Protein 1XWH (pdb70)

Foldseek 3Di:
DPAPVDADQAAPQPRDHDDWDAANVHSHIHAQVSAVVHHPDHDPDHHHHPVRVVVDDDDDDDDDDD

Secondary structure (DSSP, 8-state):
-----S---SBSSSS--SS-EE-SS---EE-TTTSSSPPSS--SS----HHHHHTPPP--------

Structure (mmCIF, N/CA/C/O backbone):
data_1XWH
#
_entry.id   1XWH
#
loop_
_entity.id
_entity.type
_entity.pdbx_description
1 polymer 'Autoimmune regulator'
2 non-polymer 'ZINC ION'
#
loop_
_atom_site.group_PDB
_atom_site.id
_atom_site.type_symbol
_atom_site.label_atom_id
_atom_site.label_alt_id
_atom_site.label_comp_id
_atom_site.label_asym_id
_atom_site.label_entity_id
_atom_site.label_seq_id
_atom_site.pdbx_PDB_ins_code
_atom_site.Cartn_x
_atom_site.Cartn_y
_atom_site.Cartn_z
_atom_site.occupancy
_atom_site.B_iso_or_equiv
_atom_site.auth_seq_id
_atom_site.auth_comp_id
_atom_site.auth_asym_id
_atom_site.auth_atom_id
_atom_site.pdbx_PDB_model_num
ATOM 1 N N . GLY A 1 1 ? -4.908 -18.031 5.140 1.00 0.00 289 GLY A N 1
ATOM 2 C CA . GLY A 1 1 ? -5.657 -17.543 3.948 1.00 0.00 289 GLY A CA 1
ATOM 3 C C . GLY A 1 1 ? -5.715 -16.031 3.886 1.00 0.00 289 GLY A C 1
ATOM 4 O O . GLY A 1 1 ? -5.068 -15.417 3.034 1.00 0.00 289 GLY A O 1
ATOM 9 N N . ALA A 1 2 ? -6.498 -15.432 4.778 1.00 0.00 290 ALA A N 1
ATOM 10 C CA . ALA A 1 2 ? -6.649 -13.978 4.820 1.00 0.00 290 ALA A CA 1
ATOM 11 C C . ALA A 1 2 ? -7.203 -13.436 3.508 1.00 0.00 290 ALA A C 1
ATOM 12 O O . ALA A 1 2 ? -7.481 -14.194 2.579 1.00 0.00 290 ALA A O 1
ATOM 19 N N . MET A 1 3 ? -7.364 -12.120 3.446 1.00 0.00 291 MET A N 1
ATOM 20 C CA . MET A 1 3 ? -7.886 -11.467 2.246 1.00 0.00 291 MET A CA 1
ATOM 21 C C . MET A 1 3 ? -7.276 -10.080 2.080 1.00 0.00 291 MET A C 1
ATOM 22 O O . MET A 1 3 ? -6.993 -9.396 3.065 1.00 0.00 291 MET A O 1
ATOM 36 N N . ALA A 1 4 ? -7.075 -9.672 0.833 1.00 0.00 292 ALA A N 1
ATOM 37 C CA . ALA A 1 4 ? -6.499 -8.365 0.540 1.00 0.00 292 ALA A CA 1
ATOM 38 C C . ALA A 1 4 ? -6.995 -7.830 -0.801 1.00 0.00 292 ALA A C 1
ATOM 39 O O . ALA A 1 4 ? -6.214 -7.642 -1.735 1.00 0.00 292 ALA A O 1
ATOM 46 N N . GLN A 1 5 ? -8.299 -7.589 -0.884 1.00 0.00 293 GLN A N 1
ATOM 47 C CA . GLN A 1 5 ? -8.901 -7.070 -2.111 1.00 0.00 293 GLN A CA 1
ATOM 48 C C . GLN A 1 5 ? -8.741 -5.558 -2.185 1.00 0.00 293 GLN A C 1
ATOM 49 O O . GLN A 1 5 ? -8.086 -5.038 -3.094 1.00 0.00 293 GLN A O 1
ATOM 63 N N . LYS A 1 6 ? -9.344 -4.850 -1.239 1.00 0.00 294 LYS A N 1
ATOM 64 C CA . LYS A 1 6 ? -9.263 -3.394 -1.201 1.00 0.00 294 LYS A CA 1
ATOM 65 C C . LYS A 1 6 ? -7.930 -2.945 -0.609 1.00 0.00 294 LYS A C 1
ATOM 66 O O . LYS A 1 6 ? -7.646 -3.178 0.568 1.00 0.00 294 LYS A O 1
ATOM 85 N N . ASN A 1 7 ? -7.116 -2.298 -1.435 1.00 0.00 295 ASN A N 1
ATOM 86 C CA . ASN A 1 7 ? -5.810 -1.814 -1.010 1.00 0.00 295 ASN A CA 1
ATOM 87 C C . ASN A 1 7 ? -5.944 -0.540 -0.183 1.00 0.00 295 ASN A C 1
ATOM 88 O O . ASN A 1 7 ? -7.000 0.096 -0.175 1.00 0.00 295 ASN A O 1
ATOM 99 N N . GLU A 1 8 ? -4.869 -0.172 0.501 1.00 0.00 296 GLU A N 1
ATOM 100 C CA . GLU A 1 8 ? -4.864 1.027 1.332 1.00 0.00 296 GLU A CA 1
ATOM 101 C C . GLU A 1 8 ? -4.651 2.271 0.475 1.00 0.00 296 GLU A C 1
ATOM 102 O O . GLU A 1 8 ? -3.741 2.318 -0.353 1.00 0.00 296 GLU A O 1
ATOM 114 N N . ASP A 1 9 ? -5.497 3.274 0.683 1.00 0.00 297 ASP A N 1
ATOM 115 C CA . ASP A 1 9 ? -5.409 4.524 -0.068 1.00 0.00 297 ASP A CA 1
ATOM 116 C C . ASP A 1 9 ? -4.728 5.604 0.762 1.00 0.00 297 ASP A C 1
ATOM 117 O O . ASP A 1 9 ? -5.035 6.790 0.633 1.00 0.00 297 ASP A O 1
ATOM 126 N N . GLU A 1 10 ? -3.799 5.188 1.613 1.00 0.00 298 GLU A N 1
ATOM 127 C CA . GLU A 1 10 ? -3.078 6.112 2.471 1.00 0.00 298 GLU A CA 1
ATOM 128 C C . GLU A 1 10 ? -1.581 5.805 2.454 1.00 0.00 298 GLU A C 1
ATOM 129 O O . GLU A 1 10 ? -1.172 4.649 2.568 1.00 0.00 298 GLU A O 1
ATOM 141 N N . CYS A 1 11 ? -0.772 6.852 2.317 1.00 0.00 299 CYS A N 1
ATOM 142 C CA . CYS A 1 11 ? 0.679 6.705 2.284 1.00 0.00 299 CYS A CA 1
ATOM 143 C C . CYS A 1 11 ? 1.201 6.226 3.636 1.00 0.00 299 CYS A C 1
ATOM 144 O O . CYS A 1 11 ? 0.525 6.359 4.655 1.00 0.00 299 CYS A O 1
ATOM 151 N N . ALA A 1 12 ? 2.410 5.673 3.637 1.00 0.00 300 ALA A N 1
ATOM 152 C CA . ALA A 1 12 ? 3.020 5.170 4.857 1.00 0.00 300 ALA A CA 1
ATOM 153 C C . ALA A 1 12 ? 4.358 5.859 5.101 1.00 0.00 300 ALA A C 1
ATOM 154 O O . ALA A 1 12 ? 5.124 5.466 5.979 1.00 0.00 300 ALA A O 1
ATOM 161 N N . VAL A 1 13 ? 4.626 6.892 4.312 1.00 0.00 301 VAL A N 1
ATOM 162 C CA . VAL A 1 13 ? 5.868 7.648 4.419 1.00 0.00 301 VAL A CA 1
ATOM 163 C C . VAL A 1 13 ? 5.631 9.038 5.002 1.00 0.00 301 VAL A C 1
ATOM 164 O O . VAL A 1 13 ? 6.208 9.391 6.034 1.00 0.00 301 VAL A O 1
ATOM 177 N N . CYS A 1 14 ? 4.782 9.821 4.348 1.00 0.00 302 CYS A N 1
ATOM 178 C CA . CYS A 1 14 ? 4.483 11.177 4.801 1.00 0.00 302 CYS A CA 1
ATOM 179 C C . CYS A 1 14 ? 3.019 11.317 5.214 1.00 0.00 302 CYS A C 1
ATOM 180 O O . CYS A 1 14 ? 2.543 12.421 5.478 1.00 0.00 302 CYS A O 1
ATOM 187 N N . ARG A 1 15 ? 2.313 10.189 5.275 1.00 0.00 303 ARG A N 1
ATOM 188 C CA . ARG A 1 15 ? 0.903 10.177 5.663 1.00 0.00 303 ARG A CA 1
ATOM 189 C C . ARG A 1 15 ? 0.061 11.108 4.787 1.00 0.00 303 ARG A C 1
ATOM 190 O O . ARG A 1 15 ? -0.993 11.583 5.209 1.00 0.00 303 ARG A O 1
ATOM 211 N N . ASP A 1 16 ? 0.529 11.364 3.567 1.00 0.00 304 ASP A N 1
ATOM 212 C CA . ASP A 1 16 ? -0.194 12.230 2.643 1.00 0.00 304 ASP A CA 1
ATOM 213 C C . ASP A 1 16 ? -0.884 11.403 1.564 1.00 0.00 304 ASP A C 1
ATOM 214 O O . ASP A 1 16 ? -0.481 10.274 1.287 1.00 0.00 304 ASP A O 1
ATOM 223 N N . GLY A 1 17 ? -1.930 11.963 0.952 1.00 0.00 305 GLY A N 1
ATOM 224 C CA . GLY A 1 17 ? -2.654 11.247 -0.083 1.00 0.00 305 GLY A CA 1
ATOM 225 C C . GLY A 1 17 ? -2.554 11.916 -1.433 1.00 0.00 305 GLY A C 1
ATOM 226 O O . GLY A 1 17 ? -1.565 12.584 -1.734 1.00 0.00 305 GLY A O 1
ATOM 230 N N . GLY A 1 18 ? -3.587 11.739 -2.250 1.00 0.00 306 GLY A N 1
ATOM 231 C CA . GLY A 1 18 ? -3.594 12.330 -3.580 1.00 0.00 306 GLY A CA 1
ATOM 232 C C . GLY A 1 18 ? -3.113 11.358 -4.636 1.00 0.00 306 GLY A C 1
ATOM 233 O O . GLY A 1 18 ? -3.809 10.397 -4.968 1.00 0.00 306 GLY A O 1
ATOM 237 N N . GLU A 1 19 ? -1.923 11.607 -5.176 1.00 0.00 307 GLU A N 1
ATOM 238 C CA . GLU A 1 19 ? -1.351 10.737 -6.198 1.00 0.00 307 GLU A CA 1
ATOM 239 C C . GLU A 1 19 ? -0.611 9.577 -5.543 1.00 0.00 307 GLU A C 1
ATOM 240 O O . GLU A 1 19 ? 0.621 9.549 -5.502 1.00 0.00 307 GLU A O 1
ATOM 252 N N . LEU A 1 20 ? -1.373 8.618 -5.025 1.00 0.00 308 LEU A N 1
ATOM 253 C CA . LEU A 1 20 ? -0.796 7.461 -4.352 1.00 0.00 308 LEU A CA 1
ATOM 254 C C . LEU A 1 20 ? -0.759 6.238 -5.260 1.00 0.00 308 LEU A C 1
ATOM 255 O O . LEU A 1 20 ? -1.609 6.070 -6.141 1.00 0.00 308 LEU A O 1
ATOM 271 N N . ILE A 1 21 ? 0.237 5.391 -5.036 1.00 0.00 309 ILE A N 1
ATOM 272 C CA . ILE A 1 21 ? 0.403 4.166 -5.804 1.00 0.00 309 ILE A CA 1
ATOM 273 C C . ILE A 1 21 ? 0.621 2.987 -4.859 1.00 0.00 309 ILE A C 1
ATOM 274 O O . ILE A 1 21 ? 1.640 2.909 -4.171 1.00 0.00 309 ILE A O 1
ATOM 290 N N . CYS A 1 22 ? -0.350 2.082 -4.813 1.00 0.00 310 CYS A N 1
ATOM 291 C CA . CYS A 1 22 ? -0.271 0.914 -3.946 1.00 0.00 310 CYS A CA 1
ATOM 292 C C . CYS A 1 22 ? 0.360 -0.268 -4.672 1.00 0.00 310 CYS A C 1
ATOM 293 O O . CYS A 1 22 ? 0.030 -0.546 -5.830 1.00 0.00 310 CYS A O 1
ATOM 301 N N . CYS A 1 23 ? 1.267 -0.959 -3.989 1.00 0.00 311 CYS A N 1
ATOM 302 C CA . CYS A 1 23 ? 1.941 -2.114 -4.574 1.00 0.00 311 CYS A CA 1
ATOM 303 C C . CYS A 1 23 ? 0.949 -3.227 -4.900 1.00 0.00 311 CYS A C 1
ATOM 304 O O . CYS A 1 23 ? -0.102 -3.344 -4.269 1.00 0.00 311 CYS A O 1
ATOM 311 N N . ASP A 1 24 ? 1.297 -4.036 -5.899 1.00 0.00 312 ASP A N 1
ATOM 312 C CA . ASP A 1 24 ? 0.441 -5.135 -6.335 1.00 0.00 312 ASP A CA 1
ATOM 313 C C . ASP A 1 24 ? 0.040 -6.036 -5.163 1.00 0.00 312 ASP A C 1
ATOM 314 O O . ASP A 1 24 ? -1.096 -5.982 -4.686 1.00 0.00 312 ASP A O 1
ATOM 323 N N . GLY A 1 25 ? 0.976 -6.859 -4.705 1.00 0.00 313 GLY A N 1
ATOM 324 C CA . GLY A 1 25 ? 0.692 -7.767 -3.600 1.00 0.00 313 GLY A CA 1
ATOM 325 C C . GLY A 1 25 ? 0.710 -7.098 -2.237 1.00 0.00 313 GLY A C 1
ATOM 326 O O . GLY A 1 25 ? 0.346 -7.717 -1.238 1.00 0.00 313 GLY A O 1
ATOM 330 N N . CYS A 1 26 ? 1.130 -5.838 -2.190 1.00 0.00 314 CYS A N 1
ATOM 331 C CA . CYS A 1 26 ? 1.192 -5.105 -0.928 1.00 0.00 314 CYS A CA 1
ATOM 332 C C . CYS A 1 26 ? 0.207 -3.935 -0.921 1.00 0.00 314 CYS A C 1
ATOM 333 O O . CYS A 1 26 ? 0.402 -2.953 -1.642 1.00 0.00 314 CYS A O 1
ATOM 340 N N . PRO A 1 27 ? -0.867 -4.014 -0.109 1.00 0.00 315 PRO A N 1
ATOM 341 C CA . PRO A 1 27 ? -1.879 -2.950 -0.024 1.00 0.00 315 PRO A CA 1
ATOM 342 C C . PRO A 1 27 ? -1.279 -1.604 0.374 1.00 0.00 315 PRO A C 1
ATOM 343 O O . PRO A 1 27 ? -1.905 -0.558 0.183 1.00 0.00 315 PRO A O 1
ATOM 354 N N . ARG A 1 28 ? -0.066 -1.636 0.919 1.00 0.00 316 ARG A N 1
ATOM 355 C CA . ARG A 1 28 ? 0.614 -0.415 1.337 1.00 0.00 316 ARG A CA 1
ATOM 356 C C . ARG A 1 28 ? 0.751 0.568 0.181 1.00 0.00 316 ARG A C 1
ATOM 357 O O . ARG A 1 28 ? 0.975 0.169 -0.961 1.00 0.00 316 ARG A O 1
ATOM 378 N N . ALA A 1 29 ? 0.616 1.856 0.490 1.00 0.00 317 ALA A N 1
ATOM 379 C CA . ALA A 1 29 ? 0.714 2.903 -0.519 1.00 0.00 317 ALA A CA 1
ATOM 380 C C . ALA A 1 29 ? 1.943 3.774 -0.291 1.00 0.00 317 ALA A C 1
ATOM 381 O O . ALA A 1 29 ? 2.403 3.939 0.840 1.00 0.00 317 ALA A O 1
ATOM 388 N N . PHE A 1 30 ? 2.465 4.331 -1.382 1.00 0.00 318 PHE A N 1
ATOM 389 C CA . PHE A 1 30 ? 3.648 5.185 -1.306 1.00 0.00 318 PHE A CA 1
ATOM 390 C C . PHE A 1 30 ? 3.615 6.265 -2.386 1.00 0.00 318 PHE A C 1
ATOM 391 O O . PHE A 1 30 ? 2.851 6.177 -3.341 1.00 0.00 318 PHE A O 1
ATOM 408 N N . HIS A 1 31 ? 4.451 7.286 -2.215 1.00 0.00 319 HIS A N 1
ATOM 409 C CA . HIS A 1 31 ? 4.542 8.370 -3.170 1.00 0.00 319 HIS A CA 1
ATOM 410 C C . HIS A 1 31 ? 5.722 8.141 -4.109 1.00 0.00 319 HIS A C 1
ATOM 411 O O . HIS A 1 31 ? 6.656 7.418 -3.768 1.00 0.00 319 HIS A O 1
ATOM 425 N N . LEU A 1 32 ? 5.680 8.753 -5.283 1.00 0.00 320 LEU A N 1
ATOM 426 C CA . LEU A 1 32 ? 6.751 8.588 -6.257 1.00 0.00 320 LEU A CA 1
ATOM 427 C C . LEU A 1 32 ? 8.105 8.994 -5.674 1.00 0.00 320 LEU A C 1
ATOM 428 O O . LEU A 1 32 ? 9.038 8.192 -5.649 1.00 0.00 320 LEU A O 1
ATOM 444 N N . ALA A 1 33 ? 8.212 10.238 -5.208 1.00 0.00 321 ALA A N 1
ATOM 445 C CA . ALA A 1 33 ? 9.464 10.735 -4.637 1.00 0.00 321 ALA A CA 1
ATOM 446 C C . ALA A 1 33 ? 9.808 10.054 -3.317 1.00 0.00 321 ALA A C 1
ATOM 447 O O . ALA A 1 33 ? 10.975 10.008 -2.932 1.00 0.00 321 ALA A O 1
ATOM 454 N N . CYS A 1 34 ? 8.800 9.528 -2.633 1.00 0.00 322 CYS A N 1
ATOM 455 C CA . CYS A 1 34 ? 9.021 8.863 -1.358 1.00 0.00 322 CYS A CA 1
ATOM 456 C C . CYS A 1 34 ? 9.685 7.506 -1.555 1.00 0.00 322 CYS A C 1
ATOM 457 O O . CYS A 1 34 ? 10.511 7.085 -0.746 1.00 0.00 322 CYS A O 1
ATOM 464 N N . LEU A 1 35 ? 9.320 6.824 -2.631 1.00 0.00 323 LEU A N 1
ATOM 465 C CA . LEU A 1 35 ? 9.881 5.515 -2.940 1.00 0.00 323 LEU A CA 1
ATOM 466 C C . LEU A 1 35 ? 11.386 5.617 -3.181 1.00 0.00 323 LEU A C 1
ATOM 467 O O . LEU A 1 35 ? 11.877 6.623 -3.688 1.00 0.00 323 LEU A O 1
ATOM 483 N N . SER A 1 36 ? 12.111 4.571 -2.807 1.00 0.00 324 SER A N 1
ATOM 484 C CA . SER A 1 36 ? 13.560 4.537 -2.976 1.00 0.00 324 SER A CA 1
ATOM 485 C C . SER A 1 36 ? 13.987 3.269 -3.721 1.00 0.00 324 SER A C 1
ATOM 486 O O . SER A 1 36 ? 13.915 2.173 -3.172 1.00 0.00 324 SER A O 1
ATOM 494 N N . PRO A 1 37 ? 14.442 3.393 -4.992 1.00 0.00 325 PRO A N 1
ATOM 495 C CA . PRO A 1 37 ? 14.553 4.675 -5.695 1.00 0.00 325 PRO A CA 1
ATOM 496 C C . PRO A 1 37 ? 13.194 5.206 -6.156 1.00 0.00 325 PRO A C 1
ATOM 497 O O . PRO A 1 37 ? 12.278 4.428 -6.424 1.00 0.00 325 PRO A O 1
ATOM 508 N N . PRO A 1 38 ? 13.047 6.542 -6.248 1.00 0.00 326 PRO A N 1
ATOM 509 C CA . PRO A 1 38 ? 11.793 7.172 -6.671 1.00 0.00 326 PRO A CA 1
ATOM 510 C C . PRO A 1 38 ? 11.485 6.928 -8.146 1.00 0.00 326 PRO A C 1
ATOM 511 O O . PRO A 1 38 ? 12.391 6.860 -8.978 1.00 0.00 326 PRO A O 1
ATOM 522 N N . LEU A 1 39 ? 10.200 6.798 -8.460 1.00 0.00 327 LEU A N 1
ATOM 523 C CA . LEU A 1 39 ? 9.768 6.565 -9.836 1.00 0.00 327 LEU A CA 1
ATOM 524 C C . LEU A 1 39 ? 9.550 7.886 -10.567 1.00 0.00 327 LEU A C 1
ATOM 525 O O . LEU A 1 39 ? 8.981 8.827 -10.011 1.00 0.00 327 LEU A O 1
ATOM 541 N N . ARG A 1 40 ? 10.011 7.943 -11.811 1.00 0.00 328 ARG A N 1
ATOM 542 C CA . ARG A 1 40 ? 9.870 9.144 -12.629 1.00 0.00 328 ARG A CA 1
ATOM 543 C C . ARG A 1 40 ? 8.463 9.253 -13.202 1.00 0.00 328 ARG A C 1
ATOM 544 O O . ARG A 1 40 ? 7.894 10.340 -13.270 1.00 0.00 328 ARG A O 1
ATOM 565 N N . GLU A 1 41 ? 7.908 8.117 -13.618 1.00 0.00 329 GLU A N 1
ATOM 566 C CA . GLU A 1 41 ? 6.567 8.083 -14.188 1.00 0.00 329 GLU A CA 1
ATOM 567 C C . GLU A 1 41 ? 5.803 6.859 -13.680 1.00 0.00 329 GLU A C 1
ATOM 568 O O . GLU A 1 41 ? 6.402 5.895 -13.210 1.00 0.00 329 GLU A O 1
ATOM 580 N N . ILE A 1 42 ? 4.478 6.907 -13.789 1.00 0.00 330 ILE A N 1
ATOM 581 C CA . ILE A 1 42 ? 3.634 5.801 -13.345 1.00 0.00 330 ILE A CA 1
ATOM 582 C C . ILE A 1 42 ? 3.722 4.623 -14.321 1.00 0.00 330 ILE A C 1
ATOM 583 O O . ILE A 1 42 ? 3.398 4.762 -15.502 1.00 0.00 330 ILE A O 1
ATOM 599 N N . PRO A 1 43 ? 4.163 3.440 -13.838 1.00 0.00 331 PRO A N 1
ATOM 600 C CA . PRO A 1 43 ? 4.288 2.249 -14.681 1.00 0.00 331 PRO A CA 1
ATOM 601 C C . PRO A 1 43 ? 2.944 1.584 -14.957 1.00 0.00 331 PRO A C 1
ATOM 602 O O . PRO A 1 43 ? 2.083 1.512 -14.078 1.00 0.00 331 PRO A O 1
ATOM 613 N N . SER A 1 44 ? 2.773 1.102 -16.179 1.00 0.00 332 SER A N 1
ATOM 614 C CA . SER A 1 44 ? 1.537 0.439 -16.581 1.00 0.00 332 SER A CA 1
ATOM 615 C C . SER A 1 44 ? 1.702 -1.079 -16.538 1.00 0.00 332 SER A C 1
ATOM 616 O O . SER A 1 44 ? 1.873 -1.720 -17.581 1.00 0.00 332 SER A O 1
ATOM 624 N N . GLY A 1 45 ? 1.651 -1.644 -15.335 1.00 0.00 333 GLY A N 1
ATOM 625 C CA . GLY A 1 45 ? 1.795 -3.079 -15.188 1.00 0.00 333 GLY A CA 1
ATOM 626 C C . GLY A 1 45 ? 1.843 -3.506 -13.727 1.00 0.00 333 GLY A C 1
ATOM 627 O O . GLY A 1 45 ? 1.142 -2.943 -12.888 1.00 0.00 333 GLY A O 1
ATOM 631 N N . THR A 1 46 ? 2.671 -4.504 -13.432 1.00 0.00 334 THR A N 1
ATOM 632 C CA . THR A 1 46 ? 2.808 -5.005 -12.075 1.00 0.00 334 THR A CA 1
ATOM 633 C C . THR A 1 46 ? 4.026 -4.406 -11.386 1.00 0.00 334 THR A C 1
ATOM 634 O O . THR A 1 46 ? 5.164 -4.789 -11.666 1.00 0.00 334 THR A O 1
ATOM 645 N N . TRP A 1 47 ? 3.783 -3.468 -10.475 1.00 0.00 335 TRP A N 1
ATOM 646 C CA . TRP A 1 47 ? 4.858 -2.818 -9.739 1.00 0.00 335 TRP A CA 1
ATOM 647 C C . TRP A 1 47 ? 5.061 -3.499 -8.387 1.00 0.00 335 TRP A C 1
ATOM 648 O O . TRP A 1 47 ? 4.093 -3.861 -7.714 1.00 0.00 335 TRP A O 1
ATOM 669 N N . ARG A 1 48 ? 6.319 -3.672 -7.993 1.00 0.00 336 ARG A N 1
ATOM 670 C CA . ARG A 1 48 ? 6.641 -4.316 -6.727 1.00 0.00 336 ARG A CA 1
ATOM 671 C C . ARG A 1 48 ? 7.531 -3.418 -5.880 1.00 0.00 336 ARG A C 1
ATOM 672 O O . ARG A 1 48 ? 8.536 -2.892 -6.357 1.00 0.00 336 ARG A O 1
ATOM 693 N N . CYS A 1 49 ? 7.161 -3.246 -4.622 1.00 0.00 337 CYS A N 1
ATOM 694 C CA . CYS A 1 49 ? 7.937 -2.413 -3.704 1.00 0.00 337 CYS A CA 1
ATOM 695 C C . CYS A 1 49 ? 9.166 -3.160 -3.194 1.00 0.00 337 CYS A C 1
ATOM 696 O O . CYS A 1 49 ? 9.444 -4.280 -3.620 1.00 0.00 337 CYS A O 1
ATOM 703 N N . SER A 1 50 ? 9.895 -2.530 -2.280 1.00 0.00 338 SER A N 1
ATOM 704 C CA . SER A 1 50 ? 11.096 -3.138 -1.712 1.00 0.00 338 SER A CA 1
ATOM 705 C C . SER A 1 50 ? 10.750 -4.430 -0.984 1.00 0.00 338 SER A C 1
ATOM 706 O O . SER A 1 50 ? 11.472 -5.422 -1.080 1.00 0.00 338 SER A O 1
ATOM 714 N N . SER A 1 51 ? 9.641 -4.405 -0.249 1.00 0.00 339 SER A N 1
ATOM 715 C CA . SER A 1 51 ? 9.184 -5.572 0.498 1.00 0.00 339 SER A CA 1
ATOM 716 C C . SER A 1 51 ? 9.041 -6.788 -0.416 1.00 0.00 339 SER A C 1
ATOM 717 O O . SER A 1 51 ? 9.522 -7.876 -0.094 1.00 0.00 339 SER A O 1
ATOM 725 N N . CYS A 1 52 ? 8.374 -6.599 -1.545 1.00 0.00 340 CYS A N 1
ATOM 726 C CA . CYS A 1 52 ? 8.167 -7.683 -2.506 1.00 0.00 340 CYS A CA 1
ATOM 727 C C . CYS A 1 52 ? 9.496 -8.235 -3.013 1.00 0.00 340 CYS A C 1
ATOM 728 O O . CYS A 1 52 ? 9.705 -9.448 -3.031 1.00 0.00 340 CYS A O 1
ATOM 735 N N . LEU A 1 53 ? 10.389 -7.343 -3.432 1.00 0.00 341 LEU A N 1
ATOM 736 C CA . LEU A 1 53 ? 11.693 -7.753 -3.942 1.00 0.00 341 LEU A CA 1
ATOM 737 C C . LEU A 1 53 ? 12.500 -8.470 -2.861 1.00 0.00 341 LEU A C 1
ATOM 738 O O . LEU A 1 53 ? 13.302 -9.354 -3.159 1.00 0.00 341 LEU A O 1
ATOM 754 N N . GLN A 1 54 ? 12.282 -8.077 -1.614 1.00 0.00 342 GLN A N 1
ATOM 755 C CA . GLN A 1 54 ? 12.988 -8.679 -0.487 1.00 0.00 342 GLN A CA 1
ATOM 756 C C . GLN A 1 54 ? 12.278 -9.945 -0.018 1.00 0.00 342 GLN A C 1
ATOM 757 O O . GLN A 1 54 ? 12.778 -10.671 0.842 1.00 0.00 342 GLN A O 1
ATOM 771 N N . ALA A 1 55 ? 11.110 -10.208 -0.596 1.00 0.00 343 ALA A N 1
ATOM 772 C CA . ALA A 1 55 ? 10.327 -11.386 -0.237 1.00 0.00 343 ALA A CA 1
ATOM 773 C C . ALA A 1 55 ? 10.609 -12.542 -1.189 1.00 0.00 343 ALA A C 1
ATOM 774 O O . ALA A 1 55 ? 9.763 -13.413 -1.392 1.00 0.00 343 ALA A O 1
ATOM 781 N N . THR A 1 56 ? 11.804 -12.542 -1.775 1.00 0.00 344 THR A N 1
ATOM 782 C CA . THR A 1 56 ? 12.198 -13.591 -2.705 1.00 0.00 344 THR A CA 1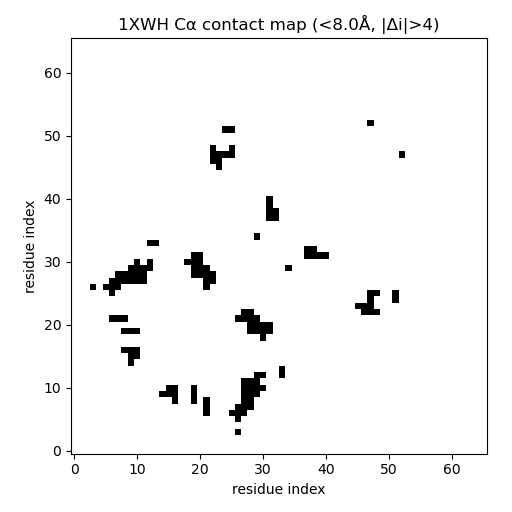
ATOM 783 C C . THR A 1 56 ? 12.917 -14.726 -1.989 1.00 0.00 344 THR A C 1
ATOM 784 O O . THR A 1 56 ? 13.903 -14.503 -1.285 1.00 0.00 344 THR A O 1
ATOM 795 N N . VAL A 1 57 ? 12.415 -15.943 -2.175 1.00 0.00 345 VAL A N 1
ATOM 796 C CA . VAL A 1 57 ? 13.007 -17.117 -1.540 1.00 0.00 345 VAL A CA 1
ATOM 797 C C . VAL A 1 57 ? 13.868 -17.896 -2.530 1.00 0.00 345 VAL A C 1
ATOM 798 O O . VAL A 1 57 ? 13.558 -17.960 -3.721 1.00 0.00 345 VAL A O 1
ATOM 811 N N . GLN A 1 58 ? 14.953 -18.483 -2.026 1.00 0.00 346 GLN A N 1
ATOM 812 C CA . GLN A 1 58 ? 15.864 -19.260 -2.857 1.00 0.00 346 GLN A CA 1
ATOM 813 C C . GLN A 1 58 ? 15.112 -20.343 -3.627 1.00 0.00 346 GLN A C 1
ATOM 814 O O . GLN A 1 58 ? 14.529 -21.248 -3.038 1.00 0.00 346 GLN A O 1
ATOM 828 N N . GLU A 1 59 ? 15.131 -20.238 -4.955 1.00 0.00 347 GLU A N 1
ATOM 829 C CA . GLU A 1 59 ? 14.449 -21.203 -5.811 1.00 0.00 347 GLU A CA 1
ATOM 830 C C . GLU A 1 59 ? 15.218 -22.520 -5.867 1.00 0.00 347 GLU A C 1
ATOM 831 O O . GLU A 1 59 ? 16.240 -22.626 -6.546 1.00 0.00 347 GLU A O 1
ATOM 843 N N . VAL A 1 60 ? 14.716 -23.522 -5.149 1.00 0.00 348 VAL A N 1
ATOM 844 C CA . VAL A 1 60 ? 15.350 -24.833 -5.121 1.00 0.00 348 VAL A CA 1
ATOM 845 C C . VAL A 1 60 ? 14.738 -25.761 -6.165 1.00 0.00 348 VAL A C 1
ATOM 846 O O . VAL A 1 60 ? 13.568 -25.623 -6.516 1.00 0.00 348 VAL A O 1
ATOM 859 N N . GLN A 1 61 ? 15.538 -26.703 -6.658 1.00 0.00 349 GLN A N 1
ATOM 860 C CA . GLN A 1 61 ? 15.072 -27.653 -7.658 1.00 0.00 349 GLN A CA 1
ATOM 861 C C . GLN A 1 61 ? 14.846 -29.035 -7.042 1.00 0.00 349 GLN A C 1
ATOM 862 O O . GLN A 1 61 ? 15.800 -29.782 -6.830 1.00 0.00 349 GLN A O 1
ATOM 876 N N . PRO A 1 62 ? 13.581 -29.396 -6.745 1.00 0.00 350 PRO A N 1
ATOM 877 C CA . PRO A 1 62 ? 13.251 -30.696 -6.150 1.00 0.00 350 PRO A CA 1
ATOM 878 C C . PRO A 1 62 ? 13.559 -31.852 -7.095 1.00 0.00 350 PRO A C 1
ATOM 879 O O . PRO A 1 62 ? 13.969 -31.640 -8.236 1.00 0.00 350 PRO A O 1
ATOM 890 N N . ARG A 1 63 ? 13.361 -33.074 -6.608 1.00 0.00 351 ARG A N 1
ATOM 891 C CA . ARG A 1 63 ? 13.616 -34.270 -7.404 1.00 0.00 351 ARG A CA 1
ATOM 892 C C . ARG A 1 63 ? 15.058 -34.294 -7.902 1.00 0.00 351 ARG A C 1
ATOM 893 O O . ARG A 1 63 ? 15.313 -34.201 -9.108 1.00 0.00 351 ARG A O 1
ATOM 914 N N . ALA A 1 64 ? 15.996 -34.418 -6.967 1.00 0.00 352 ALA A N 1
ATOM 915 C CA . ALA A 1 64 ? 17.415 -34.453 -7.303 1.00 0.00 352 ALA A CA 1
ATOM 916 C C . ALA A 1 64 ? 17.980 -35.861 -7.160 1.00 0.00 352 ALA A C 1
ATOM 917 O O . ALA A 1 64 ? 19.120 -36.043 -6.733 1.00 0.00 352 ALA A O 1
ATOM 924 N N . GLU A 1 65 ? 17.176 -36.858 -7.518 1.00 0.00 353 GLU A N 1
ATOM 925 C CA . GLU A 1 65 ? 17.598 -38.253 -7.422 1.00 0.00 353 GLU A CA 1
ATOM 926 C C . GLU A 1 65 ? 18.338 -38.684 -8.683 1.00 0.00 353 GLU A C 1
ATOM 927 O O . GLU A 1 65 ? 18.113 -38.138 -9.758 1.00 0.00 353 GLU A O 1
ATOM 939 N N . GLU A 1 66 ? 19.225 -39.668 -8.533 1.00 0.00 354 GLU A N 1
ATOM 940 C CA . GLU A 1 66 ? 19.999 -40.181 -9.659 1.00 0.00 354 GLU A CA 1
ATOM 941 C C . GLU A 1 66 ? 20.793 -39.064 -10.332 1.00 0.00 354 GLU A C 1
ATOM 942 O O . GLU A 1 66 ? 20.357 -38.495 -11.338 1.00 0.00 354 GLU A O 1
ATOM 956 N N . GLY A 1 1 ? -7.536 1.631 -5.181 1.00 0.00 289 GLY A N 2
ATOM 957 C CA . GLY A 1 1 ? -8.388 0.452 -5.470 1.00 0.00 289 GLY A CA 2
ATOM 958 C C . GLY A 1 1 ? -9.295 0.681 -6.664 1.00 0.00 289 GLY A C 2
ATOM 959 O O . GLY A 1 1 ? -9.521 1.823 -7.064 1.00 0.00 289 GLY A O 2
ATOM 964 N N . ALA A 1 2 ? -9.816 -0.407 -7.217 1.00 0.00 290 ALA A N 2
ATOM 965 C CA . ALA A 1 2 ? -10.696 -0.333 -8.381 1.00 0.00 290 ALA A CA 2
ATOM 966 C C . ALA A 1 2 ? -11.404 -1.664 -8.607 1.00 0.00 290 ALA A C 2
ATOM 967 O O . ALA A 1 2 ? -12.617 -1.774 -8.437 1.00 0.00 290 ALA A O 2
ATOM 974 N N . MET A 1 3 ? -10.629 -2.685 -8.946 1.00 0.00 291 MET A N 2
ATOM 975 C CA . MET A 1 3 ? -11.191 -3.985 -9.296 1.00 0.00 291 MET A CA 2
ATOM 976 C C . MET A 1 3 ? -11.355 -4.874 -8.057 1.00 0.00 291 MET A C 2
ATOM 977 O O . MET A 1 3 ? -10.668 -5.885 -7.920 1.00 0.00 291 MET A O 2
ATOM 991 N N . ALA A 1 4 ? -12.268 -4.467 -7.171 1.00 0.00 292 ALA A N 2
ATOM 992 C CA . ALA A 1 4 ? -12.619 -5.237 -5.976 1.00 0.00 292 ALA A CA 2
ATOM 993 C C . ALA A 1 4 ? -11.385 -5.700 -5.211 1.00 0.00 292 ALA A C 2
ATOM 994 O O . ALA A 1 4 ? -11.324 -6.834 -4.730 1.00 0.00 292 ALA A O 2
ATOM 1001 N N . GLN A 1 5 ? -10.406 -4.819 -5.093 1.00 0.00 293 GLN A N 2
ATOM 1002 C CA . GLN A 1 5 ? -9.153 -5.145 -4.429 1.00 0.00 293 GLN A CA 2
ATOM 1003 C C . GLN A 1 5 ? -9.095 -4.478 -3.064 1.00 0.00 293 GLN A C 2
ATOM 1004 O O . GLN A 1 5 ? -9.957 -3.659 -2.733 1.00 0.00 293 GLN A O 2
ATOM 1018 N N . LYS A 1 6 ? -8.083 -4.816 -2.299 1.00 0.00 294 LYS A N 2
ATOM 1019 C CA . LYS A 1 6 ? -7.938 -4.275 -0.956 1.00 0.00 294 LYS A CA 2
ATOM 1020 C C . LYS A 1 6 ? -6.576 -3.610 -0.799 1.00 0.00 294 LYS A C 2
ATOM 1021 O O . LYS A 1 6 ? -5.541 -4.275 -0.740 1.00 0.00 294 LYS A O 2
ATOM 1040 N N . ASN A 1 7 ? -6.584 -2.288 -0.769 1.00 0.00 295 ASN A N 2
ATOM 1041 C CA . ASN A 1 7 ? -5.362 -1.524 -0.586 1.00 0.00 295 ASN A CA 2
ATOM 1042 C C . ASN A 1 7 ? -5.657 -0.253 0.191 1.00 0.00 295 ASN A C 2
ATOM 1043 O O . ASN A 1 7 ? -6.768 0.279 0.137 1.00 0.00 295 ASN A O 2
ATOM 1054 N N . GLU A 1 8 ? -4.667 0.210 0.921 1.00 0.00 296 GLU A N 2
ATOM 1055 C CA . GLU A 1 8 ? -4.789 1.433 1.682 1.00 0.00 296 GLU A CA 2
ATOM 1056 C C . GLU A 1 8 ? -4.533 2.639 0.790 1.00 0.00 296 GLU A C 2
ATOM 1057 O O . GLU A 1 8 ? -3.576 2.654 0.014 1.00 0.00 296 GLU A O 2
ATOM 1069 N N . ASP A 1 9 ? -5.387 3.643 0.905 1.00 0.00 297 ASP A N 2
ATOM 1070 C CA . ASP A 1 9 ? -5.262 4.859 0.106 1.00 0.00 297 ASP A CA 2
ATOM 1071 C C . ASP A 1 9 ? -4.333 5.862 0.777 1.00 0.00 297 ASP A C 2
ATOM 1072 O O . ASP A 1 9 ? -4.528 7.076 0.656 1.00 0.00 297 ASP A O 2
ATOM 1081 N N . GLU A 1 10 ? -3.320 5.363 1.473 1.00 0.00 298 GLU A N 2
ATOM 1082 C CA . GLU A 1 10 ? -2.392 6.217 2.197 1.00 0.00 298 GLU A CA 2
ATOM 1083 C C . GLU A 1 10 ? -0.959 5.855 1.833 1.00 0.00 298 GLU A C 2
ATOM 1084 O O . GLU A 1 10 ? -0.615 4.675 1.736 1.00 0.00 298 GLU A O 2
ATOM 1096 N N . CYS A 1 11 ? -0.131 6.866 1.617 1.00 0.00 299 CYS A N 2
ATOM 1097 C CA . CYS A 1 11 ? 1.289 6.643 1.398 1.00 0.00 299 CYS A CA 2
ATOM 1098 C C . CYS A 1 11 ? 1.976 6.340 2.723 1.00 0.00 299 CYS A C 2
ATOM 1099 O O . CYS A 1 11 ? 2.218 7.243 3.529 1.00 0.00 299 CYS A O 2
ATOM 1106 N N . ALA A 1 12 ? 2.275 5.063 2.944 1.00 0.00 300 ALA A N 2
ATOM 1107 C CA . ALA A 1 12 ? 2.925 4.591 4.170 1.00 0.00 300 ALA A CA 2
ATOM 1108 C C . ALA A 1 12 ? 4.208 5.361 4.502 1.00 0.00 300 ALA A C 2
ATOM 1109 O O . ALA A 1 12 ? 4.699 5.297 5.628 1.00 0.00 300 ALA A O 2
ATOM 1116 N N . VAL A 1 13 ? 4.755 6.082 3.535 1.00 0.00 301 VAL A N 2
ATOM 1117 C CA . VAL A 1 13 ? 5.967 6.858 3.760 1.00 0.00 301 VAL A CA 2
ATOM 1118 C C . VAL A 1 13 ? 5.669 8.150 4.527 1.00 0.00 301 VAL A C 2
ATOM 1119 O O . VAL A 1 13 ? 6.164 8.353 5.630 1.00 0.00 301 VAL A O 2
ATOM 1132 N N . CYS A 1 14 ? 4.845 9.014 3.938 1.00 0.00 302 CYS A N 2
ATOM 1133 C CA . CYS A 1 14 ? 4.633 10.355 4.482 1.00 0.00 302 CYS A CA 2
ATOM 1134 C C . CYS A 1 14 ? 3.227 10.541 5.057 1.00 0.00 302 CYS A C 2
ATOM 1135 O O . CYS A 1 14 ? 2.888 11.626 5.537 1.00 0.00 302 CYS A O 2
ATOM 1142 N N . ARG A 1 15 ? 2.427 9.474 5.041 1.00 0.00 303 ARG A N 2
ATOM 1143 C CA . ARG A 1 15 ? 1.045 9.505 5.535 1.00 0.00 303 ARG A CA 2
ATOM 1144 C C . ARG A 1 15 ? 0.159 10.447 4.715 1.00 0.00 303 ARG A C 2
ATOM 1145 O O . ARG A 1 15 ? -0.854 10.947 5.212 1.00 0.00 303 ARG A O 2
ATOM 1166 N N . ASP A 1 16 ? 0.540 10.684 3.466 1.00 0.00 304 ASP A N 2
ATOM 1167 C CA . ASP A 1 16 ? -0.229 11.563 2.579 1.00 0.00 304 ASP A CA 2
ATOM 1168 C C . ASP A 1 16 ? -0.933 10.747 1.503 1.00 0.00 304 ASP A C 2
ATOM 1169 O O . ASP A 1 16 ? -0.633 9.566 1.317 1.00 0.00 304 ASP A O 2
ATOM 1178 N N . GLY A 1 17 ? -1.865 11.379 0.804 1.00 0.00 305 GLY A N 2
ATOM 1179 C CA . GLY A 1 17 ? -2.527 10.736 -0.314 1.00 0.00 305 GLY A CA 2
ATOM 1180 C C . GLY A 1 17 ? -2.378 11.543 -1.574 1.00 0.00 305 GLY A C 2
ATOM 1181 O O . GLY A 1 17 ? -1.521 12.427 -1.656 1.00 0.00 305 GLY A O 2
ATOM 1185 N N . GLY A 1 18 ? -3.214 11.271 -2.570 1.00 0.00 306 GLY A N 2
ATOM 1186 C CA . GLY A 1 18 ? -3.125 11.990 -3.822 1.00 0.00 306 GLY A CA 2
ATOM 1187 C C . GLY A 1 18 ? -2.598 11.132 -4.955 1.00 0.00 306 GLY A C 2
ATOM 1188 O O . GLY A 1 18 ? -3.234 10.150 -5.348 1.00 0.00 306 GLY A O 2
ATOM 1192 N N . GLU A 1 19 ? -1.430 11.493 -5.479 1.00 0.00 307 GLU A N 2
ATOM 1193 C CA . GLU A 1 19 ? -0.823 10.771 -6.593 1.00 0.00 307 GLU A CA 2
ATOM 1194 C C . GLU A 1 19 ? -0.133 9.511 -6.080 1.00 0.00 307 GLU A C 2
ATOM 1195 O O . GLU A 1 19 ? 1.093 9.446 -6.012 1.00 0.00 307 GLU A O 2
ATOM 1207 N N . LEU A 1 20 ? -0.929 8.517 -5.734 1.00 0.00 308 LEU A N 2
ATOM 1208 C CA . LEU A 1 20 ? -0.409 7.317 -5.111 1.00 0.00 308 LEU A CA 2
ATOM 1209 C C . LEU A 1 20 ? -0.220 6.198 -6.115 1.00 0.00 308 LEU A C 2
ATOM 1210 O O . LEU A 1 20 ? -0.970 6.082 -7.093 1.00 0.00 308 LEU A O 2
ATOM 1226 N N . ILE A 1 21 ? 0.790 5.393 -5.874 1.00 0.00 309 ILE A N 2
ATOM 1227 C CA . ILE A 1 21 ? 1.005 4.166 -6.608 1.00 0.00 309 ILE A CA 2
ATOM 1228 C C . ILE A 1 21 ? 0.886 2.995 -5.636 1.00 0.00 309 ILE A C 2
ATOM 1229 O O . ILE A 1 21 ? 1.638 2.903 -4.661 1.00 0.00 309 ILE A O 2
ATOM 1245 N N . CYS A 1 22 ? -0.090 2.132 -5.862 1.00 0.00 310 CYS A N 2
ATOM 1246 C CA . CYS A 1 22 ? -0.349 1.029 -4.953 1.00 0.00 310 CYS A CA 2
ATOM 1247 C C . CYS A 1 22 ? 0.469 -0.185 -5.359 1.00 0.00 310 CYS A C 2
ATOM 1248 O O . CYS A 1 22 ? 0.860 -0.317 -6.523 1.00 0.00 310 CYS A O 2
ATOM 1256 N N . CYS A 1 23 ? 0.736 -1.062 -4.419 1.00 0.00 311 CYS A N 2
ATOM 1257 C CA . CYS A 1 23 ? 1.552 -2.227 -4.688 1.00 0.00 311 CYS A CA 2
ATOM 1258 C C . CYS A 1 23 ? 0.665 -3.452 -4.911 1.00 0.00 311 CYS A C 2
ATOM 1259 O O . CYS A 1 23 ? -0.390 -3.590 -4.287 1.00 0.00 311 CYS A O 2
ATOM 1266 N N . ASP A 1 24 ? 1.102 -4.333 -5.796 1.00 0.00 312 ASP A N 2
ATOM 1267 C CA . ASP A 1 24 ? 0.345 -5.541 -6.124 1.00 0.00 312 ASP A CA 2
ATOM 1268 C C . ASP A 1 24 ? 0.653 -6.662 -5.146 1.00 0.00 312 ASP A C 2
ATOM 1269 O O . ASP A 1 24 ? -0.082 -7.642 -5.053 1.00 0.00 312 ASP A O 2
ATOM 1278 N N . GLY A 1 25 ? 1.745 -6.514 -4.414 1.00 0.00 313 GLY A N 2
ATOM 1279 C CA . GLY A 1 25 ? 2.102 -7.499 -3.418 1.00 0.00 313 GLY A CA 2
ATOM 1280 C C . GLY A 1 25 ? 1.633 -7.092 -2.032 1.00 0.00 313 GLY A C 2
ATOM 1281 O O . GLY A 1 25 ? 1.125 -7.916 -1.273 1.00 0.00 313 GLY A O 2
ATOM 1285 N N . CYS A 1 26 ? 1.784 -5.812 -1.731 1.00 0.00 314 CYS A N 2
ATOM 1286 C CA . CYS A 1 26 ? 1.398 -5.271 -0.428 1.00 0.00 314 CYS A CA 2
ATOM 1287 C C . CYS A 1 26 ? 0.289 -4.238 -0.623 1.00 0.00 314 CYS A C 2
ATOM 1288 O O . CYS A 1 26 ? 0.347 -3.440 -1.551 1.00 0.00 314 CYS A O 2
ATOM 1295 N N . PRO A 1 27 ? -0.725 -4.227 0.257 1.00 0.00 315 PRO A N 2
ATOM 1296 C CA . PRO A 1 27 ? -1.855 -3.287 0.169 1.00 0.00 315 PRO A CA 2
ATOM 1297 C C . PRO A 1 27 ? -1.446 -1.840 0.472 1.00 0.00 315 PRO A C 2
ATOM 1298 O O . PRO A 1 27 ? -2.281 -0.941 0.513 1.00 0.00 315 PRO A O 2
ATOM 1309 N N . ARG A 1 28 ? -0.162 -1.640 0.707 1.00 0.00 316 ARG A N 2
ATOM 1310 C CA . ARG A 1 28 ? 0.378 -0.314 0.977 1.00 0.00 316 ARG A CA 2
ATOM 1311 C C . ARG A 1 28 ? 0.479 0.517 -0.304 1.00 0.00 316 ARG A C 2
ATOM 1312 O O . ARG A 1 28 ? 0.647 -0.022 -1.398 1.00 0.00 316 ARG A O 2
ATOM 1333 N N . ALA A 1 29 ? 0.372 1.829 -0.135 1.00 0.00 317 ALA A N 2
ATOM 1334 C CA . ALA A 1 29 ? 0.511 2.764 -1.237 1.00 0.00 317 ALA A CA 2
ATOM 1335 C C . ALA A 1 29 ? 1.686 3.700 -0.990 1.00 0.00 317 ALA A C 2
ATOM 1336 O O . ALA A 1 29 ? 2.096 3.902 0.162 1.00 0.00 317 ALA A O 2
ATOM 1343 N N . PHE A 1 30 ? 2.224 4.264 -2.055 1.00 0.00 318 PHE A N 2
ATOM 1344 C CA . PHE A 1 30 ? 3.408 5.110 -1.964 1.00 0.00 318 PHE A CA 2
ATOM 1345 C C . PHE A 1 30 ? 3.312 6.300 -2.911 1.00 0.00 318 PHE A C 2
ATOM 1346 O O . PHE A 1 30 ? 2.529 6.286 -3.859 1.00 0.00 318 PHE A O 2
ATOM 1363 N N . HIS A 1 31 ? 4.101 7.337 -2.640 1.00 0.00 319 HIS A N 2
ATOM 1364 C CA . HIS A 1 31 ? 4.256 8.459 -3.548 1.00 0.00 319 HIS A CA 2
ATOM 1365 C C . HIS A 1 31 ? 5.525 8.278 -4.357 1.00 0.00 319 HIS A C 2
ATOM 1366 O O . HIS A 1 31 ? 6.483 7.669 -3.883 1.00 0.00 319 HIS A O 2
ATOM 1380 N N . LEU A 1 32 ? 5.537 8.801 -5.570 1.00 0.00 320 LEU A N 2
ATOM 1381 C CA . LEU A 1 32 ? 6.641 8.565 -6.495 1.00 0.00 320 LEU A CA 2
ATOM 1382 C C . LEU A 1 32 ? 7.991 8.997 -5.923 1.00 0.00 320 LEU A C 2
ATOM 1383 O O . LEU A 1 32 ? 8.903 8.176 -5.792 1.00 0.00 320 LEU A O 2
ATOM 1399 N N . ALA A 1 33 ? 8.113 10.268 -5.552 1.00 0.00 321 ALA A N 2
ATOM 1400 C CA . ALA A 1 33 ? 9.378 10.799 -5.048 1.00 0.00 321 ALA A CA 2
ATOM 1401 C C . ALA A 1 33 ? 9.668 10.344 -3.627 1.00 0.00 321 ALA A C 2
ATOM 1402 O O . ALA A 1 33 ? 10.794 10.465 -3.143 1.00 0.00 321 ALA A O 2
ATOM 1409 N N . CYS A 1 34 ? 8.652 9.833 -2.948 1.00 0.00 322 CYS A N 2
ATOM 1410 C CA . CYS A 1 34 ? 8.820 9.334 -1.596 1.00 0.00 322 CYS A CA 2
ATOM 1411 C C . CYS A 1 34 ? 9.426 7.935 -1.608 1.00 0.00 322 CYS A C 2
ATOM 1412 O O . CYS A 1 34 ? 9.976 7.475 -0.609 1.00 0.00 322 CYS A O 2
ATOM 1419 N N . LEU A 1 35 ? 9.307 7.254 -2.740 1.00 0.00 323 LEU A N 2
ATOM 1420 C CA . LEU A 1 35 ? 9.935 5.955 -2.927 1.00 0.00 323 LEU A CA 2
ATOM 1421 C C . LEU A 1 35 ? 11.457 6.113 -2.934 1.00 0.00 323 LEU A C 2
ATOM 1422 O O . LEU A 1 35 ? 11.974 7.185 -3.244 1.00 0.00 323 LEU A O 2
ATOM 1438 N N . SER A 1 36 ? 12.165 5.066 -2.558 1.00 0.00 324 SER A N 2
ATOM 1439 C CA . SER A 1 36 ? 13.613 5.051 -2.641 1.00 0.00 324 SER A CA 2
ATOM 1440 C C . SER A 1 36 ? 14.073 3.734 -3.268 1.00 0.00 324 SER A C 2
ATOM 1441 O O . SER A 1 36 ? 13.925 2.671 -2.656 1.00 0.00 324 SER A O 2
ATOM 1449 N N . PRO A 1 37 ? 14.626 3.765 -4.492 1.00 0.00 325 PRO A N 2
ATOM 1450 C CA . PRO A 1 37 ? 14.864 5.001 -5.261 1.00 0.00 325 PRO A CA 2
ATOM 1451 C C . PRO A 1 37 ? 13.568 5.688 -5.701 1.00 0.00 325 PRO A C 2
ATOM 1452 O O . PRO A 1 37 ? 12.555 5.026 -5.937 1.00 0.00 325 PRO A O 2
ATOM 1463 N N . PRO A 1 38 ? 13.596 7.026 -5.801 1.00 0.00 326 PRO A N 2
ATOM 1464 C CA . PRO A 1 38 ? 12.420 7.825 -6.148 1.00 0.00 326 PRO A CA 2
ATOM 1465 C C . PRO A 1 38 ? 11.988 7.631 -7.594 1.00 0.00 326 PRO A C 2
ATOM 1466 O O . PRO A 1 38 ? 12.791 7.772 -8.525 1.00 0.00 326 PRO A O 2
ATOM 1477 N N . LEU A 1 39 ? 10.716 7.310 -7.774 1.00 0.00 327 LEU A N 2
ATOM 1478 C CA . LEU A 1 39 ? 10.144 7.133 -9.096 1.00 0.00 327 LEU A CA 2
ATOM 1479 C C . LEU A 1 39 ? 9.691 8.480 -9.646 1.00 0.00 327 LEU A C 2
ATOM 1480 O O . LEU A 1 39 ? 9.340 9.383 -8.883 1.00 0.00 327 LEU A O 2
ATOM 1496 N N . ARG A 1 40 ? 9.709 8.610 -10.962 1.00 0.00 328 ARG A N 2
ATOM 1497 C CA . ARG A 1 40 ? 9.288 9.845 -11.610 1.00 0.00 328 ARG A CA 2
ATOM 1498 C C . ARG A 1 40 ? 7.863 9.706 -12.131 1.00 0.00 328 ARG A C 2
ATOM 1499 O O . ARG A 1 40 ? 7.126 10.687 -12.217 1.00 0.00 328 ARG A O 2
ATOM 1520 N N . GLU A 1 41 ? 7.480 8.485 -12.491 1.00 0.00 329 GLU A N 2
ATOM 1521 C CA . GLU A 1 41 ? 6.182 8.230 -13.091 1.00 0.00 329 GLU A CA 2
ATOM 1522 C C . GLU A 1 41 ? 5.608 6.924 -12.558 1.00 0.00 329 GLU A C 2
ATOM 1523 O O . GLU A 1 41 ? 6.355 6.057 -12.098 1.00 0.00 329 GLU A O 2
ATOM 1535 N N . ILE A 1 42 ? 4.295 6.797 -12.600 1.00 0.00 330 ILE A N 2
ATOM 1536 C CA . ILE A 1 42 ? 3.636 5.551 -12.245 1.00 0.00 330 ILE A CA 2
ATOM 1537 C C . ILE A 1 42 ? 3.644 4.610 -13.442 1.00 0.00 330 ILE A C 2
ATOM 1538 O O . ILE A 1 42 ? 3.132 4.957 -14.515 1.00 0.00 330 ILE A O 2
ATOM 1554 N N . PRO A 1 43 ? 4.253 3.425 -13.294 1.00 0.00 331 PRO A N 2
ATOM 1555 C CA . PRO A 1 43 ? 4.336 2.433 -14.366 1.00 0.00 331 PRO A CA 2
ATOM 1556 C C . PRO A 1 43 ? 3.003 1.736 -14.627 1.00 0.00 331 PRO A C 2
ATOM 1557 O O . PRO A 1 43 ? 2.120 1.699 -13.764 1.00 0.00 331 PRO A O 2
ATOM 1568 N N . SER A 1 44 ? 2.865 1.194 -15.825 1.00 0.00 332 SER A N 2
ATOM 1569 C CA . SER A 1 44 ? 1.660 0.486 -16.216 1.00 0.00 332 SER A CA 2
ATOM 1570 C C . SER A 1 44 ? 1.836 -1.016 -15.987 1.00 0.00 332 SER A C 2
ATOM 1571 O O . SER A 1 44 ? 2.675 -1.652 -16.634 1.00 0.00 332 SER A O 2
ATOM 1579 N N . GLY A 1 45 ? 1.065 -1.573 -15.059 1.00 0.00 333 GLY A N 2
ATOM 1580 C CA . GLY A 1 45 ? 1.115 -2.999 -14.818 1.00 0.00 333 GLY A CA 2
ATOM 1581 C C . GLY A 1 45 ? 1.245 -3.322 -13.343 1.00 0.00 333 GLY A C 2
ATOM 1582 O O . GLY A 1 45 ? 1.051 -2.452 -12.491 1.00 0.00 333 GLY A O 2
ATOM 1586 N N . THR A 1 46 ? 1.567 -4.574 -13.042 1.00 0.00 334 THR A N 2
ATOM 1587 C CA . THR A 1 46 ? 1.755 -5.007 -11.670 1.00 0.00 334 THR A CA 2
ATOM 1588 C C . THR A 1 46 ? 3.085 -4.513 -11.109 1.00 0.00 334 THR A C 2
ATOM 1589 O O . THR A 1 46 ? 4.152 -4.836 -11.634 1.00 0.00 334 THR A O 2
ATOM 1600 N N . TRP A 1 47 ? 3.008 -3.730 -10.049 1.00 0.00 335 TRP A N 2
ATOM 1601 C CA . TRP A 1 47 ? 4.192 -3.159 -9.425 1.00 0.00 335 TRP A CA 2
ATOM 1602 C C . TRP A 1 47 ? 4.437 -3.809 -8.070 1.00 0.00 335 TRP A C 2
ATOM 1603 O O . TRP A 1 47 ? 3.495 -4.084 -7.327 1.00 0.00 335 TRP A O 2
ATOM 1624 N N . ARG A 1 48 ? 5.699 -4.056 -7.753 1.00 0.00 336 ARG A N 2
ATOM 1625 C CA . ARG A 1 48 ? 6.058 -4.713 -6.512 1.00 0.00 336 ARG A CA 2
ATOM 1626 C C . ARG A 1 48 ? 7.053 -3.847 -5.754 1.00 0.00 336 ARG A C 2
ATOM 1627 O O . ARG A 1 48 ? 8.121 -3.525 -6.269 1.00 0.00 336 ARG A O 2
ATOM 1648 N N . CYS A 1 49 ? 6.683 -3.455 -4.552 1.00 0.00 337 CYS A N 2
ATOM 1649 C CA . CYS A 1 49 ? 7.497 -2.542 -3.761 1.00 0.00 337 CYS A CA 2
ATOM 1650 C C . CYS A 1 49 ? 8.762 -3.217 -3.237 1.00 0.00 337 CYS A C 2
ATOM 1651 O O . CYS A 1 49 ? 8.966 -4.417 -3.450 1.00 0.00 337 CYS A O 2
ATOM 1658 N N . SER A 1 50 ? 9.588 -2.461 -2.523 1.00 0.00 338 SER A N 2
ATOM 1659 C CA . SER A 1 50 ? 10.860 -2.967 -2.029 1.00 0.00 338 SER A CA 2
ATOM 1660 C C . SER A 1 50 ? 10.643 -4.160 -1.095 1.00 0.00 338 SER A C 2
ATOM 1661 O O . SER A 1 50 ? 11.379 -5.148 -1.150 1.00 0.00 338 SER A O 2
ATOM 1669 N N . SER A 1 51 ? 9.612 -4.063 -0.264 1.00 0.00 339 SER A N 2
ATOM 1670 C CA . SER A 1 51 ? 9.223 -5.150 0.630 1.00 0.00 339 SER A CA 2
ATOM 1671 C C . SER A 1 51 ? 8.951 -6.437 -0.161 1.00 0.00 339 SER A C 2
ATOM 1672 O O . SER A 1 51 ? 9.470 -7.500 0.175 1.00 0.00 339 SER A O 2
ATOM 1680 N N . CYS A 1 52 ? 8.158 -6.325 -1.217 1.00 0.00 340 CYS A N 2
ATOM 1681 C CA . CYS A 1 52 ? 7.838 -7.471 -2.072 1.00 0.00 340 CYS A CA 2
ATOM 1682 C C . CYS A 1 52 ? 9.087 -8.030 -2.746 1.00 0.00 340 CYS A C 2
ATOM 1683 O O . CYS A 1 52 ? 9.243 -9.245 -2.879 1.00 0.00 340 CYS A O 2
ATOM 1690 N N . LEU A 1 53 ? 9.977 -7.138 -3.164 1.00 0.00 341 LEU A N 2
ATOM 1691 C CA . LEU A 1 53 ? 11.220 -7.537 -3.815 1.00 0.00 341 LEU A CA 2
ATOM 1692 C C . LEU A 1 53 ? 12.125 -8.282 -2.844 1.00 0.00 341 LEU A C 2
ATOM 1693 O O . LEU A 1 53 ? 12.971 -9.078 -3.245 1.00 0.00 341 LEU A O 2
ATOM 1709 N N . GLN A 1 54 ? 11.947 -8.013 -1.555 1.00 0.00 342 GLN A N 2
ATOM 1710 C CA . GLN A 1 54 ? 12.730 -8.674 -0.518 1.00 0.00 342 GLN A CA 2
ATOM 1711 C C . GLN A 1 54 ? 12.012 -9.929 -0.014 1.00 0.00 342 GLN A C 2
ATOM 1712 O O . GLN A 1 54 ? 12.581 -10.731 0.732 1.00 0.00 342 GLN A O 2
ATOM 1726 N N . ALA A 1 55 ? 10.765 -10.108 -0.432 1.00 0.00 343 ALA A N 2
ATOM 1727 C CA . ALA A 1 55 ? 9.952 -11.225 0.042 1.00 0.00 343 ALA A CA 2
ATOM 1728 C C . ALA A 1 55 ? 10.157 -12.456 -0.836 1.00 0.00 343 ALA A C 2
ATOM 1729 O O . ALA A 1 55 ? 9.372 -13.409 -0.786 1.00 0.00 343 ALA A O 2
ATOM 1736 N N . THR A 1 56 ? 11.219 -12.427 -1.621 1.00 0.00 344 THR A N 2
ATOM 1737 C CA . THR A 1 56 ? 11.556 -13.534 -2.496 1.00 0.00 344 THR A CA 2
ATOM 1738 C C . THR A 1 56 ? 12.292 -14.627 -1.724 1.00 0.00 344 THR A C 2
ATOM 1739 O O . THR A 1 56 ? 13.398 -14.406 -1.218 1.00 0.00 344 THR A O 2
ATOM 1750 N N . VAL A 1 57 ? 11.669 -15.792 -1.626 1.00 0.00 345 VAL A N 2
ATOM 1751 C CA . VAL A 1 57 ? 12.258 -16.919 -0.917 1.00 0.00 345 VAL A CA 2
ATOM 1752 C C . VAL A 1 57 ? 12.936 -17.873 -1.882 1.00 0.00 345 VAL A C 2
ATOM 1753 O O . VAL A 1 57 ? 12.812 -17.727 -3.106 1.00 0.00 345 VAL A O 2
ATOM 1766 N N . GLN A 1 58 ? 13.659 -18.838 -1.345 1.00 0.00 346 GLN A N 2
ATOM 1767 C CA . GLN A 1 58 ? 14.400 -19.786 -2.154 1.00 0.00 346 GLN A CA 2
ATOM 1768 C C . GLN A 1 58 ? 13.816 -21.182 -1.986 1.00 0.00 346 GLN A C 2
ATOM 1769 O O . GLN A 1 58 ? 13.792 -21.726 -0.886 1.00 0.00 346 GLN A O 2
ATOM 1783 N N . GLU A 1 59 ? 13.339 -21.750 -3.081 1.00 0.00 347 GLU A N 2
ATOM 1784 C CA . GLU A 1 59 ? 12.714 -23.062 -3.049 1.00 0.00 347 GLU A CA 2
ATOM 1785 C C . GLU A 1 59 ? 13.767 -24.162 -3.002 1.00 0.00 347 GLU A C 2
ATOM 1786 O O . GLU A 1 59 ? 14.622 -24.262 -3.877 1.00 0.00 347 GLU A O 2
ATOM 1798 N N . VAL A 1 60 ? 13.708 -24.977 -1.959 1.00 0.00 348 VAL A N 2
ATOM 1799 C CA . VAL A 1 60 ? 14.627 -26.093 -1.807 1.00 0.00 348 VAL A CA 2
ATOM 1800 C C . VAL A 1 60 ? 14.175 -27.249 -2.703 1.00 0.00 348 VAL A C 2
ATOM 1801 O O . VAL A 1 60 ? 12.977 -27.506 -2.844 1.00 0.00 348 VAL A O 2
ATOM 1814 N N . GLN A 1 61 ? 15.131 -27.931 -3.314 1.00 0.00 349 GLN A N 2
ATOM 1815 C CA . GLN A 1 61 ? 14.816 -29.027 -4.212 1.00 0.00 349 GLN A CA 2
ATOM 1816 C C . GLN A 1 61 ? 14.455 -30.278 -3.421 1.00 0.00 349 GLN A C 2
ATOM 1817 O O . GLN A 1 61 ? 15.194 -30.690 -2.525 1.00 0.00 349 GLN A O 2
ATOM 1831 N N . PRO A 1 62 ? 13.292 -30.877 -3.712 1.00 0.00 350 PRO A N 2
ATOM 1832 C CA . PRO A 1 62 ? 12.861 -32.120 -3.076 1.00 0.00 350 PRO A CA 2
ATOM 1833 C C . PRO A 1 62 ? 13.747 -33.282 -3.500 1.00 0.00 350 PRO A C 2
ATOM 1834 O O . PRO A 1 62 ? 13.480 -33.946 -4.505 1.00 0.00 350 PRO A O 2
ATOM 1845 N N . ARG A 1 63 ? 14.813 -33.505 -2.753 1.00 0.00 351 ARG A N 2
ATOM 1846 C CA . ARG A 1 63 ? 15.811 -34.484 -3.132 1.00 0.00 351 ARG A CA 2
ATOM 1847 C C . ARG A 1 63 ? 15.474 -35.863 -2.569 1.00 0.00 351 ARG A C 2
ATOM 1848 O O . ARG A 1 63 ? 16.024 -36.284 -1.553 1.00 0.00 351 ARG A O 2
ATOM 1869 N N . ALA A 1 64 ? 14.545 -36.544 -3.222 1.00 0.00 352 ALA A N 2
ATOM 1870 C CA . ALA A 1 64 ? 14.274 -37.939 -2.915 1.00 0.00 352 ALA A CA 2
ATOM 1871 C C . ALA A 1 64 ? 15.153 -38.797 -3.810 1.00 0.00 352 ALA A C 2
ATOM 1872 O O . ALA A 1 64 ? 14.856 -38.998 -4.988 1.00 0.00 352 ALA A O 2
ATOM 1879 N N . GLU A 1 65 ? 16.238 -39.293 -3.243 1.00 0.00 353 GLU A N 2
ATOM 1880 C CA . GLU A 1 65 ? 17.313 -39.892 -4.020 1.00 0.00 353 GLU A CA 2
ATOM 1881 C C . GLU A 1 65 ? 17.047 -41.359 -4.355 1.00 0.00 353 GLU A C 2
ATOM 1882 O O . GLU A 1 65 ? 17.872 -42.237 -4.091 1.00 0.00 353 GLU A O 2
ATOM 1894 N N . GLU A 1 66 ? 15.893 -41.606 -4.961 1.00 0.00 354 GLU A N 2
ATOM 1895 C CA . GLU A 1 66 ? 15.540 -42.923 -5.476 1.00 0.00 354 GLU A CA 2
ATOM 1896 C C . GLU A 1 66 ? 14.290 -42.821 -6.333 1.00 0.00 354 GLU A C 2
ATOM 1897 O O . GLU A 1 66 ? 13.597 -41.797 -6.313 1.00 0.00 354 GLU A O 2
ATOM 1911 N N . GLY A 1 1 ? 0.002 -16.947 -2.950 1.00 0.00 289 GLY A N 3
ATOM 1912 C CA . GLY A 1 1 ? -0.522 -15.784 -2.200 1.00 0.00 289 GLY A CA 3
ATOM 1913 C C . GLY A 1 1 ? 0.121 -14.489 -2.642 1.00 0.00 289 GLY A C 3
ATOM 1914 O O . GLY A 1 1 ? 0.267 -14.255 -3.840 1.00 0.00 289 GLY A O 3
ATOM 1919 N N . ALA A 1 2 ? 0.519 -13.666 -1.671 1.00 0.00 290 ALA A N 3
ATOM 1920 C CA . ALA A 1 2 ? 1.112 -12.354 -1.939 1.00 0.00 290 ALA A CA 3
ATOM 1921 C C . ALA A 1 2 ? 0.173 -11.484 -2.771 1.00 0.00 290 ALA A C 3
ATOM 1922 O O . ALA A 1 2 ? 0.595 -10.813 -3.712 1.00 0.00 290 ALA A O 3
ATOM 1929 N N . MET A 1 3 ? -1.105 -11.518 -2.420 1.00 0.00 291 MET A N 3
ATOM 1930 C CA . MET A 1 3 ? -2.111 -10.722 -3.110 1.00 0.00 291 MET A CA 3
ATOM 1931 C C . MET A 1 3 ? -2.861 -9.858 -2.107 1.00 0.00 291 MET A C 3
ATOM 1932 O O . MET A 1 3 ? -3.457 -10.368 -1.153 1.00 0.00 291 MET A O 3
ATOM 1946 N N . ALA A 1 4 ? -2.829 -8.553 -2.317 1.00 0.00 292 ALA A N 3
ATOM 1947 C CA . ALA A 1 4 ? -3.443 -7.622 -1.389 1.00 0.00 292 ALA A CA 3
ATOM 1948 C C . ALA A 1 4 ? -4.913 -7.405 -1.709 1.00 0.00 292 ALA A C 3
ATOM 1949 O O . ALA A 1 4 ? -5.739 -7.293 -0.806 1.00 0.00 292 ALA A O 3
ATOM 1956 N N . GLN A 1 5 ? -5.219 -7.352 -3.011 1.00 0.00 293 GLN A N 3
ATOM 1957 C CA . GLN A 1 5 ? -6.575 -7.079 -3.503 1.00 0.00 293 GLN A CA 3
ATOM 1958 C C . GLN A 1 5 ? -6.972 -5.638 -3.171 1.00 0.00 293 GLN A C 3
ATOM 1959 O O . GLN A 1 5 ? -7.001 -4.778 -4.048 1.00 0.00 293 GLN A O 3
ATOM 1973 N N . LYS A 1 6 ? -7.261 -5.380 -1.903 1.00 0.00 294 LYS A N 3
ATOM 1974 C CA . LYS A 1 6 ? -7.551 -4.034 -1.427 1.00 0.00 294 LYS A CA 3
ATOM 1975 C C . LYS A 1 6 ? -6.267 -3.363 -0.966 1.00 0.00 294 LYS A C 3
ATOM 1976 O O . LYS A 1 6 ? -5.523 -3.920 -0.160 1.00 0.00 294 LYS A O 3
ATOM 1995 N N . ASN A 1 7 ? -5.998 -2.179 -1.482 1.00 0.00 295 ASN A N 3
ATOM 1996 C CA . ASN A 1 7 ? -4.800 -1.446 -1.116 1.00 0.00 295 ASN A CA 3
ATOM 1997 C C . ASN A 1 7 ? -5.173 -0.284 -0.200 1.00 0.00 295 ASN A C 3
ATOM 1998 O O . ASN A 1 7 ? -6.194 0.372 -0.412 1.00 0.00 295 ASN A O 3
ATOM 2009 N N . GLU A 1 8 ? -4.370 -0.058 0.829 1.00 0.00 296 GLU A N 3
ATOM 2010 C CA . GLU A 1 8 ? -4.629 1.012 1.784 1.00 0.00 296 GLU A CA 3
ATOM 2011 C C . GLU A 1 8 ? -4.388 2.372 1.143 1.00 0.00 296 GLU A C 3
ATOM 2012 O O . GLU A 1 8 ? -3.402 2.573 0.445 1.00 0.00 296 GLU A O 3
ATOM 2024 N N . ASP A 1 9 ? -5.274 3.309 1.433 1.00 0.00 297 ASP A N 3
ATOM 2025 C CA . ASP A 1 9 ? -5.251 4.627 0.798 1.00 0.00 297 ASP A CA 3
ATOM 2026 C C . ASP A 1 9 ? -4.332 5.592 1.539 1.00 0.00 297 ASP A C 3
ATOM 2027 O O . ASP A 1 9 ? -4.597 6.796 1.605 1.00 0.00 297 ASP A O 3
ATOM 2036 N N . GLU A 1 10 ? -3.257 5.063 2.110 1.00 0.00 298 GLU A N 3
ATOM 2037 C CA . GLU A 1 10 ? -2.323 5.865 2.894 1.00 0.00 298 GLU A CA 3
ATOM 2038 C C . GLU A 1 10 ? -0.896 5.605 2.423 1.00 0.00 298 GLU A C 3
ATOM 2039 O O . GLU A 1 10 ? -0.496 4.453 2.272 1.00 0.00 298 GLU A O 3
ATOM 2051 N N . CYS A 1 11 ? -0.131 6.664 2.192 1.00 0.00 299 CYS A N 3
ATOM 2052 C CA . CYS A 1 11 ? 1.270 6.513 1.812 1.00 0.00 299 CYS A CA 3
ATOM 2053 C C . CYS A 1 11 ? 2.132 6.241 3.032 1.00 0.00 299 CYS A C 3
ATOM 2054 O O . CYS A 1 11 ? 2.345 7.130 3.869 1.00 0.00 299 CYS A O 3
ATOM 2061 N N . ALA A 1 12 ? 2.609 5.004 3.143 1.00 0.00 300 ALA A N 3
ATOM 2062 C CA . ALA A 1 12 ? 3.499 4.590 4.235 1.00 0.00 300 ALA A CA 3
ATOM 2063 C C . ALA A 1 12 ? 4.891 5.230 4.139 1.00 0.00 300 ALA A C 3
ATOM 2064 O O . ALA A 1 12 ? 5.910 4.565 4.325 1.00 0.00 300 ALA A O 3
ATOM 2071 N N . VAL A 1 13 ? 4.921 6.521 3.845 1.00 0.00 301 VAL A N 3
ATOM 2072 C CA . VAL A 1 13 ? 6.158 7.289 3.830 1.00 0.00 301 VAL A CA 3
ATOM 2073 C C . VAL A 1 13 ? 5.963 8.597 4.580 1.00 0.00 301 VAL A C 3
ATOM 2074 O O . VAL A 1 13 ? 6.517 8.793 5.659 1.00 0.00 301 VAL A O 3
ATOM 2087 N N . CYS A 1 14 ? 5.144 9.476 4.026 1.00 0.00 302 CYS A N 3
ATOM 2088 C CA . CYS A 1 14 ? 4.930 10.789 4.615 1.00 0.00 302 CYS A CA 3
ATOM 2089 C C . CYS A 1 14 ? 3.542 10.907 5.233 1.00 0.00 302 CYS A C 3
ATOM 2090 O O . CYS A 1 14 ? 3.106 11.999 5.599 1.00 0.00 302 CYS A O 3
ATOM 2097 N N . ARG A 1 15 ? 2.851 9.771 5.342 1.00 0.00 303 ARG A N 3
ATOM 2098 C CA . ARG A 1 15 ? 1.508 9.721 5.925 1.00 0.00 303 ARG A CA 3
ATOM 2099 C C . ARG A 1 15 ? 0.544 10.666 5.216 1.00 0.00 303 ARG A C 3
ATOM 2100 O O . ARG A 1 15 ? -0.320 11.272 5.840 1.00 0.00 303 ARG A O 3
ATOM 2121 N N . ASP A 1 16 ? 0.686 10.766 3.908 1.00 0.00 304 ASP A N 3
ATOM 2122 C CA . ASP A 1 16 ? -0.148 11.658 3.114 1.00 0.00 304 ASP A CA 3
ATOM 2123 C C . ASP A 1 16 ? -0.812 10.875 1.989 1.00 0.00 304 ASP A C 3
ATOM 2124 O O . ASP A 1 16 ? -0.412 9.746 1.699 1.00 0.00 304 ASP A O 3
ATOM 2133 N N . GLY A 1 17 ? -1.833 11.456 1.381 1.00 0.00 305 GLY A N 3
ATOM 2134 C CA . GLY A 1 17 ? -2.505 10.814 0.267 1.00 0.00 305 GLY A CA 3
ATOM 2135 C C . GLY A 1 17 ? -2.371 11.630 -0.994 1.00 0.00 305 GLY A C 3
ATOM 2136 O O . GLY A 1 17 ? -1.423 12.399 -1.131 1.00 0.00 305 GLY A O 3
ATOM 2140 N N . GLY A 1 18 ? -3.313 11.484 -1.909 1.00 0.00 306 GLY A N 3
ATOM 2141 C CA . GLY A 1 18 ? -3.251 12.230 -3.145 1.00 0.00 306 GLY A CA 3
ATOM 2142 C C . GLY A 1 18 ? -2.919 11.351 -4.325 1.00 0.00 306 GLY A C 3
ATOM 2143 O O . GLY A 1 18 ? -3.631 10.387 -4.612 1.00 0.00 306 GLY A O 3
ATOM 2147 N N . GLU A 1 19 ? -1.832 11.672 -5.022 1.00 0.00 307 GLU A N 3
ATOM 2148 C CA . GLU A 1 19 ? -1.411 10.893 -6.182 1.00 0.00 307 GLU A CA 3
ATOM 2149 C C . GLU A 1 19 ? -0.647 9.656 -5.736 1.00 0.00 307 GLU A C 3
ATOM 2150 O O . GLU A 1 19 ? 0.583 9.602 -5.803 1.00 0.00 307 GLU A O 3
ATOM 2162 N N . LEU A 1 20 ? -1.385 8.671 -5.260 1.00 0.00 308 LEU A N 3
ATOM 2163 C CA . LEU A 1 20 ? -0.793 7.452 -4.754 1.00 0.00 308 LEU A CA 3
ATOM 2164 C C . LEU A 1 20 ? -0.667 6.401 -5.842 1.00 0.00 308 LEU A C 3
ATOM 2165 O O . LEU A 1 20 ? -1.494 6.322 -6.755 1.00 0.00 308 LEU A O 3
ATOM 2181 N N . ILE A 1 21 ? 0.377 5.601 -5.742 1.00 0.00 309 ILE A N 3
ATOM 2182 C CA . ILE A 1 21 ? 0.524 4.435 -6.581 1.00 0.00 309 ILE A CA 3
ATOM 2183 C C . ILE A 1 21 ? 0.463 3.211 -5.688 1.00 0.00 309 ILE A C 3
ATOM 2184 O O . ILE A 1 21 ? 1.215 3.102 -4.712 1.00 0.00 309 ILE A O 3
ATOM 2200 N N . CYS A 1 22 ? -0.470 2.322 -5.975 1.00 0.00 310 CYS A N 3
ATOM 2201 C CA . CYS A 1 22 ? -0.715 1.177 -5.124 1.00 0.00 310 CYS A CA 3
ATOM 2202 C C . CYS A 1 22 ? 0.176 0.007 -5.508 1.00 0.00 310 CYS A C 3
ATOM 2203 O O . CYS A 1 22 ? 0.611 -0.113 -6.651 1.00 0.00 310 CYS A O 3
ATOM 2211 N N . CYS A 1 23 ? 0.444 -0.855 -4.540 1.00 0.00 311 CYS A N 3
ATOM 2212 C CA . CYS A 1 23 ? 1.328 -1.981 -4.757 1.00 0.00 311 CYS A CA 3
ATOM 2213 C C . CYS A 1 23 ? 0.521 -3.225 -5.122 1.00 0.00 311 CYS A C 3
ATOM 2214 O O . CYS A 1 23 ? -0.536 -3.487 -4.545 1.00 0.00 311 CYS A O 3
ATOM 2221 N N . ASP A 1 24 ? 1.036 -3.978 -6.085 1.00 0.00 312 ASP A N 3
ATOM 2222 C CA . ASP A 1 24 ? 0.372 -5.176 -6.599 1.00 0.00 312 ASP A CA 3
ATOM 2223 C C . ASP A 1 24 ? 0.447 -6.334 -5.598 1.00 0.00 312 ASP A C 3
ATOM 2224 O O . ASP A 1 24 ? -0.424 -7.205 -5.576 1.00 0.00 312 ASP A O 3
ATOM 2233 N N . GLY A 1 25 ? 1.475 -6.332 -4.769 1.00 0.00 313 GLY A N 3
ATOM 2234 C CA . GLY A 1 25 ? 1.677 -7.440 -3.862 1.00 0.00 313 GLY A CA 3
ATOM 2235 C C . GLY A 1 25 ? 1.273 -7.121 -2.432 1.00 0.00 313 GLY A C 3
ATOM 2236 O O . GLY A 1 25 ? 0.713 -7.964 -1.736 1.00 0.00 313 GLY A O 3
ATOM 2240 N N . CYS A 1 26 ? 1.545 -5.899 -2.001 1.00 0.00 314 CYS A N 3
ATOM 2241 C CA . CYS A 1 26 ? 1.278 -5.494 -0.634 1.00 0.00 314 CYS A CA 3
ATOM 2242 C C . CYS A 1 26 ? 0.223 -4.396 -0.603 1.00 0.00 314 CYS A C 3
ATOM 2243 O O . CYS A 1 26 ? 0.068 -3.653 -1.567 1.00 0.00 314 CYS A O 3
ATOM 2250 N N . PRO A 1 27 ? -0.515 -4.272 0.519 1.00 0.00 315 PRO A N 3
ATOM 2251 C CA . PRO A 1 27 ? -1.525 -3.219 0.704 1.00 0.00 315 PRO A CA 3
ATOM 2252 C C . PRO A 1 27 ? -0.888 -1.847 0.904 1.00 0.00 315 PRO A C 3
ATOM 2253 O O . PRO A 1 27 ? -1.559 -0.883 1.268 1.00 0.00 315 PRO A O 3
ATOM 2264 N N . ARG A 1 28 ? 0.416 -1.793 0.686 1.00 0.00 316 ARG A N 3
ATOM 2265 C CA . ARG A 1 28 ? 1.184 -0.561 0.784 1.00 0.00 316 ARG A CA 3
ATOM 2266 C C . ARG A 1 28 ? 0.916 0.368 -0.390 1.00 0.00 316 ARG A C 3
ATOM 2267 O O . ARG A 1 28 ? 0.821 -0.072 -1.544 1.00 0.00 316 ARG A O 3
ATOM 2288 N N . ALA A 1 29 ? 0.779 1.651 -0.082 1.00 0.00 317 ALA A N 3
ATOM 2289 C CA . ALA A 1 29 ? 0.652 2.691 -1.087 1.00 0.00 317 ALA A CA 3
ATOM 2290 C C . ALA A 1 29 ? 1.741 3.734 -0.879 1.00 0.00 317 ALA A C 3
ATOM 2291 O O . ALA A 1 29 ? 2.152 3.997 0.252 1.00 0.00 317 ALA A O 3
ATOM 2298 N N . PHE A 1 30 ? 2.207 4.323 -1.970 1.00 0.00 318 PHE A N 3
ATOM 2299 C CA . PHE A 1 30 ? 3.319 5.260 -1.911 1.00 0.00 318 PHE A CA 3
ATOM 2300 C C . PHE A 1 30 ? 3.135 6.377 -2.921 1.00 0.00 318 PHE A C 3
ATOM 2301 O O . PHE A 1 30 ? 2.354 6.252 -3.859 1.00 0.00 318 PHE A O 3
ATOM 2318 N N . HIS A 1 31 ? 3.844 7.477 -2.707 1.00 0.00 319 HIS A N 3
ATOM 2319 C CA . HIS A 1 31 ? 3.925 8.531 -3.702 1.00 0.00 319 HIS A CA 3
ATOM 2320 C C . HIS A 1 31 ? 5.123 8.279 -4.605 1.00 0.00 319 HIS A C 3
ATOM 2321 O O . HIS A 1 31 ? 6.097 7.656 -4.175 1.00 0.00 319 HIS A O 3
ATOM 2335 N N . LEU A 1 32 ? 5.061 8.779 -5.833 1.00 0.00 320 LEU A N 3
ATOM 2336 C CA . LEU A 1 32 ? 6.068 8.485 -6.844 1.00 0.00 320 LEU A CA 3
ATOM 2337 C C . LEU A 1 32 ? 7.475 8.833 -6.355 1.00 0.00 320 LEU A C 3
ATOM 2338 O O . LEU A 1 32 ? 8.347 7.965 -6.287 1.00 0.00 320 LEU A O 3
ATOM 2354 N N . ALA A 1 33 ? 7.683 10.091 -5.974 1.00 0.00 321 ALA A N 3
ATOM 2355 C CA . ALA A 1 33 ? 8.998 10.544 -5.531 1.00 0.00 321 ALA A CA 3
ATOM 2356 C C . ALA A 1 33 ? 9.271 10.181 -4.072 1.00 0.00 321 ALA A C 3
ATOM 2357 O O . ALA A 1 33 ? 10.423 10.152 -3.640 1.00 0.00 321 ALA A O 3
ATOM 2364 N N . CYS A 1 34 ? 8.215 9.911 -3.319 1.00 0.00 322 CYS A N 3
ATOM 2365 C CA . CYS A 1 34 ? 8.366 9.530 -1.918 1.00 0.00 322 CYS A CA 3
ATOM 2366 C C . CYS A 1 34 ? 8.924 8.117 -1.799 1.00 0.00 322 CYS A C 3
ATOM 2367 O O . CYS A 1 34 ? 9.368 7.701 -0.729 1.00 0.00 322 CYS A O 3
ATOM 2374 N N . LEU A 1 35 ? 8.880 7.379 -2.900 1.00 0.00 323 LEU A N 3
ATOM 2375 C CA . LEU A 1 35 ? 9.500 6.063 -2.967 1.00 0.00 323 LEU A CA 3
ATOM 2376 C C . LEU A 1 35 ? 11.006 6.183 -2.745 1.00 0.00 323 LEU A C 3
ATOM 2377 O O . LEU A 1 35 ? 11.590 7.244 -2.971 1.00 0.00 323 LEU A O 3
ATOM 2393 N N . SER A 1 36 ? 11.632 5.111 -2.280 1.00 0.00 324 SER A N 3
ATOM 2394 C CA . SER A 1 36 ? 13.071 5.101 -2.072 1.00 0.00 324 SER A CA 3
ATOM 2395 C C . SER A 1 36 ? 13.664 3.806 -2.631 1.00 0.00 324 SER A C 3
ATOM 2396 O O . SER A 1 36 ? 13.480 2.735 -2.043 1.00 0.00 324 SER A O 3
ATOM 2404 N N . PRO A 1 37 ? 14.370 3.864 -3.783 1.00 0.00 325 PRO A N 3
ATOM 2405 C CA . PRO A 1 37 ? 14.624 5.107 -4.525 1.00 0.00 325 PRO A CA 3
ATOM 2406 C C . PRO A 1 37 ? 13.369 5.651 -5.213 1.00 0.00 325 PRO A C 3
ATOM 2407 O O . PRO A 1 37 ? 12.452 4.896 -5.534 1.00 0.00 325 PRO A O 3
ATOM 2418 N N . PRO A 1 38 ? 13.327 6.976 -5.435 1.00 0.00 326 PRO A N 3
ATOM 2419 C CA . PRO A 1 38 ? 12.153 7.653 -6.003 1.00 0.00 326 PRO A CA 3
ATOM 2420 C C . PRO A 1 38 ? 11.843 7.215 -7.436 1.00 0.00 326 PRO A C 3
ATOM 2421 O O . PRO A 1 38 ? 12.721 7.192 -8.298 1.00 0.00 326 PRO A O 3
ATOM 2432 N N . LEU A 1 39 ? 10.586 6.879 -7.665 1.00 0.00 327 LEU A N 3
ATOM 2433 C CA . LEU A 1 39 ? 10.114 6.451 -8.969 1.00 0.00 327 LEU A CA 3
ATOM 2434 C C . LEU A 1 39 ? 9.800 7.671 -9.832 1.00 0.00 327 LEU A C 3
ATOM 2435 O O . LEU A 1 39 ? 9.145 8.612 -9.383 1.00 0.00 327 LEU A O 3
ATOM 2451 N N . ARG A 1 40 ? 10.291 7.655 -11.073 1.00 0.00 328 ARG A N 3
ATOM 2452 C CA . AR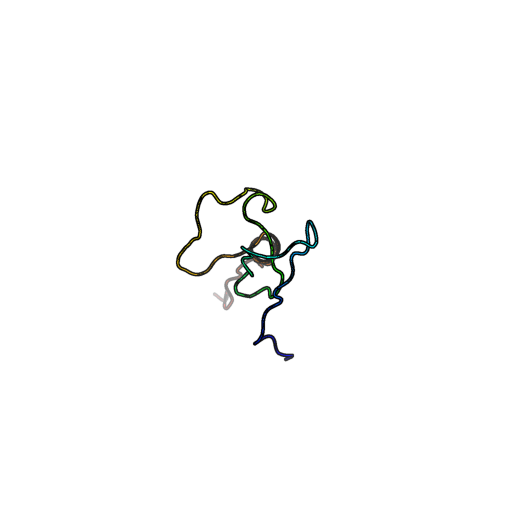G A 1 40 ? 10.137 8.791 -11.978 1.00 0.00 328 ARG A CA 3
ATOM 2453 C C . ARG A 1 40 ? 8.756 8.827 -12.618 1.00 0.00 328 ARG A C 3
ATOM 2454 O O . ARG A 1 40 ? 8.104 9.864 -12.628 1.00 0.00 328 ARG A O 3
ATOM 2475 N N . GLU A 1 41 ? 8.312 7.700 -13.152 1.00 0.00 329 GLU A N 3
ATOM 2476 C CA . GLU A 1 41 ? 7.065 7.655 -13.895 1.00 0.00 329 GLU A CA 3
ATOM 2477 C C . GLU A 1 41 ? 6.242 6.451 -13.470 1.00 0.00 329 GLU A C 3
ATOM 2478 O O . GLU A 1 41 ? 6.792 5.450 -13.024 1.00 0.00 329 GLU A O 3
ATOM 2490 N N . ILE A 1 42 ? 4.924 6.564 -13.594 1.00 0.00 330 ILE A N 3
ATOM 2491 C CA . ILE A 1 42 ? 4.025 5.473 -13.237 1.00 0.00 330 ILE A CA 3
ATOM 2492 C C . ILE A 1 42 ? 4.042 4.389 -14.313 1.00 0.00 330 ILE A C 3
ATOM 2493 O O . ILE A 1 42 ? 3.576 4.612 -15.432 1.00 0.00 330 ILE A O 3
ATOM 2509 N N . PRO A 1 43 ? 4.583 3.205 -13.987 1.00 0.00 331 PRO A N 3
ATOM 2510 C CA . PRO A 1 43 ? 4.688 2.090 -14.923 1.00 0.00 331 PRO A CA 3
ATOM 2511 C C . PRO A 1 43 ? 3.359 1.365 -15.113 1.00 0.00 331 PRO A C 3
ATOM 2512 O O . PRO A 1 43 ? 2.491 1.392 -14.234 1.00 0.00 331 PRO A O 3
ATOM 2523 N N . SER A 1 44 ? 3.206 0.730 -16.259 1.00 0.00 332 SER A N 3
ATOM 2524 C CA . SER A 1 44 ? 2.013 -0.047 -16.555 1.00 0.00 332 SER A CA 3
ATOM 2525 C C . SER A 1 44 ? 2.284 -1.533 -16.339 1.00 0.00 332 SER A C 3
ATOM 2526 O O . SER A 1 44 ? 3.024 -2.157 -17.103 1.00 0.00 332 SER A O 3
ATOM 2534 N N . GLY A 1 45 ? 1.707 -2.088 -15.289 1.00 0.00 333 GLY A N 3
ATOM 2535 C CA . GLY A 1 45 ? 1.897 -3.492 -14.994 1.00 0.00 333 GLY A CA 3
ATOM 2536 C C . GLY A 1 45 ? 1.812 -3.782 -13.514 1.00 0.00 333 GLY A C 3
ATOM 2537 O O . GLY A 1 45 ? 1.123 -3.076 -12.775 1.00 0.00 333 GLY A O 3
ATOM 2541 N N . THR A 1 46 ? 2.526 -4.798 -13.077 1.00 0.00 334 THR A N 3
ATOM 2542 C CA . THR A 1 46 ? 2.489 -5.212 -11.691 1.00 0.00 334 THR A CA 3
ATOM 2543 C C . THR A 1 46 ? 3.552 -4.477 -10.889 1.00 0.00 334 THR A C 3
ATOM 2544 O O . THR A 1 46 ? 4.655 -4.990 -10.682 1.00 0.00 334 THR A O 3
ATOM 2555 N N . TRP A 1 47 ? 3.227 -3.272 -10.436 1.00 0.00 335 TRP A N 3
ATOM 2556 C CA . TRP A 1 47 ? 4.165 -2.489 -9.655 1.00 0.00 335 TRP A CA 3
ATOM 2557 C C . TRP A 1 47 ? 4.244 -3.055 -8.246 1.00 0.00 335 TRP A C 3
ATOM 2558 O O . TRP A 1 47 ? 3.237 -3.144 -7.541 1.00 0.00 335 TRP A O 3
ATOM 2579 N N . ARG A 1 48 ? 5.435 -3.451 -7.839 1.00 0.00 336 ARG A N 3
ATOM 2580 C CA . ARG A 1 48 ? 5.626 -4.072 -6.544 1.00 0.00 336 ARG A CA 3
ATOM 2581 C C . ARG A 1 48 ? 6.715 -3.330 -5.785 1.00 0.00 336 ARG A C 3
ATOM 2582 O O . ARG A 1 48 ? 7.805 -3.105 -6.307 1.00 0.00 336 ARG A O 3
ATOM 2603 N N . CYS A 1 49 ? 6.393 -2.925 -4.563 1.00 0.00 337 CYS A N 3
ATOM 2604 C CA . CYS A 1 49 ? 7.291 -2.097 -3.761 1.00 0.00 337 CYS A CA 3
ATOM 2605 C C . CYS A 1 49 ? 8.496 -2.894 -3.256 1.00 0.00 337 CYS A C 3
ATOM 2606 O O . CYS A 1 49 ? 8.602 -4.096 -3.512 1.00 0.00 337 CYS A O 3
ATOM 2613 N N . SER A 1 50 ? 9.378 -2.236 -2.510 1.00 0.00 338 SER A N 3
ATOM 2614 C CA . SER A 1 50 ? 10.601 -2.874 -2.038 1.00 0.00 338 SER A CA 3
ATOM 2615 C C . SER A 1 50 ? 10.270 -4.068 -1.145 1.00 0.00 338 SER A C 3
ATOM 2616 O O . SER A 1 50 ? 10.933 -5.107 -1.206 1.00 0.00 338 SER A O 3
ATOM 2624 N N . SER A 1 51 ? 9.227 -3.923 -0.328 1.00 0.00 339 SER A N 3
ATOM 2625 C CA . SER A 1 51 ? 8.768 -5.003 0.535 1.00 0.00 339 SER A CA 3
ATOM 2626 C C . SER A 1 51 ? 8.512 -6.277 -0.274 1.00 0.00 339 SER A C 3
ATOM 2627 O O . SER A 1 51 ? 8.942 -7.360 0.111 1.00 0.00 339 SER A O 3
ATOM 2635 N N . CYS A 1 52 ? 7.837 -6.134 -1.405 1.00 0.00 340 CYS A N 3
ATOM 2636 C CA . CYS A 1 52 ? 7.565 -7.268 -2.290 1.00 0.00 340 CYS A CA 3
ATOM 2637 C C . CYS A 1 52 ? 8.858 -7.843 -2.862 1.00 0.00 340 CYS A C 3
ATOM 2638 O O . CYS A 1 52 ? 9.032 -9.061 -2.926 1.00 0.00 340 CYS A O 3
ATOM 2645 N N . LEU A 1 53 ? 9.764 -6.961 -3.260 1.00 0.00 341 LEU A N 3
ATOM 2646 C CA . LEU A 1 53 ? 11.013 -7.367 -3.893 1.00 0.00 341 LEU A CA 3
ATOM 2647 C C . LEU A 1 53 ? 11.882 -8.174 -2.932 1.00 0.00 341 LEU A C 3
ATOM 2648 O O . LEU A 1 53 ? 12.613 -9.075 -3.349 1.00 0.00 341 LEU A O 3
ATOM 2664 N N . GLN A 1 54 ? 11.795 -7.858 -1.644 1.00 0.00 342 GLN A N 3
ATOM 2665 C CA . GLN A 1 54 ? 12.583 -8.560 -0.630 1.00 0.00 342 GLN A CA 3
ATOM 2666 C C . GLN A 1 54 ? 11.759 -9.660 0.045 1.00 0.00 342 GLN A C 3
ATOM 2667 O O . GLN A 1 54 ? 12.255 -10.379 0.910 1.00 0.00 342 GLN A O 3
ATOM 2681 N N . ALA A 1 55 ? 10.500 -9.788 -0.361 1.00 0.00 343 ALA A N 3
ATOM 2682 C CA . ALA A 1 55 ? 9.627 -10.838 0.152 1.00 0.00 343 ALA A CA 3
ATOM 2683 C C . ALA A 1 55 ? 9.696 -12.059 -0.751 1.00 0.00 343 ALA A C 3
ATOM 2684 O O . ALA A 1 55 ? 8.851 -12.956 -0.685 1.00 0.00 343 ALA A O 3
ATOM 2691 N N . THR A 1 56 ? 10.704 -12.072 -1.605 1.00 0.00 344 THR A N 3
ATOM 2692 C CA . THR A 1 56 ? 10.916 -13.173 -2.516 1.00 0.00 344 THR A CA 3
ATOM 2693 C C . THR A 1 56 ? 11.679 -14.293 -1.822 1.00 0.00 344 THR A C 3
ATOM 2694 O O . THR A 1 56 ? 12.869 -14.163 -1.535 1.00 0.00 344 THR A O 3
ATOM 2705 N N . VAL A 1 57 ? 10.985 -15.387 -1.549 1.00 0.00 345 VAL A N 3
ATOM 2706 C CA . VAL A 1 57 ? 11.597 -16.520 -0.884 1.00 0.00 345 VAL A CA 3
ATOM 2707 C C . VAL A 1 57 ? 12.372 -17.372 -1.870 1.00 0.00 345 VAL A C 3
ATOM 2708 O O . VAL A 1 57 ? 11.961 -17.550 -3.019 1.00 0.00 345 VAL A O 3
ATOM 2721 N N . GLN A 1 58 ? 13.503 -17.877 -1.423 1.00 0.00 346 GLN A N 3
ATOM 2722 C CA . GLN A 1 58 ? 14.374 -18.672 -2.263 1.00 0.00 346 GLN A CA 3
ATOM 2723 C C . GLN A 1 58 ? 14.416 -20.105 -1.763 1.00 0.00 346 GLN A C 3
ATOM 2724 O O . GLN A 1 58 ? 15.352 -20.856 -2.036 1.00 0.00 346 GLN A O 3
ATOM 2738 N N . GLU A 1 59 ? 13.393 -20.467 -1.000 1.00 0.00 347 GLU A N 3
ATOM 2739 C CA . GLU A 1 59 ? 13.245 -21.822 -0.502 1.00 0.00 347 GLU A CA 3
ATOM 2740 C C . GLU A 1 59 ? 12.348 -22.612 -1.446 1.00 0.00 347 GLU A C 3
ATOM 2741 O O . GLU A 1 59 ? 11.531 -22.033 -2.171 1.00 0.00 347 GLU A O 3
ATOM 2753 N N . VAL A 1 60 ? 12.501 -23.921 -1.447 1.00 0.00 348 VAL A N 3
ATOM 2754 C CA . VAL A 1 60 ? 11.706 -24.775 -2.310 1.00 0.00 348 VAL A CA 3
ATOM 2755 C C . VAL A 1 60 ? 11.023 -25.879 -1.516 1.00 0.00 348 VAL A C 3
ATOM 2756 O O . VAL A 1 60 ? 11.606 -26.927 -1.243 1.00 0.00 348 VAL A O 3
ATOM 2769 N N . GLN A 1 61 ? 9.781 -25.632 -1.133 1.00 0.00 349 GLN A N 3
ATOM 2770 C CA . GLN A 1 61 ? 8.997 -26.626 -0.423 1.00 0.00 349 GLN A CA 3
ATOM 2771 C C . GLN A 1 61 ? 8.162 -27.423 -1.412 1.00 0.00 349 GLN A C 3
ATOM 2772 O O . GLN A 1 61 ? 7.653 -26.868 -2.394 1.00 0.00 349 GLN A O 3
ATOM 2786 N N . PRO A 1 62 ? 8.042 -28.737 -1.203 1.00 0.00 350 PRO A N 3
ATOM 2787 C CA . PRO A 1 62 ? 7.229 -29.599 -2.061 1.00 0.00 350 PRO A CA 3
ATOM 2788 C C . PRO A 1 62 ? 5.750 -29.226 -1.987 1.00 0.00 350 PRO A C 3
ATOM 2789 O O . PRO A 1 62 ? 5.194 -29.125 -0.887 1.00 0.00 350 PRO A O 3
ATOM 2800 N N . ARG A 1 63 ? 5.128 -29.001 -3.139 1.00 0.00 351 ARG A N 3
ATOM 2801 C CA . ARG A 1 63 ? 3.707 -28.663 -3.189 1.00 0.00 351 ARG A CA 3
ATOM 2802 C C . ARG A 1 63 ? 2.883 -29.809 -2.619 1.00 0.00 351 ARG A C 3
ATOM 2803 O O . ARG A 1 63 ? 2.897 -30.921 -3.143 1.00 0.00 351 ARG A O 3
ATOM 2824 N N . ALA A 1 64 ? 2.185 -29.530 -1.525 1.00 0.00 352 ALA A N 3
ATOM 2825 C CA . ALA A 1 64 ? 1.489 -30.561 -0.775 1.00 0.00 352 ALA A CA 3
ATOM 2826 C C . ALA A 1 64 ? 0.247 -31.055 -1.498 1.00 0.00 352 ALA A C 3
ATOM 2827 O O . ALA A 1 64 ? -0.051 -32.248 -1.493 1.00 0.00 352 ALA A O 3
ATOM 2834 N N . GLU A 1 65 ? -0.472 -30.140 -2.137 1.00 0.00 353 GLU A N 3
ATOM 2835 C CA . GLU A 1 65 ? -1.713 -30.488 -2.805 1.00 0.00 353 GLU A CA 3
ATOM 2836 C C . GLU A 1 65 ? -1.819 -29.800 -4.160 1.00 0.00 353 GLU A C 3
ATOM 2837 O O . GLU A 1 65 ? -1.492 -28.620 -4.300 1.00 0.00 353 GLU A O 3
ATOM 2849 N N . GLU A 1 66 ? -2.262 -30.550 -5.160 1.00 0.00 354 GLU A N 3
ATOM 2850 C CA . GLU A 1 66 ? -2.545 -29.997 -6.472 1.00 0.00 354 GLU A CA 3
ATOM 2851 C C . GLU A 1 66 ? -3.814 -30.626 -7.036 1.00 0.00 354 GLU A C 3
ATOM 2852 O O . GLU A 1 66 ? -4.395 -31.521 -6.411 1.00 0.00 354 GLU A O 3
ATOM 2866 N N . GLY A 1 1 ? -4.547 2.849 -10.404 1.00 0.00 289 GLY A N 4
ATOM 2867 C CA . GLY A 1 1 ? -3.339 2.462 -11.166 1.00 0.00 289 GLY A CA 4
ATOM 2868 C C . GLY A 1 1 ? -2.407 1.589 -10.365 1.00 0.00 289 GLY A C 4
ATOM 2869 O O . GLY A 1 1 ? -1.694 2.086 -9.492 1.00 0.00 289 GLY A O 4
ATOM 2874 N N . ALA A 1 2 ? -2.427 0.285 -10.672 1.00 0.00 290 ALA A N 4
ATOM 2875 C CA . ALA A 1 2 ? -1.598 -0.719 -9.992 1.00 0.00 290 ALA A CA 4
ATOM 2876 C C . ALA A 1 2 ? -2.043 -0.935 -8.546 1.00 0.00 290 ALA A C 4
ATOM 2877 O O . ALA A 1 2 ? -2.065 -0.005 -7.750 1.00 0.00 290 ALA A O 4
ATOM 2884 N N . MET A 1 3 ? -2.407 -2.173 -8.229 1.00 0.00 291 MET A N 4
ATOM 2885 C CA . MET A 1 3 ? -2.823 -2.529 -6.871 1.00 0.00 291 MET A CA 4
ATOM 2886 C C . MET A 1 3 ? -2.852 -4.043 -6.707 1.00 0.00 291 MET A C 4
ATOM 2887 O O . MET A 1 3 ? -2.827 -4.779 -7.694 1.00 0.00 291 MET A O 4
ATOM 2901 N N . ALA A 1 4 ? -2.893 -4.502 -5.460 1.00 0.00 292 ALA A N 4
ATOM 2902 C CA . ALA A 1 4 ? -2.932 -5.929 -5.177 1.00 0.00 292 ALA A CA 4
ATOM 2903 C C . ALA A 1 4 ? -4.372 -6.428 -5.101 1.00 0.00 292 ALA A C 4
ATOM 2904 O O . ALA A 1 4 ? -4.864 -7.087 -6.016 1.00 0.00 292 ALA A O 4
ATOM 2911 N N . GLN A 1 5 ? -5.036 -6.107 -3.999 1.00 0.00 293 GLN A N 4
ATOM 2912 C CA . GLN A 1 5 ? -6.429 -6.479 -3.794 1.00 0.00 293 GLN A CA 4
ATOM 2913 C C . GLN A 1 5 ? -7.142 -5.281 -3.203 1.00 0.00 293 GLN A C 4
ATOM 2914 O O . GLN A 1 5 ? -7.969 -4.648 -3.850 1.00 0.00 293 GLN A O 4
ATOM 2928 N N . LYS A 1 6 ? -6.785 -4.972 -1.974 1.00 0.00 294 LYS A N 4
ATOM 2929 C CA . LYS A 1 6 ? -7.158 -3.719 -1.346 1.00 0.00 294 LYS A CA 4
ATOM 2930 C C . LYS A 1 6 ? -6.000 -2.759 -1.540 1.00 0.00 294 LYS A C 4
ATOM 2931 O O . LYS A 1 6 ? -4.885 -3.202 -1.833 1.00 0.00 294 LYS A O 4
ATOM 2950 N N . ASN A 1 7 ? -6.225 -1.465 -1.405 1.00 0.00 295 ASN A N 4
ATOM 2951 C CA . ASN A 1 7 ? -5.143 -0.508 -1.536 1.00 0.00 295 ASN A CA 4
ATOM 2952 C C . ASN A 1 7 ? -5.281 0.548 -0.451 1.00 0.00 295 ASN A C 4
ATOM 2953 O O . ASN A 1 7 ? -6.352 1.131 -0.265 1.00 0.00 295 ASN A O 4
ATOM 2964 N N . GLU A 1 8 ? -4.211 0.746 0.303 1.00 0.00 296 GLU A N 4
ATOM 2965 C CA . GLU A 1 8 ? -4.230 1.672 1.424 1.00 0.00 296 GLU A CA 4
ATOM 2966 C C . GLU A 1 8 ? -4.297 3.115 0.948 1.00 0.00 296 GLU A C 4
ATOM 2967 O O . GLU A 1 8 ? -3.666 3.486 -0.038 1.00 0.00 296 GLU A O 4
ATOM 2979 N N . ASP A 1 9 ? -5.090 3.920 1.640 1.00 0.00 297 ASP A N 4
ATOM 2980 C CA . ASP A 1 9 ? -5.280 5.324 1.275 1.00 0.00 297 ASP A CA 4
ATOM 2981 C C . ASP A 1 9 ? -4.233 6.237 1.902 1.00 0.00 297 ASP A C 4
ATOM 2982 O O . ASP A 1 9 ? -4.397 7.458 1.900 1.00 0.00 297 ASP A O 4
ATOM 2991 N N . GLU A 1 10 ? -3.157 5.666 2.418 1.00 0.00 298 GLU A N 4
ATOM 2992 C CA . GLU A 1 10 ? -2.133 6.451 3.092 1.00 0.00 298 GLU A CA 4
ATOM 2993 C C . GLU A 1 10 ? -0.759 6.098 2.543 1.00 0.00 298 GLU A C 4
ATOM 2994 O O . GLU A 1 10 ? -0.416 4.922 2.417 1.00 0.00 298 GLU A O 4
ATOM 3006 N N . CYS A 1 11 ? 0.015 7.115 2.197 1.00 0.00 299 CYS A N 4
ATOM 3007 C CA . CYS A 1 11 ? 1.400 6.913 1.814 1.00 0.00 299 CYS A CA 4
ATOM 3008 C C . CYS A 1 11 ? 2.227 6.583 3.042 1.00 0.00 299 CYS A C 4
ATOM 3009 O O . CYS A 1 11 ? 2.447 7.439 3.896 1.00 0.00 299 CYS A O 4
ATOM 3016 N N . ALA A 1 12 ? 2.660 5.329 3.119 1.00 0.00 300 ALA A N 4
ATOM 3017 C CA . ALA A 1 12 ? 3.454 4.827 4.238 1.00 0.00 300 ALA A CA 4
ATOM 3018 C C . ALA A 1 12 ? 4.671 5.706 4.542 1.00 0.00 300 ALA A C 4
ATOM 3019 O O . ALA A 1 12 ? 5.234 5.630 5.640 1.00 0.00 300 ALA A O 4
ATOM 3026 N N . VAL A 1 13 ? 5.070 6.534 3.589 1.00 0.00 301 VAL A N 4
ATOM 3027 C CA . VAL A 1 13 ? 6.224 7.404 3.767 1.00 0.00 301 VAL A CA 4
ATOM 3028 C C . VAL A 1 13 ? 5.877 8.651 4.587 1.00 0.00 301 VAL A C 4
ATOM 3029 O O . VAL A 1 13 ? 6.363 8.816 5.710 1.00 0.00 301 VAL A O 4
ATOM 3042 N N . CYS A 1 14 ? 5.027 9.515 4.035 1.00 0.00 302 CYS A N 4
ATOM 3043 C CA . CYS A 1 14 ? 4.817 10.840 4.617 1.00 0.00 302 CYS A CA 4
ATOM 3044 C C . CYS A 1 14 ? 3.397 11.054 5.150 1.00 0.00 302 CYS A C 4
ATOM 3045 O O . CYS A 1 14 ? 3.010 12.191 5.431 1.00 0.00 302 CYS A O 4
ATOM 3052 N N . ARG A 1 15 ? 2.632 9.972 5.290 1.00 0.00 303 ARG A N 4
ATOM 3053 C CA . ARG A 1 15 ? 1.267 10.049 5.826 1.00 0.00 303 ARG A CA 4
ATOM 3054 C C . ARG A 1 15 ? 0.379 10.971 4.970 1.00 0.00 303 ARG A C 4
ATOM 3055 O O . ARG A 1 15 ? -0.387 11.776 5.497 1.00 0.00 303 ARG A O 4
ATOM 3076 N N . ASP A 1 16 ? 0.500 10.877 3.663 1.00 0.00 304 ASP A N 4
ATOM 3077 C CA . ASP A 1 16 ? -0.331 11.687 2.769 1.00 0.00 304 ASP A CA 4
ATOM 3078 C C . ASP A 1 16 ? -0.987 10.813 1.716 1.00 0.00 304 ASP A C 4
ATOM 3079 O O . ASP A 1 16 ? -0.604 9.661 1.537 1.00 0.00 304 ASP A O 4
ATOM 3088 N N . GLY A 1 17 ? -1.976 11.363 1.025 1.00 0.00 305 GLY A N 4
ATOM 3089 C CA . GLY A 1 17 ? -2.631 10.638 -0.041 1.00 0.00 305 GLY A CA 4
ATOM 3090 C C . GLY A 1 17 ? -2.617 11.415 -1.343 1.00 0.00 305 GLY A C 4
ATOM 3091 O O . GLY A 1 17 ? -1.714 12.220 -1.583 1.00 0.00 305 GLY A O 4
ATOM 3095 N N . GLY A 1 18 ? -3.615 11.192 -2.186 1.00 0.00 306 GLY A N 4
ATOM 3096 C CA . GLY A 1 18 ? -3.677 11.887 -3.455 1.00 0.00 306 GLY A CA 4
ATOM 3097 C C . GLY A 1 18 ? -3.137 11.055 -4.602 1.00 0.00 306 GLY A C 4
ATOM 3098 O O . GLY A 1 18 ? -3.786 10.110 -5.049 1.00 0.00 306 GLY A O 4
ATOM 3102 N N . GLU A 1 19 ? -1.942 11.395 -5.072 1.00 0.00 307 GLU A N 4
ATOM 3103 C CA . GLU A 1 19 ? -1.318 10.666 -6.172 1.00 0.00 307 GLU A CA 4
ATOM 3104 C C . GLU A 1 19 ? -0.581 9.431 -5.650 1.00 0.00 307 GLU A C 4
ATOM 3105 O O . GLU A 1 19 ? 0.649 9.384 -5.620 1.00 0.00 307 GLU A O 4
ATOM 3117 N N . LEU A 1 20 ? -1.343 8.424 -5.259 1.00 0.00 308 LEU A N 4
ATOM 3118 C CA . LEU A 1 20 ? -0.770 7.238 -4.646 1.00 0.00 308 LEU A CA 4
ATOM 3119 C C . LEU A 1 20 ? -0.575 6.117 -5.656 1.00 0.00 308 LEU A C 4
ATOM 3120 O O . LEU A 1 20 ? -1.341 5.975 -6.611 1.00 0.00 308 LEU A O 4
ATOM 3136 N N . ILE A 1 21 ? 0.465 5.336 -5.437 1.00 0.00 309 ILE A N 4
ATOM 3137 C CA . ILE A 1 21 ? 0.707 4.128 -6.199 1.00 0.00 309 ILE A CA 4
ATOM 3138 C C . ILE A 1 21 ? 0.892 2.963 -5.236 1.00 0.00 309 ILE A C 4
ATOM 3139 O O . ILE A 1 21 ? 1.776 2.989 -4.373 1.00 0.00 309 ILE A O 4
ATOM 3155 N N . CYS A 1 22 ? 0.021 1.975 -5.336 1.00 0.00 310 CYS A N 4
ATOM 3156 C CA . CYS A 1 22 ? 0.058 0.835 -4.438 1.00 0.00 310 CYS A CA 4
ATOM 3157 C C . CYS A 1 22 ? 0.583 -0.400 -5.159 1.00 0.00 310 CYS A C 4
ATOM 3158 O O . CYS A 1 22 ? 0.314 -0.607 -6.338 1.00 0.00 310 CYS A O 4
ATOM 3166 N N . CYS A 1 23 ? 1.356 -1.195 -4.433 1.00 0.00 311 CYS A N 4
ATOM 3167 C CA . CYS A 1 23 ? 1.995 -2.378 -4.999 1.00 0.00 311 CYS A CA 4
ATOM 3168 C C . CYS A 1 23 ? 0.981 -3.451 -5.410 1.00 0.00 311 CYS A C 4
ATOM 3169 O O . CYS A 1 23 ? -0.098 -3.567 -4.831 1.00 0.00 311 CYS A O 4
ATOM 3176 N N . ASP A 1 24 ? 1.366 -4.245 -6.413 1.00 0.00 312 ASP A N 4
ATOM 3177 C CA . ASP A 1 24 ? 0.506 -5.294 -6.972 1.00 0.00 312 ASP A CA 4
ATOM 3178 C C . ASP A 1 24 ? 0.501 -6.529 -6.075 1.00 0.00 312 ASP A C 4
ATOM 3179 O O . ASP A 1 24 ? -0.301 -7.449 -6.259 1.00 0.00 312 ASP A O 4
ATOM 3188 N N . GLY A 1 25 ? 1.392 -6.529 -5.094 1.00 0.00 313 GLY A N 4
ATOM 3189 C CA . GLY A 1 25 ? 1.501 -7.642 -4.183 1.00 0.00 313 GLY A CA 4
ATOM 3190 C C . GLY A 1 25 ? 1.319 -7.202 -2.743 1.00 0.00 313 GLY A C 4
ATOM 3191 O O . GLY A 1 25 ? 0.885 -7.975 -1.891 1.00 0.00 313 GLY A O 4
ATOM 3195 N N . CYS A 1 26 ? 1.657 -5.949 -2.479 1.00 0.00 314 CYS A N 4
ATOM 3196 C CA . CYS A 1 26 ? 1.511 -5.378 -1.146 1.00 0.00 314 CYS A CA 4
ATOM 3197 C C . CYS A 1 26 ? 0.524 -4.218 -1.188 1.00 0.00 314 CYS A C 4
ATOM 3198 O O . CYS A 1 26 ? 0.652 -3.325 -2.025 1.00 0.00 314 CYS A O 4
ATOM 3205 N N . PRO A 1 27 ? -0.471 -4.211 -0.288 1.00 0.00 315 PRO A N 4
ATOM 3206 C CA . PRO A 1 27 ? -1.499 -3.155 -0.230 1.00 0.00 315 PRO A CA 4
ATOM 3207 C C . PRO A 1 27 ? -0.921 -1.778 0.104 1.00 0.00 315 PRO A C 4
ATOM 3208 O O . PRO A 1 27 ? -1.614 -0.766 0.002 1.00 0.00 315 PRO A O 4
ATOM 3219 N N . ARG A 1 28 ? 0.346 -1.766 0.514 1.00 0.00 316 ARG A N 4
ATOM 3220 C CA . ARG A 1 28 ? 1.055 -0.537 0.872 1.00 0.00 316 ARG A CA 4
ATOM 3221 C C . ARG A 1 28 ? 0.983 0.493 -0.263 1.00 0.00 316 ARG A C 4
ATOM 3222 O O . ARG A 1 28 ? 1.251 0.172 -1.424 1.00 0.00 316 ARG A O 4
ATOM 3243 N N . ALA A 1 29 ? 0.625 1.719 0.104 1.00 0.00 317 ALA A N 4
ATOM 3244 C CA . ALA A 1 29 ? 0.549 2.815 -0.851 1.00 0.00 317 ALA A CA 4
ATOM 3245 C C . ALA A 1 29 ? 1.692 3.793 -0.631 1.00 0.00 317 ALA A C 4
ATOM 3246 O O . ALA A 1 29 ? 2.124 4.019 0.503 1.00 0.00 317 ALA A O 4
ATOM 3253 N N . PHE A 1 30 ? 2.178 4.362 -1.720 1.00 0.00 318 PHE A N 4
ATOM 3254 C CA . PHE A 1 30 ? 3.303 5.285 -1.673 1.00 0.00 318 PHE A CA 4
ATOM 3255 C C . PHE A 1 30 ? 3.102 6.409 -2.676 1.00 0.00 318 PHE A C 4
ATOM 3256 O O . PHE A 1 30 ? 2.293 6.290 -3.585 1.00 0.00 318 PHE A O 4
ATOM 3273 N N . HIS A 1 31 ? 3.825 7.502 -2.487 1.00 0.00 319 HIS A N 4
ATOM 3274 C CA . HIS A 1 31 ? 3.898 8.536 -3.498 1.00 0.00 319 HIS A CA 4
ATOM 3275 C C . HIS A 1 31 ? 5.086 8.264 -4.393 1.00 0.00 319 HIS A C 4
ATOM 3276 O O . HIS A 1 31 ? 6.101 7.746 -3.928 1.00 0.00 319 HIS A O 4
ATOM 3290 N N . LEU A 1 32 ? 4.965 8.617 -5.656 1.00 0.00 320 LEU A N 4
ATOM 3291 C CA . LEU A 1 32 ? 5.963 8.263 -6.655 1.00 0.00 320 LEU A CA 4
ATOM 3292 C C . LEU A 1 32 ? 7.364 8.708 -6.236 1.00 0.00 320 LEU A C 4
ATOM 3293 O O . LEU A 1 32 ? 8.284 7.887 -6.144 1.00 0.00 320 LEU A O 4
ATOM 3309 N N . ALA A 1 33 ? 7.520 9.996 -5.947 1.00 0.00 321 ALA A N 4
ATOM 3310 C CA . ALA A 1 33 ? 8.823 10.547 -5.593 1.00 0.00 321 ALA A CA 4
ATOM 3311 C C . ALA A 1 33 ? 9.165 10.331 -4.116 1.00 0.00 321 ALA A C 4
ATOM 3312 O O . ALA A 1 33 ? 10.334 10.375 -3.733 1.00 0.00 321 ALA A O 4
ATOM 3319 N N . CYS A 1 34 ? 8.151 10.113 -3.290 1.00 0.00 322 CYS A N 4
ATOM 3320 C CA . CYS A 1 34 ? 8.371 9.898 -1.864 1.00 0.00 322 CYS A CA 4
ATOM 3321 C C . CYS A 1 34 ? 8.924 8.505 -1.604 1.00 0.00 322 CYS A C 4
ATOM 3322 O O . CYS A 1 34 ? 9.502 8.242 -0.540 1.00 0.00 322 CYS A O 4
ATOM 3329 N N . LEU A 1 35 ? 8.740 7.613 -2.563 1.00 0.00 323 LEU A N 4
ATOM 3330 C CA . LEU A 1 35 ? 9.257 6.255 -2.480 1.00 0.00 323 LEU A CA 4
ATOM 3331 C C . LEU A 1 35 ? 10.781 6.272 -2.367 1.00 0.00 323 LEU A C 4
ATOM 3332 O O . LEU A 1 35 ? 11.427 7.223 -2.809 1.00 0.00 323 LEU A O 4
ATOM 3348 N N . SER A 1 36 ? 11.358 5.257 -1.744 1.00 0.00 324 SER A N 4
ATOM 3349 C CA . SER A 1 36 ? 12.799 5.102 -1.739 1.00 0.00 324 SER A CA 4
ATOM 3350 C C . SER A 1 36 ? 13.169 3.657 -2.074 1.00 0.00 324 SER A C 4
ATOM 3351 O O . SER A 1 36 ? 12.878 2.738 -1.295 1.00 0.00 324 SER A O 4
ATOM 3359 N N . PRO A 1 37 ? 13.800 3.420 -3.239 1.00 0.00 325 PRO A N 4
ATOM 3360 C CA . PRO A 1 37 ? 14.168 4.476 -4.196 1.00 0.00 325 PRO A CA 4
ATOM 3361 C C . PRO A 1 37 ? 12.961 5.036 -4.942 1.00 0.00 325 PRO A C 4
ATOM 3362 O O . PRO A 1 37 ? 12.043 4.299 -5.297 1.00 0.00 325 PRO A O 4
ATOM 3373 N N . PRO A 1 38 ? 12.954 6.355 -5.180 1.00 0.00 326 PRO A N 4
ATOM 3374 C CA . PRO A 1 38 ? 11.834 7.040 -5.831 1.00 0.00 326 PRO A CA 4
ATOM 3375 C C . PRO A 1 38 ? 11.686 6.664 -7.304 1.00 0.00 326 PRO A C 4
ATOM 3376 O O . PRO A 1 38 ? 12.678 6.464 -8.006 1.00 0.00 326 PRO A O 4
ATOM 3387 N N . LEU A 1 39 ? 10.445 6.557 -7.751 1.00 0.00 327 LEU A N 4
ATOM 3388 C CA . LEU A 1 39 ? 10.161 6.265 -9.151 1.00 0.00 327 LEU A CA 4
ATOM 3389 C C . LEU A 1 39 ? 9.984 7.560 -9.919 1.00 0.00 327 LEU A C 4
ATOM 3390 O O . LEU A 1 39 ? 9.505 8.557 -9.376 1.00 0.00 327 LEU A O 4
ATOM 3406 N N . ARG A 1 40 ? 10.380 7.544 -11.183 1.00 0.00 328 ARG A N 4
ATOM 3407 C CA . ARG A 1 40 ? 10.247 8.714 -12.035 1.00 0.00 328 ARG A CA 4
ATOM 3408 C C . ARG A 1 40 ? 8.873 8.746 -12.707 1.00 0.00 328 ARG A C 4
ATOM 3409 O O . ARG A 1 40 ? 8.339 9.816 -12.992 1.00 0.00 328 ARG A O 4
ATOM 3430 N N . GLU A 1 41 ? 8.318 7.567 -12.979 1.00 0.00 329 GLU A N 4
ATOM 3431 C CA . GLU A 1 41 ? 7.030 7.454 -13.663 1.00 0.00 329 GLU A CA 4
ATOM 3432 C C . GLU A 1 41 ? 6.204 6.309 -13.067 1.00 0.00 329 GLU A C 4
ATOM 3433 O O . GLU A 1 41 ? 6.764 5.357 -12.527 1.00 0.00 329 GLU A O 4
ATOM 3445 N N . ILE A 1 42 ? 4.881 6.414 -13.157 1.00 0.00 330 ILE A N 4
ATOM 3446 C CA . ILE A 1 42 ? 3.999 5.338 -12.712 1.00 0.00 330 ILE A CA 4
ATOM 3447 C C . ILE A 1 42 ? 3.782 4.326 -13.838 1.00 0.00 330 ILE A C 4
ATOM 3448 O O . ILE A 1 42 ? 3.203 4.658 -14.877 1.00 0.00 330 ILE A O 4
ATOM 3464 N N . PRO A 1 43 ? 4.244 3.083 -13.645 1.00 0.00 331 PRO A N 4
ATOM 3465 C CA . PRO A 1 43 ? 4.172 2.039 -14.664 1.00 0.00 331 PRO A CA 4
ATOM 3466 C C . PRO A 1 43 ? 2.772 1.448 -14.829 1.00 0.00 331 PRO A C 4
ATOM 3467 O O . PRO A 1 43 ? 1.995 1.363 -13.869 1.00 0.00 331 PRO A O 4
ATOM 3478 N N . SER A 1 44 ? 2.460 1.061 -16.054 1.00 0.00 332 SER A N 4
ATOM 3479 C CA . SER A 1 44 ? 1.208 0.392 -16.353 1.00 0.00 332 SER A CA 4
ATOM 3480 C C . SER A 1 44 ? 1.386 -1.118 -16.269 1.00 0.00 332 SER A C 4
ATOM 3481 O O . SER A 1 44 ? 1.986 -1.733 -17.155 1.00 0.00 332 SER A O 4
ATOM 3489 N N . GLY A 1 45 ? 0.883 -1.708 -15.199 1.00 0.00 333 GLY A N 4
ATOM 3490 C CA . GLY A 1 45 ? 0.993 -3.139 -15.021 1.00 0.00 333 GLY A CA 4
ATOM 3491 C C . GLY A 1 45 ? 1.181 -3.518 -13.570 1.00 0.00 333 GLY A C 4
ATOM 3492 O O . GLY A 1 45 ? 0.602 -2.893 -12.678 1.00 0.00 333 GLY A O 4
ATOM 3496 N N . THR A 1 46 ? 1.996 -4.530 -13.334 1.00 0.00 334 THR A N 4
ATOM 3497 C CA . THR A 1 46 ? 2.238 -5.009 -11.985 1.00 0.00 334 THR A CA 4
ATOM 3498 C C . THR A 1 46 ? 3.513 -4.402 -11.419 1.00 0.00 334 THR A C 4
ATOM 3499 O O . THR A 1 46 ? 4.618 -4.719 -11.860 1.00 0.00 334 THR A O 4
ATOM 3510 N N . TRP A 1 47 ? 3.353 -3.514 -10.444 1.00 0.00 335 TRP A N 4
ATOM 3511 C CA . TRP A 1 47 ? 4.485 -2.875 -9.792 1.00 0.00 335 TRP A CA 4
ATOM 3512 C C . TRP A 1 47 ? 4.721 -3.515 -8.428 1.00 0.00 335 TRP A C 4
ATOM 3513 O O . TRP A 1 47 ? 3.777 -3.733 -7.672 1.00 0.00 335 TRP A O 4
ATOM 3534 N N . ARG A 1 48 ? 5.980 -3.786 -8.111 1.00 0.00 336 ARG A N 4
ATOM 3535 C CA . ARG A 1 48 ? 6.324 -4.460 -6.870 1.00 0.00 336 ARG A CA 4
ATOM 3536 C C . ARG A 1 48 ? 7.191 -3.541 -6.022 1.00 0.00 336 ARG A C 4
ATOM 3537 O O . ARG A 1 48 ? 8.208 -3.029 -6.488 1.00 0.00 336 ARG A O 4
ATOM 3558 N N . CYS A 1 49 ? 6.778 -3.317 -4.795 1.00 0.00 337 CYS A N 4
ATOM 3559 C CA . CYS A 1 49 ? 7.496 -2.413 -3.907 1.00 0.00 337 CYS A CA 4
ATOM 3560 C C . CYS A 1 49 ? 8.683 -3.116 -3.251 1.00 0.00 337 CYS A C 4
ATOM 3561 O O . CYS A 1 49 ? 8.987 -4.267 -3.577 1.00 0.00 337 CYS A O 4
ATOM 3568 N N . SER A 1 50 ? 9.333 -2.435 -2.313 1.00 0.00 338 SER A N 4
ATOM 3569 C CA . SER A 1 50 ? 10.530 -2.959 -1.675 1.00 0.00 338 SER A CA 4
ATOM 3570 C C . SER A 1 50 ? 10.241 -4.279 -0.964 1.00 0.00 338 SER A C 4
ATOM 3571 O O . SER A 1 50 ? 11.049 -5.203 -1.013 1.00 0.00 338 SER A O 4
ATOM 3579 N N . SER A 1 51 ? 9.084 -4.359 -0.320 1.00 0.00 339 SER A N 4
ATOM 3580 C CA . SER A 1 51 ? 8.647 -5.579 0.359 1.00 0.00 339 SER A CA 4
ATOM 3581 C C . SER A 1 51 ? 8.654 -6.780 -0.601 1.00 0.00 339 SER A C 4
ATOM 3582 O O . SER A 1 51 ? 9.089 -7.872 -0.231 1.00 0.00 339 SER A O 4
ATOM 3590 N N . CYS A 1 52 ? 8.183 -6.573 -1.822 1.00 0.00 340 CYS A N 4
ATOM 3591 C CA . CYS A 1 52 ? 8.180 -7.630 -2.836 1.00 0.00 340 CYS A CA 4
ATOM 3592 C C . CYS A 1 52 ? 9.593 -7.921 -3.340 1.00 0.00 340 CYS A C 4
ATOM 3593 O O . CYS A 1 52 ? 9.906 -9.047 -3.729 1.00 0.00 340 CYS A O 4
ATOM 3600 N N . LEU A 1 53 ? 10.449 -6.909 -3.316 1.00 0.00 341 LEU A N 4
ATOM 3601 C CA . LEU A 1 53 ? 11.839 -7.076 -3.731 1.00 0.00 341 LEU A CA 4
ATOM 3602 C C . LEU A 1 53 ? 12.624 -7.869 -2.693 1.00 0.00 341 LEU A C 4
ATOM 3603 O O . LEU A 1 53 ? 13.405 -8.751 -3.034 1.00 0.00 341 LEU A O 4
ATOM 3619 N N . GLN A 1 54 ? 12.394 -7.570 -1.413 1.00 0.00 342 GLN A N 4
ATOM 3620 C CA . GLN A 1 54 ? 13.095 -8.252 -0.333 1.00 0.00 342 GLN A CA 4
ATOM 3621 C C . GLN A 1 54 ? 12.358 -9.525 0.082 1.00 0.00 342 GLN A C 4
ATOM 3622 O O . GLN A 1 54 ? 12.721 -10.174 1.066 1.00 0.00 342 GLN A O 4
ATOM 3636 N N . ALA A 1 55 ? 11.313 -9.869 -0.670 1.00 0.00 343 ALA A N 4
ATOM 3637 C CA . ALA A 1 55 ? 10.579 -11.108 -0.440 1.00 0.00 343 ALA A CA 4
ATOM 3638 C C . ALA A 1 55 ? 11.465 -12.300 -0.764 1.00 0.00 343 ALA A C 4
ATOM 3639 O O . ALA A 1 55 ? 11.282 -13.398 -0.240 1.00 0.00 343 ALA A O 4
ATOM 3646 N N . THR A 1 56 ? 12.419 -12.069 -1.656 1.00 0.00 344 THR A N 4
ATOM 3647 C CA . THR A 1 56 ? 13.451 -13.047 -1.937 1.00 0.00 344 THR A CA 4
ATOM 3648 C C . THR A 1 56 ? 14.539 -12.947 -0.877 1.00 0.00 344 THR A C 4
ATOM 3649 O O . THR A 1 56 ? 15.103 -11.872 -0.662 1.00 0.00 344 THR A O 4
ATOM 3660 N N . VAL A 1 57 ? 14.822 -14.054 -0.213 1.00 0.00 345 VAL A N 4
ATOM 3661 C CA . VAL A 1 57 ? 15.730 -14.035 0.913 1.00 0.00 345 VAL A CA 4
ATOM 3662 C C . VAL A 1 57 ? 17.161 -13.791 0.467 1.00 0.00 345 VAL A C 4
ATOM 3663 O O . VAL A 1 57 ? 17.746 -14.577 -0.279 1.00 0.00 345 VAL A O 4
ATOM 3676 N N . GLN A 1 58 ? 17.708 -12.686 0.927 1.00 0.00 346 GLN A N 4
ATOM 3677 C CA . GLN A 1 58 ? 19.079 -12.319 0.636 1.00 0.00 346 GLN A CA 4
ATOM 3678 C C . GLN A 1 58 ? 19.877 -12.274 1.925 1.00 0.00 346 GLN A C 4
ATOM 3679 O O . GLN A 1 58 ? 20.898 -12.943 2.066 1.00 0.00 346 GLN A O 4
ATOM 3693 N N . GLU A 1 59 ? 19.382 -11.487 2.863 1.00 0.00 347 GLU A N 4
ATOM 3694 C CA . GLU A 1 59 ? 19.987 -11.382 4.181 1.00 0.00 347 GLU A CA 4
ATOM 3695 C C . GLU A 1 59 ? 18.934 -11.644 5.253 1.00 0.00 347 GLU A C 4
ATOM 3696 O O . GLU A 1 59 ? 17.817 -11.125 5.166 1.00 0.00 347 GLU A O 4
ATOM 3708 N N . VAL A 1 60 ? 19.270 -12.465 6.233 1.00 0.00 348 VAL A N 4
ATOM 3709 C CA . VAL A 1 60 ? 18.344 -12.759 7.309 1.00 0.00 348 VAL A CA 4
ATOM 3710 C C . VAL A 1 60 ? 18.400 -11.660 8.362 1.00 0.00 348 VAL A C 4
ATOM 3711 O O . VAL A 1 60 ? 19.321 -11.613 9.180 1.00 0.00 348 VAL A O 4
ATOM 3724 N N . GLN A 1 61 ? 17.438 -10.753 8.303 1.00 0.00 349 GLN A N 4
ATOM 3725 C CA . GLN A 1 61 ? 17.334 -9.690 9.289 1.00 0.00 349 GLN A CA 4
ATOM 3726 C C . GLN A 1 61 ? 16.864 -10.256 10.627 1.00 0.00 349 GLN A C 4
ATOM 3727 O O . GLN A 1 61 ? 15.820 -10.902 10.693 1.00 0.00 349 GLN A O 4
ATOM 3741 N N . PRO A 1 62 ? 17.643 -10.033 11.690 1.00 0.00 350 PRO A N 4
ATOM 3742 C CA . PRO A 1 62 ? 17.311 -10.522 13.026 1.00 0.00 350 PRO A CA 4
ATOM 3743 C C . PRO A 1 62 ? 16.002 -9.933 13.538 1.00 0.00 350 PRO A C 4
ATOM 3744 O O . PRO A 1 62 ? 15.805 -8.720 13.510 1.00 0.00 350 PRO A O 4
ATOM 3755 N N . ARG A 1 63 ? 15.102 -10.797 13.981 1.00 0.00 351 ARG A N 4
ATOM 3756 C CA . ARG A 1 63 ? 13.846 -10.349 14.555 1.00 0.00 351 ARG A CA 4
ATOM 3757 C C . ARG A 1 63 ? 13.556 -11.087 15.858 1.00 0.00 351 ARG A C 4
ATOM 3758 O O . ARG A 1 63 ? 12.581 -11.835 15.962 1.00 0.00 351 ARG A O 4
ATOM 3779 N N . ALA A 1 64 ? 14.415 -10.877 16.848 1.00 0.00 352 ALA A N 4
ATOM 3780 C CA . ALA A 1 64 ? 14.240 -11.486 18.152 1.00 0.00 352 ALA A CA 4
ATOM 3781 C C . ALA A 1 64 ? 14.440 -10.451 19.257 1.00 0.00 352 ALA A C 4
ATOM 3782 O O . ALA A 1 64 ? 13.476 -9.967 19.850 1.00 0.00 352 ALA A O 4
ATOM 3789 N N . GLU A 1 65 ? 15.693 -10.099 19.510 1.00 0.00 353 GLU A N 4
ATOM 3790 C CA . GLU A 1 65 ? 16.022 -9.107 20.528 1.00 0.00 353 GLU A CA 4
ATOM 3791 C C . GLU A 1 65 ? 16.572 -7.840 19.887 1.00 0.00 353 GLU A C 4
ATOM 3792 O O . GLU A 1 65 ? 16.513 -6.755 20.466 1.00 0.00 353 GLU A O 4
ATOM 3804 N N . GLU A 1 66 ? 17.120 -7.993 18.689 1.00 0.00 354 GLU A N 4
ATOM 3805 C CA . GLU A 1 66 ? 17.678 -6.876 17.947 1.00 0.00 354 GLU A CA 4
ATOM 3806 C C . GLU A 1 66 ? 17.329 -7.035 16.469 1.00 0.00 354 GLU A C 4
ATOM 3807 O O . GLU A 1 66 ? 16.689 -8.019 16.094 1.00 0.00 354 GLU A O 4
ATOM 3821 N N . GLY A 1 1 ? -4.417 -12.839 -5.416 1.00 0.00 289 GLY A N 5
ATOM 3822 C CA . GLY A 1 1 ? -5.709 -12.676 -6.124 1.00 0.00 289 GLY A CA 5
ATOM 3823 C C . GLY A 1 1 ? -6.847 -12.388 -5.168 1.00 0.00 289 GLY A C 5
ATOM 3824 O O . GLY A 1 1 ? -6.718 -12.615 -3.964 1.00 0.00 289 GLY A O 5
ATOM 3829 N N . ALA A 1 2 ? -7.957 -11.880 -5.714 1.00 0.00 290 ALA A N 5
ATOM 3830 C CA . ALA A 1 2 ? -9.159 -11.522 -4.945 1.00 0.00 290 ALA A CA 5
ATOM 3831 C C . ALA A 1 2 ? -8.933 -10.282 -4.081 1.00 0.00 290 ALA A C 5
ATOM 3832 O O . ALA A 1 2 ? -9.793 -9.406 -3.993 1.00 0.00 290 ALA A O 5
ATOM 3839 N N . MET A 1 3 ? -7.781 -10.221 -3.435 1.00 0.00 291 MET A N 5
ATOM 3840 C CA . MET A 1 3 ? -7.413 -9.086 -2.607 1.00 0.00 291 MET A CA 5
ATOM 3841 C C . MET A 1 3 ? -6.878 -7.957 -3.488 1.00 0.00 291 MET A C 5
ATOM 3842 O O . MET A 1 3 ? -5.734 -8.001 -3.941 1.00 0.00 291 MET A O 5
ATOM 3856 N N . ALA A 1 4 ? -7.717 -6.967 -3.732 1.00 0.00 292 ALA A N 5
ATOM 3857 C CA . ALA A 1 4 ? -7.340 -5.843 -4.579 1.00 0.00 292 ALA A CA 5
ATOM 3858 C C . ALA A 1 4 ? -7.870 -4.533 -4.011 1.00 0.00 292 ALA A C 5
ATOM 3859 O O . ALA A 1 4 ? -7.176 -3.516 -4.019 1.00 0.00 292 ALA A O 5
ATOM 3866 N N . GLN A 1 5 ? -9.100 -4.564 -3.509 1.00 0.00 293 GLN A N 5
ATOM 3867 C CA . GLN A 1 5 ? -9.723 -3.373 -2.939 1.00 0.00 293 GLN A CA 5
ATOM 3868 C C . GLN A 1 5 ? -9.073 -3.007 -1.620 1.00 0.00 293 GLN A C 5
ATOM 3869 O O . GLN A 1 5 ? -9.113 -1.854 -1.190 1.00 0.00 293 GLN A O 5
ATOM 3883 N N . LYS A 1 6 ? -8.472 -4.000 -0.982 1.00 0.00 294 LYS A N 5
ATOM 3884 C CA . LYS A 1 6 ? -7.791 -3.790 0.291 1.00 0.00 294 LYS A CA 5
ATOM 3885 C C . LYS A 1 6 ? -6.426 -3.159 0.069 1.00 0.00 294 LYS A C 5
ATOM 3886 O O . LYS A 1 6 ? -5.432 -3.854 -0.126 1.00 0.00 294 LYS A O 5
ATOM 3905 N N . ASN A 1 7 ? -6.405 -1.836 0.064 1.00 0.00 295 ASN A N 5
ATOM 3906 C CA . ASN A 1 7 ? -5.170 -1.074 -0.046 1.00 0.00 295 ASN A CA 5
ATOM 3907 C C . ASN A 1 7 ? -5.313 0.227 0.729 1.00 0.00 295 ASN A C 5
ATOM 3908 O O . ASN A 1 7 ? -6.402 0.803 0.793 1.00 0.00 295 ASN A O 5
ATOM 3919 N N . GLU A 1 8 ? -4.234 0.660 1.372 1.00 0.00 296 GLU A N 5
ATOM 3920 C CA . GLU A 1 8 ? -4.256 1.909 2.120 1.00 0.00 296 GLU A CA 5
ATOM 3921 C C . GLU A 1 8 ? -4.281 3.098 1.163 1.00 0.00 296 GLU A C 5
ATOM 3922 O O . GLU A 1 8 ? -3.487 3.170 0.234 1.00 0.00 296 GLU A O 5
ATOM 3934 N N . ASP A 1 9 ? -5.190 4.033 1.402 1.00 0.00 297 ASP A N 5
ATOM 3935 C CA . ASP A 1 9 ? -5.229 5.270 0.620 1.00 0.00 297 ASP A CA 5
ATOM 3936 C C . ASP A 1 9 ? -4.302 6.302 1.245 1.00 0.00 297 ASP A C 5
ATOM 3937 O O . ASP A 1 9 ? -4.544 7.509 1.156 1.00 0.00 297 ASP A O 5
ATOM 3946 N N . GLU A 1 10 ? -3.228 5.823 1.851 1.00 0.00 298 GLU A N 5
ATOM 3947 C CA . GLU A 1 10 ? -2.286 6.677 2.544 1.00 0.00 298 GLU A CA 5
ATOM 3948 C C . GLU A 1 10 ? -0.872 6.237 2.212 1.00 0.00 298 GLU A C 5
ATOM 3949 O O . GLU A 1 10 ? -0.554 5.052 2.290 1.00 0.00 298 GLU A O 5
ATOM 3961 N N . CYS A 1 11 ? -0.033 7.184 1.839 1.00 0.00 299 CYS A N 5
ATOM 3962 C CA . CYS A 1 11 ? 1.368 6.898 1.603 1.00 0.00 299 CYS A CA 5
ATOM 3963 C C . CYS A 1 11 ? 2.050 6.614 2.920 1.00 0.00 299 CYS A C 5
ATOM 3964 O O . CYS A 1 11 ? 2.246 7.518 3.735 1.00 0.00 299 CYS A O 5
ATOM 3971 N N . ALA A 1 12 ? 2.381 5.348 3.137 1.00 0.00 300 ALA A N 5
ATOM 3972 C CA . ALA A 1 12 ? 3.022 4.897 4.373 1.00 0.00 300 ALA A CA 5
ATOM 3973 C C . ALA A 1 12 ? 4.397 5.539 4.616 1.00 0.00 300 ALA A C 5
ATOM 3974 O O . ALA A 1 12 ? 5.115 5.155 5.541 1.00 0.00 300 ALA A O 5
ATOM 3981 N N . VAL A 1 13 ? 4.763 6.502 3.784 1.00 0.00 301 VAL A N 5
ATOM 3982 C CA . VAL A 1 13 ? 5.988 7.261 3.978 1.00 0.00 301 VAL A CA 5
ATOM 3983 C C . VAL A 1 13 ? 5.701 8.585 4.696 1.00 0.00 301 VAL A C 5
ATOM 3984 O O . VAL A 1 13 ? 6.196 8.826 5.795 1.00 0.00 301 VAL A O 5
ATOM 3997 N N . CYS A 1 14 ? 4.873 9.429 4.086 1.00 0.00 302 CYS A N 5
ATOM 3998 C CA . CYS A 1 14 ? 4.637 10.776 4.608 1.00 0.00 302 CYS A CA 5
ATOM 3999 C C . CYS A 1 14 ? 3.200 10.976 5.099 1.00 0.00 302 CYS A C 5
ATOM 4000 O O . CYS A 1 14 ? 2.802 12.093 5.427 1.00 0.00 302 CYS A O 5
ATOM 4007 N N . ARG A 1 15 ? 2.433 9.886 5.161 1.00 0.00 303 ARG A N 5
ATOM 4008 C CA . ARG A 1 15 ? 1.047 9.914 5.648 1.00 0.00 303 ARG A CA 5
ATOM 4009 C C . ARG A 1 15 ? 0.159 10.863 4.835 1.00 0.00 303 ARG A C 5
ATOM 4010 O O . ARG A 1 15 ? -0.676 11.576 5.390 1.00 0.00 303 ARG A O 5
ATOM 4031 N N . ASP A 1 16 ? 0.330 10.865 3.518 1.00 0.00 304 ASP A N 5
ATOM 4032 C CA . ASP A 1 16 ? -0.517 11.672 2.635 1.00 0.00 304 ASP A CA 5
ATOM 4033 C C . ASP A 1 16 ? -1.045 10.831 1.483 1.00 0.00 304 ASP A C 5
ATOM 4034 O O . ASP A 1 16 ? -0.630 9.691 1.309 1.00 0.00 304 ASP A O 5
ATOM 4043 N N . GLY A 1 17 ? -1.957 11.393 0.709 1.00 0.00 305 GLY A N 5
ATOM 4044 C CA . GLY A 1 17 ? -2.538 10.667 -0.404 1.00 0.00 305 GLY A CA 5
ATOM 4045 C C . GLY A 1 17 ? -2.451 11.449 -1.696 1.00 0.00 305 GLY A C 5
ATOM 4046 O O . GLY A 1 17 ? -1.592 12.320 -1.842 1.00 0.00 305 GLY A O 5
ATOM 4050 N N . GLY A 1 18 ? -3.343 11.156 -2.623 1.00 0.00 306 GLY A N 5
ATOM 4051 C CA . GLY A 1 18 ? -3.302 11.811 -3.913 1.00 0.00 306 GLY A CA 5
ATOM 4052 C C . GLY A 1 18 ? -2.792 10.893 -5.001 1.00 0.00 306 GLY A C 5
ATOM 4053 O O . GLY A 1 18 ? -3.446 9.905 -5.345 1.00 0.00 306 GLY A O 5
ATOM 4057 N N . GLU A 1 19 ? -1.624 11.210 -5.546 1.00 0.00 307 GLU A N 5
ATOM 4058 C CA . GLU A 1 19 ? -1.023 10.410 -6.602 1.00 0.00 307 GLU A CA 5
ATOM 4059 C C . GLU A 1 19 ? -0.302 9.208 -6.013 1.00 0.00 307 GLU A C 5
ATOM 4060 O O . GLU A 1 19 ? 0.927 9.157 -5.971 1.00 0.00 307 GLU A O 5
ATOM 4072 N N . LEU A 1 20 ? -1.080 8.243 -5.550 1.00 0.00 308 LEU A N 5
ATOM 4073 C CA . LEU A 1 20 ? -0.532 7.071 -4.899 1.00 0.00 308 LEU A CA 5
ATOM 4074 C C . LEU A 1 20 ? -0.404 5.910 -5.867 1.00 0.00 308 LEU A C 5
ATOM 4075 O O . LEU A 1 20 ? -1.155 5.806 -6.837 1.00 0.00 308 LEU A O 5
ATOM 4091 N N . ILE A 1 21 ? 0.554 5.047 -5.603 1.00 0.00 309 ILE A N 5
ATOM 4092 C CA . ILE A 1 21 ? 0.693 3.808 -6.335 1.00 0.00 309 ILE A CA 5
ATOM 4093 C C . ILE A 1 21 ? 0.760 2.650 -5.347 1.00 0.00 309 ILE A C 5
ATOM 4094 O O . ILE A 1 21 ? 1.676 2.565 -4.531 1.00 0.00 309 ILE A O 5
ATOM 4110 N N . CYS A 1 22 ? -0.247 1.793 -5.383 1.00 0.00 310 CYS A N 5
ATOM 4111 C CA . CYS A 1 22 ? -0.317 0.667 -4.464 1.00 0.00 310 CYS A CA 5
ATOM 4112 C C . CYS A 1 22 ? 0.258 -0.571 -5.124 1.00 0.00 310 CYS A C 5
ATOM 4113 O O . CYS A 1 22 ? 0.016 -0.831 -6.309 1.00 0.00 310 CYS A O 5
ATOM 4121 N N . CYS A 1 23 ? 1.050 -1.311 -4.368 1.00 0.00 311 CYS A N 5
ATOM 4122 C CA . CYS A 1 23 ? 1.675 -2.521 -4.873 1.00 0.00 311 CYS A CA 5
ATOM 4123 C C . CYS A 1 23 ? 0.633 -3.601 -5.173 1.00 0.00 311 CYS A C 5
ATOM 4124 O O . CYS A 1 23 ? -0.391 -3.700 -4.500 1.00 0.00 311 CYS A O 5
ATOM 4131 N N . ASP A 1 24 ? 0.922 -4.413 -6.176 1.00 0.00 312 ASP A N 5
ATOM 4132 C CA . ASP A 1 24 ? 0.017 -5.482 -6.586 1.00 0.00 312 ASP A CA 5
ATOM 4133 C C . ASP A 1 24 ? 0.252 -6.736 -5.754 1.00 0.00 312 ASP A C 5
ATOM 4134 O O . ASP A 1 24 ? -0.432 -7.746 -5.920 1.00 0.00 312 ASP A O 5
ATOM 4143 N N . GLY A 1 25 ? 1.239 -6.663 -4.884 1.00 0.00 313 GLY A N 5
ATOM 4144 C CA . GLY A 1 25 ? 1.494 -7.745 -3.949 1.00 0.00 313 GLY A CA 5
ATOM 4145 C C . GLY A 1 25 ? 1.169 -7.333 -2.528 1.00 0.00 313 GLY A C 5
ATOM 4146 O O . GLY A 1 25 ? 0.590 -8.100 -1.761 1.00 0.00 313 GLY A O 5
ATOM 4150 N N . CYS A 1 26 ? 1.519 -6.098 -2.200 1.00 0.00 314 CYS A N 5
ATOM 4151 C CA . CYS A 1 26 ? 1.288 -5.553 -0.868 1.00 0.00 314 CYS A CA 5
ATOM 4152 C C . CYS A 1 26 ? 0.342 -4.362 -0.958 1.00 0.00 314 CYS A C 5
ATOM 4153 O O . CYS A 1 26 ? 0.535 -3.490 -1.798 1.00 0.00 314 CYS A O 5
ATOM 4160 N N . PRO A 1 27 ? -0.688 -4.311 -0.093 1.00 0.00 315 PRO A N 5
ATOM 4161 C CA . PRO A 1 27 ? -1.669 -3.206 -0.076 1.00 0.00 315 PRO A CA 5
ATOM 4162 C C . PRO A 1 27 ? -1.039 -1.843 0.237 1.00 0.00 315 PRO A C 5
ATOM 4163 O O . PRO A 1 27 ? -1.709 -0.811 0.185 1.00 0.00 315 PRO A O 5
ATOM 4174 N N . ARG A 1 28 ? 0.250 -1.864 0.571 1.00 0.00 316 ARG A N 5
ATOM 4175 C CA . ARG A 1 28 ? 1.015 -0.652 0.851 1.00 0.00 316 ARG A CA 5
ATOM 4176 C C . ARG A 1 28 ? 0.990 0.320 -0.328 1.00 0.00 316 ARG A C 5
ATOM 4177 O O . ARG A 1 28 ? 1.321 -0.050 -1.464 1.00 0.00 316 ARG A O 5
ATOM 4198 N N . ALA A 1 29 ? 0.597 1.562 -0.060 1.00 0.00 317 ALA A N 5
ATOM 4199 C CA . ALA A 1 29 ? 0.578 2.603 -1.079 1.00 0.00 317 ALA A CA 5
ATOM 4200 C C . ALA A 1 29 ? 1.641 3.655 -0.790 1.00 0.00 317 ALA A C 5
ATOM 4201 O O . ALA A 1 29 ? 1.942 3.953 0.370 1.00 0.00 317 ALA A O 5
ATOM 4208 N N . PHE A 1 30 ? 2.200 4.216 -1.856 1.00 0.00 318 PHE A N 5
ATOM 4209 C CA . PHE A 1 30 ? 3.296 5.170 -1.738 1.00 0.00 318 PHE A CA 5
ATOM 4210 C C . PHE A 1 30 ? 3.204 6.215 -2.840 1.00 0.00 318 PHE A C 5
ATOM 4211 O O . PHE A 1 30 ? 2.509 6.016 -3.832 1.00 0.00 318 PHE A O 5
ATOM 4228 N N . HIS A 1 31 ? 3.898 7.332 -2.648 1.00 0.00 319 HIS A N 5
ATOM 4229 C CA . HIS A 1 31 ? 4.035 8.337 -3.687 1.00 0.00 319 HIS A CA 5
ATOM 4230 C C . HIS A 1 31 ? 5.299 8.078 -4.487 1.00 0.00 319 HIS A C 5
ATOM 4231 O O . HIS A 1 31 ? 6.242 7.473 -3.971 1.00 0.00 319 HIS A O 5
ATOM 4245 N N . LEU A 1 32 ? 5.333 8.550 -5.721 1.00 0.00 320 LEU A N 5
ATOM 4246 C CA . LEU A 1 32 ? 6.455 8.275 -6.609 1.00 0.00 320 LEU A CA 5
ATOM 4247 C C . LEU A 1 32 ? 7.782 8.738 -6.010 1.00 0.00 320 LEU A C 5
ATOM 4248 O O . LEU A 1 32 ? 8.699 7.932 -5.827 1.00 0.00 320 LEU A O 5
ATOM 4264 N N . ALA A 1 33 ? 7.877 10.022 -5.669 1.00 0.00 321 ALA A N 5
ATOM 4265 C CA . ALA A 1 33 ? 9.122 10.587 -5.156 1.00 0.00 321 ALA A CA 5
ATOM 4266 C C . ALA A 1 33 ? 9.386 10.167 -3.714 1.00 0.00 321 ALA A C 5
ATOM 4267 O O . ALA A 1 33 ? 10.519 10.234 -3.240 1.00 0.00 321 ALA A O 5
ATOM 4274 N N . CYS A 1 34 ? 8.341 9.744 -3.013 1.00 0.00 322 CYS A N 5
ATOM 4275 C CA . CYS A 1 34 ? 8.479 9.322 -1.621 1.00 0.00 322 CYS A CA 5
ATOM 4276 C C . CYS A 1 34 ? 9.125 7.943 -1.534 1.00 0.00 322 CYS A C 5
ATOM 4277 O O . CYS A 1 34 ? 9.680 7.571 -0.495 1.00 0.00 322 CYS A O 5
ATOM 4284 N N . LEU A 1 35 ? 9.046 7.188 -2.626 1.00 0.00 323 LEU A N 5
ATOM 4285 C CA . LEU A 1 35 ? 9.715 5.896 -2.721 1.00 0.00 323 LEU A CA 5
ATOM 4286 C C . LEU A 1 35 ? 11.229 6.069 -2.695 1.00 0.00 323 LEU A C 5
ATOM 4287 O O . LEU A 1 35 ? 11.745 7.130 -3.040 1.00 0.00 323 LEU A O 5
ATOM 4303 N N . SER A 1 36 ? 11.935 5.043 -2.256 1.00 0.00 324 SER A N 5
ATOM 4304 C CA . SER A 1 36 ? 13.387 5.043 -2.290 1.00 0.00 324 SER A CA 5
ATOM 4305 C C . SER A 1 36 ? 13.897 3.702 -2.820 1.00 0.00 324 SER A C 5
ATOM 4306 O O . SER A 1 36 ? 13.775 2.685 -2.139 1.00 0.00 324 SER A O 5
ATOM 4314 N N . PRO A 1 37 ? 14.466 3.666 -4.038 1.00 0.00 325 PRO A N 5
ATOM 4315 C CA . PRO A 1 37 ? 14.635 4.844 -4.905 1.00 0.00 325 PRO A CA 5
ATOM 4316 C C . PRO A 1 37 ? 13.306 5.357 -5.454 1.00 0.00 325 PRO A C 5
ATOM 4317 O O . PRO A 1 37 ? 12.389 4.574 -5.708 1.00 0.00 325 PRO A O 5
ATOM 4328 N N . PRO A 1 38 ? 13.193 6.682 -5.630 1.00 0.00 326 PRO A N 5
ATOM 4329 C CA . PRO A 1 38 ? 11.956 7.323 -6.084 1.00 0.00 326 PRO A CA 5
ATOM 4330 C C . PRO A 1 38 ? 11.673 7.072 -7.562 1.00 0.00 326 PRO A C 5
ATOM 4331 O O . PRO A 1 38 ? 12.590 6.983 -8.378 1.00 0.00 326 PRO A O 5
ATOM 4342 N N . LEU A 1 39 ? 10.401 6.954 -7.889 1.00 0.00 327 LEU A N 5
ATOM 4343 C CA . LEU A 1 39 ? 9.988 6.779 -9.273 1.00 0.00 327 LEU A CA 5
ATOM 4344 C C . LEU A 1 39 ? 9.642 8.125 -9.883 1.00 0.00 327 LEU A C 5
ATOM 4345 O O . LEU A 1 39 ? 9.100 9.002 -9.210 1.00 0.00 327 LEU A O 5
ATOM 4361 N N . ARG A 1 40 ? 9.957 8.286 -11.156 1.00 0.00 328 ARG A N 5
ATOM 4362 C CA . ARG A 1 40 ? 9.687 9.537 -11.859 1.00 0.00 328 ARG A CA 5
ATOM 4363 C C . ARG A 1 40 ? 8.342 9.461 -12.569 1.00 0.00 328 ARG A C 5
ATOM 4364 O O . ARG A 1 40 ? 7.711 10.485 -12.843 1.00 0.00 328 ARG A O 5
ATOM 4385 N N . GLU A 1 41 ? 7.908 8.244 -12.857 1.00 0.00 329 GLU A N 5
ATOM 4386 C CA . GLU A 1 41 ? 6.652 8.008 -13.552 1.00 0.00 329 GLU A CA 5
ATOM 4387 C C . GLU A 1 41 ? 5.944 6.815 -12.917 1.00 0.00 329 GLU A C 5
ATOM 4388 O O . GLU A 1 41 ? 6.583 5.980 -12.273 1.00 0.00 329 GLU A O 5
ATOM 4400 N N . ILE A 1 42 ? 4.631 6.750 -13.074 1.00 0.00 330 ILE A N 5
ATOM 4401 C CA . ILE A 1 42 ? 3.875 5.582 -12.645 1.00 0.00 330 ILE A CA 5
ATOM 4402 C C . ILE A 1 42 ? 3.966 4.484 -13.701 1.00 0.00 330 ILE A C 5
ATOM 4403 O O . ILE A 1 42 ? 3.499 4.666 -14.828 1.00 0.00 330 ILE A O 5
ATOM 4419 N N . PRO A 1 43 ? 4.592 3.348 -13.368 1.00 0.00 331 PRO A N 5
ATOM 4420 C CA . PRO A 1 43 ? 4.728 2.220 -14.288 1.00 0.00 331 PRO A CA 5
ATOM 4421 C C . PRO A 1 43 ? 3.376 1.636 -14.677 1.00 0.00 331 PRO A C 5
ATOM 4422 O O . PRO A 1 43 ? 2.541 1.349 -13.822 1.00 0.00 331 PRO A O 5
ATOM 4433 N N . SER A 1 44 ? 3.164 1.465 -15.974 1.00 0.00 332 SER A N 5
ATOM 4434 C CA . SER A 1 44 ? 1.906 0.940 -16.473 1.00 0.00 332 SER A CA 5
ATOM 4435 C C . SER A 1 44 ? 1.870 -0.579 -16.344 1.00 0.00 332 SER A C 5
ATOM 4436 O O . SER A 1 44 ? 2.372 -1.298 -17.204 1.00 0.00 332 SER A O 5
ATOM 4444 N N . GLY A 1 45 ? 1.307 -1.064 -15.251 1.00 0.00 333 GLY A N 5
ATOM 4445 C CA . GLY A 1 45 ? 1.171 -2.492 -15.062 1.00 0.00 333 GLY A CA 5
ATOM 4446 C C . GLY A 1 45 ? 1.269 -2.897 -13.615 1.00 0.00 333 GLY A C 5
ATOM 4447 O O . GLY A 1 45 ? 1.102 -2.069 -12.718 1.00 0.00 333 GLY A O 5
ATOM 4451 N N . THR A 1 46 ? 1.542 -4.175 -13.385 1.00 0.00 334 THR A N 5
ATOM 4452 C CA . THR A 1 46 ? 1.665 -4.713 -12.043 1.00 0.00 334 THR A CA 5
ATOM 4453 C C . THR A 1 46 ? 2.995 -4.318 -11.408 1.00 0.00 334 THR A C 5
ATOM 4454 O O . THR A 1 46 ? 4.067 -4.695 -11.887 1.00 0.00 334 THR A O 5
ATOM 4465 N N . TRP A 1 47 ? 2.912 -3.566 -10.321 1.00 0.00 335 TRP A N 5
ATOM 4466 C CA . TRP A 1 47 ? 4.083 -3.010 -9.662 1.00 0.00 335 TRP A CA 5
ATOM 4467 C C . TRP A 1 47 ? 4.387 -3.772 -8.376 1.00 0.00 335 TRP A C 5
ATOM 4468 O O . TRP A 1 47 ? 3.479 -4.267 -7.701 1.00 0.00 335 TRP A O 5
ATOM 4489 N N . ARG A 1 48 ? 5.669 -3.874 -8.046 1.00 0.00 336 ARG A N 5
ATOM 4490 C CA . ARG A 1 48 ? 6.115 -4.564 -6.839 1.00 0.00 336 ARG A CA 5
ATOM 4491 C C . ARG A 1 48 ? 6.902 -3.599 -5.963 1.00 0.00 336 ARG A C 5
ATOM 4492 O O . ARG A 1 48 ? 7.830 -2.944 -6.434 1.00 0.00 336 ARG A O 5
ATOM 4513 N N . CYS A 1 49 ? 6.521 -3.499 -4.704 1.00 0.00 337 CYS A N 5
ATOM 4514 C CA . CYS A 1 49 ? 7.214 -2.615 -3.776 1.00 0.00 337 CYS A CA 5
ATOM 4515 C C . CYS A 1 49 ? 8.501 -3.253 -3.258 1.00 0.00 337 CYS A C 5
ATOM 4516 O O . CYS A 1 49 ? 8.799 -4.408 -3.570 1.00 0.00 337 CYS A O 5
ATOM 4523 N N . SER A 1 50 ? 9.245 -2.510 -2.446 1.00 0.00 338 SER A N 5
ATOM 4524 C CA . SER A 1 50 ? 10.528 -2.978 -1.929 1.00 0.00 338 SER A CA 5
ATOM 4525 C C . SER A 1 50 ? 10.363 -4.263 -1.108 1.00 0.00 338 SER A C 5
ATOM 4526 O O . SER A 1 50 ? 11.178 -5.180 -1.206 1.00 0.00 338 SER A O 5
ATOM 4534 N N . SER A 1 51 ? 9.295 -4.319 -0.318 1.00 0.00 339 SER A N 5
ATOM 4535 C CA . SER A 1 51 ? 8.978 -5.496 0.484 1.00 0.00 339 SER A CA 5
ATOM 4536 C C . SER A 1 51 ? 8.935 -6.766 -0.377 1.00 0.00 339 SER A C 5
ATOM 4537 O O . SER A 1 51 ? 9.441 -7.813 0.020 1.00 0.00 339 SER A O 5
ATOM 4545 N N . CYS A 1 52 ? 8.359 -6.654 -1.572 1.00 0.00 340 CYS A N 5
ATOM 4546 C CA . CYS A 1 52 ? 8.270 -7.786 -2.489 1.00 0.00 340 CYS A CA 5
ATOM 4547 C C . CYS A 1 52 ? 9.658 -8.229 -2.947 1.00 0.00 340 CYS A C 5
ATOM 4548 O O . CYS A 1 52 ? 9.922 -9.423 -3.098 1.00 0.00 340 CYS A O 5
ATOM 4555 N N . LEU A 1 53 ? 10.538 -7.253 -3.164 1.00 0.00 341 LEU A N 5
ATOM 4556 C CA . LEU A 1 53 ? 11.897 -7.522 -3.620 1.00 0.00 341 LEU A CA 5
ATOM 4557 C C . LEU A 1 53 ? 12.732 -8.126 -2.492 1.00 0.00 341 LEU A C 5
ATOM 4558 O O . LEU A 1 53 ? 13.527 -9.040 -2.711 1.00 0.00 341 LEU A O 5
ATOM 4574 N N . GLN A 1 54 ? 12.530 -7.616 -1.283 1.00 0.00 342 GLN A N 5
ATOM 4575 C CA . GLN A 1 54 ? 13.272 -8.073 -0.119 1.00 0.00 342 GLN A CA 5
ATOM 4576 C C . GLN A 1 54 ? 12.898 -9.508 0.233 1.00 0.00 342 GLN A C 5
ATOM 4577 O O . GLN A 1 54 ? 13.695 -10.244 0.815 1.00 0.00 342 GLN A O 5
ATOM 4591 N N . ALA A 1 55 ? 11.681 -9.901 -0.136 1.00 0.00 343 ALA A N 5
ATOM 4592 C CA . ALA A 1 55 ? 11.183 -11.239 0.151 1.00 0.00 343 ALA A CA 5
ATOM 4593 C C . ALA A 1 55 ? 11.964 -12.299 -0.614 1.00 0.00 343 ALA A C 5
ATOM 4594 O O . ALA A 1 55 ? 12.035 -13.455 -0.195 1.00 0.00 343 ALA A O 5
ATOM 4601 N N . THR A 1 56 ? 12.548 -11.903 -1.733 1.00 0.00 344 THR A N 5
ATOM 4602 C CA . THR A 1 56 ? 13.362 -12.811 -2.523 1.00 0.00 344 THR A CA 5
ATOM 4603 C C . THR A 1 56 ? 14.831 -12.673 -2.150 1.00 0.00 344 THR A C 5
ATOM 4604 O O . THR A 1 56 ? 15.357 -11.564 -2.038 1.00 0.00 344 THR A O 5
ATOM 4615 N N . VAL A 1 57 ? 15.484 -13.802 -1.939 1.00 0.00 345 VAL A N 5
ATOM 4616 C CA . VAL A 1 57 ? 16.892 -13.805 -1.580 1.00 0.00 345 VAL A CA 5
ATOM 4617 C C . VAL A 1 57 ? 17.736 -14.237 -2.764 1.00 0.00 345 VAL A C 5
ATOM 4618 O O . VAL A 1 57 ? 17.526 -15.305 -3.339 1.00 0.00 345 VAL A O 5
ATOM 4631 N N . GLN A 1 58 ? 18.680 -13.394 -3.134 1.00 0.00 346 GLN A N 5
ATOM 4632 C CA . GLN A 1 58 ? 19.541 -13.656 -4.278 1.00 0.00 346 GLN A CA 5
ATOM 4633 C C . GLN A 1 58 ? 20.969 -13.900 -3.819 1.00 0.00 346 GLN A C 5
ATOM 4634 O O . GLN A 1 58 ? 21.904 -13.956 -4.617 1.00 0.00 346 GLN A O 5
ATOM 4648 N N . GLU A 1 59 ? 21.123 -14.046 -2.509 1.00 0.00 347 GLU A N 5
ATOM 4649 C CA . GLU A 1 59 ? 22.418 -14.299 -1.912 1.00 0.00 347 GLU A CA 5
ATOM 4650 C C . GLU A 1 59 ? 22.690 -15.802 -1.893 1.00 0.00 347 GLU A C 5
ATOM 4651 O O . GLU A 1 59 ? 22.564 -16.460 -0.857 1.00 0.00 347 GLU A O 5
ATOM 4663 N N . VAL A 1 60 ? 23.047 -16.337 -3.052 1.00 0.00 348 VAL A N 5
ATOM 4664 C CA . VAL A 1 60 ? 23.256 -17.770 -3.198 1.00 0.00 348 VAL A CA 5
ATOM 4665 C C . VAL A 1 60 ? 24.740 -18.088 -3.310 1.00 0.00 348 VAL A C 5
ATOM 4666 O O . VAL A 1 60 ? 25.399 -17.703 -4.271 1.00 0.00 348 VAL A O 5
ATOM 4679 N N . GLN A 1 61 ? 25.267 -18.765 -2.302 1.00 0.00 349 GLN A N 5
ATOM 4680 C CA . GLN A 1 61 ? 26.660 -19.172 -2.309 1.00 0.00 349 GLN A CA 5
ATOM 4681 C C . GLN A 1 61 ? 26.763 -20.693 -2.267 1.00 0.00 349 GLN A C 5
ATOM 4682 O O . GLN A 1 61 ? 25.956 -21.359 -1.609 1.00 0.00 349 GLN A O 5
ATOM 4696 N N . PRO A 1 62 ? 27.733 -21.269 -2.985 1.00 0.00 350 PRO A N 5
ATOM 4697 C CA . PRO A 1 62 ? 27.982 -22.708 -2.951 1.00 0.00 350 PRO A CA 5
ATOM 4698 C C . PRO A 1 62 ? 28.656 -23.118 -1.645 1.00 0.00 350 PRO A C 5
ATOM 4699 O O . PRO A 1 62 ? 29.882 -23.218 -1.573 1.00 0.00 350 PRO A O 5
ATOM 4710 N N . ARG A 1 63 ? 27.839 -23.341 -0.627 1.00 0.00 351 ARG A N 5
ATOM 4711 C CA . ARG A 1 63 ? 28.327 -23.616 0.715 1.00 0.00 351 ARG A CA 5
ATOM 4712 C C . ARG A 1 63 ? 29.140 -24.907 0.770 1.00 0.00 351 ARG A C 5
ATOM 4713 O O . ARG A 1 63 ? 28.581 -26.005 0.746 1.00 0.00 351 ARG A O 5
ATOM 4734 N N . ALA A 1 64 ? 30.456 -24.764 0.828 1.00 0.00 352 ALA A N 5
ATOM 4735 C CA . ALA A 1 64 ? 31.347 -25.901 0.991 1.00 0.00 352 ALA A CA 5
ATOM 4736 C C . ALA A 1 64 ? 31.521 -26.192 2.472 1.00 0.00 352 ALA A C 5
ATOM 4737 O O . ALA A 1 64 ? 32.577 -25.945 3.061 1.00 0.00 352 ALA A O 5
ATOM 4744 N N . GLU A 1 65 ? 30.460 -26.704 3.076 1.00 0.00 353 GLU A N 5
ATOM 4745 C CA . GLU A 1 65 ? 30.406 -26.916 4.514 1.00 0.00 353 GLU A CA 5
ATOM 4746 C C . GLU A 1 65 ? 31.135 -28.192 4.925 1.00 0.00 353 GLU A C 5
ATOM 4747 O O . GLU A 1 65 ? 31.063 -29.211 4.233 1.00 0.00 353 GLU A O 5
ATOM 4759 N N . GLU A 1 66 ? 31.834 -28.129 6.048 1.00 0.00 354 GLU A N 5
ATOM 4760 C CA . GLU A 1 66 ? 32.529 -29.293 6.589 1.00 0.00 354 GLU A CA 5
ATOM 4761 C C . GLU A 1 66 ? 31.777 -29.856 7.790 1.00 0.00 354 GLU A C 5
ATOM 4762 O O . GLU A 1 66 ? 31.429 -29.118 8.717 1.00 0.00 354 GLU A O 5
ATOM 4776 N N . GLY A 1 1 ? -9.557 -15.042 -3.872 1.00 0.00 289 GLY A N 6
ATOM 4777 C CA . GLY A 1 1 ? -8.145 -14.876 -3.456 1.00 0.00 289 GLY A CA 6
ATOM 4778 C C . GLY A 1 1 ? -7.992 -13.765 -2.443 1.00 0.00 289 GLY A C 6
ATOM 4779 O O . GLY A 1 1 ? -8.950 -13.046 -2.159 1.00 0.00 289 GLY A O 6
ATOM 4784 N N . ALA A 1 2 ? -6.792 -13.618 -1.895 1.00 0.00 290 ALA A N 6
ATOM 4785 C CA . ALA A 1 2 ? -6.530 -12.603 -0.889 1.00 0.00 290 ALA A CA 6
ATOM 4786 C C . ALA A 1 2 ? -5.041 -12.298 -0.798 1.00 0.00 290 ALA A C 6
ATOM 4787 O O . ALA A 1 2 ? -4.381 -12.645 0.184 1.00 0.00 290 ALA A O 6
ATOM 4794 N N . MET A 1 3 ? -4.506 -11.672 -1.835 1.00 0.00 291 MET A N 6
ATOM 4795 C CA . MET A 1 3 ? -3.096 -11.295 -1.843 1.00 0.00 291 MET A CA 6
ATOM 4796 C C . MET A 1 3 ? -2.905 -9.942 -1.162 1.00 0.00 291 MET A C 6
ATOM 4797 O O . MET A 1 3 ? -2.014 -9.781 -0.318 1.00 0.00 291 MET A O 6
ATOM 4811 N N . ALA A 1 4 ? -3.742 -8.983 -1.519 1.00 0.00 292 ALA A N 6
ATOM 4812 C CA . ALA A 1 4 ? -3.729 -7.673 -0.881 1.00 0.00 292 ALA A CA 6
ATOM 4813 C C . ALA A 1 4 ? -5.143 -7.239 -0.515 1.00 0.00 292 ALA A C 6
ATOM 4814 O O . ALA A 1 4 ? -5.385 -6.746 0.586 1.00 0.00 292 ALA A O 6
ATOM 4821 N N . GLN A 1 5 ? -6.070 -7.446 -1.459 1.00 0.00 293 GLN A N 6
ATOM 4822 C CA . GLN A 1 5 ? -7.496 -7.145 -1.279 1.00 0.00 293 GLN A CA 6
ATOM 4823 C C . GLN A 1 5 ? -7.757 -5.643 -1.249 1.00 0.00 293 GLN A C 6
ATOM 4824 O O . GLN A 1 5 ? -8.367 -5.095 -2.176 1.00 0.00 293 GLN A O 6
ATOM 4838 N N . LYS A 1 6 ? -7.296 -4.986 -0.200 1.00 0.00 294 LYS A N 6
ATOM 4839 C CA . LYS A 1 6 ? -7.493 -3.556 -0.049 1.00 0.00 294 LYS A CA 6
ATOM 4840 C C . LYS A 1 6 ? -6.288 -2.817 -0.602 1.00 0.00 294 LYS A C 6
ATOM 4841 O O . LYS A 1 6 ? -5.216 -3.402 -0.763 1.00 0.00 294 LYS A O 6
ATOM 4860 N N . ASN A 1 7 ? -6.462 -1.540 -0.884 1.00 0.00 295 ASN A N 6
ATOM 4861 C CA . ASN A 1 7 ? -5.356 -0.682 -1.267 1.00 0.00 295 ASN A CA 6
ATOM 4862 C C . ASN A 1 7 ? -5.366 0.520 -0.350 1.00 0.00 295 ASN A C 6
ATOM 4863 O O . ASN A 1 7 ? -6.308 1.314 -0.372 1.00 0.00 295 ASN A O 6
ATOM 4874 N N . GLU A 1 8 ? -4.337 0.649 0.472 1.00 0.00 296 GLU A N 6
ATOM 4875 C CA . GLU A 1 8 ? -4.335 1.634 1.540 1.00 0.00 296 GLU A CA 6
ATOM 4876 C C . GLU A 1 8 ? -4.367 3.041 0.966 1.00 0.00 296 GLU A C 6
ATOM 4877 O O . GLU A 1 8 ? -3.655 3.352 0.013 1.00 0.00 296 GLU A O 6
ATOM 4889 N N . ASP A 1 9 ? -5.216 3.881 1.529 1.00 0.00 297 ASP A N 6
ATOM 4890 C CA . ASP A 1 9 ? -5.344 5.260 1.076 1.00 0.00 297 ASP A CA 6
ATOM 4891 C C . ASP A 1 9 ? -4.316 6.163 1.747 1.00 0.00 297 ASP A C 6
ATOM 4892 O O . ASP A 1 9 ? -4.556 7.356 1.927 1.00 0.00 297 ASP A O 6
ATOM 4901 N N . GLU A 1 10 ? -3.176 5.598 2.108 1.00 0.00 298 GLU A N 6
ATOM 4902 C CA . GLU A 1 10 ? -2.106 6.349 2.742 1.00 0.00 298 GLU A CA 6
ATOM 4903 C C . GLU A 1 10 ? -0.768 5.967 2.139 1.00 0.00 298 GLU A C 6
ATOM 4904 O O . GLU A 1 10 ? -0.471 4.781 1.979 1.00 0.00 298 GLU A O 6
ATOM 4916 N N . CYS A 1 11 ? 0.028 6.960 1.783 1.00 0.00 299 CYS A N 6
ATOM 4917 C CA . CYS A 1 11 ? 1.416 6.711 1.448 1.00 0.00 299 CYS A CA 6
ATOM 4918 C C . CYS A 1 11 ? 2.170 6.337 2.715 1.00 0.00 299 CYS A C 6
ATOM 4919 O O . CYS A 1 11 ? 2.281 7.154 3.635 1.00 0.00 299 CYS A O 6
ATOM 4926 N N . ALA A 1 12 ? 2.642 5.093 2.771 1.00 0.00 300 ALA A N 6
ATOM 4927 C CA . ALA A 1 12 ? 3.412 4.588 3.914 1.00 0.00 300 ALA A CA 6
ATOM 4928 C C . ALA A 1 12 ? 4.769 5.292 4.064 1.00 0.00 300 ALA A C 6
ATOM 4929 O O . ALA A 1 12 ? 5.787 4.658 4.337 1.00 0.00 300 ALA A O 6
ATOM 4936 N N . VAL A 1 13 ? 4.758 6.603 3.886 1.00 0.00 301 VAL A N 6
ATOM 4937 C CA . VAL A 1 13 ? 5.934 7.441 4.060 1.00 0.00 301 VAL A CA 6
ATOM 4938 C C . VAL A 1 13 ? 5.543 8.758 4.727 1.00 0.00 301 VAL A C 6
ATOM 4939 O O . VAL A 1 13 ? 6.046 9.084 5.802 1.00 0.00 301 VAL A O 6
ATOM 4952 N N . CYS A 1 14 ? 4.623 9.493 4.117 1.00 0.00 302 CYS A N 6
ATOM 4953 C CA . CYS A 1 14 ? 4.260 10.824 4.597 1.00 0.00 302 CYS A CA 6
ATOM 4954 C C . CYS A 1 14 ? 2.808 10.898 5.086 1.00 0.00 302 CYS A C 6
ATOM 4955 O O . CYS A 1 14 ? 2.345 11.966 5.494 1.00 0.00 302 CYS A O 6
ATOM 4962 N N . ARG A 1 15 ? 2.096 9.764 5.049 1.00 0.00 303 ARG A N 6
ATOM 4963 C CA . ARG A 1 15 ? 0.686 9.709 5.460 1.00 0.00 303 ARG A CA 6
ATOM 4964 C C . ARG A 1 15 ? -0.203 10.605 4.599 1.00 0.00 303 ARG A C 6
ATOM 4965 O O . ARG A 1 15 ? -1.201 11.155 5.073 1.00 0.00 303 ARG A O 6
ATOM 4986 N N . ASP A 1 16 ? 0.161 10.739 3.335 1.00 0.00 304 ASP A N 6
ATOM 4987 C CA . ASP A 1 16 ? -0.587 11.574 2.396 1.00 0.00 304 ASP A CA 6
ATOM 4988 C C . ASP A 1 16 ? -1.136 10.706 1.263 1.00 0.00 304 ASP A C 6
ATOM 4989 O O . ASP A 1 16 ? -0.572 9.650 0.964 1.00 0.00 304 ASP A O 6
ATOM 4998 N N . GLY A 1 17 ? -2.237 11.128 0.662 1.00 0.00 305 GLY A N 6
ATOM 4999 C CA . GLY A 1 17 ? -2.854 10.344 -0.394 1.00 0.00 305 GLY A CA 6
ATOM 5000 C C . GLY A 1 17 ? -2.732 11.005 -1.740 1.00 0.00 305 GLY A C 6
ATOM 5001 O O . GLY A 1 17 ? -1.689 11.561 -2.080 1.00 0.00 305 GLY A O 6
ATOM 5005 N N . GLY A 1 18 ? -3.791 10.943 -2.527 1.00 0.00 306 GLY A N 6
ATOM 5006 C CA . GLY A 1 18 ? -3.786 11.604 -3.815 1.00 0.00 306 GLY A CA 6
ATOM 5007 C C . GLY A 1 18 ? -3.254 10.716 -4.924 1.00 0.00 306 GLY A C 6
ATOM 5008 O O . GLY A 1 18 ? -3.859 9.693 -5.252 1.00 0.00 306 GLY A O 6
ATOM 5012 N N . GLU A 1 19 ? -2.111 11.094 -5.488 1.00 0.00 307 GLU A N 6
ATOM 5013 C CA . GLU A 1 19 ? -1.509 10.331 -6.575 1.00 0.00 307 GLU A CA 6
ATOM 5014 C C . GLU A 1 19 ? -0.665 9.200 -6.013 1.00 0.00 307 GLU A C 6
ATOM 5015 O O . GLU A 1 19 ? 0.568 9.248 -6.029 1.00 0.00 307 GLU A O 6
ATOM 5027 N N . LEU A 1 20 ? -1.348 8.189 -5.496 1.00 0.00 308 LEU A N 6
ATOM 5028 C CA . LEU A 1 20 ? -0.696 7.045 -4.893 1.00 0.00 308 LEU A CA 6
ATOM 5029 C C . LEU A 1 20 ? -0.545 5.901 -5.877 1.00 0.00 308 LEU A C 6
ATOM 5030 O O . LEU A 1 20 ? -1.322 5.770 -6.826 1.00 0.00 308 LEU A O 6
ATOM 5046 N N . ILE A 1 21 ? 0.458 5.081 -5.650 1.00 0.00 309 ILE A N 6
ATOM 5047 C CA . ILE A 1 21 ? 0.615 3.846 -6.382 1.00 0.00 309 ILE A CA 6
ATOM 5048 C C . ILE A 1 21 ? 0.659 2.689 -5.394 1.00 0.00 309 ILE A C 6
ATOM 5049 O O . ILE A 1 21 ? 1.529 2.632 -4.524 1.00 0.00 309 ILE A O 6
ATOM 5065 N N . CYS A 1 22 ? -0.320 1.806 -5.488 1.00 0.00 310 CYS A N 6
ATOM 5066 C CA . CYS A 1 22 ? -0.432 0.697 -4.558 1.00 0.00 310 CYS A CA 6
ATOM 5067 C C . CYS A 1 22 ? 0.213 -0.548 -5.149 1.00 0.00 310 CYS A C 6
ATOM 5068 O O . CYS A 1 22 ? 0.005 -0.881 -6.317 1.00 0.00 310 CYS A O 6
ATOM 5076 N N . CYS A 1 23 ? 1.025 -1.209 -4.336 1.00 0.00 311 CYS A N 6
ATOM 5077 C CA . CYS A 1 23 ? 1.707 -2.419 -4.757 1.00 0.00 311 CYS A CA 6
ATOM 5078 C C . CYS A 1 23 ? 0.717 -3.544 -5.062 1.00 0.00 311 CYS A C 6
ATOM 5079 O O . CYS A 1 23 ? -0.366 -3.617 -4.480 1.00 0.00 311 CYS A O 6
ATOM 5086 N N . ASP A 1 24 ? 1.105 -4.413 -5.984 1.00 0.00 312 ASP A N 6
ATOM 5087 C CA . ASP A 1 24 ? 0.270 -5.542 -6.391 1.00 0.00 312 ASP A CA 6
ATOM 5088 C C . ASP A 1 24 ? 0.439 -6.705 -5.420 1.00 0.00 312 ASP A C 6
ATOM 5089 O O . ASP A 1 24 ? -0.368 -7.635 -5.381 1.00 0.00 312 ASP A O 6
ATOM 5098 N N . GLY A 1 25 ? 1.483 -6.625 -4.618 1.00 0.00 313 GLY A N 6
ATOM 5099 C CA . GLY A 1 25 ? 1.753 -7.660 -3.637 1.00 0.00 313 GLY A CA 6
ATOM 5100 C C . GLY A 1 25 ? 1.412 -7.210 -2.231 1.00 0.00 313 GLY A C 6
ATOM 5101 O O . GLY A 1 25 ? 0.917 -7.990 -1.421 1.00 0.00 313 GLY A O 6
ATOM 5105 N N . CYS A 1 26 ? 1.677 -5.944 -1.952 1.00 0.00 314 CYS A N 6
ATOM 5106 C CA . CYS A 1 26 ? 1.407 -5.372 -0.639 1.00 0.00 314 CYS A CA 6
ATOM 5107 C C . CYS A 1 26 ? 0.384 -4.252 -0.772 1.00 0.00 314 CYS A C 6
ATOM 5108 O O . CYS A 1 26 ? 0.492 -3.421 -1.666 1.00 0.00 314 CYS A O 6
ATOM 5115 N N . PRO A 1 27 ? -0.618 -4.208 0.121 1.00 0.00 315 PRO A N 6
ATOM 5116 C CA . PRO A 1 27 ? -1.708 -3.218 0.063 1.00 0.00 315 PRO A CA 6
ATOM 5117 C C . PRO A 1 27 ? -1.224 -1.786 0.296 1.00 0.00 315 PRO A C 6
ATOM 5118 O O . PRO A 1 27 ? -1.979 -0.831 0.122 1.00 0.00 315 PRO A O 6
ATOM 5129 N N . ARG A 1 28 ? 0.035 -1.655 0.700 1.00 0.00 316 ARG A N 6
ATOM 5130 C CA . ARG A 1 28 ? 0.629 -0.352 0.996 1.00 0.00 316 ARG A CA 6
ATOM 5131 C C . ARG A 1 28 ? 0.650 0.546 -0.239 1.00 0.00 316 ARG A C 6
ATOM 5132 O O . ARG A 1 28 ? 0.999 0.103 -1.334 1.00 0.00 316 ARG A O 6
ATOM 5153 N N . ALA A 1 29 ? 0.291 1.808 -0.043 1.00 0.00 317 ALA A N 6
ATOM 5154 C CA . ALA A 1 29 ? 0.370 2.803 -1.093 1.00 0.00 317 ALA A CA 6
ATOM 5155 C C . ALA A 1 29 ? 1.593 3.683 -0.879 1.00 0.00 317 ALA A C 6
ATOM 5156 O O . ALA A 1 29 ? 2.025 3.892 0.255 1.00 0.00 317 ALA A O 6
ATOM 5163 N N . PHE A 1 30 ? 2.153 4.183 -1.963 1.00 0.00 318 PHE A N 6
ATOM 5164 C CA . PHE A 1 30 ? 3.348 5.017 -1.897 1.00 0.00 318 PHE A CA 6
ATOM 5165 C C . PHE A 1 30 ? 3.269 6.154 -2.903 1.00 0.00 318 PHE A C 6
ATOM 5166 O O . PHE A 1 30 ? 2.474 6.102 -3.843 1.00 0.00 318 PHE A O 6
ATOM 5183 N N . HIS A 1 31 ? 4.081 7.183 -2.694 1.00 0.00 319 HIS A N 6
ATOM 5184 C CA . HIS A 1 31 ? 4.237 8.256 -3.656 1.00 0.00 319 HIS A CA 6
ATOM 5185 C C . HIS A 1 31 ? 5.498 8.035 -4.474 1.00 0.00 319 HIS A C 6
ATOM 5186 O O . HIS A 1 31 ? 6.474 7.469 -3.963 1.00 0.00 319 HIS A O 6
ATOM 5200 N N . LEU A 1 32 ? 5.487 8.492 -5.712 1.00 0.00 320 LEU A N 6
ATOM 5201 C CA . LEU A 1 32 ? 6.581 8.236 -6.649 1.00 0.00 320 LEU A CA 6
ATOM 5202 C C . LEU A 1 32 ? 7.938 8.613 -6.052 1.00 0.00 320 LEU A C 6
ATOM 5203 O O . LEU A 1 32 ? 8.828 7.765 -5.935 1.00 0.00 320 LEU A O 6
ATOM 5219 N N . ALA A 1 33 ? 8.081 9.873 -5.650 1.00 0.00 321 ALA A N 6
ATOM 5220 C CA . ALA A 1 33 ? 9.353 10.376 -5.134 1.00 0.00 321 ALA A CA 6
ATOM 5221 C C . ALA A 1 33 ? 9.687 9.789 -3.770 1.00 0.00 321 ALA A C 6
ATOM 5222 O O . ALA A 1 33 ? 10.832 9.856 -3.325 1.00 0.00 321 ALA A O 6
ATOM 5229 N N . CYS A 1 34 ? 8.688 9.224 -3.101 1.00 0.00 322 CYS A N 6
ATOM 5230 C CA . CYS A 1 34 ? 8.886 8.643 -1.787 1.00 0.00 322 CYS A CA 6
ATOM 5231 C C . CYS A 1 34 ? 9.563 7.281 -1.881 1.00 0.00 322 CYS A C 6
ATOM 5232 O O . CYS A 1 34 ? 10.192 6.835 -0.918 1.00 0.00 322 CYS A O 6
ATOM 5239 N N . LEU A 1 35 ? 9.429 6.614 -3.020 1.00 0.00 323 LEU A N 6
ATOM 5240 C CA . LEU A 1 35 ? 10.142 5.358 -3.255 1.00 0.00 323 LEU A CA 6
ATOM 5241 C C . LEU A 1 35 ? 11.653 5.568 -3.268 1.00 0.00 323 LEU A C 6
ATOM 5242 O O . LEU A 1 35 ? 12.138 6.693 -3.413 1.00 0.00 323 LEU A O 6
ATOM 5258 N N . SER A 1 36 ? 12.386 4.479 -3.101 1.00 0.00 324 SER A N 6
ATOM 5259 C CA . SER A 1 36 ? 13.833 4.491 -3.210 1.00 0.00 324 SER A CA 6
ATOM 5260 C C . SER A 1 36 ? 14.282 3.306 -4.067 1.00 0.00 324 SER A C 6
ATOM 5261 O O . SER A 1 36 ? 14.171 2.156 -3.640 1.00 0.00 324 SER A O 6
ATOM 5269 N N . PRO A 1 37 ? 14.785 3.554 -5.287 1.00 0.00 325 PRO A N 6
ATOM 5270 C CA . PRO A 1 37 ? 14.956 4.909 -5.841 1.00 0.00 325 PRO A CA 6
ATOM 5271 C C . PRO A 1 37 ? 13.625 5.575 -6.181 1.00 0.00 325 PRO A C 6
ATOM 5272 O O . PRO A 1 37 ? 12.646 4.898 -6.500 1.00 0.00 325 PRO A O 6
ATOM 5283 N N . PRO A 1 38 ? 13.578 6.916 -6.104 1.00 0.00 326 PRO A N 6
ATOM 5284 C CA . PRO A 1 38 ? 12.360 7.687 -6.373 1.00 0.00 326 PRO A CA 6
ATOM 5285 C C . PRO A 1 38 ? 11.875 7.526 -7.807 1.00 0.00 326 PRO A C 6
ATOM 5286 O O . PRO A 1 38 ? 12.619 7.782 -8.753 1.00 0.00 326 PRO A O 6
ATOM 5297 N N . LEU A 1 39 ? 10.627 7.100 -7.953 1.00 0.00 327 LEU A N 6
ATOM 5298 C CA . LEU A 1 39 ? 10.023 6.926 -9.264 1.00 0.00 327 LEU A CA 6
ATOM 5299 C C . LEU A 1 39 ? 9.757 8.284 -9.894 1.00 0.00 327 LEU A C 6
ATOM 5300 O O . LEU A 1 39 ? 9.250 9.199 -9.239 1.00 0.00 327 LEU A O 6
ATOM 5316 N N . ARG A 1 40 ? 10.105 8.416 -11.163 1.00 0.00 328 ARG A N 6
ATOM 5317 C CA . ARG A 1 40 ? 9.940 9.673 -11.875 1.00 0.00 328 ARG A CA 6
ATOM 5318 C C . ARG A 1 40 ? 8.618 9.690 -12.617 1.00 0.00 328 ARG A C 6
ATOM 5319 O O . ARG A 1 40 ? 8.055 10.754 -12.881 1.00 0.00 328 ARG A O 6
ATOM 5340 N N . GLU A 1 41 ? 8.128 8.506 -12.950 1.00 0.00 329 GLU A N 6
ATOM 5341 C CA . GLU A 1 41 ? 6.856 8.363 -13.641 1.00 0.00 329 GLU A CA 6
ATOM 5342 C C . GLU A 1 41 ? 6.109 7.171 -13.054 1.00 0.00 329 GLU A C 6
ATOM 5343 O O . GLU A 1 41 ? 6.731 6.224 -12.574 1.00 0.00 329 GLU A O 6
ATOM 5355 N N . ILE A 1 42 ? 4.784 7.226 -13.079 1.00 0.00 330 ILE A N 6
ATOM 5356 C CA . ILE A 1 42 ? 3.962 6.145 -12.542 1.00 0.00 330 ILE A CA 6
ATOM 5357 C C . ILE A 1 42 ? 3.996 4.938 -13.473 1.00 0.00 330 ILE A C 6
ATOM 5358 O O . ILE A 1 42 ? 3.574 5.029 -14.634 1.00 0.00 330 ILE A O 6
ATOM 5374 N N . PRO A 1 43 ? 4.532 3.805 -12.992 1.00 0.00 331 PRO A N 6
ATOM 5375 C CA . PRO A 1 43 ? 4.570 2.555 -13.759 1.00 0.00 331 PRO A CA 6
ATOM 5376 C C . PRO A 1 43 ? 3.172 2.009 -14.024 1.00 0.00 331 PRO A C 6
ATOM 5377 O O . PRO A 1 43 ? 2.342 1.914 -13.119 1.00 0.00 331 PRO A O 6
ATOM 5388 N N . SER A 1 44 ? 2.914 1.670 -15.273 1.00 0.00 332 SER A N 6
ATOM 5389 C CA . SER A 1 44 ? 1.619 1.149 -15.661 1.00 0.00 332 SER A CA 6
ATOM 5390 C C . SER A 1 44 ? 1.637 -0.375 -15.708 1.00 0.00 332 SER A C 6
ATOM 5391 O O . SER A 1 44 ? 2.110 -0.977 -16.675 1.00 0.00 332 SER A O 6
ATOM 5399 N N . GLY A 1 45 ? 1.139 -0.994 -14.646 1.00 0.00 333 GLY A N 6
ATOM 5400 C CA . GLY A 1 45 ? 1.085 -2.438 -14.585 1.00 0.00 333 GLY A CA 6
ATOM 5401 C C . GLY A 1 45 ? 1.236 -2.948 -13.167 1.00 0.00 333 GLY A C 6
ATOM 5402 O O . GLY A 1 45 ? 0.960 -2.221 -12.210 1.00 0.00 333 GLY A O 6
ATOM 5406 N N . THR A 1 46 ? 1.664 -4.192 -13.028 1.00 0.00 334 THR A N 6
ATOM 5407 C CA . THR A 1 46 ? 1.890 -4.778 -11.719 1.00 0.00 334 THR A CA 6
ATOM 5408 C C . THR A 1 46 ? 3.184 -4.253 -11.103 1.00 0.00 334 THR A C 6
ATOM 5409 O O . THR A 1 46 ? 4.279 -4.541 -11.584 1.00 0.00 334 THR A O 6
ATOM 5420 N N . TRP A 1 47 ? 3.050 -3.471 -10.040 1.00 0.00 335 TRP A N 6
ATOM 5421 C CA . TRP A 1 47 ? 4.204 -2.869 -9.383 1.00 0.00 335 TRP A CA 6
ATOM 5422 C C . TRP A 1 47 ? 4.475 -3.555 -8.047 1.00 0.00 335 TRP A C 6
ATOM 5423 O O . TRP A 1 47 ? 3.543 -3.972 -7.352 1.00 0.00 335 TRP A O 6
ATOM 5444 N N . ARG A 1 48 ? 5.749 -3.667 -7.681 1.00 0.00 336 ARG A N 6
ATOM 5445 C CA . ARG A 1 48 ? 6.148 -4.341 -6.451 1.00 0.00 336 ARG A CA 6
ATOM 5446 C C . ARG A 1 48 ? 6.989 -3.408 -5.588 1.00 0.00 336 ARG A C 6
ATOM 5447 O O . ARG A 1 48 ? 7.952 -2.808 -6.060 1.00 0.00 336 ARG A O 6
ATOM 5468 N N . CYS A 1 49 ? 6.607 -3.272 -4.332 1.00 0.00 337 CYS A N 6
ATOM 5469 C CA . CYS A 1 49 ? 7.334 -2.415 -3.404 1.00 0.00 337 CYS A CA 6
ATOM 5470 C C . CYS A 1 49 ? 8.529 -3.149 -2.786 1.00 0.00 337 CYS A C 6
ATOM 5471 O O . CYS A 1 49 ? 8.816 -4.297 -3.140 1.00 0.00 337 CYS A O 6
ATOM 5478 N N . SER A 1 50 ? 9.199 -2.500 -1.840 1.00 0.00 338 SER A N 6
ATOM 5479 C CA . SER A 1 50 ? 10.418 -3.042 -1.236 1.00 0.00 338 SER A CA 6
ATOM 5480 C C . SER A 1 50 ? 10.155 -4.388 -0.565 1.00 0.00 338 SER A C 6
ATOM 5481 O O . SER A 1 50 ? 10.968 -5.308 -0.668 1.00 0.00 338 SER A O 6
ATOM 5489 N N . SER A 1 51 ? 9.015 -4.498 0.110 1.00 0.00 339 SER A N 6
ATOM 5490 C CA . SER A 1 51 ? 8.616 -5.740 0.766 1.00 0.00 339 SER A CA 6
ATOM 5491 C C . SER A 1 51 ? 8.652 -6.919 -0.216 1.00 0.00 339 SER A C 6
ATOM 5492 O O . SER A 1 51 ? 9.161 -7.991 0.110 1.00 0.00 339 SER A O 6
ATOM 5500 N N . CYS A 1 52 ? 8.144 -6.700 -1.416 1.00 0.00 340 CYS A N 6
ATOM 5501 C CA . CYS A 1 52 ? 8.127 -7.737 -2.444 1.00 0.00 340 CYS A CA 6
ATOM 5502 C C . CYS A 1 52 ? 9.524 -7.982 -3.003 1.00 0.00 340 CYS A C 6
ATOM 5503 O O . CYS A 1 52 ? 9.881 -9.113 -3.326 1.00 0.00 340 CYS A O 6
ATOM 5510 N N . LEU A 1 53 ? 10.318 -6.925 -3.105 1.00 0.00 341 LEU A N 6
ATOM 5511 C CA . LEU A 1 53 ? 11.676 -7.039 -3.626 1.00 0.00 341 LEU A CA 6
ATOM 5512 C C . LEU A 1 53 ? 12.553 -7.830 -2.658 1.00 0.00 341 LEU A C 6
ATOM 5513 O O . LEU A 1 53 ? 13.331 -8.690 -3.064 1.00 0.00 341 LEU A O 6
ATOM 5529 N N . GLN A 1 54 ? 12.402 -7.547 -1.365 1.00 0.00 342 GLN A N 6
ATOM 5530 C CA . GLN A 1 54 ? 13.184 -8.209 -0.335 1.00 0.00 342 GLN A CA 6
ATOM 5531 C C . GLN A 1 54 ? 12.576 -9.573 0.012 1.00 0.00 342 GLN A C 6
ATOM 5532 O O . GLN A 1 54 ? 13.060 -10.288 0.891 1.00 0.00 342 GLN A O 6
ATOM 5546 N N . ALA A 1 55 ? 11.509 -9.937 -0.688 1.00 0.00 343 ALA A N 6
ATOM 5547 C CA . ALA A 1 55 ? 10.900 -11.248 -0.513 1.00 0.00 343 ALA A CA 6
ATOM 5548 C C . ALA A 1 55 ? 11.750 -12.298 -1.214 1.00 0.00 343 ALA A C 6
ATOM 5549 O O . ALA A 1 55 ? 11.682 -13.490 -0.893 1.00 0.00 343 ALA A O 6
ATOM 5556 N N . THR A 1 56 ? 12.546 -11.844 -2.169 1.00 0.00 344 THR A N 6
ATOM 5557 C CA . THR A 1 56 ? 13.492 -12.698 -2.857 1.00 0.00 344 THR A CA 6
ATOM 5558 C C . THR A 1 56 ? 14.915 -12.317 -2.465 1.00 0.00 344 THR A C 6
ATOM 5559 O O . THR A 1 56 ? 15.412 -11.263 -2.865 1.00 0.00 344 THR A O 6
ATOM 5570 N N . VAL A 1 57 ? 15.566 -13.166 -1.680 1.00 0.00 345 VAL A N 6
ATOM 5571 C CA . VAL A 1 57 ? 16.926 -12.895 -1.243 1.00 0.00 345 VAL A CA 6
ATOM 5572 C C . VAL A 1 57 ? 17.921 -13.701 -2.068 1.00 0.00 345 VAL A C 6
ATOM 5573 O O . VAL A 1 57 ? 17.735 -14.898 -2.301 1.00 0.00 345 VAL A O 6
ATOM 5586 N N . GLN A 1 58 ? 18.964 -13.031 -2.540 1.00 0.00 346 GLN A N 6
ATOM 5587 C CA . GLN A 1 58 ? 19.960 -13.674 -3.388 1.00 0.00 346 GLN A CA 6
ATOM 5588 C C . GLN A 1 58 ? 21.328 -13.701 -2.713 1.00 0.00 346 GLN A C 6
ATOM 5589 O O . GLN A 1 58 ? 22.315 -14.143 -3.301 1.00 0.00 346 GLN A O 6
ATOM 5603 N N . GLU A 1 59 ? 21.377 -13.241 -1.471 1.00 0.00 347 GLU A N 6
ATOM 5604 C CA . GLU A 1 59 ? 22.621 -13.205 -0.723 1.00 0.00 347 GLU A CA 6
ATOM 5605 C C . GLU A 1 59 ? 22.697 -14.381 0.241 1.00 0.00 347 GLU A C 6
ATOM 5606 O O . GLU A 1 59 ? 21.687 -14.786 0.811 1.00 0.00 347 GLU A O 6
ATOM 5618 N N . VAL A 1 60 ? 23.888 -14.936 0.399 1.00 0.00 348 VAL A N 6
ATOM 5619 C CA . VAL A 1 60 ? 24.095 -16.039 1.324 1.00 0.00 348 VAL A CA 6
ATOM 5620 C C . VAL A 1 60 ? 24.988 -15.592 2.478 1.00 0.00 348 VAL A C 6
ATOM 5621 O O . VAL A 1 60 ? 26.113 -15.138 2.259 1.00 0.00 348 VAL A O 6
ATOM 5634 N N . GLN A 1 61 ? 24.480 -15.716 3.691 1.00 0.00 349 GLN A N 6
ATOM 5635 C CA . GLN A 1 61 ? 25.218 -15.280 4.870 1.00 0.00 349 GLN A CA 6
ATOM 5636 C C . GLN A 1 61 ? 26.129 -16.400 5.374 1.00 0.00 349 GLN A C 6
ATOM 5637 O O . GLN A 1 61 ? 25.801 -17.584 5.251 1.00 0.00 349 GLN A O 6
ATOM 5651 N N . PRO A 1 62 ? 27.289 -16.039 5.940 1.00 0.00 350 PRO A N 6
ATOM 5652 C CA . PRO A 1 62 ? 28.277 -16.999 6.435 1.00 0.00 350 PRO A CA 6
ATOM 5653 C C . PRO A 1 62 ? 27.882 -17.610 7.787 1.00 0.00 350 PRO A C 6
ATOM 5654 O O . PRO A 1 62 ? 28.740 -17.942 8.602 1.00 0.00 350 PRO A O 6
ATOM 5665 N N . ARG A 1 63 ? 26.585 -17.762 8.001 1.00 0.00 351 ARG A N 6
ATOM 5666 C CA . ARG A 1 63 ? 26.072 -18.301 9.250 1.00 0.00 351 ARG A CA 6
ATOM 5667 C C . ARG A 1 63 ? 25.281 -19.572 8.969 1.00 0.00 351 ARG A C 6
ATOM 5668 O O . ARG A 1 63 ? 24.479 -19.622 8.039 1.00 0.00 351 ARG A O 6
ATOM 5689 N N . ALA A 1 64 ? 25.524 -20.598 9.772 1.00 0.00 352 ALA A N 6
ATOM 5690 C CA . ALA A 1 64 ? 24.975 -21.927 9.516 1.00 0.00 352 ALA A CA 6
ATOM 5691 C C . ALA A 1 64 ? 23.638 -22.152 10.216 1.00 0.00 352 ALA A C 6
ATOM 5692 O O . ALA A 1 64 ? 22.680 -22.612 9.596 1.00 0.00 352 ALA A O 6
ATOM 5699 N N . GLU A 1 65 ? 23.572 -21.837 11.500 1.00 0.00 353 GLU A N 6
ATOM 5700 C CA . GLU A 1 65 ? 22.369 -22.104 12.280 1.00 0.00 353 GLU A CA 6
ATOM 5701 C C . GLU A 1 65 ? 21.368 -20.954 12.193 1.00 0.00 353 GLU A C 6
ATOM 5702 O O . GLU A 1 65 ? 20.331 -20.967 12.862 1.00 0.00 353 GLU A O 6
ATOM 5714 N N . GLU A 1 66 ? 21.679 -19.971 11.369 1.00 0.00 354 GLU A N 6
ATOM 5715 C CA . GLU A 1 66 ? 20.810 -18.817 11.190 1.00 0.00 354 GLU A CA 6
ATOM 5716 C C . GLU A 1 66 ? 21.029 -18.203 9.810 1.00 0.00 354 GLU A C 6
ATOM 5717 O O . GLU A 1 66 ? 21.971 -18.579 9.105 1.00 0.00 354 GLU A O 6
ATOM 5731 N N . GLY A 1 1 ? -3.524 -7.107 -10.117 1.00 0.00 289 GLY A N 7
ATOM 5732 C CA . GLY A 1 1 ? -4.242 -7.585 -8.913 1.00 0.00 289 GLY A CA 7
ATOM 5733 C C . GLY A 1 1 ? -4.989 -6.468 -8.219 1.00 0.00 289 GLY A C 7
ATOM 5734 O O . GLY A 1 1 ? -5.878 -5.855 -8.816 1.00 0.00 289 GLY A O 7
ATOM 5739 N N . ALA A 1 2 ? -4.634 -6.215 -6.961 1.00 0.00 290 ALA A N 7
ATOM 5740 C CA . ALA A 1 2 ? -5.239 -5.148 -6.167 1.00 0.00 290 ALA A CA 7
ATOM 5741 C C . ALA A 1 2 ? -6.733 -5.393 -5.949 1.00 0.00 290 ALA A C 7
ATOM 5742 O O . ALA A 1 2 ? -7.514 -4.452 -5.800 1.00 0.00 290 ALA A O 7
ATOM 5749 N N . MET A 1 3 ? -7.129 -6.661 -5.935 1.00 0.00 291 MET A N 7
ATOM 5750 C CA . MET A 1 3 ? -8.522 -7.022 -5.698 1.00 0.00 291 MET A CA 7
ATOM 5751 C C . MET A 1 3 ? -8.646 -7.934 -4.478 1.00 0.00 291 MET A C 7
ATOM 5752 O O . MET A 1 3 ? -9.696 -8.005 -3.842 1.00 0.00 291 MET A O 7
ATOM 5766 N N . ALA A 1 4 ? -7.573 -8.648 -4.172 1.00 0.00 292 ALA A N 7
ATOM 5767 C CA . ALA A 1 4 ? -7.550 -9.506 -3.000 1.00 0.00 292 ALA A CA 7
ATOM 5768 C C . ALA A 1 4 ? -7.552 -8.668 -1.727 1.00 0.00 292 ALA A C 7
ATOM 5769 O O . ALA A 1 4 ? -8.499 -8.712 -0.939 1.00 0.00 292 ALA A O 7
ATOM 5776 N N . GLN A 1 5 ? -6.488 -7.905 -1.531 1.00 0.00 293 GLN A N 7
ATOM 5777 C CA . GLN A 1 5 ? -6.409 -6.978 -0.415 1.00 0.00 293 GLN A CA 7
ATOM 5778 C C . GLN A 1 5 ? -6.802 -5.586 -0.882 1.00 0.00 293 GLN A C 7
ATOM 5779 O O . GLN A 1 5 ? -6.407 -5.157 -1.964 1.00 0.00 293 GLN A O 7
ATOM 5793 N N . LYS A 1 6 ? -7.599 -4.892 -0.084 1.00 0.00 294 LYS A N 7
ATOM 5794 C CA . LYS A 1 6 ? -7.940 -3.507 -0.369 1.00 0.00 294 LYS A CA 7
ATOM 5795 C C . LYS A 1 6 ? -6.699 -2.647 -0.188 1.00 0.00 294 LYS A C 7
ATOM 5796 O O . LYS A 1 6 ? -5.887 -2.908 0.695 1.00 0.00 294 LYS A O 7
ATOM 5815 N N . ASN A 1 7 ? -6.531 -1.641 -1.023 1.00 0.00 295 ASN A N 7
ATOM 5816 C CA . ASN A 1 7 ? -5.343 -0.815 -0.956 1.00 0.00 295 ASN A CA 7
ATOM 5817 C C . ASN A 1 7 ? -5.582 0.354 -0.019 1.00 0.00 295 ASN A C 7
ATOM 5818 O O . ASN A 1 7 ? -6.661 0.948 -0.023 1.00 0.00 295 ASN A O 7
ATOM 5829 N N . GLU A 1 8 ? -4.583 0.676 0.779 1.00 0.00 296 GLU A N 7
ATOM 5830 C CA . GLU A 1 8 ? -4.700 1.744 1.756 1.00 0.00 296 GLU A CA 7
ATOM 5831 C C . GLU A 1 8 ? -4.417 3.089 1.094 1.00 0.00 296 GLU A C 7
ATOM 5832 O O . GLU A 1 8 ? -3.444 3.237 0.356 1.00 0.00 296 GLU A O 7
ATOM 5844 N N . ASP A 1 9 ? -5.273 4.066 1.359 1.00 0.00 297 ASP A N 7
ATOM 5845 C CA . ASP A 1 9 ? -5.179 5.377 0.725 1.00 0.00 297 ASP A CA 7
ATOM 5846 C C . ASP A 1 9 ? -4.196 6.279 1.477 1.00 0.00 297 ASP A C 7
ATOM 5847 O O . ASP A 1 9 ? -4.377 7.494 1.559 1.00 0.00 297 ASP A O 7
ATOM 5856 N N . GLU A 1 10 ? -3.147 5.691 2.033 1.00 0.00 298 GLU A N 7
ATOM 5857 C CA . GLU A 1 10 ? -2.158 6.464 2.755 1.00 0.00 298 GLU A CA 7
ATOM 5858 C C . GLU A 1 10 ? -0.762 6.027 2.338 1.00 0.00 298 GLU A C 7
ATOM 5859 O O . GLU A 1 10 ? -0.458 4.836 2.313 1.00 0.00 298 GLU A O 7
ATOM 5871 N N . CYS A 1 11 ? 0.074 6.990 2.009 1.00 0.00 299 CYS A N 7
ATOM 5872 C CA . CYS A 1 11 ? 1.472 6.715 1.746 1.00 0.00 299 CYS A CA 7
ATOM 5873 C C . CYS A 1 11 ? 2.192 6.471 3.061 1.00 0.00 299 CYS A C 7
ATOM 5874 O O . CYS A 1 11 ? 2.345 7.388 3.866 1.00 0.00 299 CYS A O 7
ATOM 5881 N N . ALA A 1 12 ? 2.603 5.226 3.272 1.00 0.00 300 ALA A N 7
ATOM 5882 C CA . ALA A 1 12 ? 3.315 4.822 4.491 1.00 0.00 300 ALA A CA 7
ATOM 5883 C C . ALA A 1 12 ? 4.495 5.743 4.821 1.00 0.00 300 ALA A C 7
ATOM 5884 O O . ALA A 1 12 ? 4.951 5.790 5.960 1.00 0.00 300 ALA A O 7
ATOM 5891 N N . VAL A 1 13 ? 4.987 6.466 3.822 1.00 0.00 301 VAL A N 7
ATOM 5892 C CA . VAL A 1 13 ? 6.086 7.395 4.028 1.00 0.00 301 VAL A CA 7
ATOM 5893 C C . VAL A 1 13 ? 5.624 8.660 4.760 1.00 0.00 301 VAL A C 7
ATOM 5894 O O . VAL A 1 13 ? 5.974 8.870 5.920 1.00 0.00 301 VAL A O 7
ATOM 5907 N N . CYS A 1 14 ? 4.807 9.479 4.104 1.00 0.00 302 CYS A N 7
ATOM 5908 C CA . CYS A 1 14 ? 4.478 10.804 4.633 1.00 0.00 302 CYS A CA 7
ATOM 5909 C C . CYS A 1 14 ? 3.033 10.891 5.122 1.00 0.00 302 CYS A C 7
ATOM 5910 O O . CYS A 1 14 ? 2.537 11.979 5.416 1.00 0.00 302 CYS A O 7
ATOM 5917 N N . ARG A 1 15 ? 2.370 9.736 5.209 1.00 0.00 303 ARG A N 7
ATOM 5918 C CA . ARG A 1 15 ? 1.014 9.629 5.765 1.00 0.00 303 ARG A CA 7
ATOM 5919 C C . ARG A 1 15 ? -0.036 10.348 4.910 1.00 0.00 303 ARG A C 7
ATOM 5920 O O . ARG A 1 15 ? -1.156 10.577 5.359 1.00 0.00 303 ARG A O 7
ATOM 5941 N N . ASP A 1 16 ? 0.313 10.698 3.674 1.00 0.00 304 ASP A N 7
ATOM 5942 C CA . ASP A 1 16 ? -0.608 11.432 2.816 1.00 0.00 304 ASP A CA 7
ATOM 5943 C C . ASP A 1 16 ? -1.083 10.560 1.659 1.00 0.00 304 ASP A C 7
ATOM 5944 O O . ASP A 1 16 ? -0.474 9.536 1.358 1.00 0.00 304 ASP A O 7
ATOM 5953 N N . GLY A 1 17 ? -2.173 10.968 1.013 1.00 0.00 305 GLY A N 7
ATOM 5954 C CA . GLY A 1 17 ? -2.721 10.203 -0.084 1.00 0.00 305 GLY A CA 7
ATOM 5955 C C . GLY A 1 17 ? -2.663 10.965 -1.392 1.00 0.00 305 GLY A C 7
ATOM 5956 O O . GLY A 1 17 ? -1.626 11.523 -1.743 1.00 0.00 305 GLY A O 7
ATOM 5960 N N . GLY A 1 18 ? -3.778 11.001 -2.104 1.00 0.00 306 GLY A N 7
ATOM 5961 C CA . GLY A 1 18 ? -3.826 11.714 -3.371 1.00 0.00 306 GLY A CA 7
ATOM 5962 C C . GLY A 1 18 ? -3.189 10.933 -4.501 1.00 0.00 306 GLY A C 7
ATOM 5963 O O . GLY A 1 18 ? -3.731 9.918 -4.944 1.00 0.00 306 GLY A O 7
ATOM 5967 N N . GLU A 1 19 ? -2.031 11.400 -4.961 1.00 0.00 307 GLU A N 7
ATOM 5968 C CA . GLU A 1 19 ? -1.318 10.761 -6.059 1.00 0.00 307 GLU A CA 7
ATOM 5969 C C . GLU A 1 19 ? -0.539 9.549 -5.566 1.00 0.00 307 GLU A C 7
ATOM 5970 O O . GLU A 1 19 ? 0.682 9.598 -5.422 1.00 0.00 307 GLU A O 7
ATOM 5982 N N . LEU A 1 20 ? -1.246 8.462 -5.324 1.00 0.00 308 LEU A N 7
ATOM 5983 C CA . LEU A 1 20 ? -0.639 7.281 -4.747 1.00 0.00 308 LEU A CA 7
ATOM 5984 C C . LEU A 1 20 ? -0.414 6.186 -5.772 1.00 0.00 308 LEU A C 7
ATOM 5985 O O . LEU A 1 20 ? -1.141 6.079 -6.764 1.00 0.00 308 LEU A O 7
ATOM 6001 N N . ILE A 1 21 ? 0.604 5.389 -5.521 1.00 0.00 309 ILE A N 7
ATOM 6002 C CA . ILE A 1 21 ? 0.843 4.168 -6.262 1.00 0.00 309 ILE A CA 7
ATOM 6003 C C . ILE A 1 21 ? 0.973 3.018 -5.264 1.00 0.00 309 ILE A C 7
ATOM 6004 O O . ILE A 1 21 ? 1.868 3.014 -4.416 1.00 0.00 309 ILE A O 7
ATOM 6020 N N . CYS A 1 22 ? 0.053 2.073 -5.330 1.00 0.00 310 CYS A N 7
ATOM 6021 C CA . CYS A 1 22 ? 0.024 0.977 -4.382 1.00 0.00 310 CYS A CA 7
ATOM 6022 C C . CYS A 1 22 ? 0.573 -0.289 -5.015 1.00 0.00 310 CYS A C 7
ATOM 6023 O O . CYS A 1 22 ? 0.371 -0.546 -6.201 1.00 0.00 310 CYS A O 7
ATOM 6031 N N . CYS A 1 23 ? 1.297 -1.064 -4.216 1.00 0.00 311 CYS A N 7
ATOM 6032 C CA . CYS A 1 23 ? 1.888 -2.300 -4.702 1.00 0.00 311 CYS A CA 7
ATOM 6033 C C . CYS A 1 23 ? 0.814 -3.305 -5.107 1.00 0.00 311 CYS A C 7
ATOM 6034 O O . CYS A 1 23 ? -0.210 -3.421 -4.437 1.00 0.00 311 CYS A O 7
ATOM 6041 N N . ASP A 1 24 ? 1.048 -4.006 -6.203 1.00 0.00 312 ASP A N 7
ATOM 6042 C CA . ASP A 1 24 ? 0.049 -4.920 -6.768 1.00 0.00 312 ASP A CA 7
ATOM 6043 C C . ASP A 1 24 ? -0.497 -5.880 -5.703 1.00 0.00 312 ASP A C 7
ATOM 6044 O O . ASP A 1 24 ? -1.705 -5.914 -5.454 1.00 0.00 312 ASP A O 7
ATOM 6053 N N . GLY A 1 25 ? 0.388 -6.648 -5.085 1.00 0.00 313 GLY A N 7
ATOM 6054 C CA . GLY A 1 25 ? -0.041 -7.595 -4.071 1.00 0.00 313 GLY A CA 7
ATOM 6055 C C . GLY A 1 25 ? 0.057 -7.061 -2.651 1.00 0.00 313 GLY A C 7
ATOM 6056 O O . GLY A 1 25 ? -0.294 -7.758 -1.703 1.00 0.00 313 GLY A O 7
ATOM 6060 N N . CYS A 1 26 ? 0.536 -5.838 -2.497 1.00 0.00 314 CYS A N 7
ATOM 6061 C CA . CYS A 1 26 ? 0.683 -5.243 -1.174 1.00 0.00 314 CYS A CA 7
ATOM 6062 C C . CYS A 1 26 ? -0.223 -4.023 -1.026 1.00 0.00 314 CYS A C 7
ATOM 6063 O O . CYS A 1 26 ? -0.110 -3.064 -1.777 1.00 0.00 314 CYS A O 7
ATOM 6070 N N . PRO A 1 27 ? -1.119 -4.044 -0.024 1.00 0.00 315 PRO A N 7
ATOM 6071 C CA . PRO A 1 27 ? -2.110 -2.978 0.199 1.00 0.00 315 PRO A CA 7
ATOM 6072 C C . PRO A 1 27 ? -1.489 -1.602 0.461 1.00 0.00 315 PRO A C 7
ATOM 6073 O O . PRO A 1 27 ? -2.163 -0.580 0.333 1.00 0.00 315 PRO A O 7
ATOM 6084 N N . ARG A 1 28 ? -0.211 -1.584 0.819 1.00 0.00 316 ARG A N 7
ATOM 6085 C CA . ARG A 1 28 ? 0.476 -0.340 1.159 1.00 0.00 316 ARG A CA 7
ATOM 6086 C C . ARG A 1 28 ? 0.681 0.538 -0.076 1.00 0.00 316 ARG A C 7
ATOM 6087 O O . ARG A 1 28 ? 1.128 0.064 -1.131 1.00 0.00 316 ARG A O 7
ATOM 6108 N N . ALA A 1 29 ? 0.349 1.817 0.064 1.00 0.00 317 ALA A N 7
ATOM 6109 C CA . ALA A 1 29 ? 0.513 2.780 -1.016 1.00 0.00 317 ALA A CA 7
ATOM 6110 C C . ALA A 1 29 ? 1.654 3.744 -0.714 1.00 0.00 317 ALA A C 7
ATOM 6111 O O . ALA A 1 29 ? 2.015 3.964 0.438 1.00 0.00 317 ALA A O 7
ATOM 6118 N N . PHE A 1 30 ? 2.215 4.312 -1.773 1.00 0.00 318 PHE A N 7
ATOM 6119 C CA . PHE A 1 30 ? 3.346 5.220 -1.653 1.00 0.00 318 PHE A CA 7
ATOM 6120 C C . PHE A 1 30 ? 3.250 6.330 -2.690 1.00 0.00 318 PHE A C 7
ATOM 6121 O O . PHE A 1 30 ? 2.464 6.235 -3.626 1.00 0.00 318 PHE A O 7
ATOM 6138 N N . HIS A 1 31 ? 4.030 7.384 -2.510 1.00 0.00 319 HIS A N 7
ATOM 6139 C CA . HIS A 1 31 ? 4.159 8.424 -3.509 1.00 0.00 319 HIS A CA 7
ATOM 6140 C C . HIS A 1 31 ? 5.386 8.153 -4.363 1.00 0.00 319 HIS A C 7
ATOM 6141 O O . HIS A 1 31 ? 6.382 7.617 -3.859 1.00 0.00 319 HIS A O 7
ATOM 6155 N N . LEU A 1 32 ? 5.323 8.531 -5.637 1.00 0.00 320 LEU A N 7
ATOM 6156 C CA . LEU A 1 32 ? 6.399 8.233 -6.585 1.00 0.00 320 LEU A CA 7
ATOM 6157 C C . LEU A 1 32 ? 7.765 8.670 -6.052 1.00 0.00 320 LEU A C 7
ATOM 6158 O O . LEU A 1 32 ? 8.670 7.847 -5.907 1.00 0.00 320 LEU A O 7
ATOM 6174 N N . ALA A 1 33 ? 7.893 9.953 -5.727 1.00 0.00 321 ALA A N 7
ATOM 6175 C CA . ALA A 1 33 ? 9.167 10.509 -5.282 1.00 0.00 321 ALA A CA 7
ATOM 6176 C C . ALA A 1 33 ? 9.526 10.046 -3.875 1.00 0.00 321 ALA A C 7
ATOM 6177 O O . ALA A 1 33 ? 10.667 10.195 -3.430 1.00 0.00 321 ALA A O 7
ATOM 6184 N N . CYS A 1 34 ? 8.555 9.489 -3.171 1.00 0.00 322 CYS A N 7
ATOM 6185 C CA . CYS A 1 34 ? 8.784 9.008 -1.824 1.00 0.00 322 CYS A CA 7
ATOM 6186 C C . CYS A 1 34 ? 9.429 7.624 -1.830 1.00 0.00 322 CYS A C 7
ATOM 6187 O O . CYS A 1 34 ? 9.967 7.178 -0.812 1.00 0.00 322 CYS A O 7
ATOM 6194 N N . LEU A 1 35 ? 9.359 6.933 -2.960 1.00 0.00 323 LEU A N 7
ATOM 6195 C CA . LEU A 1 35 ? 10.109 5.690 -3.142 1.00 0.00 323 LEU A CA 7
ATOM 6196 C C . LEU A 1 35 ? 11.613 5.952 -3.147 1.00 0.00 323 LEU A C 7
ATOM 6197 O O . LEU A 1 35 ? 12.054 7.084 -3.345 1.00 0.00 323 LEU A O 7
ATOM 6213 N N . SER A 1 36 ? 12.389 4.909 -2.891 1.00 0.00 324 SER A N 7
ATOM 6214 C CA . SER A 1 36 ? 13.833 4.969 -3.044 1.00 0.00 324 SER A CA 7
ATOM 6215 C C . SER A 1 36 ? 14.337 3.716 -3.758 1.00 0.00 324 SER A C 7
ATOM 6216 O O . SER A 1 36 ? 14.253 2.614 -3.217 1.00 0.00 324 SER A O 7
ATOM 6224 N N . PRO A 1 37 ? 14.850 3.847 -4.992 1.00 0.00 325 PRO A N 7
ATOM 6225 C CA . PRO A 1 37 ? 14.973 5.133 -5.694 1.00 0.00 325 PRO A CA 7
ATOM 6226 C C . PRO A 1 37 ? 13.614 5.737 -6.058 1.00 0.00 325 PRO A C 7
ATOM 6227 O O . PRO A 1 37 ? 12.658 5.010 -6.338 1.00 0.00 325 PRO A O 7
ATOM 6238 N N . PRO A 1 38 ? 13.522 7.075 -6.035 1.00 0.00 326 PRO A N 7
ATOM 6239 C CA . PRO A 1 38 ? 12.276 7.796 -6.328 1.00 0.00 326 PRO A CA 7
ATOM 6240 C C . PRO A 1 38 ? 11.788 7.571 -7.747 1.00 0.00 326 PRO A C 7
ATOM 6241 O O . PRO A 1 38 ? 12.539 7.742 -8.715 1.00 0.00 326 PRO A O 7
ATOM 6252 N N . LEU A 1 39 ? 10.530 7.183 -7.876 1.00 0.00 327 LEU A N 7
ATOM 6253 C CA . LEU A 1 39 ? 9.924 6.950 -9.168 1.00 0.00 327 LEU A CA 7
ATOM 6254 C C . LEU A 1 39 ? 9.502 8.268 -9.800 1.00 0.00 327 LEU A C 7
ATOM 6255 O O . LEU A 1 39 ? 9.038 9.177 -9.110 1.00 0.00 327 LEU A O 7
ATOM 6271 N N . ARG A 1 40 ? 9.672 8.366 -11.105 1.00 0.00 328 ARG A N 7
ATOM 6272 C CA . ARG A 1 40 ? 9.290 9.567 -11.827 1.00 0.00 328 ARG A CA 7
ATOM 6273 C C . ARG A 1 40 ? 7.981 9.334 -12.564 1.00 0.00 328 ARG A C 7
ATOM 6274 O O . ARG A 1 40 ? 7.239 10.274 -12.849 1.00 0.00 328 ARG A O 7
ATOM 6295 N N . GLU A 1 41 ? 7.703 8.076 -12.867 1.00 0.00 329 GLU A N 7
ATOM 6296 C CA . GLU A 1 41 ? 6.508 7.698 -13.603 1.00 0.00 329 GLU A CA 7
ATOM 6297 C C . GLU A 1 41 ? 5.930 6.411 -13.015 1.00 0.00 329 GLU A C 7
ATOM 6298 O O . GLU A 1 41 ? 6.676 5.554 -12.536 1.00 0.00 329 GLU A O 7
ATOM 6310 N N . ILE A 1 42 ? 4.610 6.285 -13.042 1.00 0.00 330 ILE A N 7
ATOM 6311 C CA . ILE A 1 42 ? 3.952 5.058 -12.612 1.00 0.00 330 ILE A CA 7
ATOM 6312 C C . ILE A 1 42 ? 4.137 3.970 -13.671 1.00 0.00 330 ILE A C 7
ATOM 6313 O O . ILE A 1 42 ? 3.650 4.095 -14.802 1.00 0.00 330 ILE A O 7
ATOM 6329 N N . PRO A 1 43 ? 4.865 2.895 -13.314 1.00 0.00 331 PRO A N 7
ATOM 6330 C CA . PRO A 1 43 ? 5.146 1.782 -14.232 1.00 0.00 331 PRO A CA 7
ATOM 6331 C C . PRO A 1 43 ? 3.878 1.034 -14.625 1.00 0.00 331 PRO A C 7
ATOM 6332 O O . PRO A 1 43 ? 2.944 0.913 -13.828 1.00 0.00 331 PRO A O 7
ATOM 6343 N N . SER A 1 44 ? 3.855 0.528 -15.841 1.00 0.00 332 SER A N 7
ATOM 6344 C CA . SER A 1 44 ? 2.698 -0.190 -16.349 1.00 0.00 332 SER A CA 7
ATOM 6345 C C . SER A 1 44 ? 2.734 -1.651 -15.907 1.00 0.00 332 SER A C 7
ATOM 6346 O O . SER A 1 44 ? 3.807 -2.237 -15.760 1.00 0.00 332 SER A O 7
ATOM 6354 N N . GLY A 1 45 ? 1.560 -2.220 -15.681 1.00 0.00 333 GLY A N 7
ATOM 6355 C CA . GLY A 1 45 ? 1.473 -3.606 -15.271 1.00 0.00 333 GLY A CA 7
ATOM 6356 C C . GLY A 1 45 ? 1.359 -3.750 -13.770 1.00 0.00 333 GLY A C 7
ATOM 6357 O O . GLY A 1 45 ? 0.482 -3.146 -13.147 1.00 0.00 333 GLY A O 7
ATOM 6361 N N . THR A 1 46 ? 2.247 -4.539 -13.187 1.00 0.00 334 THR A N 7
ATOM 6362 C CA . THR A 1 46 ? 2.253 -4.744 -11.755 1.00 0.00 334 THR A CA 7
ATOM 6363 C C . THR A 1 46 ? 3.473 -4.081 -11.127 1.00 0.00 334 THR A C 7
ATOM 6364 O O . THR A 1 46 ? 4.598 -4.240 -11.612 1.00 0.00 334 THR A O 7
ATOM 6375 N N . TRP A 1 47 ? 3.253 -3.312 -10.076 1.00 0.00 335 TRP A N 7
ATOM 6376 C CA . TRP A 1 47 ? 4.347 -2.673 -9.364 1.00 0.00 335 TRP A CA 7
ATOM 6377 C C . TRP A 1 47 ? 4.640 -3.427 -8.069 1.00 0.00 335 TRP A C 7
ATOM 6378 O O . TRP A 1 47 ? 3.725 -3.930 -7.412 1.00 0.00 335 TRP A O 7
ATOM 6399 N N . ARG A 1 48 ? 5.916 -3.499 -7.710 1.00 0.00 336 ARG A N 7
ATOM 6400 C CA . ARG A 1 48 ? 6.342 -4.226 -6.519 1.00 0.00 336 ARG A CA 7
ATOM 6401 C C . ARG A 1 48 ? 7.111 -3.289 -5.595 1.00 0.00 336 ARG A C 7
ATOM 6402 O O . ARG A 1 48 ? 8.051 -2.624 -6.031 1.00 0.00 336 ARG A O 7
ATOM 6423 N N . CYS A 1 49 ? 6.707 -3.223 -4.340 1.00 0.00 337 CYS A N 7
ATOM 6424 C CA . CYS A 1 49 ? 7.392 -2.373 -3.378 1.00 0.00 337 CYS A CA 7
ATOM 6425 C C . CYS A 1 49 ? 8.544 -3.130 -2.711 1.00 0.00 337 CYS A C 7
ATOM 6426 O O . CYS A 1 49 ? 8.912 -4.225 -3.147 1.00 0.00 337 CYS A O 7
ATOM 6433 N N . SER A 1 50 ? 9.089 -2.560 -1.635 1.00 0.00 338 SER A N 7
ATOM 6434 C CA . SER A 1 50 ? 10.293 -3.090 -0.996 1.00 0.00 338 SER A CA 7
ATOM 6435 C C . SER A 1 50 ? 10.104 -4.531 -0.510 1.00 0.00 338 SER A C 7
ATOM 6436 O O . SER A 1 50 ? 10.987 -5.366 -0.698 1.00 0.00 338 SER A O 7
ATOM 6444 N N . SER A 1 51 ? 8.949 -4.810 0.076 1.00 0.00 339 SER A N 7
ATOM 6445 C CA . SER A 1 51 ? 8.645 -6.142 0.583 1.00 0.00 339 SER A CA 7
ATOM 6446 C C . SER A 1 51 ? 8.804 -7.211 -0.502 1.00 0.00 339 SER A C 7
ATOM 6447 O O . SER A 1 51 ? 9.423 -8.254 -0.275 1.00 0.00 339 SER A O 7
ATOM 6455 N N . CYS A 1 52 ? 8.275 -6.931 -1.679 1.00 0.00 340 CYS A N 7
ATOM 6456 C CA . CYS A 1 52 ? 8.344 -7.867 -2.795 1.00 0.00 340 CYS A CA 7
ATOM 6457 C C . CYS A 1 52 ? 9.755 -7.939 -3.381 1.00 0.00 340 CYS A C 7
ATOM 6458 O O . CYS A 1 52 ? 10.272 -9.027 -3.642 1.00 0.00 340 CYS A O 7
ATOM 6465 N N . LEU A 1 53 ? 10.381 -6.780 -3.576 1.00 0.00 341 LEU A N 7
ATOM 6466 C CA . LEU A 1 53 ? 11.710 -6.717 -4.180 1.00 0.00 341 LEU A CA 7
ATOM 6467 C C . LEU A 1 53 ? 12.760 -7.377 -3.293 1.00 0.00 341 LEU A C 7
ATOM 6468 O O . LEU A 1 53 ? 13.678 -8.032 -3.780 1.00 0.00 341 LEU A O 7
ATOM 6484 N N . GLN A 1 54 ? 12.628 -7.183 -1.983 1.00 0.00 342 GLN A N 7
ATOM 6485 C CA . GLN A 1 54 ? 13.537 -7.793 -1.021 1.00 0.00 342 GLN A CA 7
ATOM 6486 C C . GLN A 1 54 ? 13.408 -9.315 -1.041 1.00 0.00 342 GLN A C 7
ATOM 6487 O O . GLN A 1 54 ? 14.389 -10.028 -0.835 1.00 0.00 342 GLN A O 7
ATOM 6501 N N . ALA A 1 55 ? 12.201 -9.806 -1.296 1.00 0.00 343 ALA A N 7
ATOM 6502 C CA . ALA A 1 55 ? 11.969 -11.242 -1.371 1.00 0.00 343 ALA A CA 7
ATOM 6503 C C . ALA A 1 55 ? 12.552 -11.817 -2.653 1.00 0.00 343 ALA A C 7
ATOM 6504 O O . ALA A 1 55 ? 13.476 -12.635 -2.622 1.00 0.00 343 ALA A O 7
ATOM 6511 N N . THR A 1 56 ? 12.015 -11.377 -3.782 1.00 0.00 344 THR A N 7
ATOM 6512 C CA . THR A 1 56 ? 12.477 -11.839 -5.082 1.00 0.00 344 THR A CA 7
ATOM 6513 C C . THR A 1 56 ? 13.551 -10.911 -5.632 1.00 0.00 344 THR A C 7
ATOM 6514 O O . THR A 1 56 ? 13.263 -9.782 -6.030 1.00 0.00 344 THR A O 7
ATOM 6525 N N . VAL A 1 57 ? 14.785 -11.388 -5.660 1.00 0.00 345 VAL A N 7
ATOM 6526 C CA . VAL A 1 57 ? 15.884 -10.606 -6.195 1.00 0.00 345 VAL A CA 7
ATOM 6527 C C . VAL A 1 57 ? 16.043 -10.868 -7.679 1.00 0.00 345 VAL A C 7
ATOM 6528 O O . VAL A 1 57 ? 16.090 -12.015 -8.130 1.00 0.00 345 VAL A O 7
ATOM 6541 N N . GLN A 1 58 ? 16.097 -9.798 -8.443 1.00 0.00 346 GLN A N 7
ATOM 6542 C CA . GLN A 1 58 ? 16.148 -9.902 -9.878 1.00 0.00 346 GLN A CA 7
ATOM 6543 C C . GLN A 1 58 ? 17.573 -9.723 -10.381 1.00 0.00 346 GLN A C 7
ATOM 6544 O O . GLN A 1 58 ? 17.928 -8.682 -10.942 1.00 0.00 346 GLN A O 7
ATOM 6558 N N . GLU A 1 59 ? 18.385 -10.743 -10.165 1.00 0.00 347 GLU A N 7
ATOM 6559 C CA . GLU A 1 59 ? 19.765 -10.742 -10.612 1.00 0.00 347 GLU A CA 7
ATOM 6560 C C . GLU A 1 59 ? 19.824 -10.882 -12.129 1.00 0.00 347 GLU A C 7
ATOM 6561 O O . GLU A 1 59 ? 19.230 -11.801 -12.700 1.00 0.00 347 GLU A O 7
ATOM 6573 N N . VAL A 1 60 ? 20.534 -9.963 -12.774 1.00 0.00 348 VAL A N 7
ATOM 6574 C CA . VAL A 1 60 ? 20.594 -9.905 -14.231 1.00 0.00 348 VAL A CA 7
ATOM 6575 C C . VAL A 1 60 ? 21.665 -10.840 -14.767 1.00 0.00 348 VAL A C 7
ATOM 6576 O O . VAL A 1 60 ? 22.623 -11.173 -14.069 1.00 0.00 348 VAL A O 7
ATOM 6589 N N . GLN A 1 61 ? 21.494 -11.272 -16.002 1.00 0.00 349 GLN A N 7
ATOM 6590 C CA . GLN A 1 61 ? 22.455 -12.153 -16.646 1.00 0.00 349 GLN A CA 7
ATOM 6591 C C . GLN A 1 61 ? 23.116 -11.444 -17.820 1.00 0.00 349 GLN A C 7
ATOM 6592 O O . GLN A 1 61 ? 22.460 -11.135 -18.819 1.00 0.00 349 GLN A O 7
ATOM 6606 N N . PRO A 1 62 ? 24.421 -11.166 -17.715 1.00 0.00 350 PRO A N 7
ATOM 6607 C CA . PRO A 1 62 ? 25.171 -10.470 -18.763 1.00 0.00 350 PRO A CA 7
ATOM 6608 C C . PRO A 1 62 ? 25.293 -11.308 -20.033 1.00 0.00 350 PRO A C 7
ATOM 6609 O O . PRO A 1 62 ? 26.161 -12.177 -20.139 1.00 0.00 350 PRO A O 7
ATOM 6620 N N . ARG A 1 63 ? 24.402 -11.065 -20.978 1.00 0.00 351 ARG A N 7
ATOM 6621 C CA . ARG A 1 63 ? 24.415 -11.783 -22.240 1.00 0.00 351 ARG A CA 7
ATOM 6622 C C . ARG A 1 63 ? 24.192 -10.827 -23.406 1.00 0.00 351 ARG A C 7
ATOM 6623 O O . ARG A 1 63 ? 23.058 -10.442 -23.691 1.00 0.00 351 ARG A O 7
ATOM 6644 N N . ALA A 1 64 ? 25.287 -10.432 -24.053 1.00 0.00 352 ALA A N 7
ATOM 6645 C CA . ALA A 1 64 ? 25.249 -9.640 -25.280 1.00 0.00 352 ALA A CA 7
ATOM 6646 C C . ALA A 1 64 ? 24.615 -8.268 -25.071 1.00 0.00 352 ALA A C 7
ATOM 6647 O O . ALA A 1 64 ? 23.411 -8.088 -25.246 1.00 0.00 352 ALA A O 7
ATOM 6654 N N . GLU A 1 65 ? 25.437 -7.300 -24.692 1.00 0.00 353 GLU A N 7
ATOM 6655 C CA . GLU A 1 65 ? 24.990 -5.920 -24.590 1.00 0.00 353 GLU A CA 7
ATOM 6656 C C . GLU A 1 65 ? 25.155 -5.242 -25.948 1.00 0.00 353 GLU A C 7
ATOM 6657 O O . GLU A 1 65 ? 24.486 -4.250 -26.254 1.00 0.00 353 GLU A O 7
ATOM 6669 N N . GLU A 1 66 ? 26.050 -5.816 -26.754 1.00 0.00 354 GLU A N 7
ATOM 6670 C CA . GLU A 1 66 ? 26.280 -5.378 -28.133 1.00 0.00 354 GLU A CA 7
ATOM 6671 C C . GLU A 1 66 ? 26.803 -3.948 -28.175 1.00 0.00 354 GLU A C 7
ATOM 6672 O O . GLU A 1 66 ? 27.913 -3.671 -27.711 1.00 0.00 354 GLU A O 7
ATOM 6686 N N . GLY A 1 1 ? -4.465 -5.864 -8.481 1.00 0.00 289 GLY A N 8
ATOM 6687 C CA . GLY A 1 1 ? -5.534 -6.652 -9.144 1.00 0.00 289 GLY A CA 8
ATOM 6688 C C . GLY A 1 1 ? -6.551 -7.189 -8.155 1.00 0.00 289 GLY A C 8
ATOM 6689 O O . GLY A 1 1 ? -7.063 -6.449 -7.314 1.00 0.00 289 GLY A O 8
ATOM 6694 N N . ALA A 1 2 ? -6.829 -8.483 -8.234 1.00 0.00 290 ALA A N 8
ATOM 6695 C CA . ALA A 1 2 ? -7.870 -9.090 -7.416 1.00 0.00 290 ALA A CA 8
ATOM 6696 C C . ALA A 1 2 ? -7.326 -9.595 -6.078 1.00 0.00 290 ALA A C 8
ATOM 6697 O O . ALA A 1 2 ? -8.089 -9.984 -5.201 1.00 0.00 290 ALA A O 8
ATOM 6704 N N . MET A 1 3 ? -6.010 -9.592 -5.933 1.00 0.00 291 MET A N 8
ATOM 6705 C CA . MET A 1 3 ? -5.397 -10.002 -4.683 1.00 0.00 291 MET A CA 8
ATOM 6706 C C . MET A 1 3 ? -5.426 -8.848 -3.692 1.00 0.00 291 MET A C 8
ATOM 6707 O O . MET A 1 3 ? -5.800 -9.016 -2.530 1.00 0.00 291 MET A O 8
ATOM 6721 N N . ALA A 1 4 ? -5.050 -7.668 -4.170 1.00 0.00 292 ALA A N 8
ATOM 6722 C CA . ALA A 1 4 ? -5.032 -6.481 -3.329 1.00 0.00 292 ALA A CA 8
ATOM 6723 C C . ALA A 1 4 ? -6.412 -5.839 -3.264 1.00 0.00 292 ALA A C 8
ATOM 6724 O O . ALA A 1 4 ? -6.631 -4.740 -3.766 1.00 0.00 292 ALA A O 8
ATOM 6731 N N . GLN A 1 5 ? -7.346 -6.541 -2.633 1.00 0.00 293 GLN A N 8
ATOM 6732 C CA . GLN A 1 5 ? -8.678 -5.998 -2.405 1.00 0.00 293 GLN A CA 8
ATOM 6733 C C . GLN A 1 5 ? -8.645 -5.058 -1.209 1.00 0.00 293 GLN A C 8
ATOM 6734 O O . GLN A 1 5 ? -9.615 -4.363 -0.915 1.00 0.00 293 GLN A O 8
ATOM 6748 N N . LYS A 1 6 ? -7.517 -5.067 -0.512 1.00 0.00 294 LYS A N 8
ATOM 6749 C CA . LYS A 1 6 ? -7.261 -4.123 0.559 1.00 0.00 294 LYS A CA 8
ATOM 6750 C C . LYS A 1 6 ? -6.263 -3.103 0.045 1.00 0.00 294 LYS A C 8
ATOM 6751 O O . LYS A 1 6 ? -5.358 -3.460 -0.707 1.00 0.00 294 LYS A O 8
ATOM 6770 N N . ASN A 1 7 ? -6.412 -1.851 0.433 1.00 0.00 295 ASN A N 8
ATOM 6771 C CA . ASN A 1 7 ? -5.575 -0.798 -0.122 1.00 0.00 295 ASN A CA 8
ATOM 6772 C C . ASN A 1 7 ? -5.561 0.420 0.783 1.00 0.00 295 ASN A C 8
ATOM 6773 O O . ASN A 1 7 ? -6.613 0.964 1.128 1.00 0.00 295 ASN A O 8
ATOM 6784 N N . GLU A 1 8 ? -4.367 0.836 1.169 1.00 0.00 296 GLU A N 8
ATOM 6785 C CA . GLU A 1 8 ? -4.208 2.047 1.947 1.00 0.00 296 GLU A CA 8
ATOM 6786 C C . GLU A 1 8 ? -4.305 3.262 1.036 1.00 0.00 296 GLU A C 8
ATOM 6787 O O . GLU A 1 8 ? -3.656 3.316 0.003 1.00 0.00 296 GLU A O 8
ATOM 6799 N N . ASP A 1 9 ? -5.132 4.221 1.417 1.00 0.00 297 ASP A N 8
ATOM 6800 C CA . ASP A 1 9 ? -5.194 5.485 0.695 1.00 0.00 297 ASP A CA 8
ATOM 6801 C C . ASP A 1 9 ? -4.255 6.495 1.352 1.00 0.00 297 ASP A C 8
ATOM 6802 O O . ASP A 1 9 ? -4.454 7.709 1.269 1.00 0.00 297 ASP A O 8
ATOM 6811 N N . GLU A 1 10 ? -3.214 5.983 1.988 1.00 0.00 298 GLU A N 8
ATOM 6812 C CA . GLU A 1 10 ? -2.212 6.817 2.621 1.00 0.00 298 GLU A CA 8
ATOM 6813 C C . GLU A 1 10 ? -0.840 6.287 2.246 1.00 0.00 298 GLU A C 8
ATOM 6814 O O . GLU A 1 10 ? -0.598 5.084 2.318 1.00 0.00 298 GLU A O 8
ATOM 6826 N N . CYS A 1 11 ? 0.038 7.173 1.821 1.00 0.00 299 CYS A N 8
ATOM 6827 C CA . CYS A 1 11 ? 1.412 6.793 1.564 1.00 0.00 299 CYS A CA 8
ATOM 6828 C C . CYS A 1 11 ? 2.101 6.453 2.868 1.00 0.00 299 CYS A C 8
ATOM 6829 O O . CYS A 1 11 ? 2.232 7.317 3.739 1.00 0.00 299 CYS A O 8
ATOM 6836 N N . ALA A 1 12 ? 2.492 5.184 3.026 1.00 0.00 300 ALA A N 8
ATOM 6837 C CA . ALA A 1 12 ? 3.216 4.707 4.212 1.00 0.00 300 ALA A CA 8
ATOM 6838 C C . ALA A 1 12 ? 4.600 5.360 4.369 1.00 0.00 300 ALA A C 8
ATOM 6839 O O . ALA A 1 12 ? 5.590 4.692 4.685 1.00 0.00 300 ALA A O 8
ATOM 6846 N N . VAL A 1 13 ? 4.642 6.664 4.151 1.00 0.00 301 VAL A N 8
ATOM 6847 C CA . VAL A 1 13 ? 5.841 7.465 4.323 1.00 0.00 301 VAL A CA 8
ATOM 6848 C C . VAL A 1 13 ? 5.467 8.814 4.937 1.00 0.00 301 VAL A C 8
ATOM 6849 O O . VAL A 1 13 ? 6.015 9.219 5.953 1.00 0.00 301 VAL A O 8
ATOM 6862 N N . CYS A 1 14 ? 4.515 9.501 4.301 1.00 0.00 302 CYS A N 8
ATOM 6863 C CA . CYS A 1 14 ? 4.105 10.831 4.744 1.00 0.00 302 CYS A CA 8
ATOM 6864 C C . CYS A 1 14 ? 2.649 10.853 5.212 1.00 0.00 302 CYS A C 8
ATOM 6865 O O . CYS A 1 14 ? 2.145 11.898 5.627 1.00 0.00 302 CYS A O 8
ATOM 6872 N N . ARG A 1 15 ? 1.980 9.695 5.139 1.00 0.00 303 ARG A N 8
ATOM 6873 C CA . ARG A 1 15 ? 0.581 9.539 5.569 1.00 0.00 303 ARG A CA 8
ATOM 6874 C C . ARG A 1 15 ? -0.412 10.221 4.610 1.00 0.00 303 ARG A C 8
ATOM 6875 O O . ARG A 1 15 ? -1.626 10.083 4.767 1.00 0.00 303 ARG A O 8
ATOM 6896 N N . ASP A 1 16 ? 0.098 10.932 3.619 1.00 0.00 304 ASP A N 8
ATOM 6897 C CA . ASP A 1 16 ? -0.759 11.657 2.681 1.00 0.00 304 ASP A CA 8
ATOM 6898 C C . ASP A 1 16 ? -1.098 10.807 1.468 1.00 0.00 304 ASP A C 8
ATOM 6899 O O . ASP A 1 16 ? -0.506 9.747 1.258 1.00 0.00 304 ASP A O 8
ATOM 6908 N N . GLY A 1 17 ? -2.049 11.284 0.677 1.00 0.00 305 GLY A N 8
ATOM 6909 C CA . GLY A 1 17 ? -2.477 10.562 -0.501 1.00 0.00 305 GLY A CA 8
ATOM 6910 C C . GLY A 1 17 ? -2.302 11.381 -1.757 1.00 0.00 305 GLY A C 8
ATOM 6911 O O . GLY A 1 17 ? -1.413 12.230 -1.826 1.00 0.00 305 GLY A O 8
ATOM 6915 N N . GLY A 1 18 ? -3.148 11.146 -2.747 1.00 0.00 306 GLY A N 8
ATOM 6916 C CA . GLY A 1 18 ? -3.029 11.856 -3.999 1.00 0.00 306 GLY A CA 8
ATOM 6917 C C . GLY A 1 18 ? -2.476 10.982 -5.108 1.00 0.00 306 GLY A C 8
ATOM 6918 O O . GLY A 1 18 ? -3.180 10.120 -5.643 1.00 0.00 306 GLY A O 8
ATOM 6922 N N . GLU A 1 19 ? -1.215 11.198 -5.461 1.00 0.00 307 GLU A N 8
ATOM 6923 C CA . GLU A 1 19 ? -0.560 10.404 -6.492 1.00 0.00 307 GLU A CA 8
ATOM 6924 C C . GLU A 1 19 ? -0.001 9.114 -5.900 1.00 0.00 307 GLU A C 8
ATOM 6925 O O . GLU A 1 19 ? 1.210 8.950 -5.735 1.00 0.00 307 GLU A O 8
ATOM 6937 N N . LEU A 1 20 ? -0.888 8.186 -5.575 1.00 0.00 308 LEU A N 8
ATOM 6938 C CA . LEU A 1 20 ? -0.482 6.964 -4.909 1.00 0.00 308 LEU A CA 8
ATOM 6939 C C . LEU A 1 20 ? -0.338 5.811 -5.884 1.00 0.00 308 LEU A C 8
ATOM 6940 O O . LEU A 1 20 ? -1.098 5.686 -6.849 1.00 0.00 308 LEU A O 8
ATOM 6956 N N . ILE A 1 21 ? 0.654 4.982 -5.628 1.00 0.00 309 ILE A N 8
ATOM 6957 C CA . ILE A 1 21 ? 0.856 3.758 -6.370 1.00 0.00 309 ILE A CA 8
ATOM 6958 C C . ILE A 1 21 ? 0.886 2.583 -5.402 1.00 0.00 309 ILE A C 8
ATOM 6959 O O . ILE A 1 21 ? 1.677 2.564 -4.451 1.00 0.00 309 ILE A O 8
ATOM 6975 N N . CYS A 1 22 ? -0.012 1.632 -5.592 1.00 0.00 310 CYS A N 8
ATOM 6976 C CA . CYS A 1 22 ? -0.132 0.501 -4.688 1.00 0.00 310 CYS A CA 8
ATOM 6977 C C . CYS A 1 22 ? 0.546 -0.723 -5.290 1.00 0.00 310 CYS A C 8
ATOM 6978 O O . CYS A 1 22 ? 0.428 -0.982 -6.497 1.00 0.00 310 CYS A O 8
ATOM 6986 N N . CYS A 1 23 ? 1.276 -1.459 -4.458 1.00 0.00 311 CYS A N 8
ATOM 6987 C CA . CYS A 1 23 ? 1.956 -2.661 -4.889 1.00 0.00 311 CYS A CA 8
ATOM 6988 C C . CYS A 1 23 ? 0.967 -3.709 -5.381 1.00 0.00 311 CYS A C 8
ATOM 6989 O O . CYS A 1 23 ? -0.185 -3.735 -4.950 1.00 0.00 311 CYS A O 8
ATOM 6996 N N . ASP A 1 24 ? 1.433 -4.557 -6.293 1.00 0.00 312 ASP A N 8
ATOM 6997 C CA . ASP A 1 24 ? 0.596 -5.582 -6.925 1.00 0.00 312 ASP A CA 8
ATOM 6998 C C . ASP A 1 24 ? -0.249 -6.352 -5.910 1.00 0.00 312 ASP A C 8
ATOM 6999 O O . ASP A 1 24 ? -1.471 -6.205 -5.879 1.00 0.00 312 ASP A O 8
ATOM 7008 N N . GLY A 1 25 ? 0.393 -7.166 -5.086 1.00 0.00 313 GLY A N 8
ATOM 7009 C CA . GLY A 1 25 ? -0.340 -7.929 -4.100 1.00 0.00 313 GLY A CA 8
ATOM 7010 C C . GLY A 1 25 ? -0.215 -7.362 -2.693 1.00 0.00 313 GLY A C 8
ATOM 7011 O O . GLY A 1 25 ? -0.562 -8.026 -1.716 1.00 0.00 313 GLY A O 8
ATOM 7015 N N . CYS A 1 26 ? 0.285 -6.139 -2.591 1.00 0.00 314 CYS A N 8
ATOM 7016 C CA . CYS A 1 26 ? 0.448 -5.497 -1.285 1.00 0.00 314 CYS A CA 8
ATOM 7017 C C . CYS A 1 26 ? -0.445 -4.265 -1.185 1.00 0.00 314 CYS A C 8
ATOM 7018 O O . CYS A 1 26 ? -0.390 -3.392 -2.047 1.00 0.00 314 CYS A O 8
ATOM 7025 N N . PRO A 1 27 ? -1.271 -4.182 -0.126 1.00 0.00 315 PRO A N 8
ATOM 7026 C CA . PRO A 1 27 ? -2.170 -3.036 0.106 1.00 0.00 315 PRO A CA 8
ATOM 7027 C C . PRO A 1 27 ? -1.414 -1.725 0.340 1.00 0.00 315 PRO A C 8
ATOM 7028 O O . PRO A 1 27 ? -2.019 -0.655 0.408 1.00 0.00 315 PRO A O 8
ATOM 7039 N N . ARG A 1 28 ? -0.098 -1.832 0.488 1.00 0.00 316 ARG A N 8
ATOM 7040 C CA . ARG A 1 28 ? 0.767 -0.672 0.698 1.00 0.00 316 ARG A CA 8
ATOM 7041 C C . ARG A 1 28 ? 0.676 0.321 -0.455 1.00 0.00 316 ARG A C 8
ATOM 7042 O O . ARG A 1 28 ? 0.773 -0.059 -1.624 1.00 0.00 316 ARG A O 8
ATOM 7063 N N . ALA A 1 29 ? 0.496 1.594 -0.118 1.00 0.00 317 ALA A N 8
ATOM 7064 C CA . ALA A 1 29 ? 0.488 2.659 -1.109 1.00 0.00 317 ALA A CA 8
ATOM 7065 C C . ALA A 1 29 ? 1.594 3.665 -0.819 1.00 0.00 317 ALA A C 8
ATOM 7066 O O . ALA A 1 29 ? 1.938 3.912 0.341 1.00 0.00 317 ALA A O 8
ATOM 7073 N N . PHE A 1 30 ? 2.151 4.235 -1.880 1.00 0.00 318 PHE A N 8
ATOM 7074 C CA . PHE A 1 30 ? 3.289 5.143 -1.757 1.00 0.00 318 PHE A CA 8
ATOM 7075 C C . PHE A 1 30 ? 3.227 6.228 -2.821 1.00 0.00 318 PHE A C 8
ATOM 7076 O O . PHE A 1 30 ? 2.497 6.101 -3.803 1.00 0.00 318 PHE A O 8
ATOM 7093 N N . HIS A 1 31 ? 3.986 7.297 -2.614 1.00 0.00 319 HIS A N 8
ATOM 7094 C CA . HIS A 1 31 ? 4.131 8.339 -3.625 1.00 0.00 319 HIS A CA 8
ATOM 7095 C C . HIS A 1 31 ? 5.383 8.094 -4.445 1.00 0.00 319 HIS A C 8
ATOM 7096 O O . HIS A 1 31 ? 6.307 7.416 -3.979 1.00 0.00 319 HIS A O 8
ATOM 7110 N N . LEU A 1 32 ? 5.432 8.658 -5.638 1.00 0.00 320 LEU A N 8
ATOM 7111 C CA . LEU A 1 32 ? 6.555 8.432 -6.543 1.00 0.00 320 LEU A CA 8
ATOM 7112 C C . LEU A 1 32 ? 7.886 8.824 -5.911 1.00 0.00 320 LEU A C 8
ATOM 7113 O O . LEU A 1 32 ? 8.781 7.986 -5.768 1.00 0.00 320 LEU A O 8
ATOM 7129 N N . ALA A 1 33 ? 8.007 10.080 -5.495 1.00 0.00 321 ALA A N 8
ATOM 7130 C CA . ALA A 1 33 ? 9.257 10.581 -4.934 1.00 0.00 321 ALA A CA 8
ATOM 7131 C C . ALA A 1 33 ? 9.500 10.066 -3.520 1.00 0.00 321 ALA A C 8
ATOM 7132 O O . ALA A 1 33 ? 10.617 10.141 -3.019 1.00 0.00 321 ALA A O 8
ATOM 7139 N N . CYS A 1 34 ? 8.454 9.559 -2.888 1.00 0.00 322 CYS A N 8
ATOM 7140 C CA . CYS A 1 34 ? 8.590 9.005 -1.539 1.00 0.00 322 CYS A CA 8
ATOM 7141 C C . CYS A 1 34 ? 9.208 7.614 -1.590 1.00 0.00 322 CYS A C 8
ATOM 7142 O O . CYS A 1 34 ? 9.734 7.121 -0.588 1.00 0.00 322 CYS A O 8
ATOM 7149 N N . LEU A 1 35 ? 9.132 6.981 -2.751 1.00 0.00 323 LEU A N 8
ATOM 7150 C CA . LEU A 1 35 ? 9.785 5.701 -2.966 1.00 0.00 323 LEU A CA 8
ATOM 7151 C C . LEU A 1 35 ? 11.303 5.863 -2.926 1.00 0.00 323 LEU A C 8
ATOM 7152 O O . LEU A 1 35 ? 11.829 6.955 -3.149 1.00 0.00 323 LEU A O 8
ATOM 7168 N N . SER A 1 36 ? 11.997 4.787 -2.604 1.00 0.00 324 SER A N 8
ATOM 7169 C CA . SER A 1 36 ? 13.443 4.766 -2.669 1.00 0.00 324 SER A CA 8
ATOM 7170 C C . SER A 1 36 ? 13.886 3.482 -3.362 1.00 0.00 324 SER A C 8
ATOM 7171 O O . SER A 1 36 ? 13.777 2.399 -2.792 1.00 0.00 324 SER A O 8
ATOM 7179 N N . PRO A 1 37 ? 14.375 3.570 -4.611 1.00 0.00 325 PRO A N 8
ATOM 7180 C CA . PRO A 1 37 ? 14.578 4.841 -5.326 1.00 0.00 325 PRO A CA 8
ATOM 7181 C C . PRO A 1 37 ? 13.269 5.500 -5.762 1.00 0.00 325 PRO A C 8
ATOM 7182 O O . PRO A 1 37 ? 12.274 4.820 -6.025 1.00 0.00 325 PRO A O 8
ATOM 7193 N N . PRO A 1 38 ? 13.260 6.841 -5.823 1.00 0.00 326 PRO A N 8
ATOM 7194 C CA . PRO A 1 38 ? 12.082 7.613 -6.233 1.00 0.00 326 PRO A CA 8
ATOM 7195 C C . PRO A 1 38 ? 11.678 7.316 -7.667 1.00 0.00 326 PRO A C 8
ATOM 7196 O O . PRO A 1 38 ? 12.503 7.376 -8.580 1.00 0.00 326 PRO A O 8
ATOM 7207 N N . LEU A 1 39 ? 10.411 6.988 -7.862 1.00 0.00 327 LEU A N 8
ATOM 7208 C CA . LEU A 1 39 ? 9.889 6.675 -9.179 1.00 0.00 327 LEU A CA 8
ATOM 7209 C C . LEU A 1 39 ? 9.670 7.953 -9.975 1.00 0.00 327 LEU A C 8
ATOM 7210 O O . LEU A 1 39 ? 9.262 8.979 -9.431 1.00 0.00 327 LEU A O 8
ATOM 7226 N N . ARG A 1 40 ? 9.959 7.886 -11.266 1.00 0.00 328 ARG A N 8
ATOM 7227 C CA . ARG A 1 40 ? 9.824 9.043 -12.147 1.00 0.00 328 ARG A CA 8
ATOM 7228 C C . ARG A 1 40 ? 8.388 9.173 -12.654 1.00 0.00 328 ARG A C 8
ATOM 7229 O O . ARG A 1 40 ? 7.876 10.279 -12.811 1.00 0.00 328 ARG A O 8
ATOM 7250 N N . GLU A 1 41 ? 7.752 8.039 -12.910 1.00 0.00 329 GLU A N 8
ATOM 7251 C CA . GLU A 1 41 ? 6.362 8.012 -13.339 1.00 0.00 329 GLU A CA 8
ATOM 7252 C C . GLU A 1 41 ? 5.628 6.864 -12.670 1.00 0.00 329 GLU A C 8
ATOM 7253 O O . GLU A 1 41 ? 6.255 5.980 -12.081 1.00 0.00 329 GLU A O 8
ATOM 7265 N N . ILE A 1 42 ? 4.302 6.895 -12.722 1.00 0.00 330 ILE A N 8
ATOM 7266 C CA . ILE A 1 42 ? 3.485 5.788 -12.245 1.00 0.00 330 ILE A CA 8
ATOM 7267 C C . ILE A 1 42 ? 3.335 4.748 -13.353 1.00 0.00 330 ILE A C 8
ATOM 7268 O O . ILE A 1 42 ? 2.581 4.956 -14.310 1.00 0.00 330 ILE A O 8
ATOM 7284 N N . PRO A 1 43 ? 4.053 3.619 -13.240 1.00 0.00 331 PRO A N 8
ATOM 7285 C CA . PRO A 1 43 ? 4.054 2.575 -14.267 1.00 0.00 331 PRO A CA 8
ATOM 7286 C C . PRO A 1 43 ? 2.710 1.865 -14.397 1.00 0.00 331 PRO A C 8
ATOM 7287 O O . PRO A 1 43 ? 1.960 1.726 -13.430 1.00 0.00 331 PRO A O 8
ATOM 7298 N N . SER A 1 44 ? 2.414 1.426 -15.613 1.00 0.00 332 SER A N 8
ATOM 7299 C CA . SER A 1 44 ? 1.176 0.716 -15.886 1.00 0.00 332 SER A CA 8
ATOM 7300 C C . SER A 1 44 ? 1.451 -0.783 -15.975 1.00 0.00 332 SER A C 8
ATOM 7301 O O . SER A 1 44 ? 1.851 -1.291 -17.031 1.00 0.00 332 SER A O 8
ATOM 7309 N N . GLY A 1 45 ? 1.263 -1.472 -14.864 1.00 0.00 333 GLY A N 8
ATOM 7310 C CA . GLY A 1 45 ? 1.519 -2.894 -14.805 1.00 0.00 333 GLY A CA 8
ATOM 7311 C C . GLY A 1 45 ? 1.556 -3.386 -13.381 1.00 0.00 333 GLY A C 8
ATOM 7312 O O . GLY A 1 45 ? 0.872 -2.832 -12.519 1.00 0.00 333 GLY A O 8
ATOM 7316 N N . THR A 1 46 ? 2.348 -4.414 -13.125 1.00 0.00 334 THR A N 8
ATOM 7317 C CA . THR A 1 46 ? 2.478 -4.953 -11.778 1.00 0.00 334 THR A CA 8
ATOM 7318 C C . THR A 1 46 ? 3.743 -4.416 -11.110 1.00 0.00 334 THR A C 8
ATOM 7319 O O . THR A 1 46 ? 4.861 -4.781 -11.475 1.00 0.00 334 THR A O 8
ATOM 7330 N N . TRP A 1 47 ? 3.563 -3.532 -10.142 1.00 0.00 335 TRP A N 8
ATOM 7331 C CA . TRP A 1 47 ? 4.690 -2.915 -9.459 1.00 0.00 335 TRP A CA 8
ATOM 7332 C C . TRP A 1 47 ? 4.950 -3.595 -8.118 1.00 0.00 335 TRP A C 8
ATOM 7333 O O . TRP A 1 47 ? 4.012 -3.981 -7.406 1.00 0.00 335 TRP A O 8
ATOM 7354 N N . ARG A 1 48 ? 6.224 -3.743 -7.768 1.00 0.00 336 ARG A N 8
ATOM 7355 C CA . ARG A 1 48 ? 6.618 -4.393 -6.525 1.00 0.00 336 ARG A CA 8
ATOM 7356 C C . ARG A 1 48 ? 7.517 -3.457 -5.724 1.00 0.00 336 ARG A C 8
ATOM 7357 O O . ARG A 1 48 ? 8.506 -2.943 -6.243 1.00 0.00 336 ARG A O 8
ATOM 7378 N N . CYS A 1 49 ? 7.162 -3.224 -4.470 1.00 0.00 337 CYS A N 8
ATOM 7379 C CA . CYS A 1 49 ? 7.931 -2.326 -3.615 1.00 0.00 337 CYS A CA 8
ATOM 7380 C C . CYS A 1 49 ? 9.212 -3.000 -3.114 1.00 0.00 337 CYS A C 8
ATOM 7381 O O . CYS A 1 49 ? 9.471 -4.160 -3.439 1.00 0.00 337 CYS A O 8
ATOM 7388 N N . SER A 1 50 ? 9.994 -2.284 -2.312 1.00 0.00 338 SER A N 8
ATOM 7389 C CA . SER A 1 50 ? 11.261 -2.805 -1.814 1.00 0.00 338 SER A CA 8
ATOM 7390 C C . SER A 1 50 ? 11.022 -4.062 -0.979 1.00 0.00 338 SER A C 8
ATOM 7391 O O . SER A 1 50 ? 11.751 -5.050 -1.097 1.00 0.00 338 SER A O 8
ATOM 7399 N N . SER A 1 51 ? 9.973 -4.019 -0.163 1.00 0.00 339 SER A N 8
ATOM 7400 C CA . SER A 1 51 ? 9.566 -5.164 0.646 1.00 0.00 339 SER A CA 8
ATOM 7401 C C . SER A 1 51 ? 9.312 -6.386 -0.249 1.00 0.00 339 SER A C 8
ATOM 7402 O O . SER A 1 51 ? 9.772 -7.490 0.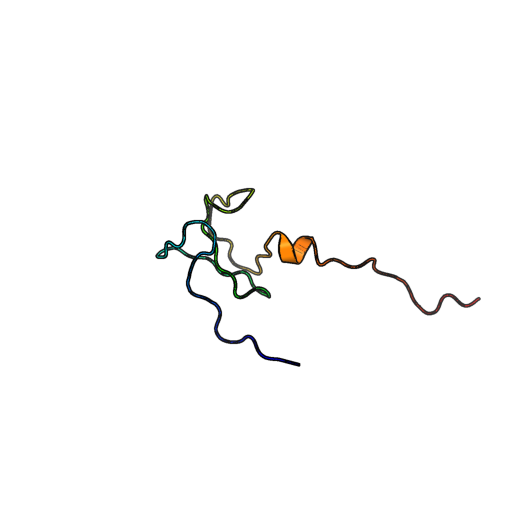053 1.00 0.00 339 SER A O 8
ATOM 7410 N N . CYS A 1 52 ? 8.599 -6.176 -1.351 1.00 0.00 340 CYS A N 8
ATOM 7411 C CA . CYS A 1 52 ? 8.335 -7.247 -2.312 1.00 0.00 340 CYS A CA 8
ATOM 7412 C C . CYS A 1 52 ? 9.639 -7.778 -2.897 1.00 0.00 340 CYS A C 8
ATOM 7413 O O . CYS A 1 52 ? 9.847 -8.990 -2.970 1.00 0.00 340 CYS A O 8
ATOM 7420 N N . LEU A 1 53 ? 10.522 -6.863 -3.287 1.00 0.00 341 LEU A N 8
ATOM 7421 C CA . LEU A 1 53 ? 11.797 -7.223 -3.898 1.00 0.00 341 LEU A CA 8
ATOM 7422 C C . LEU A 1 53 ? 12.666 -8.030 -2.938 1.00 0.00 341 LEU A C 8
ATOM 7423 O O . LEU A 1 53 ? 13.471 -8.857 -3.362 1.00 0.00 341 LEU A O 8
ATOM 7439 N N . GLN A 1 54 ? 12.506 -7.777 -1.641 1.00 0.00 342 GLN A N 8
ATOM 7440 C CA . GLN A 1 54 ? 13.270 -8.488 -0.626 1.00 0.00 342 GLN A CA 8
ATOM 7441 C C . GLN A 1 54 ? 12.807 -9.935 -0.500 1.00 0.00 342 GLN A C 8
ATOM 7442 O O . GLN A 1 54 ? 13.617 -10.841 -0.311 1.00 0.00 342 GLN A O 8
ATOM 7456 N N . ALA A 1 55 ? 11.509 -10.158 -0.643 1.00 0.00 343 ALA A N 8
ATOM 7457 C CA . ALA A 1 55 ? 10.940 -11.482 -0.426 1.00 0.00 343 ALA A CA 8
ATOM 7458 C C . ALA A 1 55 ? 11.119 -12.357 -1.657 1.00 0.00 343 ALA A C 8
ATOM 7459 O O . ALA A 1 55 ? 11.773 -13.402 -1.604 1.00 0.00 343 ALA A O 8
ATOM 7466 N N . THR A 1 56 ? 10.535 -11.919 -2.748 1.00 0.00 344 THR A N 8
ATOM 7467 C CA . THR A 1 56 ? 10.604 -12.651 -4.003 1.00 0.00 344 THR A CA 8
ATOM 7468 C C . THR A 1 56 ? 12.020 -12.629 -4.564 1.00 0.00 344 THR A C 8
ATOM 7469 O O . THR A 1 56 ? 12.602 -11.563 -4.764 1.00 0.00 344 THR A O 8
ATOM 7480 N N . VAL A 1 57 ? 12.575 -13.807 -4.795 1.00 0.00 345 VAL A N 8
ATOM 7481 C CA . VAL A 1 57 ? 13.921 -13.915 -5.329 1.00 0.00 345 VAL A CA 8
ATOM 7482 C C . VAL A 1 57 ? 13.900 -14.123 -6.835 1.00 0.00 345 VAL A C 8
ATOM 7483 O O . VAL A 1 57 ? 13.137 -14.944 -7.361 1.00 0.00 345 VAL A O 8
ATOM 7496 N N . GLN A 1 58 ? 14.723 -13.358 -7.526 1.00 0.00 346 GLN A N 8
ATOM 7497 C CA . GLN A 1 58 ? 14.892 -13.517 -8.955 1.00 0.00 346 GLN A CA 8
ATOM 7498 C C . GLN A 1 58 ? 15.746 -14.749 -9.229 1.00 0.00 346 GLN A C 8
ATOM 7499 O O . GLN A 1 58 ? 16.708 -15.014 -8.517 1.00 0.00 346 GLN A O 8
ATOM 7513 N N . GLU A 1 59 ? 15.379 -15.510 -10.252 1.00 0.00 347 GLU A N 8
ATOM 7514 C CA . GLU A 1 59 ? 16.036 -16.778 -10.531 1.00 0.00 347 GLU A CA 8
ATOM 7515 C C . GLU A 1 59 ? 17.358 -16.542 -11.249 1.00 0.00 347 GLU A C 8
ATOM 7516 O O . GLU A 1 59 ? 17.472 -16.720 -12.466 1.00 0.00 347 GLU A O 8
ATOM 7528 N N . VAL A 1 60 ? 18.347 -16.128 -10.477 1.00 0.00 348 VAL A N 8
ATOM 7529 C CA . VAL A 1 60 ? 19.659 -15.805 -11.006 1.00 0.00 348 VAL A CA 8
ATOM 7530 C C . VAL A 1 60 ? 20.427 -17.070 -11.391 1.00 0.00 348 VAL A C 8
ATOM 7531 O O . VAL A 1 60 ? 20.249 -18.137 -10.790 1.00 0.00 348 VAL A O 8
ATOM 7544 N N . GLN A 1 61 ? 21.255 -16.946 -12.413 1.00 0.00 349 GLN A N 8
ATOM 7545 C CA . GLN A 1 61 ? 22.100 -18.038 -12.856 1.00 0.00 349 GLN A CA 8
ATOM 7546 C C . GLN A 1 61 ? 23.535 -17.845 -12.376 1.00 0.00 349 GLN A C 8
ATOM 7547 O O . GLN A 1 61 ? 24.100 -16.758 -12.494 1.00 0.00 349 GLN A O 8
ATOM 7561 N N . PRO A 1 62 ? 24.130 -18.894 -11.792 1.00 0.00 350 PRO A N 8
ATOM 7562 C CA . PRO A 1 62 ? 25.503 -18.848 -11.281 1.00 0.00 350 PRO A CA 8
ATOM 7563 C C . PRO A 1 62 ? 26.521 -18.755 -12.411 1.00 0.00 350 PRO A C 8
ATOM 7564 O O . PRO A 1 62 ? 26.530 -19.583 -13.327 1.00 0.00 350 PRO A O 8
ATOM 7575 N N . ARG A 1 63 ? 27.362 -17.736 -12.358 1.00 0.00 351 ARG A N 8
ATOM 7576 C CA . ARG A 1 63 ? 28.370 -17.528 -13.382 1.00 0.00 351 ARG A CA 8
ATOM 7577 C C . ARG A 1 63 ? 29.766 -17.758 -12.834 1.00 0.00 351 ARG A C 8
ATOM 7578 O O . ARG A 1 63 ? 30.098 -17.296 -11.742 1.00 0.00 351 ARG A O 8
ATOM 7599 N N . ALA A 1 64 ? 30.571 -18.480 -13.593 1.00 0.00 352 ALA A N 8
ATOM 7600 C CA . ALA A 1 64 ? 31.973 -18.647 -13.265 1.00 0.00 352 ALA A CA 8
ATOM 7601 C C . ALA A 1 64 ? 32.790 -17.633 -14.056 1.00 0.00 352 ALA A C 8
ATOM 7602 O O . ALA A 1 64 ? 33.221 -17.905 -15.178 1.00 0.00 352 ALA A O 8
ATOM 7609 N N . GLU A 1 65 ? 32.978 -16.462 -13.462 1.00 0.00 353 GLU A N 8
ATOM 7610 C CA . GLU A 1 65 ? 33.614 -15.341 -14.145 1.00 0.00 353 GLU A CA 8
ATOM 7611 C C . GLU A 1 65 ? 35.045 -15.680 -14.565 1.00 0.00 353 GLU A C 8
ATOM 7612 O O . GLU A 1 65 ? 35.923 -15.876 -13.717 1.00 0.00 353 GLU A O 8
ATOM 7624 N N . GLU A 1 66 ? 35.271 -15.759 -15.874 1.00 0.00 354 GLU A N 8
ATOM 7625 C CA . GLU A 1 66 ? 36.600 -16.023 -16.415 1.00 0.00 354 GLU A CA 8
ATOM 7626 C C . GLU A 1 66 ? 36.880 -15.107 -17.602 1.00 0.00 354 GLU A C 8
ATOM 7627 O O . GLU A 1 66 ? 35.954 -14.692 -18.302 1.00 0.00 354 GLU A O 8
ATOM 7641 N N . GLY A 1 1 ? -7.314 -4.802 -14.033 1.00 0.00 289 GLY A N 9
ATOM 7642 C CA . GLY A 1 1 ? -7.619 -3.595 -13.231 1.00 0.00 289 GLY A CA 9
ATOM 7643 C C . GLY A 1 1 ? -7.334 -3.807 -11.763 1.00 0.00 289 GLY A C 9
ATOM 7644 O O . GLY A 1 1 ? -6.273 -4.315 -11.397 1.00 0.00 289 GLY A O 9
ATOM 7649 N N . ALA A 1 2 ? -8.282 -3.437 -10.920 1.00 0.00 290 ALA A N 9
ATOM 7650 C CA . ALA A 1 2 ? -8.122 -3.586 -9.481 1.00 0.00 290 ALA A CA 9
ATOM 7651 C C . ALA A 1 2 ? -8.438 -5.014 -9.044 1.00 0.00 290 ALA A C 9
ATOM 7652 O O . ALA A 1 2 ? -9.579 -5.333 -8.700 1.00 0.00 290 ALA A O 9
ATOM 7659 N N . MET A 1 3 ? -7.433 -5.880 -9.079 1.00 0.00 291 MET A N 9
ATOM 7660 C CA . MET A 1 3 ? -7.600 -7.255 -8.642 1.00 0.00 291 MET A CA 9
ATOM 7661 C C . MET A 1 3 ? -7.505 -7.310 -7.120 1.00 0.00 291 MET A C 9
ATOM 7662 O O . MET A 1 3 ? -8.153 -8.128 -6.467 1.00 0.00 291 MET A O 9
ATOM 7676 N N . ALA A 1 4 ? -6.692 -6.426 -6.565 1.00 0.00 292 ALA A N 9
ATOM 7677 C CA . ALA A 1 4 ? -6.581 -6.292 -5.125 1.00 0.00 292 ALA A CA 9
ATOM 7678 C C . ALA A 1 4 ? -7.573 -5.253 -4.613 1.00 0.00 292 ALA A C 9
ATOM 7679 O O . ALA A 1 4 ? -7.624 -4.134 -5.117 1.00 0.00 292 ALA A O 9
ATOM 7686 N N . GLN A 1 5 ? -8.384 -5.639 -3.644 1.00 0.00 293 GLN A N 9
ATOM 7687 C CA . GLN A 1 5 ? -9.340 -4.722 -3.045 1.00 0.00 293 GLN A CA 9
ATOM 7688 C C . GLN A 1 5 ? -8.748 -4.074 -1.811 1.00 0.00 293 GLN A C 9
ATOM 7689 O O . GLN A 1 5 ? -9.121 -2.965 -1.431 1.00 0.00 293 GLN A O 9
ATOM 7703 N N . LYS A 1 6 ? -7.811 -4.767 -1.183 1.00 0.00 294 LYS A N 9
ATOM 7704 C CA . LYS A 1 6 ? -7.134 -4.234 -0.014 1.00 0.00 294 LYS A CA 9
ATOM 7705 C C . LYS A 1 6 ? -5.990 -3.336 -0.455 1.00 0.00 294 LYS A C 9
ATOM 7706 O O . LYS A 1 6 ? -4.888 -3.816 -0.709 1.00 0.00 294 LYS A O 9
ATOM 7725 N N . ASN A 1 7 ? -6.242 -2.038 -0.542 1.00 0.00 295 ASN A N 9
ATOM 7726 C CA . ASN A 1 7 ? -5.235 -1.088 -0.987 1.00 0.00 295 ASN A CA 9
ATOM 7727 C C . ASN A 1 7 ? -5.317 0.158 -0.119 1.00 0.00 295 ASN A C 9
ATOM 7728 O O . ASN A 1 7 ? -6.362 0.808 -0.058 1.00 0.00 295 ASN A O 9
ATOM 7739 N N . GLU A 1 8 ? -4.231 0.476 0.556 1.00 0.00 296 GLU A N 9
ATOM 7740 C CA . GLU A 1 8 ? -4.197 1.622 1.449 1.00 0.00 296 GLU A CA 9
ATOM 7741 C C . GLU A 1 8 ? -4.328 2.910 0.646 1.00 0.00 296 GLU A C 9
ATOM 7742 O O . GLU A 1 8 ? -3.629 3.105 -0.352 1.00 0.00 296 GLU A O 9
ATOM 7754 N N . ASP A 1 9 ? -5.236 3.779 1.056 1.00 0.00 297 ASP A N 9
ATOM 7755 C CA . ASP A 1 9 ? -5.436 5.047 0.360 1.00 0.00 297 ASP A CA 9
ATOM 7756 C C . ASP A 1 9 ? -4.572 6.156 0.962 1.00 0.00 297 ASP A C 9
ATOM 7757 O O . ASP A 1 9 ? -4.922 7.336 0.900 1.00 0.00 297 ASP A O 9
ATOM 7766 N N . GLU A 1 10 ? -3.428 5.776 1.506 1.00 0.00 298 GLU A N 9
ATOM 7767 C CA . GLU A 1 10 ? -2.475 6.736 2.044 1.00 0.00 298 GLU A CA 9
ATOM 7768 C C . GLU A 1 10 ? -1.052 6.254 1.800 1.00 0.00 298 GLU A C 9
ATOM 7769 O O . GLU A 1 10 ? -0.788 5.049 1.777 1.00 0.00 298 GLU A O 9
ATOM 7781 N N . CYS A 1 11 ? -0.145 7.195 1.602 1.00 0.00 299 CYS A N 9
ATOM 7782 C CA . CYS A 1 11 ? 1.264 6.878 1.451 1.00 0.00 299 CYS A CA 9
ATOM 7783 C C . CYS A 1 11 ? 1.866 6.517 2.801 1.00 0.00 299 CYS A C 9
ATOM 7784 O O . CYS A 1 11 ? 2.028 7.377 3.664 1.00 0.00 299 CYS A O 9
ATOM 7791 N N . ALA A 1 12 ? 2.175 5.236 2.967 1.00 0.00 300 ALA A N 9
ATOM 7792 C CA . ALA A 1 12 ? 2.777 4.717 4.205 1.00 0.00 300 ALA A CA 9
ATOM 7793 C C . ALA A 1 12 ? 4.119 5.374 4.562 1.00 0.00 300 ALA A C 9
ATOM 7794 O O . ALA A 1 12 ? 4.754 5.004 5.539 1.00 0.00 300 ALA A O 9
ATOM 7801 N N . VAL A 1 13 ? 4.552 6.336 3.759 1.00 0.00 301 VAL A N 9
ATOM 7802 C CA . VAL A 1 13 ? 5.771 7.075 4.045 1.00 0.00 301 VAL A CA 9
ATOM 7803 C C . VAL A 1 13 ? 5.468 8.349 4.831 1.00 0.00 301 VAL A C 9
ATOM 7804 O O . VAL A 1 13 ? 5.966 8.537 5.945 1.00 0.00 301 VAL A O 9
ATOM 7817 N N . CYS A 1 14 ? 4.646 9.220 4.260 1.00 0.00 302 CYS A N 9
ATOM 7818 C CA . CYS A 1 14 ? 4.380 10.524 4.865 1.00 0.00 302 CYS A CA 9
ATOM 7819 C C . CYS A 1 14 ? 2.917 10.681 5.284 1.00 0.00 302 CYS A C 9
ATOM 7820 O O . CYS A 1 14 ? 2.497 11.762 5.691 1.00 0.00 302 CYS A O 9
ATOM 7827 N N . ARG A 1 15 ? 2.154 9.592 5.186 1.00 0.00 303 ARG A N 9
ATOM 7828 C CA . ARG A 1 15 ? 0.728 9.590 5.535 1.00 0.00 303 ARG A CA 9
ATOM 7829 C C . ARG A 1 15 ? -0.049 10.630 4.741 1.00 0.00 303 ARG A C 9
ATOM 7830 O O . ARG A 1 15 ? -0.964 11.272 5.253 1.00 0.00 303 ARG A O 9
ATOM 7851 N N . ASP A 1 16 ? 0.310 10.788 3.481 1.00 0.00 304 ASP A N 9
ATOM 7852 C CA . ASP A 1 16 ? -0.331 11.776 2.618 1.00 0.00 304 ASP A CA 9
ATOM 7853 C C . ASP A 1 16 ? -0.973 11.070 1.430 1.00 0.00 304 ASP A C 9
ATOM 7854 O O . ASP A 1 16 ? -0.553 9.969 1.066 1.00 0.00 304 ASP A O 9
ATOM 7863 N N . GLY A 1 17 ? -1.997 11.681 0.839 1.00 0.00 305 GLY A N 9
ATOM 7864 C CA . GLY A 1 17 ? -2.677 11.070 -0.286 1.00 0.00 305 GLY A CA 9
ATOM 7865 C C . GLY A 1 17 ? -2.375 11.778 -1.585 1.00 0.00 305 GLY A C 9
ATOM 7866 O O . GLY A 1 17 ? -1.407 12.529 -1.683 1.00 0.00 305 GLY A O 9
ATOM 7870 N N . GLY A 1 18 ? -3.202 11.549 -2.594 1.00 0.00 306 GLY A N 9
ATOM 7871 C CA . GLY A 1 18 ? -2.987 12.163 -3.896 1.00 0.00 306 GLY A CA 9
ATOM 7872 C C . GLY A 1 18 ? -2.810 11.124 -4.979 1.00 0.00 306 GLY A C 9
ATOM 7873 O O . GLY A 1 18 ? -3.527 10.123 -4.989 1.00 0.00 306 GLY A O 9
ATOM 7877 N N . GLU A 1 19 ? -1.856 11.346 -5.880 1.00 0.00 307 GLU A N 9
ATOM 7878 C CA . GLU A 1 19 ? -1.565 10.380 -6.934 1.00 0.00 307 GLU A CA 9
ATOM 7879 C C . GLU A 1 19 ? -0.740 9.227 -6.361 1.00 0.00 307 GLU A C 9
ATOM 7880 O O . GLU A 1 19 ? 0.481 9.157 -6.517 1.00 0.00 307 GLU A O 9
ATOM 7892 N N . LEU A 1 20 ? -1.430 8.333 -5.674 1.00 0.00 308 LEU A N 9
ATOM 7893 C CA . LEU A 1 20 ? -0.788 7.238 -4.965 1.00 0.00 308 LEU A CA 9
ATOM 7894 C C . LEU A 1 20 ? -0.647 6.015 -5.853 1.00 0.00 308 LEU A C 9
ATOM 7895 O O . LEU A 1 20 ? -1.412 5.823 -6.805 1.00 0.00 308 LEU A O 9
ATOM 7911 N N . ILE A 1 21 ? 0.339 5.198 -5.544 1.00 0.00 309 ILE A N 9
ATOM 7912 C CA . ILE A 1 21 ? 0.525 3.939 -6.231 1.00 0.00 309 ILE A CA 9
ATOM 7913 C C . ILE A 1 21 ? 0.551 2.803 -5.209 1.00 0.00 309 ILE A C 9
ATOM 7914 O O . ILE A 1 21 ? 1.378 2.793 -4.298 1.00 0.00 309 ILE A O 9
ATOM 7930 N N . CYS A 1 22 ? -0.392 1.880 -5.323 1.00 0.00 310 CYS A N 9
ATOM 7931 C CA . CYS A 1 22 ? -0.487 0.769 -4.386 1.00 0.00 310 CYS A CA 9
ATOM 7932 C C . CYS A 1 22 ? 0.164 -0.477 -4.972 1.00 0.00 310 CYS A C 9
ATOM 7933 O O . CYS A 1 22 ? -0.015 -0.786 -6.155 1.00 0.00 310 CYS A O 9
ATOM 7941 N N . CYS A 1 23 ? 0.952 -1.155 -4.152 1.00 0.00 311 CYS A N 9
ATOM 7942 C CA . CYS A 1 23 ? 1.691 -2.332 -4.585 1.00 0.00 311 CYS A CA 9
ATOM 7943 C C . CYS A 1 23 ? 0.775 -3.520 -4.903 1.00 0.00 311 CYS A C 9
ATOM 7944 O O . CYS A 1 23 ? -0.310 -3.669 -4.336 1.00 0.00 311 CYS A O 9
ATOM 7951 N N . ASP A 1 24 ? 1.259 -4.356 -5.820 1.00 0.00 312 ASP A N 9
ATOM 7952 C CA . ASP A 1 24 ? 0.563 -5.563 -6.259 1.00 0.00 312 ASP A CA 9
ATOM 7953 C C . ASP A 1 24 ? 0.618 -6.658 -5.189 1.00 0.00 312 ASP A C 9
ATOM 7954 O O . ASP A 1 24 ? -0.257 -7.521 -5.124 1.00 0.00 312 ASP A O 9
ATOM 7963 N N . GLY A 1 25 ? 1.624 -6.584 -4.339 1.00 0.00 313 GLY A N 9
ATOM 7964 C CA . GLY A 1 25 ? 1.808 -7.602 -3.315 1.00 0.00 313 GLY A CA 9
ATOM 7965 C C . GLY A 1 25 ? 1.496 -7.084 -1.921 1.00 0.00 313 GLY A C 9
ATOM 7966 O O . GLY A 1 25 ? 0.993 -7.816 -1.068 1.00 0.00 313 GLY A O 9
ATOM 7970 N N . CYS A 1 26 ? 1.784 -5.814 -1.700 1.00 0.00 314 CYS A N 9
ATOM 7971 C CA . CYS A 1 26 ? 1.546 -5.187 -0.411 1.00 0.00 314 CYS A CA 9
ATOM 7972 C C . CYS A 1 26 ? 0.495 -4.094 -0.553 1.00 0.00 314 CYS A C 9
ATOM 7973 O O . CYS A 1 26 ? 0.576 -3.267 -1.461 1.00 0.00 314 CYS A O 9
ATOM 7980 N N . PRO A 1 27 ? -0.503 -4.076 0.345 1.00 0.00 315 PRO A N 9
ATOM 7981 C CA . PRO A 1 27 ? -1.601 -3.099 0.303 1.00 0.00 315 PRO A CA 9
ATOM 7982 C C . PRO A 1 27 ? -1.123 -1.660 0.501 1.00 0.00 315 PRO A C 9
ATOM 7983 O O . PRO A 1 27 ? -1.860 -0.715 0.246 1.00 0.00 315 PRO A O 9
ATOM 7994 N N . ARG A 1 28 ? 0.112 -1.514 0.955 1.00 0.00 316 ARG A N 9
ATOM 7995 C CA . ARG A 1 28 ? 0.689 -0.197 1.208 1.00 0.00 316 ARG A CA 9
ATOM 7996 C C . ARG A 1 28 ? 0.792 0.621 -0.075 1.00 0.00 316 ARG A C 9
ATOM 7997 O O . ARG A 1 28 ? 1.233 0.121 -1.117 1.00 0.00 316 ARG A O 9
ATOM 8018 N N . ALA A 1 29 ? 0.369 1.875 0.009 1.00 0.00 317 ALA A N 9
ATOM 8019 C CA . ALA A 1 29 ? 0.509 2.804 -1.098 1.00 0.00 317 ALA A CA 9
ATOM 8020 C C . ALA A 1 29 ? 1.636 3.785 -0.808 1.00 0.00 317 ALA A C 9
ATOM 8021 O O . ALA A 1 29 ? 1.995 4.006 0.345 1.00 0.00 317 ALA A O 9
ATOM 8028 N N . PHE A 1 30 ? 2.183 4.364 -1.871 1.00 0.00 318 PHE A N 9
ATOM 8029 C CA . PHE A 1 30 ? 3.324 5.263 -1.752 1.00 0.00 318 PHE A CA 9
ATOM 8030 C C . PHE A 1 30 ? 3.243 6.378 -2.786 1.00 0.00 318 PHE A C 9
ATOM 8031 O O . PHE A 1 30 ? 2.490 6.286 -3.758 1.00 0.00 318 PHE A O 9
ATOM 8048 N N . HIS A 1 31 ? 4.011 7.439 -2.559 1.00 0.00 319 HIS A N 9
ATOM 8049 C CA . HIS A 1 31 ? 4.175 8.502 -3.537 1.00 0.00 319 HIS A CA 9
ATOM 8050 C C . HIS A 1 31 ? 5.397 8.226 -4.395 1.00 0.00 319 HIS A C 9
ATOM 8051 O O . HIS A 1 31 ? 6.352 7.595 -3.926 1.00 0.00 319 HIS A O 9
ATOM 8065 N N . LEU A 1 32 ? 5.376 8.713 -5.621 1.00 0.00 320 LEU A N 9
ATOM 8066 C CA . LEU A 1 32 ? 6.425 8.422 -6.594 1.00 0.00 320 LEU A CA 9
ATOM 8067 C C . LEU A 1 32 ? 7.816 8.747 -6.053 1.00 0.00 320 LEU A C 9
ATOM 8068 O O . LEU A 1 32 ? 8.681 7.867 -5.988 1.00 0.00 320 LEU A O 9
ATOM 8084 N N . ALA A 1 33 ? 8.019 9.988 -5.627 1.00 0.00 321 ALA A N 9
ATOM 8085 C CA . ALA A 1 33 ? 9.328 10.429 -5.161 1.00 0.00 321 ALA A CA 9
ATOM 8086 C C . ALA A 1 33 ? 9.638 9.884 -3.764 1.00 0.00 321 ALA A C 9
ATOM 8087 O O . ALA A 1 33 ? 10.788 9.884 -3.333 1.00 0.00 321 ALA A O 9
ATOM 8094 N N . CYS A 1 34 ? 8.611 9.418 -3.066 1.00 0.00 322 CYS A N 9
ATOM 8095 C CA . CYS A 1 34 ? 8.797 8.847 -1.743 1.00 0.00 322 CYS A CA 9
ATOM 8096 C C . CYS A 1 34 ? 9.386 7.444 -1.833 1.00 0.00 322 CYS A C 9
ATOM 8097 O O . CYS A 1 34 ? 9.944 6.934 -0.856 1.00 0.00 322 CYS A O 9
ATOM 8104 N N . LEU A 1 35 ? 9.247 6.814 -2.991 1.00 0.00 323 LEU A N 9
ATOM 8105 C CA . LEU A 1 35 ? 9.880 5.525 -3.248 1.00 0.00 323 LEU A CA 9
ATOM 8106 C C . LEU A 1 35 ? 11.399 5.624 -3.165 1.00 0.00 323 LEU A C 9
ATOM 8107 O O . LEU A 1 35 ? 11.977 6.693 -3.367 1.00 0.00 323 LEU A O 9
ATOM 8123 N N . SER A 1 36 ? 12.035 4.508 -2.852 1.00 0.00 324 SER A N 9
ATOM 8124 C CA . SER A 1 36 ? 13.481 4.404 -2.902 1.00 0.00 324 SER A CA 9
ATOM 8125 C C . SER A 1 36 ? 13.861 3.094 -3.597 1.00 0.00 324 SER A C 9
ATOM 8126 O O . SER A 1 36 ? 13.694 2.020 -3.024 1.00 0.00 324 SER A O 9
ATOM 8134 N N . PRO A 1 37 ? 14.363 3.152 -4.848 1.00 0.00 325 PRO A N 9
ATOM 8135 C CA . PRO A 1 37 ? 14.618 4.407 -5.565 1.00 0.00 325 PRO A CA 9
ATOM 8136 C C . PRO A 1 37 ? 13.335 5.093 -6.036 1.00 0.00 325 PRO A C 9
ATOM 8137 O O . PRO A 1 37 ? 12.353 4.429 -6.373 1.00 0.00 325 PRO A O 9
ATOM 8148 N N . PRO A 1 38 ? 13.337 6.439 -6.061 1.00 0.00 326 PRO A N 9
ATOM 8149 C CA . PRO A 1 38 ? 12.149 7.238 -6.399 1.00 0.00 326 PRO A CA 9
ATOM 8150 C C . PRO A 1 38 ? 11.714 7.075 -7.849 1.00 0.00 326 PRO A C 9
ATOM 8151 O O . PRO A 1 38 ? 12.542 7.063 -8.761 1.00 0.00 326 PRO A O 9
ATOM 8162 N N . LEU A 1 39 ? 10.413 6.951 -8.050 1.00 0.00 327 LEU A N 9
ATOM 8163 C CA . LEU A 1 39 ? 9.849 6.815 -9.380 1.00 0.00 327 LEU A CA 9
ATOM 8164 C C . LEU A 1 39 ? 9.579 8.188 -9.986 1.00 0.00 327 LEU A C 9
ATOM 8165 O O . LEU A 1 39 ? 9.105 9.099 -9.305 1.00 0.00 327 LEU A O 9
ATOM 8181 N N . ARG A 1 40 ? 9.891 8.326 -11.263 1.00 0.00 328 ARG A N 9
ATOM 8182 C CA . ARG A 1 40 ? 9.674 9.578 -11.981 1.00 0.00 328 ARG A CA 9
ATOM 8183 C C . ARG A 1 40 ? 8.205 9.721 -12.372 1.00 0.00 328 ARG A C 9
ATOM 8184 O O . ARG A 1 40 ? 7.655 10.819 -12.373 1.00 0.00 328 ARG A O 9
ATOM 8205 N N . GLU A 1 41 ? 7.582 8.607 -12.726 1.00 0.00 329 GLU A N 9
ATOM 8206 C CA . GLU A 1 41 ? 6.172 8.593 -13.075 1.00 0.00 329 GLU A CA 9
ATOM 8207 C C . GLU A 1 41 ? 5.516 7.329 -12.534 1.00 0.00 329 GLU A C 9
ATOM 8208 O O . GLU A 1 41 ? 6.205 6.433 -12.040 1.00 0.00 329 GLU A O 9
ATOM 8220 N N . ILE A 1 42 ? 4.193 7.265 -12.619 1.00 0.00 330 ILE A N 9
ATOM 8221 C CA . ILE A 1 42 ? 3.461 6.068 -12.218 1.00 0.00 330 ILE A CA 9
ATOM 8222 C C . ILE A 1 42 ? 3.627 4.973 -13.269 1.00 0.00 330 ILE A C 9
ATOM 8223 O O . ILE A 1 42 ? 3.112 5.092 -14.384 1.00 0.00 330 ILE A O 9
ATOM 8239 N N . PRO A 1 43 ? 4.361 3.900 -12.933 1.00 0.00 331 PRO A N 9
ATOM 8240 C CA . PRO A 1 43 ? 4.619 2.801 -13.866 1.00 0.00 331 PRO A CA 9
ATOM 8241 C C . PRO A 1 43 ? 3.367 1.977 -14.146 1.00 0.00 331 PRO A C 9
ATOM 8242 O O . PRO A 1 43 ? 2.502 1.813 -13.286 1.00 0.00 331 PRO A O 9
ATOM 8253 N N . SER A 1 44 ? 3.282 1.459 -15.360 1.00 0.00 332 SER A N 9
ATOM 8254 C CA . SER A 1 44 ? 2.130 0.685 -15.775 1.00 0.00 332 SER A CA 9
ATOM 8255 C C . SER A 1 44 ? 2.442 -0.805 -15.703 1.00 0.00 332 SER A C 9
ATOM 8256 O O . SER A 1 44 ? 3.413 -1.274 -16.300 1.00 0.00 332 SER A O 9
ATOM 8264 N N . GLY A 1 45 ? 1.629 -1.533 -14.955 1.00 0.00 333 GLY A N 9
ATOM 8265 C CA . GLY A 1 45 ? 1.815 -2.963 -14.819 1.00 0.00 333 GLY A CA 9
ATOM 8266 C C . GLY A 1 45 ? 1.693 -3.421 -13.390 1.00 0.00 333 GLY A C 9
ATOM 8267 O O . GLY A 1 45 ? 0.986 -2.805 -12.590 1.00 0.00 333 GLY A O 9
ATOM 8271 N N . THR A 1 46 ? 2.391 -4.492 -13.058 1.00 0.00 334 THR A N 9
ATOM 8272 C CA . THR A 1 46 ? 2.368 -5.018 -11.708 1.00 0.00 334 THR A CA 9
ATOM 8273 C C . THR A 1 46 ? 3.551 -4.481 -10.903 1.00 0.00 334 THR A C 9
ATOM 8274 O O . THR A 1 46 ? 4.672 -4.981 -11.005 1.00 0.00 334 THR A O 9
ATOM 8285 N N . TRP A 1 47 ? 3.290 -3.444 -10.128 1.00 0.00 335 TRP A N 9
ATOM 8286 C CA . TRP A 1 47 ? 4.338 -2.790 -9.366 1.00 0.00 335 TRP A CA 9
ATOM 8287 C C . TRP A 1 47 ? 4.485 -3.452 -8.000 1.00 0.00 335 TRP A C 9
ATOM 8288 O O . TRP A 1 47 ? 3.496 -3.660 -7.293 1.00 0.00 335 TRP A O 9
ATOM 8309 N N . ARG A 1 48 ? 5.714 -3.778 -7.634 1.00 0.00 336 ARG A N 9
ATOM 8310 C CA . ARG A 1 48 ? 5.981 -4.451 -6.378 1.00 0.00 336 ARG A CA 9
ATOM 8311 C C . ARG A 1 48 ? 7.010 -3.662 -5.573 1.00 0.00 336 ARG A C 9
ATOM 8312 O O . ARG A 1 48 ? 8.091 -3.349 -6.062 1.00 0.00 336 ARG A O 9
ATOM 8333 N N . CYS A 1 49 ? 6.647 -3.329 -4.344 1.00 0.00 337 CYS A N 9
ATOM 8334 C CA . CYS A 1 49 ? 7.488 -2.503 -3.490 1.00 0.00 337 CYS A CA 9
ATOM 8335 C C . CYS A 1 49 ? 8.703 -3.277 -2.981 1.00 0.00 337 CYS A C 9
ATOM 8336 O O . CYS A 1 49 ? 8.867 -4.458 -3.297 1.00 0.00 337 CYS A O 9
ATOM 8343 N N . SER A 1 50 ? 9.521 -2.625 -2.166 1.00 0.00 338 SER A N 9
ATOM 8344 C CA . SER A 1 50 ? 10.789 -3.195 -1.726 1.00 0.00 338 SER A CA 9
ATOM 8345 C C . SER A 1 50 ? 10.586 -4.509 -0.972 1.00 0.00 338 SER A C 9
ATOM 8346 O O . SER A 1 50 ? 11.317 -5.470 -1.194 1.00 0.00 338 SER A O 9
ATOM 8354 N N . SER A 1 51 ? 9.579 -4.553 -0.109 1.00 0.00 339 SER A N 9
ATOM 8355 C CA . SER A 1 51 ? 9.268 -5.764 0.639 1.00 0.00 339 SER A CA 9
ATOM 8356 C C . SER A 1 51 ? 8.966 -6.943 -0.293 1.00 0.00 339 SER A C 9
ATOM 8357 O O . SER A 1 51 ? 9.341 -8.081 -0.004 1.00 0.00 339 SER A O 9
ATOM 8365 N N . CYS A 1 52 ? 8.300 -6.667 -1.407 1.00 0.00 340 CYS A N 9
ATOM 8366 C CA . CYS A 1 52 ? 8.032 -7.695 -2.401 1.00 0.00 340 CYS A CA 9
ATOM 8367 C C . CYS A 1 52 ? 9.307 -8.065 -3.158 1.00 0.00 340 CYS A C 9
ATOM 8368 O O . CYS A 1 52 ? 9.584 -9.241 -3.382 1.00 0.00 340 CYS A O 9
ATOM 8375 N N . LEU A 1 53 ? 10.089 -7.057 -3.524 1.00 0.00 341 LEU A N 9
ATOM 8376 C CA . LEU A 1 53 ? 11.342 -7.278 -4.247 1.00 0.00 341 LEU A CA 9
ATOM 8377 C C . LEU A 1 53 ? 12.328 -8.057 -3.379 1.00 0.00 341 LEU A C 9
ATOM 8378 O O . LEU A 1 53 ? 13.118 -8.856 -3.878 1.00 0.00 341 LEU A O 9
ATOM 8394 N N . GLN A 1 54 ? 12.261 -7.818 -2.075 1.00 0.00 342 GLN A N 9
ATOM 8395 C CA . GLN A 1 54 ? 13.118 -8.488 -1.107 1.00 0.00 342 GLN A CA 9
ATOM 8396 C C . GLN A 1 54 ? 12.835 -9.990 -1.071 1.00 0.00 342 GLN A C 9
ATOM 8397 O O . GLN A 1 54 ? 13.678 -10.780 -0.637 1.00 0.00 342 GLN A O 9
ATOM 8411 N N . ALA A 1 55 ? 11.656 -10.380 -1.537 1.00 0.00 343 ALA A N 9
ATOM 8412 C CA . ALA A 1 55 ? 11.239 -11.774 -1.502 1.00 0.00 343 ALA A CA 9
ATOM 8413 C C . ALA A 1 55 ? 11.686 -12.531 -2.745 1.00 0.00 343 ALA A C 9
ATOM 8414 O O . ALA A 1 55 ? 11.585 -13.755 -2.806 1.00 0.00 343 ALA A O 9
ATOM 8421 N N . THR A 1 56 ? 12.175 -11.804 -3.749 1.00 0.00 344 THR A N 9
ATOM 8422 C CA . THR A 1 56 ? 12.619 -12.440 -4.983 1.00 0.00 344 THR A CA 9
ATOM 8423 C C . THR A 1 56 ? 13.910 -13.209 -4.736 1.00 0.00 344 THR A C 9
ATOM 8424 O O . THR A 1 56 ? 14.846 -12.694 -4.125 1.00 0.00 344 THR A O 9
ATOM 8435 N N . VAL A 1 57 ? 13.949 -14.451 -5.194 1.00 0.00 345 VAL A N 9
ATOM 8436 C CA . VAL A 1 57 ? 15.112 -15.292 -4.973 1.00 0.00 345 VAL A CA 9
ATOM 8437 C C . VAL A 1 57 ? 16.113 -15.167 -6.112 1.00 0.00 345 VAL A C 9
ATOM 8438 O O . VAL A 1 57 ? 15.755 -15.221 -7.294 1.00 0.00 345 VAL A O 9
ATOM 8451 N N . GLN A 1 58 ? 17.364 -14.962 -5.746 1.00 0.00 346 GLN A N 9
ATOM 8452 C CA . GLN A 1 58 ? 18.453 -14.894 -6.702 1.00 0.00 346 GLN A CA 9
ATOM 8453 C C . GLN A 1 58 ? 19.623 -15.721 -6.192 1.00 0.00 346 GLN A C 9
ATOM 8454 O O . GLN A 1 58 ? 19.496 -16.419 -5.182 1.00 0.00 346 GLN A O 9
ATOM 8468 N N . GLU A 1 59 ? 20.754 -15.647 -6.877 1.00 0.00 347 GLU A N 9
ATOM 8469 C CA . GLU A 1 59 ? 21.929 -16.414 -6.488 1.00 0.00 347 GLU A CA 9
ATOM 8470 C C . GLU A 1 59 ? 22.608 -15.789 -5.275 1.00 0.00 347 GLU A C 9
ATOM 8471 O O . GLU A 1 59 ? 23.582 -15.047 -5.406 1.00 0.00 347 GLU A O 9
ATOM 8483 N N . VAL A 1 60 ? 22.084 -16.077 -4.099 1.00 0.00 348 VAL A N 9
ATOM 8484 C CA . VAL A 1 60 ? 22.687 -15.598 -2.866 1.00 0.00 348 VAL A CA 9
ATOM 8485 C C . VAL A 1 60 ? 23.819 -16.519 -2.434 1.00 0.00 348 VAL A C 9
ATOM 8486 O O . VAL A 1 60 ? 23.648 -17.734 -2.341 1.00 0.00 348 VAL A O 9
ATOM 8499 N N . GLN A 1 61 ? 24.985 -15.933 -2.195 1.00 0.00 349 GLN A N 9
ATOM 8500 C CA . GLN A 1 61 ? 26.137 -16.686 -1.729 1.00 0.00 349 GLN A CA 9
ATOM 8501 C C . GLN A 1 61 ? 25.885 -17.180 -0.308 1.00 0.00 349 GLN A C 9
ATOM 8502 O O . GLN A 1 61 ? 25.672 -16.376 0.600 1.00 0.00 349 GLN A O 9
ATOM 8516 N N . PRO A 1 62 ? 25.887 -18.505 -0.117 1.00 0.00 350 PRO A N 9
ATOM 8517 C CA . PRO A 1 62 ? 25.625 -19.119 1.193 1.00 0.00 350 PRO A CA 9
ATOM 8518 C C . PRO A 1 62 ? 26.626 -18.664 2.243 1.00 0.00 350 PRO A C 9
ATOM 8519 O O . PRO A 1 62 ? 27.790 -19.081 2.235 1.00 0.00 350 PRO A O 9
ATOM 8530 N N . ARG A 1 63 ? 26.175 -17.805 3.146 1.00 0.00 351 ARG A N 9
ATOM 8531 C CA . ARG A 1 63 ? 27.034 -17.284 4.196 1.00 0.00 351 ARG A CA 9
ATOM 8532 C C . ARG A 1 63 ? 27.175 -18.307 5.324 1.00 0.00 351 ARG A C 9
ATOM 8533 O O . ARG A 1 63 ? 26.748 -18.092 6.457 1.00 0.00 351 ARG A O 9
ATOM 8554 N N . ALA A 1 64 ? 27.769 -19.434 4.982 1.00 0.00 352 ALA A N 9
ATOM 8555 C CA . ALA A 1 64 ? 28.015 -20.494 5.926 1.00 0.00 352 ALA A CA 9
ATOM 8556 C C . ALA A 1 64 ? 29.416 -21.044 5.728 1.00 0.00 352 ALA A C 9
ATOM 8557 O O . ALA A 1 64 ? 29.683 -21.752 4.754 1.00 0.00 352 ALA A O 9
ATOM 8564 N N . GLU A 1 65 ? 30.316 -20.689 6.628 1.00 0.00 353 GLU A N 9
ATOM 8565 C CA . GLU A 1 65 ? 31.682 -21.173 6.560 1.00 0.00 353 GLU A CA 9
ATOM 8566 C C . GLU A 1 65 ? 31.824 -22.445 7.376 1.00 0.00 353 GLU A C 9
ATOM 8567 O O . GLU A 1 65 ? 31.071 -22.657 8.331 1.00 0.00 353 GLU A O 9
ATOM 8579 N N . GLU A 1 66 ? 32.774 -23.289 6.985 1.00 0.00 354 GLU A N 9
ATOM 8580 C CA . GLU A 1 66 ? 33.008 -24.577 7.645 1.00 0.00 354 GLU A CA 9
ATOM 8581 C C . GLU A 1 66 ? 31.789 -25.489 7.512 1.00 0.00 354 GLU A C 9
ATOM 8582 O O . GLU A 1 66 ? 30.892 -25.235 6.701 1.00 0.00 354 GLU A O 9
ATOM 8596 N N . GLY A 1 1 ? -7.995 -15.010 -5.585 1.00 0.00 289 GLY A N 10
ATOM 8597 C CA . GLY A 1 1 ? -9.033 -13.963 -5.747 1.00 0.00 289 GLY A CA 10
ATOM 8598 C C . GLY A 1 1 ? -8.911 -12.877 -4.705 1.00 0.00 289 GLY A C 10
ATOM 8599 O O . GLY A 1 1 ? -7.992 -12.914 -3.889 1.00 0.00 289 GLY A O 10
ATOM 8604 N N . ALA A 1 2 ? -9.825 -11.907 -4.734 1.00 0.00 290 ALA A N 10
ATOM 8605 C CA . ALA A 1 2 ? -9.851 -10.799 -3.785 1.00 0.00 290 ALA A CA 10
ATOM 8606 C C . ALA A 1 2 ? -8.591 -9.946 -3.898 1.00 0.00 290 ALA A C 10
ATOM 8607 O O . ALA A 1 2 ? -8.174 -9.295 -2.930 1.00 0.00 290 ALA A O 10
ATOM 8614 N N . MET A 1 3 ? -7.985 -9.948 -5.066 1.00 0.00 291 MET A N 10
ATOM 8615 C CA . MET A 1 3 ? -6.758 -9.209 -5.283 1.00 0.00 291 MET A CA 10
ATOM 8616 C C . MET A 1 3 ? -7.085 -7.829 -5.835 1.00 0.00 291 MET A C 10
ATOM 8617 O O . MET A 1 3 ? -8.059 -7.669 -6.572 1.00 0.00 291 MET A O 10
ATOM 8631 N N . ALA A 1 4 ? -6.287 -6.837 -5.447 1.00 0.00 292 ALA A N 10
ATOM 8632 C CA . ALA A 1 4 ? -6.501 -5.441 -5.838 1.00 0.00 292 ALA A CA 10
ATOM 8633 C C . ALA A 1 4 ? -7.801 -4.893 -5.244 1.00 0.00 292 ALA A C 10
ATOM 8634 O O . ALA A 1 4 ? -8.311 -3.859 -5.681 1.00 0.00 292 ALA A O 10
ATOM 8641 N N . GLN A 1 5 ? -8.328 -5.594 -4.245 1.00 0.00 293 GLN A N 10
ATOM 8642 C CA . GLN A 1 5 ? -9.528 -5.155 -3.550 1.00 0.00 293 GLN A CA 10
ATOM 8643 C C . GLN A 1 5 ? -9.156 -4.293 -2.355 1.00 0.00 293 GLN A C 10
ATOM 8644 O O . GLN A 1 5 ? -9.595 -3.148 -2.246 1.00 0.00 293 GLN A O 10
ATOM 8658 N N . LYS A 1 6 ? -8.340 -4.846 -1.473 1.00 0.00 294 LYS A N 10
ATOM 8659 C CA . LYS A 1 6 ? -7.875 -4.104 -0.314 1.00 0.00 294 LYS A CA 10
ATOM 8660 C C . LYS A 1 6 ? -6.596 -3.345 -0.659 1.00 0.00 294 LYS A C 10
ATOM 8661 O O . LYS A 1 6 ? -5.583 -3.944 -1.024 1.00 0.00 294 LYS A O 10
ATOM 8680 N N . ASN A 1 7 ? -6.660 -2.026 -0.574 1.00 0.00 295 ASN A N 10
ATOM 8681 C CA . ASN A 1 7 ? -5.511 -1.176 -0.846 1.00 0.00 295 ASN A CA 10
ATOM 8682 C C . ASN A 1 7 ? -5.507 -0.018 0.134 1.00 0.00 295 ASN A C 10
ATOM 8683 O O . ASN A 1 7 ? -6.549 0.593 0.379 1.00 0.00 295 ASN A O 10
ATOM 8694 N N . GLU A 1 8 ? -4.351 0.282 0.701 1.00 0.00 296 GLU A N 10
ATOM 8695 C CA . GLU A 1 8 ? -4.242 1.378 1.644 1.00 0.00 296 GLU A CA 10
ATOM 8696 C C . GLU A 1 8 ? -4.380 2.697 0.891 1.00 0.00 296 GLU A C 10
ATOM 8697 O O . GLU A 1 8 ? -3.691 2.924 -0.098 1.00 0.00 296 GLU A O 10
ATOM 8709 N N . ASP A 1 9 ? -5.270 3.560 1.352 1.00 0.00 297 ASP A N 10
ATOM 8710 C CA . ASP A 1 9 ? -5.493 4.849 0.696 1.00 0.00 297 ASP A CA 10
ATOM 8711 C C . ASP A 1 9 ? -4.553 5.910 1.253 1.00 0.00 297 ASP A C 10
ATOM 8712 O O . ASP A 1 9 ? -4.854 7.106 1.204 1.00 0.00 297 ASP A O 10
ATOM 8721 N N . GLU A 1 10 ? -3.415 5.475 1.766 1.00 0.00 298 GLU A N 10
ATOM 8722 C CA . GLU A 1 10 ? -2.454 6.372 2.389 1.00 0.00 298 GLU A CA 10
ATOM 8723 C C . GLU A 1 10 ? -1.038 5.928 2.047 1.00 0.00 298 GLU A C 10
ATOM 8724 O O . GLU A 1 10 ? -0.730 4.736 2.081 1.00 0.00 298 GLU A O 10
ATOM 8736 N N . CYS A 1 11 ? -0.191 6.883 1.693 1.00 0.00 299 CYS A N 10
ATOM 8737 C CA . CYS A 1 11 ? 1.215 6.598 1.458 1.00 0.00 299 CYS A CA 10
ATOM 8738 C C . CYS A 1 11 ? 1.898 6.249 2.762 1.00 0.00 299 CYS A C 10
ATOM 8739 O O . CYS A 1 11 ? 2.096 7.112 3.608 1.00 0.00 299 CYS A O 10
ATOM 8746 N N . ALA A 1 12 ? 2.233 4.974 2.926 1.00 0.00 300 ALA A N 10
ATOM 8747 C CA . ALA A 1 12 ? 2.897 4.470 4.132 1.00 0.00 300 ALA A CA 10
ATOM 8748 C C . ALA A 1 12 ? 4.097 5.325 4.564 1.00 0.00 300 ALA A C 10
ATOM 8749 O O . ALA A 1 12 ? 4.489 5.303 5.722 1.00 0.00 300 ALA A O 10
ATOM 8756 N N . VAL A 1 13 ? 4.669 6.076 3.629 1.00 0.00 301 VAL A N 10
ATOM 8757 C CA . VAL A 1 13 ? 5.809 6.933 3.932 1.00 0.00 301 VAL A CA 10
ATOM 8758 C C . VAL A 1 13 ? 5.391 8.172 4.737 1.00 0.00 301 VAL A C 10
ATOM 8759 O O . VAL A 1 13 ? 5.861 8.376 5.859 1.00 0.00 301 VAL A O 10
ATOM 8772 N N . CYS A 1 14 ? 4.507 8.992 4.176 1.00 0.00 302 CYS A N 10
ATOM 8773 C CA . CYS A 1 14 ? 4.164 10.276 4.790 1.00 0.00 302 CYS A CA 10
ATOM 8774 C C . CYS A 1 14 ? 2.697 10.349 5.228 1.00 0.00 302 CYS A C 10
ATOM 8775 O O . CYS A 1 14 ? 2.235 11.391 5.690 1.00 0.00 302 CYS A O 10
ATOM 8782 N N . ARG A 1 15 ? 1.981 9.233 5.085 1.00 0.00 303 ARG A N 10
ATOM 8783 C CA . ARG A 1 15 ? 0.552 9.151 5.411 1.00 0.00 303 ARG A CA 10
ATOM 8784 C C . ARG A 1 15 ? -0.263 10.201 4.657 1.00 0.00 303 ARG A C 10
ATOM 8785 O O . ARG A 1 15 ? -1.214 10.769 5.187 1.00 0.00 303 ARG A O 10
ATOM 8806 N N . ASP A 1 16 ? 0.111 10.439 3.411 1.00 0.00 304 ASP A N 10
ATOM 8807 C CA . ASP A 1 16 ? -0.599 11.387 2.562 1.00 0.00 304 ASP A CA 10
ATOM 8808 C C . ASP A 1 16 ? -1.154 10.666 1.341 1.00 0.00 304 ASP A C 10
ATOM 8809 O O . ASP A 1 16 ? -0.732 9.550 1.037 1.00 0.00 304 ASP A O 10
ATOM 8818 N N . GLY A 1 17 ? -2.103 11.286 0.659 1.00 0.00 305 GLY A N 10
ATOM 8819 C CA . GLY A 1 17 ? -2.688 10.674 -0.514 1.00 0.00 305 GLY A CA 10
ATOM 8820 C C . GLY A 1 17 ? -2.454 11.509 -1.755 1.00 0.00 305 GLY A C 10
ATOM 8821 O O . GLY A 1 17 ? -1.531 12.321 -1.800 1.00 0.00 305 GLY A O 10
ATOM 8825 N N . GLY A 1 18 ? -3.285 11.319 -2.762 1.00 0.00 306 GLY A N 10
ATOM 8826 C CA . GLY A 1 18 ? -3.155 12.085 -3.987 1.00 0.00 306 GLY A CA 10
ATOM 8827 C C . GLY A 1 18 ? -2.656 11.243 -5.141 1.00 0.00 306 GLY A C 10
ATOM 8828 O O . GLY A 1 18 ? -3.337 10.311 -5.572 1.00 0.00 306 GLY A O 10
ATOM 8832 N N . GLU A 1 19 ? -1.468 11.562 -5.630 1.00 0.00 307 GLU A N 10
ATOM 8833 C CA . GLU A 1 19 ? -0.865 10.810 -6.723 1.00 0.00 307 GLU A CA 10
ATOM 8834 C C . GLU A 1 19 ? -0.196 9.560 -6.172 1.00 0.00 307 GLU A C 10
ATOM 8835 O O . GLU A 1 19 ? 1.033 9.477 -6.086 1.00 0.00 307 GLU A O 10
ATOM 8847 N N . LEU A 1 20 ? -1.007 8.590 -5.785 1.00 0.00 308 LEU A N 10
ATOM 8848 C CA . LEU A 1 20 ? -0.506 7.408 -5.102 1.00 0.00 308 LEU A CA 10
ATOM 8849 C C . LEU A 1 20 ? -0.276 6.262 -6.069 1.00 0.00 308 LEU A C 10
ATOM 8850 O O . LEU A 1 20 ? -0.944 6.145 -7.104 1.00 0.00 308 LEU A O 10
ATOM 8866 N N . ILE A 1 21 ? 0.682 5.425 -5.731 1.00 0.00 309 ILE A N 10
ATOM 8867 C CA . ILE A 1 21 ? 0.884 4.163 -6.407 1.00 0.00 309 ILE A CA 10
ATOM 8868 C C . ILE A 1 21 ? 0.899 3.040 -5.368 1.00 0.00 309 ILE A C 10
ATOM 8869 O O . ILE A 1 21 ? 1.743 3.019 -4.469 1.00 0.00 309 ILE A O 10
ATOM 8885 N N . CYS A 1 22 ? -0.063 2.138 -5.463 1.00 0.00 310 CYS A N 10
ATOM 8886 C CA . CYS A 1 22 ? -0.168 1.046 -4.506 1.00 0.00 310 CYS A CA 10
ATOM 8887 C C . CYS A 1 22 ? 0.490 -0.201 -5.072 1.00 0.00 310 CYS A C 10
ATOM 8888 O O . CYS A 1 22 ? 0.295 -0.543 -6.246 1.00 0.00 310 CYS A O 10
ATOM 8896 N N . CYS A 1 23 ? 1.294 -0.854 -4.256 1.00 0.00 311 CYS A N 10
ATOM 8897 C CA . CYS A 1 23 ? 1.971 -2.071 -4.665 1.00 0.00 311 CYS A CA 10
ATOM 8898 C C . CYS A 1 23 ? 0.971 -3.179 -4.991 1.00 0.00 311 CYS A C 10
ATOM 8899 O O . CYS A 1 23 ? -0.111 -3.257 -4.405 1.00 0.00 311 CYS A O 10
ATOM 8906 N N . ASP A 1 24 ? 1.348 -4.028 -5.933 1.00 0.00 312 ASP A N 10
ATOM 8907 C CA . ASP A 1 24 ? 0.489 -5.117 -6.378 1.00 0.00 312 ASP A CA 10
ATOM 8908 C C . ASP A 1 24 ? 0.733 -6.380 -5.569 1.00 0.00 312 ASP A C 10
ATOM 8909 O O . ASP A 1 24 ? 0.080 -7.398 -5.778 1.00 0.00 312 ASP A O 10
ATOM 8918 N N . GLY A 1 25 ? 1.686 -6.307 -4.651 1.00 0.00 313 GLY A N 10
ATOM 8919 C CA . GLY A 1 25 ? 1.923 -7.402 -3.736 1.00 0.00 313 GLY A CA 10
ATOM 8920 C C . GLY A 1 25 ? 1.558 -7.014 -2.316 1.00 0.00 313 GLY A C 10
ATOM 8921 O O . GLY A 1 25 ? 1.083 -7.835 -1.535 1.00 0.00 313 GLY A O 10
ATOM 8925 N N . CYS A 1 26 ? 1.784 -5.752 -1.999 1.00 0.00 314 CYS A N 10
ATOM 8926 C CA . CYS A 1 26 ? 1.413 -5.202 -0.709 1.00 0.00 314 CYS A CA 10
ATOM 8927 C C . CYS A 1 26 ? 0.411 -4.079 -0.923 1.00 0.00 314 CYS A C 10
ATOM 8928 O O . CYS A 1 26 ? 0.669 -3.175 -1.711 1.00 0.00 314 CYS A O 10
ATOM 8935 N N . PRO A 1 27 ? -0.738 -4.107 -0.228 1.00 0.00 315 PRO A N 10
ATOM 8936 C CA . PRO A 1 27 ? -1.801 -3.095 -0.386 1.00 0.00 315 PRO A CA 10
ATOM 8937 C C . PRO A 1 27 ? -1.329 -1.674 -0.070 1.00 0.00 315 PRO A C 10
ATOM 8938 O O . PRO A 1 27 ? -2.017 -0.699 -0.360 1.00 0.00 315 PRO A O 10
ATOM 8949 N N . ARG A 1 28 ? -0.151 -1.584 0.533 1.00 0.00 316 ARG A N 10
ATOM 8950 C CA . ARG A 1 28 ? 0.445 -0.313 0.936 1.00 0.00 316 ARG A CA 10
ATOM 8951 C C . ARG A 1 28 ? 0.660 0.605 -0.267 1.00 0.00 316 ARG A C 10
ATOM 8952 O O . ARG A 1 28 ? 1.179 0.179 -1.303 1.00 0.00 316 ARG A O 10
ATOM 8973 N N . ALA A 1 29 ? 0.256 1.860 -0.112 1.00 0.00 317 ALA A N 10
ATOM 8974 C CA . ALA A 1 29 ? 0.408 2.853 -1.168 1.00 0.00 317 ALA A CA 10
ATOM 8975 C C . ALA A 1 29 ? 1.608 3.745 -0.886 1.00 0.00 317 ALA A C 10
ATOM 8976 O O . ALA A 1 29 ? 2.013 3.915 0.265 1.00 0.00 317 ALA A O 10
ATOM 8983 N N . PHE A 1 30 ? 2.171 4.313 -1.943 1.00 0.00 318 PHE A N 10
ATOM 8984 C CA . PHE A 1 30 ? 3.360 5.151 -1.833 1.00 0.00 318 PHE A CA 10
ATOM 8985 C C . PHE A 1 30 ? 3.302 6.308 -2.816 1.00 0.00 318 PHE A C 10
ATOM 8986 O O . PHE A 1 30 ? 2.497 6.300 -3.748 1.00 0.00 318 PHE A O 10
ATOM 9003 N N . HIS A 1 31 ? 4.146 7.310 -2.600 1.00 0.00 319 HIS A N 10
ATOM 9004 C CA . HIS A 1 31 ? 4.321 8.403 -3.544 1.00 0.00 319 HIS A CA 10
ATOM 9005 C C . HIS A 1 31 ? 5.607 8.193 -4.326 1.00 0.00 319 HIS A C 10
ATOM 9006 O O . HIS A 1 31 ? 6.570 7.637 -3.795 1.00 0.00 319 HIS A O 10
ATOM 9020 N N . LEU A 1 32 ? 5.628 8.652 -5.571 1.00 0.00 320 LEU A N 10
ATOM 9021 C CA . LEU A 1 32 ? 6.738 8.373 -6.483 1.00 0.00 320 LEU A CA 10
ATOM 9022 C C . LEU A 1 32 ? 8.093 8.780 -5.896 1.00 0.00 320 LEU A C 10
ATOM 9023 O O . LEU A 1 32 ? 8.995 7.949 -5.768 1.00 0.00 320 LEU A O 10
ATOM 9039 N N . ALA A 1 33 ? 8.231 10.047 -5.520 1.00 0.00 321 ALA A N 10
ATOM 9040 C CA . ALA A 1 33 ? 9.510 10.573 -5.051 1.00 0.00 321 ALA A CA 10
ATOM 9041 C C . ALA A 1 33 ? 9.816 10.141 -3.628 1.00 0.00 321 ALA A C 10
ATOM 9042 O O . ALA A 1 33 ? 10.967 10.192 -3.189 1.00 0.00 321 ALA A O 10
ATOM 9049 N N . CYS A 1 34 ? 8.788 9.725 -2.900 1.00 0.00 322 CYS A N 10
ATOM 9050 C CA . CYS A 1 34 ? 8.967 9.254 -1.534 1.00 0.00 322 CYS A CA 10
ATOM 9051 C C . CYS A 1 34 ? 9.594 7.867 -1.533 1.00 0.00 322 CYS A C 10
ATOM 9052 O O . CYS A 1 34 ? 10.199 7.443 -0.546 1.00 0.00 322 CYS A O 10
ATOM 9059 N N . LEU A 1 35 ? 9.436 7.162 -2.646 1.00 0.00 323 LEU A N 10
ATOM 9060 C CA . LEU A 1 35 ? 10.053 5.858 -2.836 1.00 0.00 323 LEU A CA 10
ATOM 9061 C C . LEU A 1 35 ? 11.557 5.991 -3.018 1.00 0.00 323 LEU A C 10
ATOM 9062 O O . LEU A 1 35 ? 12.060 7.047 -3.394 1.00 0.00 323 LEU A O 10
ATOM 9078 N N . SER A 1 36 ? 12.269 4.921 -2.708 1.00 0.00 324 SER A N 10
ATOM 9079 C CA . SER A 1 36 ? 13.699 4.858 -2.947 1.00 0.00 324 SER A CA 10
ATOM 9080 C C . SER A 1 36 ? 14.057 3.522 -3.600 1.00 0.00 324 SER A C 10
ATOM 9081 O O . SER A 1 36 ? 13.876 2.468 -2.989 1.00 0.00 324 SER A O 10
ATOM 9089 N N . PRO A 1 37 ? 14.544 3.535 -4.846 1.00 0.00 325 PRO A N 10
ATOM 9090 C CA . PRO A 1 37 ? 14.761 4.762 -5.622 1.00 0.00 325 PRO A CA 10
ATOM 9091 C C . PRO A 1 37 ? 13.451 5.440 -6.037 1.00 0.00 325 PRO A C 10
ATOM 9092 O O . PRO A 1 37 ? 12.437 4.775 -6.256 1.00 0.00 325 PRO A O 10
ATOM 9103 N N . PRO A 1 38 ? 13.462 6.779 -6.127 1.00 0.00 326 PRO A N 10
ATOM 9104 C CA . PRO A 1 38 ? 12.274 7.567 -6.478 1.00 0.00 326 PRO A CA 10
ATOM 9105 C C . PRO A 1 38 ? 11.833 7.344 -7.917 1.00 0.00 326 PRO A C 10
ATOM 9106 O O . PRO A 1 38 ? 12.606 7.553 -8.860 1.00 0.00 326 PRO A O 10
ATOM 9117 N N . LEU A 1 39 ? 10.587 6.920 -8.087 1.00 0.00 327 LEU A N 10
ATOM 9118 C CA . LEU A 1 39 ? 10.033 6.680 -9.412 1.00 0.00 327 LEU A CA 10
ATOM 9119 C C . LEU A 1 39 ? 9.755 7.998 -10.114 1.00 0.00 327 LEU A C 10
ATOM 9120 O O . LEU A 1 39 ? 9.396 8.994 -9.482 1.00 0.00 327 LEU A O 10
ATOM 9136 N N . ARG A 1 40 ? 9.951 7.998 -11.421 1.00 0.00 328 ARG A N 10
ATOM 9137 C CA . ARG A 1 40 ? 9.743 9.190 -12.229 1.00 0.00 328 ARG A CA 10
ATOM 9138 C C . ARG A 1 40 ? 8.284 9.317 -12.657 1.00 0.00 328 ARG A C 10
ATOM 9139 O O . ARG A 1 40 ? 7.726 10.414 -12.674 1.00 0.00 328 ARG A O 10
ATOM 9160 N N . GLU A 1 41 ? 7.684 8.192 -13.012 1.00 0.00 329 GLU A N 10
ATOM 9161 C CA . GLU A 1 41 ? 6.274 8.147 -13.378 1.00 0.00 329 GLU A CA 10
ATOM 9162 C C . GLU A 1 41 ? 5.641 6.894 -12.798 1.00 0.00 329 GLU A C 10
ATOM 9163 O O . GLU A 1 41 ? 6.348 5.986 -12.364 1.00 0.00 329 GLU A O 10
ATOM 9175 N N . ILE A 1 42 ? 4.316 6.855 -12.779 1.00 0.00 330 ILE A N 10
ATOM 9176 C CA . ILE A 1 42 ? 3.592 5.692 -12.276 1.00 0.00 330 ILE A CA 10
ATOM 9177 C C . ILE A 1 42 ? 3.563 4.587 -13.334 1.00 0.00 330 ILE A C 10
ATOM 9178 O O . ILE A 1 42 ? 2.938 4.741 -14.383 1.00 0.00 330 ILE A O 10
ATOM 9194 N N . PRO A 1 43 ? 4.255 3.469 -13.079 1.00 0.00 331 PRO A N 10
ATOM 9195 C CA . PRO A 1 43 ? 4.298 2.335 -14.002 1.00 0.00 331 PRO A CA 10
ATOM 9196 C C . PRO A 1 43 ? 2.933 1.683 -14.187 1.00 0.00 331 PRO A C 10
ATOM 9197 O O . PRO A 1 43 ? 2.233 1.371 -13.220 1.00 0.00 331 PRO A O 10
ATOM 9208 N N . SER A 1 44 ? 2.564 1.488 -15.446 1.00 0.00 332 SER A N 10
ATOM 9209 C CA . SER A 1 44 ? 1.306 0.851 -15.786 1.00 0.00 332 SER A CA 10
ATOM 9210 C C . SER A 1 44 ? 1.441 -0.667 -15.687 1.00 0.00 332 SER A C 10
ATOM 9211 O O . SER A 1 44 ? 2.176 -1.289 -16.462 1.00 0.00 332 SER A O 10
ATOM 9219 N N . GLY A 1 45 ? 0.749 -1.251 -14.722 1.00 0.00 333 GLY A N 10
ATOM 9220 C CA . GLY A 1 45 ? 0.805 -2.683 -14.533 1.00 0.00 333 GLY A CA 10
ATOM 9221 C C . GLY A 1 45 ? 1.069 -3.058 -13.088 1.00 0.00 333 GLY A C 10
ATOM 9222 O O . GLY A 1 45 ? 0.827 -2.261 -12.180 1.00 0.00 333 GLY A O 10
ATOM 9226 N N . THR A 1 46 ? 1.552 -4.273 -12.882 1.00 0.00 334 THR A N 10
ATOM 9227 C CA . THR A 1 46 ? 1.853 -4.760 -11.544 1.00 0.00 334 THR A CA 10
ATOM 9228 C C . THR A 1 46 ? 3.185 -4.216 -11.034 1.00 0.00 334 THR A C 10
ATOM 9229 O O . THR A 1 46 ? 4.241 -4.490 -11.611 1.00 0.00 334 THR A O 10
ATOM 9240 N N . TRP A 1 47 ? 3.126 -3.447 -9.957 1.00 0.00 335 TRP A N 10
ATOM 9241 C CA . TRP A 1 47 ? 4.318 -2.865 -9.364 1.00 0.00 335 TRP A CA 10
ATOM 9242 C C . TRP A 1 47 ? 4.616 -3.543 -8.032 1.00 0.00 335 TRP A C 10
ATOM 9243 O O . TRP A 1 47 ? 3.699 -3.938 -7.312 1.00 0.00 335 TRP A O 10
ATOM 9264 N N . ARG A 1 48 ? 5.896 -3.680 -7.694 1.00 0.00 336 ARG A N 10
ATOM 9265 C CA . ARG A 1 48 ? 6.300 -4.378 -6.479 1.00 0.00 336 ARG A CA 10
ATOM 9266 C C . ARG A 1 48 ? 7.169 -3.464 -5.620 1.00 0.00 336 ARG A C 10
ATOM 9267 O O . ARG A 1 48 ? 8.154 -2.906 -6.103 1.00 0.00 336 ARG A O 10
ATOM 9288 N N . CYS A 1 49 ? 6.799 -3.305 -4.366 1.00 0.00 337 CYS A N 10
ATOM 9289 C CA . CYS A 1 49 ? 7.554 -2.452 -3.456 1.00 0.00 337 CYS A CA 10
ATOM 9290 C C . CYS A 1 49 ? 8.788 -3.174 -2.915 1.00 0.00 337 CYS A C 10
ATOM 9291 O O . CYS A 1 49 ? 8.992 -4.357 -3.201 1.00 0.00 337 CYS A O 10
ATOM 9298 N N . SER A 1 50 ? 9.581 -2.473 -2.117 1.00 0.00 338 SER A N 10
ATOM 9299 C CA . SER A 1 50 ? 10.829 -3.017 -1.597 1.00 0.00 338 SER A CA 10
ATOM 9300 C C . SER A 1 50 ? 10.571 -4.267 -0.761 1.00 0.00 338 SER A C 10
ATOM 9301 O O . SER A 1 50 ? 11.294 -5.261 -0.873 1.00 0.00 338 SER A O 10
ATOM 9309 N N . SER A 1 51 ? 9.518 -4.216 0.051 1.00 0.00 339 SER A N 10
ATOM 9310 C CA . SER A 1 51 ? 9.121 -5.347 0.887 1.00 0.00 339 SER A CA 10
ATOM 9311 C C . SER A 1 51 ? 8.948 -6.615 0.042 1.00 0.00 339 SER A C 10
ATOM 9312 O O . SER A 1 51 ? 9.471 -7.670 0.385 1.00 0.00 339 SER A O 10
ATOM 9320 N N . CYS A 1 52 ? 8.237 -6.490 -1.077 1.00 0.00 340 CYS A N 10
ATOM 9321 C CA . CYS A 1 52 ? 8.013 -7.622 -1.971 1.00 0.00 340 CYS A CA 10
ATOM 9322 C C . CYS A 1 52 ? 9.318 -8.080 -2.613 1.00 0.00 340 CYS A C 10
ATOM 9323 O O . CYS A 1 52 ? 9.592 -9.277 -2.692 1.00 0.00 340 CYS A O 10
ATOM 9330 N N . LEU A 1 53 ? 10.126 -7.120 -3.050 1.00 0.00 341 LEU A N 10
ATOM 9331 C CA . LEU A 1 53 ? 11.372 -7.422 -3.746 1.00 0.00 341 LEU A CA 10
ATOM 9332 C C . LEU A 1 53 ? 12.327 -8.221 -2.872 1.00 0.00 341 LEU A C 10
ATOM 9333 O O . LEU A 1 53 ? 12.980 -9.153 -3.340 1.00 0.00 341 LEU A O 10
ATOM 9349 N N . GLN A 1 54 ? 12.392 -7.874 -1.592 1.00 0.00 342 GLN A N 10
ATOM 9350 C CA . GLN A 1 54 ? 13.314 -8.535 -0.677 1.00 0.00 342 GLN A CA 10
ATOM 9351 C C . GLN A 1 54 ? 12.690 -9.794 -0.086 1.00 0.00 342 GLN A C 10
ATOM 9352 O O . GLN A 1 54 ? 13.372 -10.574 0.587 1.00 0.00 342 GLN A O 10
ATOM 9366 N N . ALA A 1 55 ? 11.404 -10.009 -0.337 1.00 0.00 343 ALA A N 10
ATOM 9367 C CA . ALA A 1 55 ? 10.699 -11.155 0.223 1.00 0.00 343 ALA A CA 10
ATOM 9368 C C . ALA A 1 55 ? 10.470 -12.223 -0.839 1.00 0.00 343 ALA A C 10
ATOM 9369 O O . ALA A 1 55 ? 9.604 -13.086 -0.685 1.00 0.00 343 ALA A O 10
ATOM 9376 N N . THR A 1 56 ? 11.241 -12.159 -1.909 1.00 0.00 344 THR A N 10
ATOM 9377 C CA . THR A 1 56 ? 11.128 -13.139 -2.974 1.00 0.00 344 THR A CA 10
ATOM 9378 C C . THR A 1 56 ? 11.986 -14.362 -2.660 1.00 0.00 344 THR A C 10
ATOM 9379 O O . THR A 1 56 ? 13.213 -14.301 -2.695 1.00 0.00 344 THR A O 10
ATOM 9390 N N . VAL A 1 57 ? 11.331 -15.465 -2.345 1.00 0.00 345 VAL A N 10
ATOM 9391 C CA . VAL A 1 57 ? 12.033 -16.702 -2.038 1.00 0.00 345 VAL A CA 10
ATOM 9392 C C . VAL A 1 57 ? 11.883 -17.682 -3.193 1.00 0.00 345 VAL A C 10
ATOM 9393 O O . VAL A 1 57 ? 10.901 -17.642 -3.932 1.00 0.00 345 VAL A O 10
ATOM 9406 N N . GLN A 1 58 ? 12.860 -18.555 -3.351 1.00 0.00 346 GLN A N 10
ATOM 9407 C CA . GLN A 1 58 ? 12.848 -19.506 -4.450 1.00 0.00 346 GLN A CA 10
ATOM 9408 C C . GLN A 1 58 ? 12.929 -20.920 -3.907 1.00 0.00 346 GLN A C 10
ATOM 9409 O O . GLN A 1 58 ? 13.801 -21.708 -4.276 1.00 0.00 346 GLN A O 10
ATOM 9423 N N . GLU A 1 59 ? 12.007 -21.226 -3.012 1.00 0.00 347 GLU A N 10
ATOM 9424 C CA . GLU A 1 59 ? 11.972 -22.517 -2.346 1.00 0.00 347 GLU A CA 10
ATOM 9425 C C . GLU A 1 59 ? 10.936 -23.418 -2.995 1.00 0.00 347 GLU A C 10
ATOM 9426 O O . GLU A 1 59 ? 9.872 -22.950 -3.393 1.00 0.00 347 GLU A O 10
ATOM 9438 N N . VAL A 1 60 ? 11.244 -24.703 -3.108 1.00 0.00 348 VAL A N 10
ATOM 9439 C CA . VAL A 1 60 ? 10.258 -25.678 -3.543 1.00 0.00 348 VAL A CA 10
ATOM 9440 C C . VAL A 1 60 ? 9.383 -26.057 -2.357 1.00 0.00 348 VAL A C 10
ATOM 9441 O O . VAL A 1 60 ? 9.737 -26.918 -1.547 1.00 0.00 348 VAL A O 10
ATOM 9454 N N . GLN A 1 61 ? 8.250 -25.393 -2.253 1.00 0.00 349 GLN A N 10
ATOM 9455 C CA . GLN A 1 61 ? 7.391 -25.519 -1.095 1.00 0.00 349 GLN A CA 10
ATOM 9456 C C . GLN A 1 61 ? 6.183 -26.381 -1.411 1.00 0.00 349 GLN A C 10
ATOM 9457 O O . GLN A 1 61 ? 5.614 -26.272 -2.500 1.00 0.00 349 GLN A O 10
ATOM 9471 N N . PRO A 1 62 ? 5.798 -27.267 -0.485 1.00 0.00 350 PRO A N 10
ATOM 9472 C CA . PRO A 1 62 ? 4.542 -28.007 -0.571 1.00 0.00 350 PRO A CA 10
ATOM 9473 C C . PRO A 1 62 ? 3.367 -27.046 -0.712 1.00 0.00 350 PRO A C 10
ATOM 9474 O O . PRO A 1 62 ? 3.418 -25.910 -0.240 1.00 0.00 350 PRO A O 10
ATOM 9485 N N . ARG A 1 63 ? 2.317 -27.524 -1.368 1.00 0.00 351 ARG A N 10
ATOM 9486 C CA . ARG A 1 63 ? 1.199 -26.682 -1.788 1.00 0.00 351 ARG A CA 10
ATOM 9487 C C . ARG A 1 63 ? 0.556 -25.950 -0.620 1.00 0.00 351 ARG A C 10
ATOM 9488 O O . ARG A 1 63 ? -0.010 -24.875 -0.812 1.00 0.00 351 ARG A O 10
ATOM 9509 N N . ALA A 1 64 ? 0.639 -26.547 0.572 1.00 0.00 352 ALA A N 10
ATOM 9510 C CA . ALA A 1 64 ? 0.214 -25.900 1.816 1.00 0.00 352 ALA A CA 10
ATOM 9511 C C . ALA A 1 64 ? -1.153 -25.248 1.666 1.00 0.00 352 ALA A C 10
ATOM 9512 O O . ALA A 1 64 ? -1.329 -24.052 1.919 1.00 0.00 352 ALA A O 10
ATOM 9519 N N . GLU A 1 65 ? -2.113 -26.043 1.227 1.00 0.00 353 GLU A N 10
ATOM 9520 C CA . GLU A 1 65 ? -3.442 -25.546 0.940 1.00 0.00 353 GLU A CA 10
ATOM 9521 C C . GLU A 1 65 ? -4.459 -26.048 1.958 1.00 0.00 353 GLU A C 10
ATOM 9522 O O . GLU A 1 65 ? -4.096 -26.638 2.980 1.00 0.00 353 GLU A O 10
ATOM 9534 N N . GLU A 1 66 ? -5.724 -25.802 1.679 1.00 0.00 354 GLU A N 10
ATOM 9535 C CA . GLU A 1 66 ? -6.801 -26.123 2.604 1.00 0.00 354 GLU A CA 10
ATOM 9536 C C . GLU A 1 66 ? -7.239 -27.580 2.468 1.00 0.00 354 GLU A C 10
ATOM 9537 O O . GLU A 1 66 ? -6.410 -28.484 2.307 1.00 0.00 354 GLU A O 10
ATOM 9551 N N . GLY A 1 1 ? -8.748 -4.795 9.682 1.00 0.00 289 GLY A N 11
ATOM 9552 C CA . GLY A 1 1 ? -8.446 -6.106 9.065 1.00 0.00 289 GLY A CA 11
ATOM 9553 C C . GLY A 1 1 ? -8.839 -6.147 7.603 1.00 0.00 289 GLY A C 11
ATOM 9554 O O . GLY A 1 1 ? -9.085 -5.104 6.997 1.00 0.00 289 GLY A O 11
ATOM 9559 N N . ALA A 1 2 ? -8.908 -7.358 7.049 1.00 0.00 290 ALA A N 11
ATOM 9560 C CA . ALA A 1 2 ? -9.218 -7.560 5.633 1.00 0.00 290 ALA A CA 11
ATOM 9561 C C . ALA A 1 2 ? -8.208 -6.830 4.753 1.00 0.00 290 ALA A C 11
ATOM 9562 O O . ALA A 1 2 ? -8.570 -6.217 3.740 1.00 0.00 290 ALA A O 11
ATOM 9569 N N . MET A 1 3 ? -6.937 -6.923 5.128 1.00 0.00 291 MET A N 11
ATOM 9570 C CA . MET A 1 3 ? -5.869 -6.195 4.443 1.00 0.00 291 MET A CA 11
ATOM 9571 C C . MET A 1 3 ? -5.522 -6.818 3.091 1.00 0.00 291 MET A C 11
ATOM 9572 O O . MET A 1 3 ? -4.679 -6.303 2.360 1.00 0.00 291 MET A O 11
ATOM 9586 N N . ALA A 1 4 ? -6.175 -7.922 2.759 1.00 0.00 292 ALA A N 11
ATOM 9587 C CA . ALA A 1 4 ? -5.962 -8.573 1.482 1.00 0.00 292 ALA A CA 11
ATOM 9588 C C . ALA A 1 4 ? -6.998 -8.105 0.471 1.00 0.00 292 ALA A C 11
ATOM 9589 O O . ALA A 1 4 ? -6.800 -8.215 -0.741 1.00 0.00 292 ALA A O 11
ATOM 9596 N N . GLN A 1 5 ? -8.111 -7.582 0.972 1.00 0.00 293 GLN A N 11
ATOM 9597 C CA . GLN A 1 5 ? -9.192 -7.115 0.120 1.00 0.00 293 GLN A CA 11
ATOM 9598 C C . GLN A 1 5 ? -9.157 -5.599 0.008 1.00 0.00 293 GLN A C 11
ATOM 9599 O O . GLN A 1 5 ? -9.550 -5.031 -1.012 1.00 0.00 293 GLN A O 11
ATOM 9613 N N . LYS A 1 6 ? -8.701 -4.948 1.063 1.00 0.00 294 LYS A N 11
ATOM 9614 C CA . LYS A 1 6 ? -8.595 -3.499 1.088 1.00 0.00 294 LYS A CA 11
ATOM 9615 C C . LYS A 1 6 ? -7.148 -3.084 0.868 1.00 0.00 294 LYS A C 11
ATOM 9616 O O . LYS A 1 6 ? -6.246 -3.576 1.546 1.00 0.00 294 LYS A O 11
ATOM 9635 N N . ASN A 1 7 ? -6.921 -2.185 -0.073 1.00 0.00 295 ASN A N 11
ATOM 9636 C CA . ASN A 1 7 ? -5.591 -1.637 -0.280 1.00 0.00 295 ASN A CA 11
ATOM 9637 C C . ASN A 1 7 ? -5.500 -0.313 0.462 1.00 0.00 295 ASN A C 11
ATOM 9638 O O . ASN A 1 7 ? -6.507 0.388 0.608 1.00 0.00 295 ASN A O 11
ATOM 9649 N N . GLU A 1 8 ? -4.317 0.030 0.945 1.00 0.00 296 GLU A N 11
ATOM 9650 C CA . GLU A 1 8 ? -4.158 1.224 1.752 1.00 0.00 296 GLU A CA 11
ATOM 9651 C C . GLU A 1 8 ? -4.046 2.453 0.877 1.00 0.00 296 GLU A C 11
ATOM 9652 O O . GLU A 1 8 ? -3.262 2.487 -0.068 1.00 0.00 296 GLU A O 11
ATOM 9664 N N . ASP A 1 9 ? -4.848 3.452 1.192 1.00 0.00 297 ASP A N 11
ATOM 9665 C CA . ASP A 1 9 ? -4.843 4.707 0.456 1.00 0.00 297 ASP A CA 11
ATOM 9666 C C . ASP A 1 9 ? -4.018 5.753 1.192 1.00 0.00 297 ASP A C 11
ATOM 9667 O O . ASP A 1 9 ? -4.301 6.951 1.131 1.00 0.00 297 ASP A O 11
ATOM 9676 N N . GLU A 1 10 ? -2.985 5.282 1.879 1.00 0.00 298 GLU A N 11
ATOM 9677 C CA . GLU A 1 10 ? -2.082 6.143 2.628 1.00 0.00 298 GLU A CA 11
ATOM 9678 C C . GLU A 1 10 ? -0.643 5.776 2.291 1.00 0.00 298 GLU A C 11
ATOM 9679 O O . GLU A 1 10 ? -0.283 4.597 2.297 1.00 0.00 298 GLU A O 11
ATOM 9691 N N . CYS A 1 11 ? 0.165 6.775 1.975 1.00 0.00 299 CYS A N 11
ATOM 9692 C CA . CYS A 1 11 ? 1.571 6.552 1.679 1.00 0.00 299 CYS A CA 11
ATOM 9693 C C . CYS A 1 11 ? 2.329 6.179 2.947 1.00 0.00 299 CYS A C 11
ATOM 9694 O O . CYS A 1 11 ? 2.488 6.999 3.848 1.00 0.00 299 CYS A O 11
ATOM 9701 N N . ALA A 1 12 ? 2.778 4.931 3.002 1.00 0.00 300 ALA A N 11
ATOM 9702 C CA . ALA A 1 12 ? 3.546 4.421 4.143 1.00 0.00 300 ALA A CA 11
ATOM 9703 C C . ALA A 1 12 ? 4.786 5.270 4.444 1.00 0.00 300 ALA A C 11
ATOM 9704 O O . ALA A 1 12 ? 5.336 5.203 5.542 1.00 0.00 300 ALA A O 11
ATOM 9711 N N . VAL A 1 13 ? 5.224 6.062 3.470 1.00 0.00 301 VAL A N 11
ATOM 9712 C CA . VAL A 1 13 ? 6.379 6.932 3.661 1.00 0.00 301 VAL A CA 11
ATOM 9713 C C . VAL A 1 13 ? 6.011 8.169 4.484 1.00 0.00 301 VAL A C 11
ATOM 9714 O O . VAL A 1 13 ? 6.450 8.320 5.616 1.00 0.00 301 VAL A O 11
ATOM 9727 N N . CYS A 1 14 ? 5.177 9.037 3.913 1.00 0.00 302 CYS A N 11
ATOM 9728 C CA . CYS A 1 14 ? 4.927 10.344 4.515 1.00 0.00 302 CYS A CA 11
ATOM 9729 C C . CYS A 1 14 ? 3.543 10.435 5.154 1.00 0.00 302 CYS A C 11
ATOM 9730 O O . CYS A 1 14 ? 3.134 11.503 5.607 1.00 0.00 302 CYS A O 11
ATOM 9737 N N . ARG A 1 15 ? 2.836 9.304 5.204 1.00 0.00 303 ARG A N 11
ATOM 9738 C CA . ARG A 1 15 ? 1.492 9.240 5.786 1.00 0.00 303 ARG A CA 11
ATOM 9739 C C . ARG A 1 15 ? 0.539 10.243 5.141 1.00 0.00 303 ARG A C 11
ATOM 9740 O O . ARG A 1 15 ? -0.257 10.893 5.817 1.00 0.00 303 ARG A O 11
ATOM 9761 N N . ASP A 1 16 ? 0.631 10.364 3.823 1.00 0.00 304 ASP A N 11
ATOM 9762 C CA . ASP A 1 16 ? -0.218 11.279 3.064 1.00 0.00 304 ASP A CA 11
ATOM 9763 C C . ASP A 1 16 ? -0.828 10.532 1.881 1.00 0.00 304 ASP A C 11
ATOM 9764 O O . ASP A 1 16 ? -0.377 9.435 1.545 1.00 0.00 304 ASP A O 11
ATOM 9773 N N . GLY A 1 17 ? -1.850 11.105 1.247 1.00 0.00 305 GLY A N 11
ATOM 9774 C CA . GLY A 1 17 ? -2.510 10.430 0.146 1.00 0.00 305 GLY A CA 11
ATOM 9775 C C . GLY A 1 17 ? -2.453 11.231 -1.125 1.00 0.00 305 GLY A C 11
ATOM 9776 O O . GLY A 1 17 ? -1.568 12.073 -1.298 1.00 0.00 305 GLY A O 11
ATOM 9780 N N . GLY A 1 18 ? -3.396 10.987 -2.025 1.00 0.00 306 GLY A N 11
ATOM 9781 C CA . GLY A 1 18 ? -3.422 11.707 -3.286 1.00 0.00 306 GLY A CA 11
ATOM 9782 C C . GLY A 1 18 ? -2.971 10.853 -4.451 1.00 0.00 306 GLY A C 11
ATOM 9783 O O . GLY A 1 18 ? -3.588 9.829 -4.748 1.00 0.00 306 GLY A O 11
ATOM 9787 N N . GLU A 1 19 ? -1.884 11.262 -5.092 1.00 0.00 307 GLU A N 11
ATOM 9788 C CA . GLU A 1 19 ? -1.360 10.541 -6.247 1.00 0.00 307 GLU A CA 11
ATOM 9789 C C . GLU A 1 19 ? -0.535 9.350 -5.782 1.00 0.00 307 GLU A C 11
ATOM 9790 O O . GLU A 1 19 ? 0.696 9.353 -5.860 1.00 0.00 307 GLU A O 11
ATOM 9802 N N . LEU A 1 20 ? -1.224 8.338 -5.292 1.00 0.00 308 LEU A N 11
ATOM 9803 C CA . LEU A 1 20 ? -0.577 7.162 -4.758 1.00 0.00 308 LEU A CA 11
ATOM 9804 C C . LEU A 1 20 ? -0.533 6.052 -5.785 1.00 0.00 308 LEU A C 11
ATOM 9805 O O . LEU A 1 20 ? -1.370 5.978 -6.681 1.00 0.00 308 LEU A O 11
ATOM 9821 N N . ILE A 1 21 ? 0.451 5.197 -5.631 1.00 0.00 309 ILE A N 11
ATOM 9822 C CA . ILE A 1 21 ? 0.531 3.978 -6.400 1.00 0.00 309 ILE A CA 11
ATOM 9823 C C . ILE A 1 21 ? 0.610 2.808 -5.426 1.00 0.00 309 ILE A C 11
ATOM 9824 O O . ILE A 1 21 ? 1.554 2.700 -4.645 1.00 0.00 309 ILE A O 11
ATOM 9840 N N . CYS A 1 22 ? -0.413 1.972 -5.432 1.00 0.00 310 CYS A N 11
ATOM 9841 C CA . CYS A 1 22 ? -0.462 0.851 -4.517 1.00 0.00 310 CYS A CA 11
ATOM 9842 C C . CYS A 1 22 ? 0.168 -0.361 -5.169 1.00 0.00 310 CYS A C 11
ATOM 9843 O O . CYS A 1 22 ? -0.042 -0.616 -6.352 1.00 0.00 310 CYS A O 11
ATOM 9851 N N . CYS A 1 23 ? 0.960 -1.090 -4.402 1.00 0.00 311 CYS A N 11
ATOM 9852 C CA . CYS A 1 23 ? 1.613 -2.279 -4.914 1.00 0.00 311 CYS A CA 11
ATOM 9853 C C . CYS A 1 23 ? 0.588 -3.330 -5.334 1.00 0.00 311 CYS A C 11
ATOM 9854 O O . CYS A 1 23 ? -0.411 -3.548 -4.653 1.00 0.00 311 CYS A O 11
ATOM 9861 N N . ASP A 1 24 ? 0.863 -3.986 -6.456 1.00 0.00 312 ASP A N 11
ATOM 9862 C CA . ASP A 1 24 ? -0.052 -4.978 -7.019 1.00 0.00 312 ASP A CA 11
ATOM 9863 C C . ASP A 1 24 ? -0.005 -6.289 -6.243 1.00 0.00 312 ASP A C 11
ATOM 9864 O O . ASP A 1 24 ? -0.643 -7.269 -6.623 1.00 0.00 312 ASP A O 11
ATOM 9873 N N . GLY A 1 25 ? 0.760 -6.298 -5.168 1.00 0.00 313 GLY A N 11
ATOM 9874 C CA . GLY A 1 25 ? 0.822 -7.462 -4.310 1.00 0.00 313 GLY A CA 11
ATOM 9875 C C . GLY A 1 25 ? 0.663 -7.089 -2.851 1.00 0.00 313 GLY A C 11
ATOM 9876 O O . GLY A 1 25 ? 0.137 -7.863 -2.050 1.00 0.00 313 GLY A O 11
ATOM 9880 N N . CYS A 1 26 ? 1.102 -5.886 -2.515 1.00 0.00 314 CYS A N 11
ATOM 9881 C CA . CYS A 1 26 ? 1.039 -5.397 -1.146 1.00 0.00 314 CYS A CA 11
ATOM 9882 C C . CYS A 1 26 ? 0.113 -4.187 -1.075 1.00 0.00 314 CYS A C 11
ATOM 9883 O O . CYS A 1 26 ? 0.226 -3.269 -1.889 1.00 0.00 314 CYS A O 11
ATOM 9890 N N . PRO A 1 27 ? -0.812 -4.165 -0.108 1.00 0.00 315 PRO A N 11
ATOM 9891 C CA . PRO A 1 27 ? -1.817 -3.099 0.011 1.00 0.00 315 PRO A CA 11
ATOM 9892 C C . PRO A 1 27 ? -1.207 -1.729 0.299 1.00 0.00 315 PRO A C 11
ATOM 9893 O O . PRO A 1 27 ? -1.873 -0.709 0.156 1.00 0.00 315 PRO A O 11
ATOM 9904 N N . ARG A 1 28 ? 0.056 -1.723 0.700 1.00 0.00 316 ARG A N 11
ATOM 9905 C CA . ARG A 1 28 ? 0.750 -0.492 1.051 1.00 0.00 316 ARG A CA 11
ATOM 9906 C C . ARG A 1 28 ? 0.954 0.401 -0.175 1.00 0.00 316 ARG A C 11
ATOM 9907 O O . ARG A 1 28 ? 1.304 -0.078 -1.262 1.00 0.00 316 ARG A O 11
ATOM 9928 N N . ALA A 1 29 ? 0.720 1.701 0.010 1.00 0.00 317 ALA A N 11
ATOM 9929 C CA . ALA A 1 29 ? 0.800 2.668 -1.082 1.00 0.00 317 ALA A CA 11
ATOM 9930 C C . ALA A 1 29 ? 1.931 3.660 -0.856 1.00 0.00 317 ALA A C 11
ATOM 9931 O O . ALA A 1 29 ? 2.359 3.887 0.284 1.00 0.00 317 ALA A O 11
ATOM 9938 N N . PHE A 1 30 ? 2.407 4.250 -1.943 1.00 0.00 318 PHE A N 11
ATOM 9939 C CA . PHE A 1 30 ? 3.524 5.190 -1.894 1.00 0.00 318 PHE A CA 11
ATOM 9940 C C . PHE A 1 30 ? 3.356 6.281 -2.938 1.00 0.00 318 PHE A C 11
ATOM 9941 O O . PHE A 1 30 ? 2.598 6.112 -3.896 1.00 0.00 318 PHE A O 11
ATOM 9958 N N . HIS A 1 31 ? 4.044 7.407 -2.748 1.00 0.00 319 HIS A N 11
ATOM 9959 C CA . HIS A 1 31 ? 4.116 8.453 -3.767 1.00 0.00 319 HIS A CA 11
ATOM 9960 C C . HIS A 1 31 ? 5.352 8.240 -4.636 1.00 0.00 319 HIS A C 11
ATOM 9961 O O . HIS A 1 31 ? 6.357 7.702 -4.156 1.00 0.00 319 HIS A O 11
ATOM 9975 N N . LEU A 1 32 ? 5.289 8.679 -5.880 1.00 0.00 320 LEU A N 11
ATOM 9976 C CA . LEU A 1 32 ? 6.356 8.422 -6.848 1.00 0.00 320 LEU A CA 11
ATOM 9977 C C . LEU A 1 32 ? 7.719 8.872 -6.322 1.00 0.00 320 LEU A C 11
ATOM 9978 O O . LEU A 1 32 ? 8.636 8.058 -6.185 1.00 0.00 320 LEU A O 11
ATOM 9994 N N . ALA A 1 33 ? 7.838 10.152 -5.982 1.00 0.00 321 ALA A N 11
ATOM 9995 C CA . ALA A 1 33 ? 9.114 10.707 -5.531 1.00 0.00 321 ALA A CA 11
ATOM 9996 C C . ALA A 1 33 ? 9.465 10.277 -4.106 1.00 0.00 321 ALA A C 11
ATOM 9997 O O . ALA A 1 33 ? 10.602 10.450 -3.660 1.00 0.00 321 ALA A O 11
ATOM 10004 N N . CYS A 1 34 ? 8.484 9.738 -3.399 1.00 0.00 322 CYS A N 11
ATOM 10005 C CA . CYS A 1 34 ? 8.709 9.248 -2.053 1.00 0.00 322 CYS A CA 11
ATOM 10006 C C . CYS A 1 34 ? 9.425 7.902 -2.075 1.00 0.00 322 CYS A C 11
ATOM 10007 O O . CYS A 1 34 ? 10.065 7.513 -1.100 1.00 0.00 322 CYS A O 11
ATOM 10014 N N . LEU A 1 35 ? 9.324 7.197 -3.202 1.00 0.00 323 LEU A N 11
ATOM 10015 C CA . LEU A 1 35 ? 10.094 5.973 -3.410 1.00 0.00 323 LEU A CA 11
ATOM 10016 C C . LEU A 1 35 ? 11.589 6.258 -3.322 1.00 0.00 323 LEU A C 11
ATOM 10017 O O . LEU A 1 35 ? 12.030 7.382 -3.557 1.00 0.00 323 LEU A O 11
ATOM 10033 N N . SER A 1 36 ? 12.357 5.248 -2.950 1.00 0.00 324 SER A N 11
ATOM 10034 C CA . SER A 1 36 ? 13.807 5.337 -2.972 1.00 0.00 324 SER A CA 11
ATOM 10035 C C . SER A 1 36 ? 14.401 4.067 -3.580 1.00 0.00 324 SER A C 11
ATOM 10036 O O . SER A 1 36 ? 14.335 2.995 -2.978 1.00 0.00 324 SER A O 11
ATOM 10044 N N . PRO A 1 37 ? 14.973 4.148 -4.797 1.00 0.00 325 PRO A N 11
ATOM 10045 C CA . PRO A 1 37 ? 15.105 5.396 -5.566 1.00 0.00 325 PRO A CA 11
ATOM 10046 C C . PRO A 1 37 ? 13.760 5.941 -6.035 1.00 0.00 325 PRO A C 11
ATOM 10047 O O . PRO A 1 37 ? 12.841 5.176 -6.339 1.00 0.00 325 PRO A O 11
ATOM 10058 N N . PRO A 1 38 ? 13.634 7.279 -6.086 1.00 0.00 326 PRO A N 11
ATOM 10059 C CA . PRO A 1 38 ? 12.387 7.957 -6.458 1.00 0.00 326 PRO A CA 11
ATOM 10060 C C . PRO A 1 38 ? 11.881 7.541 -7.835 1.00 0.00 326 PRO A C 11
ATOM 10061 O O . PRO A 1 38 ? 12.608 7.607 -8.825 1.00 0.00 326 PRO A O 11
ATOM 10072 N N . LEU A 1 39 ? 10.637 7.097 -7.872 1.00 0.00 327 LEU A N 11
ATOM 10073 C CA . LEU A 1 39 ? 9.993 6.720 -9.121 1.00 0.00 327 LEU A CA 11
ATOM 10074 C C . LEU A 1 39 ? 9.541 7.980 -9.848 1.00 0.00 327 LEU A C 11
ATOM 10075 O O . LEU A 1 39 ? 8.966 8.884 -9.250 1.00 0.00 327 LEU A O 11
ATOM 10091 N N . ARG A 1 40 ? 9.827 8.047 -11.140 1.00 0.00 328 ARG A N 11
ATOM 10092 C CA . ARG A 1 40 ? 9.589 9.264 -11.907 1.00 0.00 328 ARG A CA 11
ATOM 10093 C C . ARG A 1 40 ? 8.163 9.322 -12.435 1.00 0.00 328 ARG A C 11
ATOM 10094 O O . ARG A 1 40 ? 7.517 10.368 -12.372 1.00 0.00 328 ARG A O 11
ATOM 10115 N N . GLU A 1 41 ? 7.675 8.203 -12.954 1.00 0.00 329 GLU A N 11
ATOM 10116 C CA . GLU A 1 41 ? 6.341 8.150 -13.528 1.00 0.00 329 GLU A CA 11
ATOM 10117 C C . GLU A 1 41 ? 5.649 6.850 -13.149 1.00 0.00 329 GLU A C 11
ATOM 10118 O O . GLU A 1 41 ? 6.297 5.901 -12.711 1.00 0.00 329 GLU A O 11
ATOM 10130 N N . ILE A 1 42 ? 4.335 6.816 -13.318 1.00 0.00 330 ILE A N 11
ATOM 10131 C CA . ILE A 1 42 ? 3.547 5.638 -13.002 1.00 0.00 330 ILE A CA 11
ATOM 10132 C C . ILE A 1 42 ? 3.701 4.576 -14.082 1.00 0.00 330 ILE A C 11
ATOM 10133 O O . ILE A 1 42 ? 3.316 4.796 -15.235 1.00 0.00 330 ILE A O 11
ATOM 10149 N N . PRO A 1 43 ? 4.279 3.420 -13.735 1.00 0.00 331 PRO A N 11
ATOM 10150 C CA . PRO A 1 43 ? 4.467 2.315 -14.677 1.00 0.00 331 PRO A CA 11
ATOM 10151 C C . PRO A 1 43 ? 3.145 1.651 -15.042 1.00 0.00 331 PRO A C 11
ATOM 10152 O O . PRO A 1 43 ? 2.283 1.437 -14.188 1.00 0.00 331 PRO A O 11
ATOM 10163 N N . SER A 1 44 ? 2.990 1.327 -16.321 1.00 0.00 332 SER A N 11
ATOM 10164 C CA . SER A 1 44 ? 1.778 0.689 -16.804 1.00 0.00 332 SER A CA 11
ATOM 10165 C C . SER A 1 44 ? 1.900 -0.829 -16.700 1.00 0.00 332 SER A C 11
ATOM 10166 O O . SER A 1 44 ? 1.907 -1.535 -17.714 1.00 0.00 332 SER A O 11
ATOM 10174 N N . GLY A 1 45 ? 2.005 -1.319 -15.480 1.00 0.00 333 GLY A N 11
ATOM 10175 C CA . GLY A 1 45 ? 2.148 -2.741 -15.244 1.00 0.00 333 GLY A CA 11
ATOM 10176 C C . GLY A 1 45 ? 2.079 -3.069 -13.777 1.00 0.00 333 GLY A C 11
ATOM 10177 O O . GLY A 1 45 ? 1.840 -2.184 -12.949 1.00 0.00 333 GLY A O 11
ATOM 10181 N N . THR A 1 46 ? 2.294 -4.333 -13.435 1.00 0.00 334 THR A N 11
ATOM 10182 C CA . THR A 1 46 ? 2.252 -4.767 -12.050 1.00 0.00 334 THR A CA 11
ATOM 10183 C C . THR A 1 46 ? 3.500 -4.310 -11.303 1.00 0.00 334 THR A C 11
ATOM 10184 O O . THR A 1 46 ? 4.627 -4.662 -11.660 1.00 0.00 334 THR A O 11
ATOM 10195 N N . TRP A 1 47 ? 3.285 -3.492 -10.290 1.00 0.00 335 TRP A N 11
ATOM 10196 C CA . TRP A 1 47 ? 4.371 -2.891 -9.541 1.00 0.00 335 TRP A CA 11
ATOM 10197 C C . TRP A 1 47 ? 4.560 -3.614 -8.213 1.00 0.00 335 TRP A C 11
ATOM 10198 O O . TRP A 1 47 ? 3.591 -4.087 -7.604 1.00 0.00 335 TRP A O 11
ATOM 10219 N N . ARG A 1 48 ? 5.808 -3.714 -7.766 1.00 0.00 336 ARG A N 11
ATOM 10220 C CA . ARG A 1 48 ? 6.132 -4.341 -6.490 1.00 0.00 336 ARG A CA 11
ATOM 10221 C C . ARG A 1 48 ? 6.906 -3.363 -5.617 1.00 0.00 336 ARG A C 11
ATOM 10222 O O . ARG A 1 48 ? 7.886 -2.765 -6.060 1.00 0.00 336 ARG A O 11
ATOM 10243 N N . CYS A 1 49 ? 6.456 -3.190 -4.394 1.00 0.00 337 CYS A N 11
ATOM 10244 C CA . CYS A 1 49 ? 7.107 -2.270 -3.479 1.00 0.00 337 CYS A CA 11
ATOM 10245 C C . CYS A 1 49 ? 8.267 -2.953 -2.752 1.00 0.00 337 CYS A C 11
ATOM 10246 O O . CYS A 1 49 ? 8.585 -4.109 -3.045 1.00 0.00 337 CYS A O 11
ATOM 10253 N N . SER A 1 50 ? 8.871 -2.253 -1.805 1.00 0.00 338 SER A N 11
ATOM 10254 C CA . SER A 1 50 ? 10.020 -2.779 -1.075 1.00 0.00 338 SER A CA 11
ATOM 10255 C C . SER A 1 50 ? 9.650 -4.062 -0.335 1.00 0.00 338 SER A C 11
ATOM 10256 O O . SER A 1 50 ? 10.446 -4.996 -0.255 1.00 0.00 338 SER A O 11
ATOM 10264 N N . SER A 1 51 ? 8.433 -4.101 0.197 1.00 0.00 339 SER A N 11
ATOM 10265 C CA . SER A 1 51 ? 7.931 -5.272 0.917 1.00 0.00 339 SER A CA 11
ATOM 10266 C C . SER A 1 51 ? 7.997 -6.542 0.056 1.00 0.00 339 SER A C 11
ATOM 10267 O O . SER A 1 51 ? 8.303 -7.623 0.557 1.00 0.00 339 SER A O 11
ATOM 10275 N N . CYS A 1 52 ? 7.712 -6.408 -1.234 1.00 0.00 340 CYS A N 11
ATOM 10276 C CA . CYS A 1 52 ? 7.826 -7.531 -2.164 1.00 0.00 340 CYS A CA 11
ATOM 10277 C C . CYS A 1 52 ? 9.285 -7.952 -2.338 1.00 0.00 340 CYS A C 11
ATOM 10278 O O . CYS A 1 52 ? 9.589 -9.134 -2.498 1.00 0.00 340 CYS A O 11
ATOM 10285 N N . LEU A 1 53 ? 10.184 -6.977 -2.308 1.00 0.00 341 LEU A N 11
ATOM 10286 C CA . LEU A 1 53 ? 11.602 -7.240 -2.515 1.00 0.00 341 LEU A CA 11
ATOM 10287 C C . LEU A 1 53 ? 12.252 -7.809 -1.253 1.00 0.00 341 LEU A C 11
ATOM 10288 O O . LEU A 1 53 ? 13.096 -8.698 -1.330 1.00 0.00 341 LEU A O 11
ATOM 10304 N N . GLN A 1 54 ? 11.841 -7.308 -0.098 1.00 0.00 342 GLN A N 11
ATOM 10305 C CA . GLN A 1 54 ? 12.403 -7.769 1.174 1.00 0.00 342 GLN A CA 11
ATOM 10306 C C . GLN A 1 54 ? 11.853 -9.141 1.551 1.00 0.00 342 GLN A C 11
ATOM 10307 O O . GLN A 1 54 ? 12.274 -9.738 2.544 1.00 0.00 342 GLN A O 11
ATOM 10321 N N . ALA A 1 55 ? 10.908 -9.635 0.754 1.00 0.00 343 ALA A N 11
ATOM 10322 C CA . ALA A 1 55 ? 10.393 -10.984 0.935 1.00 0.00 343 ALA A CA 11
ATOM 10323 C C . ALA A 1 55 ? 11.453 -11.992 0.525 1.00 0.00 343 ALA A C 11
ATOM 10324 O O . ALA A 1 55 ? 11.482 -13.121 1.008 1.00 0.00 343 ALA A O 11
ATOM 10331 N N . THR A 1 56 ? 12.333 -11.566 -0.369 1.00 0.00 344 THR A N 11
ATOM 10332 C CA . THR A 1 56 ? 13.467 -12.377 -0.764 1.00 0.00 344 THR A CA 11
ATOM 10333 C C . THR A 1 56 ? 14.677 -12.013 0.087 1.00 0.00 344 THR A C 11
ATOM 10334 O O . THR A 1 56 ? 15.061 -10.844 0.168 1.00 0.00 344 THR A O 11
ATOM 10345 N N . VAL A 1 57 ? 15.254 -13.004 0.734 1.00 0.00 345 VAL A N 11
ATOM 10346 C CA . VAL A 1 57 ? 16.390 -12.775 1.606 1.00 0.00 345 VAL A CA 11
ATOM 10347 C C . VAL A 1 57 ? 17.687 -13.043 0.861 1.00 0.00 345 VAL A C 11
ATOM 10348 O O . VAL A 1 57 ? 17.891 -14.132 0.319 1.00 0.00 345 VAL A O 11
ATOM 10361 N N . GLN A 1 58 ? 18.555 -12.050 0.822 1.00 0.00 346 GLN A N 11
ATOM 10362 C CA . GLN A 1 58 ? 19.864 -12.231 0.231 1.00 0.00 346 GLN A CA 11
ATOM 10363 C C . GLN A 1 58 ? 20.824 -12.761 1.287 1.00 0.00 346 GLN A C 11
ATOM 10364 O O . GLN A 1 58 ? 20.917 -12.214 2.391 1.00 0.00 346 GLN A O 11
ATOM 10378 N N . GLU A 1 59 ? 21.503 -13.846 0.965 1.00 0.00 347 GLU A N 11
ATOM 10379 C CA . GLU A 1 59 ? 22.390 -14.489 1.916 1.00 0.00 347 GLU A CA 11
ATOM 10380 C C . GLU A 1 59 ? 23.722 -13.758 1.986 1.00 0.00 347 GLU A C 11
ATOM 10381 O O . GLU A 1 59 ? 24.510 -13.776 1.039 1.00 0.00 347 GLU A O 11
ATOM 10393 N N . VAL A 1 60 ? 23.954 -13.100 3.117 1.00 0.00 348 VAL A N 11
ATOM 10394 C CA . VAL A 1 60 ? 25.179 -12.346 3.329 1.00 0.00 348 VAL A CA 11
ATOM 10395 C C . VAL A 1 60 ? 26.339 -13.295 3.599 1.00 0.00 348 VAL A C 11
ATOM 10396 O O . VAL A 1 60 ? 26.545 -13.738 4.729 1.00 0.00 348 VAL A O 11
ATOM 10409 N N . GLN A 1 61 ? 27.082 -13.611 2.553 1.00 0.00 349 GLN A N 11
ATOM 10410 C CA . GLN A 1 61 ? 28.203 -14.529 2.667 1.00 0.00 349 GLN A CA 11
ATOM 10411 C C . GLN A 1 61 ? 29.502 -13.741 2.820 1.00 0.00 349 GLN A C 11
ATOM 10412 O O . GLN A 1 61 ? 29.716 -12.750 2.110 1.00 0.00 349 GLN A O 11
ATOM 10426 N N . PRO A 1 62 ? 30.388 -14.169 3.739 1.00 0.00 350 PRO A N 11
ATOM 10427 C CA . PRO A 1 62 ? 31.630 -13.448 4.062 1.00 0.00 350 PRO A CA 11
ATOM 10428 C C . PRO A 1 62 ? 32.633 -13.390 2.914 1.00 0.00 350 PRO A C 11
ATOM 10429 O O . PRO A 1 62 ? 33.772 -12.961 3.083 1.00 0.00 350 PRO A O 11
ATOM 10440 N N . ARG A 1 63 ? 32.207 -13.819 1.736 1.00 0.00 351 ARG A N 11
ATOM 10441 C CA . ARG A 1 63 ? 33.009 -13.665 0.532 1.00 0.00 351 ARG A CA 11
ATOM 10442 C C . ARG A 1 63 ? 32.785 -12.279 -0.043 1.00 0.00 351 ARG A C 11
ATOM 10443 O O . ARG A 1 63 ? 33.731 -11.549 -0.330 1.00 0.00 351 ARG A O 11
ATOM 10464 N N . ALA A 1 64 ? 31.515 -11.916 -0.193 1.00 0.00 352 ALA A N 11
ATOM 10465 C CA . ALA A 1 64 ? 31.147 -10.620 -0.736 1.00 0.00 352 ALA A CA 11
ATOM 10466 C C . ALA A 1 64 ? 31.096 -9.571 0.365 1.00 0.00 352 ALA A C 11
ATOM 10467 O O . ALA A 1 64 ? 31.067 -8.370 0.080 1.00 0.00 352 ALA A O 11
ATOM 10474 N N . GLU A 1 65 ? 31.060 -10.048 1.616 1.00 0.00 353 GLU A N 11
ATOM 10475 C CA . GLU A 1 65 ? 31.056 -9.190 2.809 1.00 0.00 353 GLU A CA 11
ATOM 10476 C C . GLU A 1 65 ? 29.690 -8.528 3.010 1.00 0.00 353 GLU A C 11
ATOM 10477 O O . GLU A 1 65 ? 29.131 -8.552 4.101 1.00 0.00 353 GLU A O 11
ATOM 10489 N N . GLU A 1 66 ? 29.157 -7.944 1.948 1.00 0.00 354 GLU A N 11
ATOM 10490 C CA . GLU A 1 66 ? 27.859 -7.283 1.998 1.00 0.00 354 GLU A CA 11
ATOM 10491 C C . GLU A 1 66 ? 26.747 -8.250 1.608 1.00 0.00 354 GLU A C 11
ATOM 10492 O O . GLU A 1 66 ? 27.014 -9.378 1.186 1.00 0.00 354 GLU A O 11
ATOM 10506 N N . GLY A 1 1 ? -7.872 -11.868 9.023 1.00 0.00 289 GLY A N 12
ATOM 10507 C CA . GLY A 1 1 ? -7.183 -10.662 9.547 1.00 0.00 289 GLY A CA 12
ATOM 10508 C C . GLY A 1 1 ? -6.241 -10.052 8.535 1.00 0.00 289 GLY A C 12
ATOM 10509 O O . GLY A 1 1 ? -5.071 -9.809 8.826 1.00 0.00 289 GLY A O 12
ATOM 10514 N N . ALA A 1 2 ? -6.751 -9.801 7.337 1.00 0.00 290 ALA A N 12
ATOM 10515 C CA . ALA A 1 2 ? -5.966 -9.209 6.269 1.00 0.00 290 ALA A CA 12
ATOM 10516 C C . ALA A 1 2 ? -6.851 -8.300 5.428 1.00 0.00 290 ALA A C 12
ATOM 10517 O O . ALA A 1 2 ? -8.073 -8.460 5.406 1.00 0.00 290 ALA A O 12
ATOM 10524 N N . MET A 1 3 ? -6.233 -7.348 4.743 1.00 0.00 291 MET A N 12
ATOM 10525 C CA . MET A 1 3 ? -6.969 -6.374 3.937 1.00 0.00 291 MET A CA 12
ATOM 10526 C C . MET A 1 3 ? -7.411 -6.979 2.611 1.00 0.00 291 MET A C 12
ATOM 10527 O O . MET A 1 3 ? -8.083 -6.320 1.819 1.00 0.00 291 MET A O 12
ATOM 10541 N N . ALA A 1 4 ? -7.022 -8.235 2.380 1.00 0.00 292 ALA A N 12
ATOM 10542 C CA . ALA A 1 4 ? -7.523 -9.045 1.263 1.00 0.00 292 ALA A CA 12
ATOM 10543 C C . ALA A 1 4 ? -7.504 -8.297 -0.070 1.00 0.00 292 ALA A C 12
ATOM 10544 O O . ALA A 1 4 ? -8.557 -8.037 -0.660 1.00 0.00 292 ALA A O 12
ATOM 10551 N N . GLN A 1 5 ? -6.299 -7.955 -0.526 1.00 0.00 293 GLN A N 12
ATOM 10552 C CA . GLN A 1 5 ? -6.077 -7.307 -1.829 1.00 0.00 293 GLN A CA 12
ATOM 10553 C C . GLN A 1 5 ? -6.492 -5.836 -1.833 1.00 0.00 293 GLN A C 12
ATOM 10554 O O . GLN A 1 5 ? -6.110 -5.094 -2.736 1.00 0.00 293 GLN A O 12
ATOM 10568 N N . LYS A 1 6 ? -7.271 -5.402 -0.852 1.00 0.00 294 LYS A N 12
ATOM 10569 C CA . LYS A 1 6 ? -7.605 -3.990 -0.737 1.00 0.00 294 LYS A CA 12
ATOM 10570 C C . LYS A 1 6 ? -6.389 -3.212 -0.253 1.00 0.00 294 LYS A C 12
ATOM 10571 O O . LYS A 1 6 ? -5.928 -3.396 0.868 1.00 0.00 294 LYS A O 12
ATOM 10590 N N . ASN A 1 7 ? -5.864 -2.353 -1.110 1.00 0.00 295 ASN A N 12
ATOM 10591 C CA . ASN A 1 7 ? -4.679 -1.584 -0.779 1.00 0.00 295 ASN A CA 12
ATOM 10592 C C . ASN A 1 7 ? -5.049 -0.288 -0.068 1.00 0.00 295 ASN A C 12
ATOM 10593 O O . ASN A 1 7 ? -6.073 0.335 -0.370 1.00 0.00 295 ASN A O 12
ATOM 10604 N N . GLU A 1 8 ? -4.213 0.089 0.892 1.00 0.00 296 GLU A N 12
ATOM 10605 C CA . GLU A 1 8 ? -4.444 1.268 1.705 1.00 0.00 296 GLU A CA 12
ATOM 10606 C C . GLU A 1 8 ? -4.334 2.531 0.864 1.00 0.00 296 GLU A C 12
ATOM 10607 O O . GLU A 1 8 ? -3.462 2.640 0.003 1.00 0.00 296 GLU A O 12
ATOM 10619 N N . ASP A 1 9 ? -5.217 3.482 1.124 1.00 0.00 297 ASP A N 12
ATOM 10620 C CA . ASP A 1 9 ? -5.257 4.733 0.370 1.00 0.00 297 ASP A CA 12
ATOM 10621 C C . ASP A 1 9 ? -4.363 5.779 1.023 1.00 0.00 297 ASP A C 12
ATOM 10622 O O . ASP A 1 9 ? -4.606 6.982 0.900 1.00 0.00 297 ASP A O 12
ATOM 10631 N N . GLU A 1 10 ? -3.322 5.317 1.687 1.00 0.00 298 GLU A N 12
ATOM 10632 C CA . GLU A 1 10 ? -2.423 6.186 2.433 1.00 0.00 298 GLU A CA 12
ATOM 10633 C C . GLU A 1 10 ? -0.979 5.795 2.155 1.00 0.00 298 GLU A C 12
ATOM 10634 O O . GLU A 1 10 ? -0.633 4.612 2.184 1.00 0.00 298 GLU A O 12
ATOM 10646 N N . CYS A 1 11 ? -0.148 6.784 1.863 1.00 0.00 299 CYS A N 12
ATOM 10647 C CA . CYS A 1 11 ? 1.277 6.554 1.691 1.00 0.00 299 CYS A CA 12
ATOM 10648 C C . CYS A 1 11 ? 1.888 6.166 3.029 1.00 0.00 299 CYS A C 12
ATOM 10649 O O . CYS A 1 11 ? 1.403 6.588 4.081 1.00 0.00 299 CYS A O 12
ATOM 10656 N N . ALA A 1 12 ? 2.969 5.402 2.998 1.00 0.00 300 ALA A N 12
ATOM 10657 C CA . ALA A 1 12 ? 3.547 4.864 4.222 1.00 0.00 300 ALA A CA 12
ATOM 10658 C C . ALA A 1 12 ? 4.714 5.727 4.683 1.00 0.00 300 ALA A C 12
ATOM 10659 O O . ALA A 1 12 ? 5.282 5.516 5.757 1.00 0.00 300 ALA A O 12
ATOM 10666 N N . VAL A 1 13 ? 5.049 6.712 3.865 1.00 0.00 301 VAL A N 12
ATOM 10667 C CA . VAL A 1 13 ? 6.192 7.569 4.133 1.00 0.00 301 VAL A CA 12
ATOM 10668 C C . VAL A 1 13 ? 5.776 8.825 4.893 1.00 0.00 301 VAL A C 12
ATOM 10669 O O . VAL A 1 13 ? 6.262 9.076 5.999 1.00 0.00 301 VAL A O 12
ATOM 10682 N N . CYS A 1 14 ? 4.862 9.601 4.326 1.00 0.00 302 CYS A N 12
ATOM 10683 C CA . CYS A 1 14 ? 4.517 10.904 4.887 1.00 0.00 302 CYS A CA 12
ATOM 10684 C C . CYS A 1 14 ? 3.069 10.968 5.369 1.00 0.00 302 CYS A C 12
ATOM 10685 O O . CYS A 1 14 ? 2.550 12.053 5.634 1.00 0.00 302 CYS A O 12
ATOM 10692 N N . ARG A 1 15 ? 2.422 9.802 5.474 1.00 0.00 303 ARG A N 12
ATOM 10693 C CA . ARG A 1 15 ? 1.024 9.714 5.915 1.00 0.00 303 ARG A CA 12
ATOM 10694 C C . ARG A 1 15 ? 0.119 10.609 5.051 1.00 0.00 303 ARG A C 12
ATOM 10695 O O . ARG A 1 15 ? -0.792 11.264 5.555 1.00 0.00 303 ARG A O 12
ATOM 10716 N N . ASP A 1 16 ? 0.379 10.632 3.762 1.00 0.00 304 ASP A N 12
ATOM 10717 C CA . ASP A 1 16 ? -0.354 11.507 2.854 1.00 0.00 304 ASP A CA 12
ATOM 10718 C C . ASP A 1 16 ? -0.945 10.692 1.707 1.00 0.00 304 ASP A C 12
ATOM 10719 O O . ASP A 1 16 ? -0.500 9.574 1.446 1.00 0.00 304 ASP A O 12
ATOM 10728 N N . GLY A 1 17 ? -1.955 11.240 1.044 1.00 0.00 305 GLY A N 12
ATOM 10729 C CA . GLY A 1 17 ? -2.589 10.541 -0.049 1.00 0.00 305 GLY A CA 12
ATOM 10730 C C . GLY A 1 17 ? -2.603 11.374 -1.310 1.00 0.00 305 GLY A C 12
ATOM 10731 O O . GLY A 1 17 ? -1.650 12.105 -1.587 1.00 0.00 305 GLY A O 12
ATOM 10735 N N . GLY A 1 18 ? -3.679 11.281 -2.075 1.00 0.00 306 GLY A N 12
ATOM 10736 C CA . GLY A 1 18 ? -3.782 12.044 -3.301 1.00 0.00 306 GLY A CA 12
ATOM 10737 C C . GLY A 1 18 ? -3.328 11.254 -4.507 1.00 0.00 306 GLY A C 12
ATOM 10738 O O . GLY A 1 18 ? -4.012 10.324 -4.932 1.00 0.00 306 GLY A O 12
ATOM 10742 N N . GLU A 1 19 ? -2.169 11.611 -5.040 1.00 0.00 307 GLU A N 12
ATOM 10743 C CA . GLU A 1 19 ? -1.621 10.931 -6.208 1.00 0.00 307 GLU A CA 12
ATOM 10744 C C . GLU A 1 19 ? -0.744 9.778 -5.742 1.00 0.00 307 GLU A C 12
ATOM 10745 O O . GLU A 1 19 ? 0.422 9.967 -5.397 1.00 0.00 307 GLU A O 12
ATOM 10757 N N . LEU A 1 20 ? -1.310 8.584 -5.740 1.00 0.00 308 LEU A N 12
ATOM 10758 C CA . LEU A 1 20 ? -0.655 7.439 -5.119 1.00 0.00 308 LEU A CA 12
ATOM 10759 C C . LEU A 1 20 ? -0.417 6.314 -6.115 1.00 0.00 308 LEU A C 12
ATOM 10760 O O . LEU A 1 20 ? -1.142 6.162 -7.100 1.00 0.00 308 LEU A O 12
ATOM 10776 N N . ILE A 1 21 ? 0.612 5.536 -5.839 1.00 0.00 309 ILE A N 12
ATOM 10777 C CA . ILE A 1 21 ? 0.852 4.297 -6.548 1.00 0.00 309 ILE A CA 12
ATOM 10778 C C . ILE A 1 21 ? 0.914 3.158 -5.530 1.00 0.00 309 ILE A C 12
ATOM 10779 O O . ILE A 1 21 ? 1.800 3.116 -4.673 1.00 0.00 309 ILE A O 12
ATOM 10795 N N . CYS A 1 22 ? -0.067 2.273 -5.586 1.00 0.00 310 CYS A N 12
ATOM 10796 C CA . CYS A 1 22 ? -0.161 1.183 -4.624 1.00 0.00 310 CYS A CA 12
ATOM 10797 C C . CYS A 1 22 ? 0.371 -0.113 -5.221 1.00 0.00 310 CYS A C 12
ATOM 10798 O O . CYS A 1 22 ? 0.111 -0.436 -6.380 1.00 0.00 310 CYS A O 12
ATOM 10806 N N . CYS A 1 23 ? 1.141 -0.835 -4.415 1.00 0.00 311 CYS A N 12
ATOM 10807 C CA . CYS A 1 23 ? 1.751 -2.086 -4.838 1.00 0.00 311 CYS A CA 12
ATOM 10808 C C . CYS A 1 23 ? 0.714 -3.174 -5.118 1.00 0.00 311 CYS A C 12
ATOM 10809 O O . CYS A 1 23 ? -0.387 -3.158 -4.568 1.00 0.00 311 CYS A O 12
ATOM 10816 N N . ASP A 1 24 ? 1.078 -4.095 -6.001 1.00 0.00 312 ASP A N 12
ATOM 10817 C CA . ASP A 1 24 ? 0.222 -5.223 -6.344 1.00 0.00 312 ASP A CA 12
ATOM 10818 C C . ASP A 1 24 ? 0.148 -6.230 -5.194 1.00 0.00 312 ASP A C 12
ATOM 10819 O O . ASP A 1 24 ? -0.901 -6.396 -4.574 1.00 0.00 312 ASP A O 12
ATOM 10828 N N . GLY A 1 25 ? 1.265 -6.896 -4.933 1.00 0.00 313 GLY A N 12
ATOM 10829 C CA . GLY A 1 25 ? 1.306 -7.912 -3.893 1.00 0.00 313 GLY A CA 12
ATOM 10830 C C . GLY A 1 25 ? 1.125 -7.363 -2.489 1.00 0.00 313 GLY A C 12
ATOM 10831 O O . GLY A 1 25 ? 0.642 -8.070 -1.598 1.00 0.00 313 GLY A O 12
ATOM 10835 N N . CYS A 1 26 ? 1.517 -6.118 -2.274 1.00 0.00 314 CYS A N 12
ATOM 10836 C CA . CYS A 1 26 ? 1.438 -5.512 -0.949 1.00 0.00 314 CYS A CA 12
ATOM 10837 C C . CYS A 1 26 ? 0.465 -4.338 -0.957 1.00 0.00 314 CYS A C 12
ATOM 10838 O O . CYS A 1 26 ? 0.439 -3.563 -1.907 1.00 0.00 314 CYS A O 12
ATOM 10845 N N . PRO A 1 27 ? -0.344 -4.190 0.110 1.00 0.00 315 PRO A N 12
ATOM 10846 C CA . PRO A 1 27 ? -1.286 -3.068 0.258 1.00 0.00 315 PRO A CA 12
ATOM 10847 C C . PRO A 1 27 ? -0.574 -1.731 0.474 1.00 0.00 315 PRO A C 12
ATOM 10848 O O . PRO A 1 27 ? -1.212 -0.702 0.700 1.00 0.00 315 PRO A O 12
ATOM 10859 N N . ARG A 1 28 ? 0.752 -1.779 0.451 1.00 0.00 316 ARG A N 12
ATOM 10860 C CA . ARG A 1 28 ? 1.595 -0.595 0.566 1.00 0.00 316 ARG A CA 12
ATOM 10861 C C . ARG A 1 28 ? 1.315 0.416 -0.541 1.00 0.00 316 ARG A C 12
ATOM 10862 O O . ARG A 1 28 ? 1.392 0.090 -1.733 1.00 0.00 316 ARG A O 12
ATOM 10883 N N . ALA A 1 29 ? 0.996 1.639 -0.149 1.00 0.00 317 ALA A N 12
ATOM 10884 C CA . ALA A 1 29 ? 0.842 2.734 -1.084 1.00 0.00 317 ALA A CA 12
ATOM 10885 C C . ALA A 1 29 ? 1.939 3.765 -0.861 1.00 0.00 317 ALA A C 12
ATOM 10886 O O . ALA A 1 29 ? 2.365 3.997 0.270 1.00 0.00 317 ALA A O 12
ATOM 10893 N N . PHE A 1 30 ? 2.395 4.372 -1.945 1.00 0.00 318 PHE A N 12
ATOM 10894 C CA . PHE A 1 30 ? 3.505 5.313 -1.871 1.00 0.00 318 PHE A CA 12
ATOM 10895 C C . PHE A 1 30 ? 3.309 6.456 -2.839 1.00 0.00 318 PHE A C 12
ATOM 10896 O O . PHE A 1 30 ? 2.494 6.370 -3.762 1.00 0.00 318 PHE A O 12
ATOM 10913 N N . HIS A 1 31 ? 4.051 7.531 -2.620 1.00 0.00 319 HIS A N 12
ATOM 10914 C CA . HIS A 1 31 ? 4.162 8.605 -3.588 1.00 0.00 319 HIS A CA 12
ATOM 10915 C C . HIS A 1 31 ? 5.415 8.373 -4.409 1.00 0.00 319 HIS A C 12
ATOM 10916 O O . HIS A 1 31 ? 6.375 7.782 -3.910 1.00 0.00 319 HIS A O 12
ATOM 10930 N N . LEU A 1 32 ? 5.415 8.834 -5.650 1.00 0.00 320 LEU A N 12
ATOM 10931 C CA . LEU A 1 32 ? 6.496 8.523 -6.579 1.00 0.00 320 LEU A CA 12
ATOM 10932 C C . LEU A 1 32 ? 7.863 8.915 -6.026 1.00 0.00 320 LEU A C 12
ATOM 10933 O O . LEU A 1 32 ? 8.756 8.073 -5.925 1.00 0.00 320 LEU A O 12
ATOM 10949 N N . ALA A 1 33 ? 8.029 10.183 -5.654 1.00 0.00 321 ALA A N 12
ATOM 10950 C CA . ALA A 1 33 ? 9.317 10.676 -5.182 1.00 0.00 321 ALA A CA 12
ATOM 10951 C C . ALA A 1 33 ? 9.568 10.310 -3.715 1.00 0.00 321 ALA A C 12
ATOM 10952 O O . ALA A 1 33 ? 10.688 10.440 -3.220 1.00 0.00 321 ALA A O 12
ATOM 10959 N N . CYS A 1 34 ? 8.526 9.876 -3.023 1.00 0.00 322 CYS A N 12
ATOM 10960 C CA . CYS A 1 34 ? 8.673 9.429 -1.650 1.00 0.00 322 CYS A CA 12
ATOM 10961 C C . CYS A 1 34 ? 9.246 8.018 -1.606 1.00 0.00 322 CYS A C 12
ATOM 10962 O O . CYS A 1 34 ? 9.794 7.588 -0.589 1.00 0.00 322 CYS A O 12
ATOM 10969 N N . LEU A 1 35 ? 9.094 7.296 -2.702 1.00 0.00 323 LEU A N 12
ATOM 10970 C CA . LEU A 1 35 ? 9.645 5.958 -2.831 1.00 0.00 323 LEU A CA 12
ATOM 10971 C C . LEU A 1 35 ? 11.171 5.997 -2.841 1.00 0.00 323 LEU A C 12
ATOM 10972 O O . LEU A 1 35 ? 11.772 7.019 -3.165 1.00 0.00 323 LEU A O 12
ATOM 10988 N N . SER A 1 36 ? 11.794 4.891 -2.464 1.00 0.00 324 SER A N 12
ATOM 10989 C CA . SER A 1 36 ? 13.229 4.729 -2.612 1.00 0.00 324 SER A CA 12
ATOM 10990 C C . SER A 1 36 ? 13.540 3.355 -3.206 1.00 0.00 324 SER A C 12
ATOM 10991 O O . SER A 1 36 ? 13.270 2.332 -2.568 1.00 0.00 324 SER A O 12
ATOM 10999 N N . PRO A 1 37 ? 14.091 3.302 -4.433 1.00 0.00 325 PRO A N 12
ATOM 11000 C CA . PRO A 1 37 ? 14.393 4.492 -5.234 1.00 0.00 325 PRO A CA 12
ATOM 11001 C C . PRO A 1 37 ? 13.131 5.163 -5.776 1.00 0.00 325 PRO A C 12
ATOM 11002 O O . PRO A 1 37 ? 12.175 4.492 -6.165 1.00 0.00 325 PRO A O 12
ATOM 11013 N N . PRO A 1 38 ? 13.117 6.506 -5.803 1.00 0.00 326 PRO A N 12
ATOM 11014 C CA . PRO A 1 38 ? 11.957 7.280 -6.258 1.00 0.00 326 PRO A CA 12
ATOM 11015 C C . PRO A 1 38 ? 11.635 7.041 -7.729 1.00 0.00 326 PRO A C 12
ATOM 11016 O O . PRO A 1 38 ? 12.533 6.923 -8.568 1.00 0.00 326 PRO A O 12
ATOM 11027 N N . LEU A 1 39 ? 10.352 6.967 -8.040 1.00 0.00 327 LEU A N 12
ATOM 11028 C CA . LEU A 1 39 ? 9.906 6.767 -9.403 1.00 0.00 327 LEU A CA 12
ATOM 11029 C C . LEU A 1 39 ? 9.703 8.107 -10.092 1.00 0.00 327 LEU A C 12
ATOM 11030 O O . LEU A 1 39 ? 9.214 9.063 -9.490 1.00 0.00 327 LEU A O 12
ATOM 11046 N N . ARG A 1 40 ? 10.094 8.170 -11.356 1.00 0.00 328 ARG A N 12
ATOM 11047 C CA . ARG A 1 40 ? 9.929 9.374 -12.150 1.00 0.00 328 ARG A CA 12
ATOM 11048 C C . ARG A 1 40 ? 8.514 9.442 -12.694 1.00 0.00 328 ARG A C 12
ATOM 11049 O O . ARG A 1 40 ? 7.899 10.508 -12.731 1.00 0.00 328 ARG A O 12
ATOM 11070 N N . GLU A 1 41 ? 7.998 8.293 -13.102 1.00 0.00 329 GLU A N 12
ATOM 11071 C CA . GLU A 1 41 ? 6.640 8.188 -13.597 1.00 0.00 329 GLU A CA 12
ATOM 11072 C C . GLU A 1 41 ? 5.984 6.911 -13.101 1.00 0.00 329 GLU A C 12
ATOM 11073 O O . GLU A 1 41 ? 6.639 6.052 -12.503 1.00 0.00 329 GLU A O 12
ATOM 11085 N N . ILE A 1 42 ? 4.683 6.815 -13.321 1.00 0.00 330 ILE A N 12
ATOM 11086 C CA . ILE A 1 42 ? 3.898 5.676 -12.857 1.00 0.00 330 ILE A CA 12
ATOM 11087 C C . ILE A 1 42 ? 3.938 4.529 -13.863 1.00 0.00 330 ILE A C 12
ATOM 11088 O O . ILE A 1 42 ? 3.408 4.646 -14.972 1.00 0.00 330 ILE A O 12
ATOM 11104 N N . PRO A 1 43 ? 4.567 3.402 -13.482 1.00 0.00 331 PRO A N 12
ATOM 11105 C CA . PRO A 1 43 ? 4.675 2.218 -14.334 1.00 0.00 331 PRO A CA 12
ATOM 11106 C C . PRO A 1 43 ? 3.334 1.523 -14.560 1.00 0.00 331 PRO A C 12
ATOM 11107 O O . PRO A 1 43 ? 2.527 1.378 -13.639 1.00 0.00 331 PRO A O 12
ATOM 11118 N N . SER A 1 44 ? 3.113 1.096 -15.794 1.00 0.00 332 SER A N 12
ATOM 11119 C CA . SER A 1 44 ? 1.901 0.389 -16.160 1.00 0.00 332 SER A CA 12
ATOM 11120 C C . SER A 1 44 ? 2.103 -1.119 -16.037 1.00 0.00 332 SER A C 12
ATOM 11121 O O . SER A 1 44 ? 2.981 -1.693 -16.683 1.00 0.00 332 SER A O 12
ATOM 11129 N N . GLY A 1 45 ? 1.304 -1.754 -15.194 1.00 0.00 333 GLY A N 12
ATOM 11130 C CA . GLY A 1 45 ? 1.414 -3.183 -15.006 1.00 0.00 333 GLY A CA 12
ATOM 11131 C C . GLY A 1 45 ? 1.393 -3.564 -13.546 1.00 0.00 333 GLY A C 12
ATOM 11132 O O . GLY A 1 45 ? 0.818 -2.851 -12.719 1.00 0.00 333 GLY A O 12
ATOM 11136 N N . THR A 1 46 ? 2.035 -4.674 -13.225 1.00 0.00 334 THR A N 12
ATOM 11137 C CA . THR A 1 46 ? 2.080 -5.161 -11.861 1.00 0.00 334 THR A CA 12
ATOM 11138 C C . THR A 1 46 ? 3.316 -4.640 -11.139 1.00 0.00 334 THR A C 12
ATOM 11139 O O . THR A 1 46 ? 4.418 -5.166 -11.299 1.00 0.00 334 THR A O 12
ATOM 11150 N N . TRP A 1 47 ? 3.118 -3.602 -10.344 1.00 0.00 335 TRP A N 12
ATOM 11151 C CA . TRP A 1 47 ? 4.214 -2.956 -9.640 1.00 0.00 335 TRP A CA 12
ATOM 11152 C C . TRP A 1 47 ? 4.463 -3.630 -8.302 1.00 0.00 335 TRP A C 12
ATOM 11153 O O . TRP A 1 47 ? 3.522 -3.976 -7.583 1.00 0.00 335 TRP A O 12
ATOM 11174 N N . ARG A 1 48 ? 5.734 -3.812 -7.964 1.00 0.00 336 ARG A N 12
ATOM 11175 C CA . ARG A 1 48 ? 6.121 -4.451 -6.712 1.00 0.00 336 ARG A CA 12
ATOM 11176 C C . ARG A 1 48 ? 7.047 -3.529 -5.933 1.00 0.00 336 ARG A C 12
ATOM 11177 O O . ARG A 1 48 ? 8.104 -3.133 -6.418 1.00 0.00 336 ARG A O 12
ATOM 11198 N N . CYS A 1 49 ? 6.644 -3.183 -4.724 1.00 0.00 337 CYS A N 12
ATOM 11199 C CA . CYS A 1 49 ? 7.430 -2.283 -3.890 1.00 0.00 337 CYS A CA 12
ATOM 11200 C C . CYS A 1 49 ? 8.580 -3.023 -3.205 1.00 0.00 337 CYS A C 12
ATOM 11201 O O . CYS A 1 49 ? 8.784 -4.216 -3.446 1.00 0.00 337 CYS A O 12
ATOM 11208 N N . SER A 1 50 ? 9.306 -2.324 -2.342 1.00 0.00 338 SER A N 12
ATOM 11209 C CA . SER A 1 50 ? 10.472 -2.900 -1.677 1.00 0.00 338 SER A CA 12
ATOM 11210 C C . SER A 1 50 ? 10.055 -4.108 -0.832 1.00 0.00 338 SER A C 12
ATOM 11211 O O . SER A 1 50 ? 10.779 -5.103 -0.754 1.00 0.00 338 SER A O 12
ATOM 11219 N N . SER A 1 51 ? 8.873 -4.017 -0.227 1.00 0.00 339 SER A N 12
ATOM 11220 C CA . SER A 1 51 ? 8.308 -5.117 0.541 1.00 0.00 339 SER A CA 12
ATOM 11221 C C . SER A 1 51 ? 8.261 -6.401 -0.296 1.00 0.00 339 SER A C 12
ATOM 11222 O O . SER A 1 51 ? 8.658 -7.469 0.175 1.00 0.00 339 SER A O 12
ATOM 11230 N N . CYS A 1 52 ? 7.791 -6.289 -1.533 1.00 0.00 340 CYS A N 12
ATOM 11231 C CA . CYS A 1 52 ? 7.734 -7.435 -2.437 1.00 0.00 340 CYS A CA 12
ATOM 11232 C C . CYS A 1 52 ? 9.130 -7.889 -2.853 1.00 0.00 340 CYS A C 12
ATOM 11233 O O . CYS A 1 52 ? 9.376 -9.083 -3.021 1.00 0.00 340 CYS A O 12
ATOM 11240 N N . LEU A 1 53 ? 10.044 -6.935 -3.009 1.00 0.00 341 LEU A N 12
ATOM 11241 C CA . LEU A 1 53 ? 11.419 -7.249 -3.396 1.00 0.00 341 LEU A CA 12
ATOM 11242 C C . LEU A 1 53 ? 12.081 -8.129 -2.345 1.00 0.00 341 LEU A C 12
ATOM 11243 O O . LEU A 1 53 ? 12.849 -9.040 -2.664 1.00 0.00 341 LEU A O 12
ATOM 11259 N N . GLN A 1 54 ? 11.755 -7.875 -1.079 1.00 0.00 342 GLN A N 12
ATOM 11260 C CA . GLN A 1 54 ? 12.267 -8.678 0.017 1.00 0.00 342 GLN A CA 12
ATOM 11261 C C . GLN A 1 54 ? 11.406 -9.927 0.219 1.00 0.00 342 GLN A C 12
ATOM 11262 O O . GLN A 1 54 ? 11.800 -10.862 0.912 1.00 0.00 342 GLN A O 12
ATOM 11276 N N . ALA A 1 55 ? 10.239 -9.947 -0.404 1.00 0.00 343 ALA A N 12
ATOM 11277 C CA . ALA A 1 55 ? 9.316 -11.066 -0.268 1.00 0.00 343 ALA A CA 12
ATOM 11278 C C . ALA A 1 55 ? 9.705 -12.178 -1.229 1.00 0.00 343 ALA A C 12
ATOM 11279 O O . ALA A 1 55 ? 9.530 -13.362 -0.939 1.00 0.00 343 ALA A O 12
ATOM 11286 N N . THR A 1 56 ? 10.226 -11.780 -2.373 1.00 0.00 344 THR A N 12
ATOM 11287 C CA . THR A 1 56 ? 10.761 -12.724 -3.336 1.00 0.00 344 THR A CA 12
ATOM 11288 C C . THR A 1 56 ? 12.111 -13.244 -2.853 1.00 0.00 344 THR A C 12
ATOM 11289 O O . THR A 1 56 ? 13.039 -12.465 -2.624 1.00 0.00 344 THR A O 12
ATOM 11300 N N . VAL A 1 57 ? 12.202 -14.550 -2.665 1.00 0.00 345 VAL A N 12
ATOM 11301 C CA . VAL A 1 57 ? 13.431 -15.168 -2.195 1.00 0.00 345 VAL A CA 12
ATOM 11302 C C . VAL A 1 57 ? 14.426 -15.299 -3.343 1.00 0.00 345 VAL A C 12
ATOM 11303 O O . VAL A 1 57 ? 14.042 -15.607 -4.468 1.00 0.00 345 VAL A O 12
ATOM 11316 N N . GLN A 1 58 ? 15.700 -15.055 -3.063 1.00 0.00 346 GLN A N 12
ATOM 11317 C CA . GLN A 1 58 ? 16.742 -15.135 -4.078 1.00 0.00 346 GLN A CA 12
ATOM 11318 C C . GLN A 1 58 ? 17.145 -16.584 -4.331 1.00 0.00 346 GLN A C 12
ATOM 11319 O O . GLN A 1 58 ? 17.969 -16.871 -5.193 1.00 0.00 346 GLN A O 12
ATOM 11333 N N . GLU A 1 59 ? 16.565 -17.491 -3.556 1.00 0.00 347 GLU A N 12
ATOM 11334 C CA . GLU A 1 59 ? 16.748 -18.913 -3.784 1.00 0.00 347 GLU A CA 12
ATOM 11335 C C . GLU A 1 59 ? 15.444 -19.528 -4.252 1.00 0.00 347 GLU A C 12
ATOM 11336 O O . GLU A 1 59 ? 14.370 -19.165 -3.773 1.00 0.00 347 GLU A O 12
ATOM 11348 N N . VAL A 1 60 ? 15.537 -20.458 -5.186 1.00 0.00 348 VAL A N 12
ATOM 11349 C CA . VAL A 1 60 ? 14.360 -21.147 -5.683 1.00 0.00 348 VAL A CA 12
ATOM 11350 C C . VAL A 1 60 ? 14.210 -22.506 -5.004 1.00 0.00 348 VAL A C 12
ATOM 11351 O O . VAL A 1 60 ? 15.119 -23.339 -5.032 1.00 0.00 348 VAL A O 12
ATOM 11364 N N . GLN A 1 61 ? 13.070 -22.696 -4.365 1.00 0.00 349 GLN A N 12
ATOM 11365 C CA . GLN A 1 61 ? 12.770 -23.945 -3.682 1.00 0.00 349 GLN A CA 12
ATOM 11366 C C . GLN A 1 61 ? 12.268 -24.978 -4.687 1.00 0.00 349 GLN A C 12
ATOM 11367 O O . GLN A 1 61 ? 11.591 -24.633 -5.653 1.00 0.00 349 GLN A O 12
ATOM 11381 N N . PRO A 1 62 ? 12.596 -26.265 -4.471 1.00 0.00 350 PRO A N 12
ATOM 11382 C CA . PRO A 1 62 ? 12.210 -27.361 -5.372 1.00 0.00 350 PRO A CA 12
ATOM 11383 C C . PRO A 1 62 ? 10.707 -27.628 -5.379 1.00 0.00 350 PRO A C 12
ATOM 11384 O O . PRO A 1 62 ? 10.230 -28.558 -6.027 1.00 0.00 350 PRO A O 12
ATOM 11395 N N . ARG A 1 63 ? 9.976 -26.805 -4.655 1.00 0.00 351 ARG A N 12
ATOM 11396 C CA . ARG A 1 63 ? 8.525 -26.892 -4.605 1.00 0.00 351 ARG A CA 12
ATOM 11397 C C . ARG A 1 63 ? 7.913 -25.680 -5.305 1.00 0.00 351 ARG A C 12
ATOM 11398 O O . ARG A 1 63 ? 7.053 -25.001 -4.745 1.00 0.00 351 ARG A O 12
ATOM 11419 N N . ALA A 1 64 ? 8.381 -25.408 -6.510 1.00 0.00 352 ALA A N 12
ATOM 11420 C CA . ALA A 1 64 ? 7.898 -24.263 -7.268 1.00 0.00 352 ALA A CA 12
ATOM 11421 C C . ALA A 1 64 ? 6.689 -24.637 -8.120 1.00 0.00 352 ALA A C 12
ATOM 11422 O O . ALA A 1 64 ? 6.141 -23.805 -8.838 1.00 0.00 352 ALA A O 12
ATOM 11429 N N . GLU A 1 65 ? 6.289 -25.908 -8.014 1.00 0.00 353 GLU A N 12
ATOM 11430 C CA . GLU A 1 65 ? 5.124 -26.431 -8.734 1.00 0.00 353 GLU A CA 12
ATOM 11431 C C . GLU A 1 65 ? 5.289 -26.272 -10.235 1.00 0.00 353 GLU A C 12
ATOM 11432 O O . GLU A 1 65 ? 4.335 -25.945 -10.946 1.00 0.00 353 GLU A O 12
ATOM 11444 N N . GLU A 1 66 ? 6.499 -26.515 -10.722 1.00 0.00 354 GLU A N 12
ATOM 11445 C CA . GLU A 1 66 ? 6.820 -26.321 -12.129 1.00 0.00 354 GLU A CA 12
ATOM 11446 C C . GLU A 1 66 ? 7.957 -27.242 -12.554 1.00 0.00 354 GLU A C 12
ATOM 11447 O O . GLU A 1 66 ? 8.789 -27.630 -11.729 1.00 0.00 354 GLU A O 12
ATOM 11461 N N . GLY A 1 1 ? -6.843 -7.221 -11.472 1.00 0.00 289 GLY A N 13
ATOM 11462 C CA . GLY A 1 1 ? -5.438 -7.568 -11.169 1.00 0.00 289 GLY A CA 13
ATOM 11463 C C . GLY A 1 1 ? -5.142 -7.509 -9.684 1.00 0.00 289 GLY A C 13
ATOM 11464 O O . GLY A 1 1 ? -4.948 -8.547 -9.044 1.00 0.00 289 GLY A O 13
ATOM 11469 N N . ALA A 1 2 ? -5.113 -6.305 -9.120 1.00 0.00 290 ALA A N 13
ATOM 11470 C CA . ALA A 1 2 ? -4.766 -6.147 -7.714 1.00 0.00 290 ALA A CA 13
ATOM 11471 C C . ALA A 1 2 ? -5.410 -4.911 -7.098 1.00 0.00 290 ALA A C 13
ATOM 11472 O O . ALA A 1 2 ? -4.982 -3.781 -7.347 1.00 0.00 290 ALA A O 13
ATOM 11479 N N . MET A 1 3 ? -6.452 -5.138 -6.308 1.00 0.00 291 MET A N 13
ATOM 11480 C CA . MET A 1 3 ? -7.006 -4.104 -5.437 1.00 0.00 291 MET A CA 13
ATOM 11481 C C . MET A 1 3 ? -6.956 -4.579 -3.994 1.00 0.00 291 MET A C 13
ATOM 11482 O O . MET A 1 3 ? -6.864 -3.773 -3.073 1.00 0.00 291 MET A O 13
ATOM 11496 N N . ALA A 1 4 ? -7.051 -5.903 -3.825 1.00 0.00 292 ALA A N 13
ATOM 11497 C CA . ALA A 1 4 ? -6.853 -6.571 -2.540 1.00 0.00 292 ALA A CA 13
ATOM 11498 C C . ALA A 1 4 ? -7.967 -6.265 -1.539 1.00 0.00 292 ALA A C 13
ATOM 11499 O O . ALA A 1 4 ? -7.869 -6.648 -0.373 1.00 0.00 292 ALA A O 13
ATOM 11506 N N . GLN A 1 5 ? -9.021 -5.592 -2.004 1.00 0.00 293 GLN A N 13
ATOM 11507 C CA . GLN A 1 5 ? -10.168 -5.210 -1.169 1.00 0.00 293 GLN A CA 13
ATOM 11508 C C . GLN A 1 5 ? -9.796 -4.119 -0.165 1.00 0.00 293 GLN A C 13
ATOM 11509 O O . GLN A 1 5 ? -10.473 -3.095 -0.071 1.00 0.00 293 GLN A O 13
ATOM 11523 N N . LYS A 1 6 ? -8.735 -4.350 0.594 1.00 0.00 294 LYS A N 13
ATOM 11524 C CA . LYS A 1 6 ? -8.252 -3.380 1.557 1.00 0.00 294 LYS A CA 13
ATOM 11525 C C . LYS A 1 6 ? -6.929 -2.791 1.099 1.00 0.00 294 LYS A C 13
ATOM 11526 O O . LYS A 1 6 ? -5.876 -3.402 1.262 1.00 0.00 294 LYS A O 13
ATOM 11545 N N . ASN A 1 7 ? -6.994 -1.609 0.515 1.00 0.00 295 ASN A N 13
ATOM 11546 C CA . ASN A 1 7 ? -5.805 -0.888 0.082 1.00 0.00 295 ASN A CA 13
ATOM 11547 C C . ASN A 1 7 ? -5.592 0.279 1.029 1.00 0.00 295 ASN A C 13
ATOM 11548 O O . ASN A 1 7 ? -6.562 0.870 1.511 1.00 0.00 295 ASN A O 13
ATOM 11559 N N . GLU A 1 8 ? -4.344 0.599 1.340 1.00 0.00 296 GLU A N 13
ATOM 11560 C CA . GLU A 1 8 ? -4.068 1.702 2.240 1.00 0.00 296 GLU A CA 13
ATOM 11561 C C . GLU A 1 8 ? -4.143 3.022 1.493 1.00 0.00 296 GLU A C 13
ATOM 11562 O O . GLU A 1 8 ? -3.508 3.200 0.453 1.00 0.00 296 GLU A O 13
ATOM 11574 N N . ASP A 1 9 ? -4.929 3.947 2.022 1.00 0.00 297 ASP A N 13
ATOM 11575 C CA . ASP A 1 9 ? -5.108 5.256 1.402 1.00 0.00 297 ASP A CA 13
ATOM 11576 C C . ASP A 1 9 ? -4.034 6.238 1.836 1.00 0.00 297 ASP A C 13
ATOM 11577 O O . ASP A 1 9 ? -4.290 7.439 1.958 1.00 0.00 297 ASP A O 13
ATOM 11586 N N . GLU A 1 10 ? -2.836 5.740 2.088 1.00 0.00 298 GLU A N 13
ATOM 11587 C CA . GLU A 1 10 ? -1.745 6.588 2.524 1.00 0.00 298 GLU A CA 13
ATOM 11588 C C . GLU A 1 10 ? -0.407 6.030 2.062 1.00 0.00 298 GLU A C 13
ATOM 11589 O O . GLU A 1 10 ? -0.191 4.818 2.045 1.00 0.00 298 GLU A O 13
ATOM 11601 N N . CYS A 1 11 ? 0.474 6.927 1.666 1.00 0.00 299 CYS A N 13
ATOM 11602 C CA . CYS A 1 11 ? 1.829 6.560 1.308 1.00 0.00 299 CYS A CA 13
ATOM 11603 C C . CYS A 1 11 ? 2.619 6.201 2.553 1.00 0.00 299 CYS A C 13
ATOM 11604 O O . CYS A 1 11 ? 2.807 7.045 3.429 1.00 0.00 299 CYS A O 13
ATOM 11611 N N . ALA A 1 12 ? 3.053 4.941 2.640 1.00 0.00 300 ALA A N 13
ATOM 11612 C CA . ALA A 1 12 ? 3.864 4.439 3.759 1.00 0.00 300 ALA A CA 13
ATOM 11613 C C . ALA A 1 12 ? 5.250 5.105 3.843 1.00 0.00 300 ALA A C 13
ATOM 11614 O O . ALA A 1 12 ? 6.252 4.460 4.147 1.00 0.00 300 ALA A O 13
ATOM 11621 N N . VAL A 1 13 ? 5.280 6.394 3.563 1.00 0.00 301 VAL A N 13
ATOM 11622 C CA . VAL A 1 13 ? 6.477 7.205 3.676 1.00 0.00 301 VAL A CA 13
ATOM 11623 C C . VAL A 1 13 ? 6.140 8.531 4.355 1.00 0.00 301 VAL A C 13
ATOM 11624 O O . VAL A 1 13 ? 6.803 8.948 5.300 1.00 0.00 301 VAL A O 13
ATOM 11637 N N . CYS A 1 14 ? 5.096 9.191 3.865 1.00 0.00 302 CYS A N 13
ATOM 11638 C CA . CYS A 1 14 ? 4.713 10.496 4.388 1.00 0.00 302 CYS A CA 13
ATOM 11639 C C . CYS A 1 14 ? 3.341 10.478 5.067 1.00 0.00 302 CYS A C 13
ATOM 11640 O O . CYS A 1 14 ? 2.908 11.500 5.592 1.00 0.00 302 CYS A O 13
ATOM 11647 N N . ARG A 1 15 ? 2.656 9.324 5.044 1.00 0.00 303 ARG A N 13
ATOM 11648 C CA . ARG A 1 15 ? 1.322 9.182 5.656 1.00 0.00 303 ARG A CA 13
ATOM 11649 C C . ARG A 1 15 ? 0.264 10.007 4.893 1.00 0.00 303 ARG A C 13
ATOM 11650 O O . ARG A 1 15 ? -0.902 10.072 5.290 1.00 0.00 303 ARG A O 13
ATOM 11671 N N . ASP A 1 16 ? 0.669 10.604 3.785 1.00 0.00 304 ASP A N 13
ATOM 11672 C CA . ASP A 1 16 ? -0.237 11.417 2.982 1.00 0.00 304 ASP A CA 13
ATOM 11673 C C . ASP A 1 16 ? -0.874 10.589 1.874 1.00 0.00 304 ASP A C 13
ATOM 11674 O O . ASP A 1 16 ? -0.372 9.522 1.517 1.00 0.00 304 ASP A O 13
ATOM 11683 N N . GLY A 1 17 ? -1.975 11.094 1.338 1.00 0.00 305 GLY A N 13
ATOM 11684 C CA . GLY A 1 17 ? -2.647 10.431 0.235 1.00 0.00 305 GLY A CA 13
ATOM 11685 C C . GLY A 1 17 ? -2.677 11.309 -0.994 1.00 0.00 305 GLY A C 13
ATOM 11686 O O . GLY A 1 17 ? -1.846 12.208 -1.133 1.00 0.00 305 GLY A O 13
ATOM 11690 N N . GLY A 1 18 ? -3.637 11.079 -1.873 1.00 0.00 306 GLY A N 13
ATOM 11691 C CA . GLY A 1 18 ? -3.710 11.851 -3.099 1.00 0.00 306 GLY A CA 13
ATOM 11692 C C . GLY A 1 18 ? -3.378 11.023 -4.324 1.00 0.00 306 GLY A C 13
ATOM 11693 O O . GLY A 1 18 ? -4.073 10.054 -4.632 1.00 0.00 306 GLY A O 13
ATOM 11697 N N . GLU A 1 19 ? -2.313 11.404 -5.021 1.00 0.00 307 GLU A N 13
ATOM 11698 C CA . GLU A 1 19 ? -1.884 10.697 -6.223 1.00 0.00 307 GLU A CA 13
ATOM 11699 C C . GLU A 1 19 ? -1.042 9.478 -5.839 1.00 0.00 307 GLU A C 13
ATOM 11700 O O . GLU A 1 19 ? 0.183 9.473 -5.985 1.00 0.00 307 GLU A O 13
ATOM 11712 N N . LEU A 1 20 ? -1.709 8.454 -5.340 1.00 0.00 308 LEU A N 13
ATOM 11713 C CA . LEU A 1 20 ? -1.026 7.274 -4.841 1.00 0.00 308 LEU A CA 13
ATOM 11714 C C . LEU A 1 20 ? -0.961 6.167 -5.877 1.00 0.00 308 LEU A C 13
ATOM 11715 O O . LEU A 1 20 ? -1.842 6.041 -6.733 1.00 0.00 308 LEU A O 13
ATOM 11731 N N . ILE A 1 21 ? 0.084 5.368 -5.778 1.00 0.00 309 ILE A N 13
ATOM 11732 C CA . ILE A 1 21 ? 0.224 4.166 -6.577 1.00 0.00 309 ILE A CA 13
ATOM 11733 C C . ILE A 1 21 ? 0.270 2.964 -5.639 1.00 0.00 309 ILE A C 13
ATOM 11734 O O . ILE A 1 21 ? 1.078 2.929 -4.716 1.00 0.00 309 ILE A O 13
ATOM 11750 N N . CYS A 1 22 ? -0.629 2.018 -5.840 1.00 0.00 310 CYS A N 13
ATOM 11751 C CA . CYS A 1 22 ? -0.713 0.849 -4.982 1.00 0.00 310 CYS A CA 13
ATOM 11752 C C . CYS A 1 22 ? 0.183 -0.263 -5.503 1.00 0.00 310 CYS A C 13
ATOM 11753 O O . CYS A 1 22 ? 0.490 -0.325 -6.695 1.00 0.00 310 CYS A O 13
ATOM 11761 N N . CYS A 1 23 ? 0.604 -1.133 -4.612 1.00 0.00 311 CYS A N 13
ATOM 11762 C CA . CYS A 1 23 ? 1.462 -2.238 -4.984 1.00 0.00 311 CYS A CA 13
ATOM 11763 C C . CYS A 1 23 ? 0.604 -3.448 -5.328 1.00 0.00 311 CYS A C 13
ATOM 11764 O O . CYS A 1 23 ? -0.403 -3.717 -4.673 1.00 0.00 311 CYS A O 13
ATOM 11771 N N . ASP A 1 24 ? 0.998 -4.171 -6.364 1.00 0.00 312 ASP A N 13
ATOM 11772 C CA . ASP A 1 24 ? 0.211 -5.299 -6.853 1.00 0.00 312 ASP A CA 13
ATOM 11773 C C . ASP A 1 24 ? 0.433 -6.542 -6.004 1.00 0.00 312 ASP A C 13
ATOM 11774 O O . ASP A 1 24 ? -0.232 -7.560 -6.190 1.00 0.00 312 ASP A O 13
ATOM 11783 N N . GLY A 1 25 ? 1.373 -6.459 -5.075 1.00 0.00 313 GLY A N 13
ATOM 11784 C CA . GLY A 1 25 ? 1.610 -7.554 -4.164 1.00 0.00 313 GLY A CA 13
ATOM 11785 C C . GLY A 1 25 ? 1.273 -7.192 -2.731 1.00 0.00 313 GLY A C 13
ATOM 11786 O O . GLY A 1 25 ? 0.800 -8.029 -1.964 1.00 0.00 313 GLY A O 13
ATOM 11790 N N . CYS A 1 26 ? 1.516 -5.936 -2.374 1.00 0.00 314 CYS A N 13
ATOM 11791 C CA . CYS A 1 26 ? 1.254 -5.451 -1.027 1.00 0.00 314 CYS A CA 13
ATOM 11792 C C . CYS A 1 26 ? 0.212 -4.336 -1.068 1.00 0.00 314 CYS A C 13
ATOM 11793 O O . CYS A 1 26 ? 0.270 -3.476 -1.936 1.00 0.00 314 CYS A O 13
ATOM 11800 N N . PRO A 1 27 ? -0.740 -4.318 -0.126 1.00 0.00 315 PRO A N 13
ATOM 11801 C CA . PRO A 1 27 ? -1.813 -3.310 -0.089 1.00 0.00 315 PRO A CA 13
ATOM 11802 C C . PRO A 1 27 ? -1.326 -1.917 0.328 1.00 0.00 315 PRO A C 13
ATOM 11803 O O . PRO A 1 27 ? -2.126 -1.030 0.627 1.00 0.00 315 PRO A O 13
ATOM 11814 N N . ARG A 1 28 ? -0.012 -1.748 0.382 1.00 0.00 316 ARG A N 13
ATOM 11815 C CA . ARG A 1 28 ? 0.587 -0.455 0.686 1.00 0.00 316 ARG A CA 13
ATOM 11816 C C . ARG A 1 28 ? 0.545 0.469 -0.532 1.00 0.00 316 ARG A C 13
ATOM 11817 O O . ARG A 1 28 ? 0.769 0.034 -1.671 1.00 0.00 316 ARG A O 13
ATOM 11838 N N . ALA A 1 29 ? 0.258 1.737 -0.277 1.00 0.00 317 ALA A N 13
ATOM 11839 C CA . ALA A 1 29 ? 0.287 2.759 -1.314 1.00 0.00 317 ALA A CA 13
ATOM 11840 C C . ALA A 1 29 ? 1.510 3.647 -1.130 1.00 0.00 317 ALA A C 13
ATOM 11841 O O . ALA A 1 29 ? 2.017 3.796 -0.014 1.00 0.00 317 ALA A O 13
ATOM 11848 N N . PHE A 1 30 ? 1.989 4.217 -2.216 1.00 0.00 318 PHE A N 13
ATOM 11849 C CA . PHE A 1 30 ? 3.182 5.051 -2.181 1.00 0.00 318 PHE A CA 13
ATOM 11850 C C . PHE A 1 30 ? 3.061 6.222 -3.142 1.00 0.00 318 PHE A C 13
ATOM 11851 O O . PHE A 1 30 ? 2.205 6.228 -4.030 1.00 0.00 318 PHE A O 13
ATOM 11868 N N . HIS A 1 31 ? 3.914 7.220 -2.942 1.00 0.00 319 HIS A N 13
ATOM 11869 C CA . HIS A 1 31 ? 4.036 8.334 -3.864 1.00 0.00 319 HIS A CA 13
ATOM 11870 C C . HIS A 1 31 ? 5.313 8.184 -4.671 1.00 0.00 319 HIS A C 13
ATOM 11871 O O . HIS A 1 31 ? 6.305 7.636 -4.172 1.00 0.00 319 HIS A O 13
ATOM 11885 N N . LEU A 1 32 ? 5.294 8.684 -5.896 1.00 0.00 320 LEU A N 13
ATOM 11886 C CA . LEU A 1 32 ? 6.394 8.479 -6.838 1.00 0.00 320 LEU A CA 13
ATOM 11887 C C . LEU A 1 32 ? 7.742 8.890 -6.243 1.00 0.00 320 LEU A C 13
ATOM 11888 O O . LEU A 1 32 ? 8.646 8.062 -6.113 1.00 0.00 320 LEU A O 13
ATOM 11904 N N . ALA A 1 33 ? 7.860 10.151 -5.839 1.00 0.00 321 ALA A N 13
ATOM 11905 C CA . ALA A 1 33 ? 9.130 10.675 -5.355 1.00 0.00 321 ALA A CA 13
ATOM 11906 C C . ALA A 1 33 ? 9.403 10.260 -3.915 1.00 0.00 321 ALA A C 13
ATOM 11907 O O . ALA A 1 33 ? 10.538 10.331 -3.444 1.00 0.00 321 ALA A O 13
ATOM 11914 N N . CYS A 1 34 ? 8.367 9.828 -3.213 1.00 0.00 322 CYS A N 13
ATOM 11915 C CA . CYS A 1 34 ? 8.515 9.412 -1.834 1.00 0.00 322 CYS A CA 13
ATOM 11916 C C . CYS A 1 34 ? 9.220 8.063 -1.745 1.00 0.00 322 CYS A C 13
ATOM 11917 O O . CYS A 1 34 ? 9.789 7.715 -0.709 1.00 0.00 322 CYS A O 13
ATOM 11924 N N . LEU A 1 35 ? 9.176 7.309 -2.835 1.00 0.00 323 LEU A N 13
ATOM 11925 C CA . LEU A 1 35 ? 9.898 6.042 -2.933 1.00 0.00 323 LEU A CA 13
ATOM 11926 C C . LEU A 1 35 ? 11.406 6.255 -2.869 1.00 0.00 323 LEU A C 13
ATOM 11927 O O . LEU A 1 35 ? 11.898 7.354 -3.120 1.00 0.00 323 LEU A O 13
ATOM 11943 N N . SER A 1 36 ? 12.133 5.208 -2.504 1.00 0.00 324 SER A N 13
ATOM 11944 C CA . SER A 1 36 ? 13.585 5.229 -2.536 1.00 0.00 324 SER A CA 13
ATOM 11945 C C . SER A 1 36 ? 14.116 3.947 -3.177 1.00 0.00 324 SER A C 13
ATOM 11946 O O . SER A 1 36 ? 13.925 2.855 -2.639 1.00 0.00 324 SER A O 13
ATOM 11954 N N . PRO A 1 37 ? 14.766 4.044 -4.359 1.00 0.00 325 PRO A N 13
ATOM 11955 C CA . PRO A 1 37 ? 15.003 5.313 -5.062 1.00 0.00 325 PRO A CA 13
ATOM 11956 C C . PRO A 1 37 ? 13.712 5.930 -5.607 1.00 0.00 325 PRO A C 13
ATOM 11957 O O . PRO A 1 37 ? 12.782 5.218 -5.985 1.00 0.00 325 PRO A O 13
ATOM 11968 N N . PRO A 1 38 ? 13.651 7.272 -5.644 1.00 0.00 326 PRO A N 13
ATOM 11969 C CA . PRO A 1 38 ? 12.459 8.007 -6.086 1.00 0.00 326 PRO A CA 13
ATOM 11970 C C . PRO A 1 38 ? 12.073 7.707 -7.530 1.00 0.00 326 PRO A C 13
ATOM 11971 O O . PRO A 1 38 ? 12.917 7.708 -8.433 1.00 0.00 326 PRO A O 13
ATOM 11982 N N . LEU A 1 39 ? 10.792 7.452 -7.733 1.00 0.00 327 LEU A N 13
ATOM 11983 C CA . LEU A 1 39 ? 10.247 7.160 -9.049 1.00 0.00 327 LEU A CA 13
ATOM 11984 C C . LEU A 1 39 ? 9.732 8.449 -9.681 1.00 0.00 327 LEU A C 13
ATOM 11985 O O . LEU A 1 39 ? 9.204 9.321 -8.992 1.00 0.00 327 LEU A O 13
ATOM 12001 N N . ARG A 1 40 ? 9.899 8.582 -10.994 1.00 0.00 328 ARG A N 13
ATOM 12002 C CA . ARG A 1 40 ? 9.520 9.812 -11.673 1.00 0.00 328 ARG A CA 13
ATOM 12003 C C . ARG A 1 40 ? 8.228 9.647 -12.465 1.00 0.00 328 ARG A C 13
ATOM 12004 O O . ARG A 1 40 ? 7.415 10.572 -12.531 1.00 0.00 328 ARG A O 13
ATOM 12025 N N . GLU A 1 41 ? 8.025 8.476 -13.061 1.00 0.00 329 GLU A N 13
ATOM 12026 C CA . GLU A 1 41 ? 6.881 8.247 -13.935 1.00 0.00 329 GLU A CA 13
ATOM 12027 C C . GLU A 1 41 ? 6.118 7.006 -13.494 1.00 0.00 329 GLU A C 13
ATOM 12028 O O . GLU A 1 41 ? 6.702 6.055 -12.982 1.00 0.00 329 GLU A O 13
ATOM 12040 N N . ILE A 1 42 ? 4.816 7.032 -13.713 1.00 0.00 330 ILE A N 13
ATOM 12041 C CA . ILE A 1 42 ? 3.938 5.934 -13.321 1.00 0.00 330 ILE A CA 13
ATOM 12042 C C . ILE A 1 42 ? 4.059 4.765 -14.293 1.00 0.00 330 ILE A C 13
ATOM 12043 O O . ILE A 1 42 ? 3.778 4.903 -15.485 1.00 0.00 330 ILE A O 13
ATOM 12059 N N . PRO A 1 43 ? 4.492 3.601 -13.788 1.00 0.00 331 PRO A N 13
ATOM 12060 C CA . PRO A 1 43 ? 4.669 2.404 -14.606 1.00 0.00 331 PRO A CA 13
ATOM 12061 C C . PRO A 1 43 ? 3.379 1.600 -14.758 1.00 0.00 331 PRO A C 13
ATOM 12062 O O . PRO A 1 43 ? 2.492 1.650 -13.911 1.00 0.00 331 PRO A O 13
ATOM 12073 N N . SER A 1 44 ? 3.284 0.868 -15.852 1.00 0.00 332 SER A N 13
ATOM 12074 C CA . SER A 1 44 ? 2.137 0.014 -16.107 1.00 0.00 332 SER A CA 13
ATOM 12075 C C . SER A 1 44 ? 2.538 -1.450 -15.936 1.00 0.00 332 SER A C 13
ATOM 12076 O O . SER A 1 44 ? 3.660 -1.837 -16.275 1.00 0.00 332 SER A O 13
ATOM 12084 N N . GLY A 1 45 ? 1.630 -2.248 -15.401 1.00 0.00 333 GLY A N 13
ATOM 12085 C CA . GLY A 1 45 ? 1.909 -3.648 -15.174 1.00 0.00 333 GLY A CA 13
ATOM 12086 C C . GLY A 1 45 ? 1.712 -4.017 -13.719 1.00 0.00 333 GLY A C 13
ATOM 12087 O O . GLY A 1 45 ? 0.825 -3.474 -13.057 1.00 0.00 333 GLY A O 13
ATOM 12091 N N . THR A 1 46 ? 2.528 -4.928 -13.218 1.00 0.00 334 THR A N 13
ATOM 12092 C CA . THR A 1 46 ? 2.467 -5.313 -11.823 1.00 0.00 334 THR A CA 13
ATOM 12093 C C . THR A 1 46 ? 3.621 -4.694 -11.046 1.00 0.00 334 THR A C 13
ATOM 12094 O O . THR A 1 46 ? 4.765 -5.141 -11.144 1.00 0.00 334 THR A O 13
ATOM 12105 N N . TRP A 1 47 ? 3.318 -3.655 -10.289 1.00 0.00 335 TRP A N 13
ATOM 12106 C CA . TRP A 1 47 ? 4.338 -2.943 -9.536 1.00 0.00 335 TRP A CA 13
ATOM 12107 C C . TRP A 1 47 ? 4.516 -3.576 -8.171 1.00 0.00 335 TRP A C 13
ATOM 12108 O O . TRP A 1 47 ? 3.539 -3.866 -7.471 1.00 0.00 335 TRP A O 13
ATOM 12129 N N . ARG A 1 48 ? 5.762 -3.789 -7.783 1.00 0.00 336 ARG A N 13
ATOM 12130 C CA . ARG A 1 48 ? 6.072 -4.445 -6.521 1.00 0.00 336 ARG A CA 13
ATOM 12131 C C . ARG A 1 48 ? 6.980 -3.553 -5.681 1.00 0.00 336 ARG A C 13
ATOM 12132 O O . ARG A 1 48 ? 8.008 -3.079 -6.159 1.00 0.00 336 ARG A O 13
ATOM 12153 N N . CYS A 1 49 ? 6.588 -3.314 -4.445 1.00 0.00 337 CYS A N 13
ATOM 12154 C CA . CYS A 1 49 ? 7.348 -2.439 -3.562 1.00 0.00 337 CYS A CA 13
ATOM 12155 C C . CYS A 1 49 ? 8.480 -3.202 -2.864 1.00 0.00 337 CYS A C 13
ATOM 12156 O O . CYS A 1 49 ? 8.722 -4.372 -3.168 1.00 0.00 337 CYS A O 13
ATOM 12163 N N . SER A 1 50 ? 9.142 -2.551 -1.916 1.00 0.00 338 SER A N 13
ATOM 12164 C CA . SER A 1 50 ? 10.295 -3.132 -1.242 1.00 0.00 338 SER A CA 13
ATOM 12165 C C . SER A 1 50 ? 9.918 -4.414 -0.500 1.00 0.00 338 SER A C 13
ATOM 12166 O O . SER A 1 50 ? 10.676 -5.387 -0.500 1.00 0.00 338 SER A O 13
ATOM 12174 N N . SER A 1 51 ? 8.744 -4.409 0.130 1.00 0.00 339 SER A N 13
ATOM 12175 C CA . SER A 1 51 ? 8.231 -5.585 0.832 1.00 0.00 339 SER A CA 13
ATOM 12176 C C . SER A 1 51 ? 8.230 -6.812 -0.087 1.00 0.00 339 SER A C 13
ATOM 12177 O O . SER A 1 51 ? 8.659 -7.893 0.311 1.00 0.00 339 SER A O 13
ATOM 12185 N N . CYS A 1 52 ? 7.759 -6.629 -1.317 1.00 0.00 340 CYS A N 13
ATOM 12186 C CA . CYS A 1 52 ? 7.749 -7.709 -2.300 1.00 0.00 340 CYS A CA 13
ATOM 12187 C C . CYS A 1 52 ? 9.169 -8.092 -2.715 1.00 0.00 340 CYS A C 13
ATOM 12188 O O . CYS A 1 52 ? 9.471 -9.267 -2.910 1.00 0.00 340 CYS A O 13
ATOM 12195 N N . LEU A 1 53 ? 10.036 -7.094 -2.831 1.00 0.00 341 LEU A N 13
ATOM 12196 C CA . LEU A 1 53 ? 11.410 -7.317 -3.270 1.00 0.00 341 LEU A CA 13
ATOM 12197 C C . LEU A 1 53 ? 12.203 -8.110 -2.232 1.00 0.00 341 LEU A C 13
ATOM 12198 O O . LEU A 1 53 ? 13.061 -8.922 -2.581 1.00 0.00 341 LEU A O 13
ATOM 12214 N N . GLN A 1 54 ? 11.919 -7.864 -0.957 1.00 0.00 342 GLN A N 13
ATOM 12215 C CA . GLN A 1 54 ? 12.598 -8.570 0.122 1.00 0.00 342 GLN A CA 13
ATOM 12216 C C . GLN A 1 54 ? 11.819 -9.818 0.538 1.00 0.00 342 GLN A C 13
ATOM 12217 O O . GLN A 1 54 ? 12.264 -10.580 1.393 1.00 0.00 342 GLN A O 13
ATOM 12231 N N . ALA A 1 55 ? 10.651 -10.019 -0.068 1.00 0.00 343 ALA A N 13
ATOM 12232 C CA . ALA A 1 55 ? 9.848 -11.203 0.211 1.00 0.00 343 ALA A CA 13
ATOM 12233 C C . ALA A 1 55 ? 10.508 -12.423 -0.405 1.00 0.00 343 ALA A C 13
ATOM 12234 O O . ALA A 1 55 ? 10.694 -13.454 0.249 1.00 0.00 343 ALA A O 13
ATOM 12241 N N . THR A 1 56 ? 10.860 -12.288 -1.664 1.00 0.00 344 THR A N 13
ATOM 12242 C CA . THR A 1 56 ? 11.660 -13.282 -2.344 1.00 0.00 344 THR A CA 13
ATOM 12243 C C . THR A 1 56 ? 13.128 -12.903 -2.222 1.00 0.00 344 THR A C 13
ATOM 12244 O O . THR A 1 56 ? 13.574 -11.928 -2.835 1.00 0.00 344 THR A O 13
ATOM 12255 N N . VAL A 1 57 ? 13.873 -13.658 -1.429 1.00 0.00 345 VAL A N 13
ATOM 12256 C CA . VAL A 1 57 ? 15.264 -13.324 -1.175 1.00 0.00 345 VAL A CA 13
ATOM 12257 C C . VAL A 1 57 ? 16.099 -13.550 -2.420 1.00 0.00 345 VAL A C 13
ATOM 12258 O O . VAL A 1 57 ? 16.248 -14.678 -2.894 1.00 0.00 345 VAL A O 13
ATOM 12271 N N . GLN A 1 58 ? 16.619 -12.464 -2.953 1.00 0.00 346 GLN A N 13
ATOM 12272 C CA . GLN A 1 58 ? 17.391 -12.497 -4.180 1.00 0.00 346 GLN A CA 13
ATOM 12273 C C . GLN A 1 58 ? 18.752 -11.850 -3.976 1.00 0.00 346 GLN A C 13
ATOM 12274 O O . GLN A 1 58 ? 19.735 -12.243 -4.608 1.00 0.00 346 GLN A O 13
ATOM 12288 N N . GLU A 1 59 ? 18.814 -10.865 -3.094 1.00 0.00 347 GLU A N 13
ATOM 12289 C CA . GLU A 1 59 ? 20.089 -10.274 -2.729 1.00 0.00 347 GLU A CA 13
ATOM 12290 C C . GLU A 1 59 ? 20.688 -11.038 -1.556 1.00 0.00 347 GLU A C 13
ATOM 12291 O O . GLU A 1 59 ? 20.580 -10.615 -0.405 1.00 0.00 347 GLU A O 13
ATOM 12303 N N . VAL A 1 60 ? 21.294 -12.179 -1.859 1.00 0.00 348 VAL A N 13
ATOM 12304 C CA . VAL A 1 60 ? 21.904 -13.014 -0.840 1.00 0.00 348 VAL A CA 13
ATOM 12305 C C . VAL A 1 60 ? 23.048 -12.272 -0.156 1.00 0.00 348 VAL A C 13
ATOM 12306 O O . VAL A 1 60 ? 24.116 -12.079 -0.743 1.00 0.00 348 VAL A O 13
ATOM 12319 N N . GLN A 1 61 ? 22.803 -11.847 1.076 1.00 0.00 349 GLN A N 13
ATOM 12320 C CA . GLN A 1 61 ? 23.776 -11.089 1.834 1.00 0.00 349 GLN A CA 13
ATOM 12321 C C . GLN A 1 61 ? 24.946 -11.971 2.245 1.00 0.00 349 GLN A C 13
ATOM 12322 O O . GLN A 1 61 ? 24.767 -13.147 2.567 1.00 0.00 349 GLN A O 13
ATOM 12336 N N . PRO A 1 62 ? 26.168 -11.417 2.227 1.00 0.00 350 PRO A N 13
ATOM 12337 C CA . PRO A 1 62 ? 27.384 -12.134 2.613 1.00 0.00 350 PRO A CA 13
ATOM 12338 C C . PRO A 1 62 ? 27.508 -12.278 4.129 1.00 0.00 350 PRO A C 13
ATOM 12339 O O . PRO A 1 62 ? 28.543 -11.960 4.710 1.00 0.00 350 PRO A O 13
ATOM 12350 N N . ARG A 1 63 ? 26.440 -12.741 4.758 1.00 0.00 351 ARG A N 13
ATOM 12351 C CA . ARG A 1 63 ? 26.434 -12.948 6.194 1.00 0.00 351 ARG A CA 13
ATOM 12352 C C . ARG A 1 63 ? 25.741 -14.251 6.525 1.00 0.00 351 ARG A C 13
ATOM 12353 O O . ARG A 1 63 ? 24.906 -14.736 5.760 1.00 0.00 351 ARG A O 13
ATOM 12374 N N . ALA A 1 64 ? 26.075 -14.799 7.677 1.00 0.00 352 ALA A N 13
ATOM 12375 C CA . ALA A 1 64 ? 25.400 -15.979 8.185 1.00 0.00 352 ALA A CA 13
ATOM 12376 C C . ALA A 1 64 ? 24.664 -15.642 9.482 1.00 0.00 352 ALA A C 13
ATOM 12377 O O . ALA A 1 64 ? 24.871 -16.278 10.513 1.00 0.00 352 ALA A O 13
ATOM 12384 N N . GLU A 1 65 ? 23.815 -14.616 9.407 1.00 0.00 353 GLU A N 13
ATOM 12385 C CA . GLU A 1 65 ? 23.060 -14.156 10.569 1.00 0.00 353 GLU A CA 13
ATOM 12386 C C . GLU A 1 65 ? 22.050 -15.215 11.004 1.00 0.00 353 GLU A C 13
ATOM 12387 O O . GLU A 1 65 ? 21.086 -15.501 10.293 1.00 0.00 353 GLU A O 13
ATOM 12399 N N . GLU A 1 66 ? 22.295 -15.809 12.166 1.00 0.00 354 GLU A N 13
ATOM 12400 C CA . GLU A 1 66 ? 21.433 -16.863 12.689 1.00 0.00 354 GLU A CA 13
ATOM 12401 C C . GLU A 1 66 ? 20.531 -16.324 13.794 1.00 0.00 354 GLU A C 13
ATOM 12402 O O . GLU A 1 66 ? 20.386 -15.106 13.939 1.00 0.00 354 GLU A O 13
ATOM 12416 N N . GLY A 1 1 ? -8.311 -7.914 -12.479 1.00 0.00 289 GLY A N 14
ATOM 12417 C CA . GLY A 1 1 ? -7.827 -7.210 -11.268 1.00 0.00 289 GLY A CA 14
ATOM 12418 C C . GLY A 1 1 ? -8.730 -6.062 -10.871 1.00 0.00 289 GLY A C 14
ATOM 12419 O O . GLY A 1 1 ? -9.427 -5.490 -11.713 1.00 0.00 289 GLY A O 14
ATOM 12424 N N . ALA A 1 2 ? -8.738 -5.744 -9.587 1.00 0.00 290 ALA A N 14
ATOM 12425 C CA . ALA A 1 2 ? -9.482 -4.606 -9.082 1.00 0.00 290 ALA A CA 14
ATOM 12426 C C . ALA A 1 2 ? -8.548 -3.710 -8.277 1.00 0.00 290 ALA A C 14
ATOM 12427 O O . ALA A 1 2 ? -7.812 -4.186 -7.415 1.00 0.00 290 ALA A O 14
ATOM 12434 N N . MET A 1 3 ? -8.572 -2.418 -8.567 1.00 0.00 291 MET A N 14
ATOM 12435 C CA . MET A 1 3 ? -7.619 -1.495 -7.961 1.00 0.00 291 MET A CA 14
ATOM 12436 C C . MET A 1 3 ? -8.160 -0.886 -6.670 1.00 0.00 291 MET A C 14
ATOM 12437 O O . MET A 1 3 ? -7.490 -0.075 -6.038 1.00 0.00 291 MET A O 14
ATOM 12451 N N . ALA A 1 4 ? -9.366 -1.268 -6.283 1.00 0.00 292 ALA A N 14
ATOM 12452 C CA . ALA A 1 4 ? -9.972 -0.706 -5.086 1.00 0.00 292 ALA A CA 14
ATOM 12453 C C . ALA A 1 4 ? -10.733 -1.758 -4.283 1.00 0.00 292 ALA A C 14
ATOM 12454 O O . ALA A 1 4 ? -11.919 -1.600 -3.990 1.00 0.00 292 ALA A O 14
ATOM 12461 N N . GLN A 1 5 ? -10.050 -2.834 -3.917 1.00 0.00 293 GLN A N 14
ATOM 12462 C CA . GLN A 1 5 ? -10.639 -3.837 -3.051 1.00 0.00 293 GLN A CA 14
ATOM 12463 C C . GLN A 1 5 ? -10.322 -3.492 -1.603 1.00 0.00 293 GLN A C 14
ATOM 12464 O O . GLN A 1 5 ? -11.095 -2.797 -0.949 1.00 0.00 293 GLN A O 14
ATOM 12478 N N . LYS A 1 6 ? -9.180 -3.949 -1.124 1.00 0.00 294 LYS A N 14
ATOM 12479 C CA . LYS A 1 6 ? -8.666 -3.492 0.151 1.00 0.00 294 LYS A CA 14
ATOM 12480 C C . LYS A 1 6 ? -7.306 -2.870 -0.084 1.00 0.00 294 LYS A C 14
ATOM 12481 O O . LYS A 1 6 ? -6.274 -3.457 0.238 1.00 0.00 294 LYS A O 14
ATOM 12500 N N . ASN A 1 7 ? -7.309 -1.693 -0.683 1.00 0.00 295 ASN A N 14
ATOM 12501 C CA . ASN A 1 7 ? -6.082 -1.001 -1.016 1.00 0.00 295 ASN A CA 14
ATOM 12502 C C . ASN A 1 7 ? -6.058 0.303 -0.249 1.00 0.00 295 ASN A C 14
ATOM 12503 O O . ASN A 1 7 ? -6.979 1.114 -0.386 1.00 0.00 295 ASN A O 14
ATOM 12514 N N . GLU A 1 8 ? -5.027 0.501 0.548 1.00 0.00 296 GLU A N 14
ATOM 12515 C CA . GLU A 1 8 ? -4.991 1.624 1.469 1.00 0.00 296 GLU A CA 14
ATOM 12516 C C . GLU A 1 8 ? -4.896 2.932 0.706 1.00 0.00 296 GLU A C 14
ATOM 12517 O O . GLU A 1 8 ? -4.060 3.088 -0.186 1.00 0.00 296 GLU A O 14
ATOM 12529 N N . ASP A 1 9 ? -5.761 3.869 1.059 1.00 0.00 297 ASP A N 14
ATOM 12530 C CA . ASP A 1 9 ? -5.830 5.155 0.373 1.00 0.00 297 ASP A CA 14
ATOM 12531 C C . ASP A 1 9 ? -4.867 6.149 1.004 1.00 0.00 297 ASP A C 14
ATOM 12532 O O . ASP A 1 9 ? -5.123 7.355 1.016 1.00 0.00 297 ASP A O 14
ATOM 12541 N N . GLU A 1 10 ? -3.759 5.644 1.521 1.00 0.00 298 GLU A N 14
ATOM 12542 C CA . GLU A 1 10 ? -2.785 6.479 2.193 1.00 0.00 298 GLU A CA 14
ATOM 12543 C C . GLU A 1 10 ? -1.381 5.923 1.984 1.00 0.00 298 GLU A C 14
ATOM 12544 O O . GLU A 1 10 ? -1.180 4.708 1.929 1.00 0.00 298 GLU A O 14
ATOM 12556 N N . CYS A 1 11 ? -0.421 6.821 1.843 1.00 0.00 299 CYS A N 14
ATOM 12557 C CA . CYS A 1 11 ? 0.976 6.437 1.749 1.00 0.00 299 CYS A CA 14
ATOM 12558 C C . CYS A 1 11 ? 1.488 6.015 3.115 1.00 0.00 299 CYS A C 14
ATOM 12559 O O . CYS A 1 11 ? 1.006 6.493 4.147 1.00 0.00 299 CYS A O 14
ATOM 12566 N N . ALA A 1 12 ? 2.497 5.157 3.129 1.00 0.00 300 ALA A N 14
ATOM 12567 C CA . ALA A 1 12 ? 2.993 4.583 4.365 1.00 0.00 300 ALA A CA 14
ATOM 12568 C C . ALA A 1 12 ? 4.276 5.290 4.787 1.00 0.00 300 ALA A C 14
ATOM 12569 O O . ALA A 1 12 ? 4.841 5.025 5.845 1.00 0.00 300 ALA A O 14
ATOM 12576 N N . VAL A 1 13 ? 4.719 6.198 3.922 1.00 0.00 301 VAL A N 14
ATOM 12577 C CA . VAL A 1 13 ? 5.944 6.946 4.151 1.00 0.00 301 VAL A CA 14
ATOM 12578 C C . VAL A 1 13 ? 5.647 8.309 4.775 1.00 0.00 301 VAL A C 14
ATOM 12579 O O . VAL A 1 13 ? 6.169 8.644 5.834 1.00 0.00 301 VAL A O 14
ATOM 12592 N N . CYS A 1 14 ? 4.784 9.084 4.119 1.00 0.00 302 CYS A N 14
ATOM 12593 C CA . CYS A 1 14 ? 4.548 10.466 4.528 1.00 0.00 302 CYS A CA 14
ATOM 12594 C C . CYS A 1 14 ? 3.121 10.691 5.026 1.00 0.00 302 CYS A C 14
ATOM 12595 O O . CYS A 1 14 ? 2.714 11.832 5.241 1.00 0.00 302 CYS A O 14
ATOM 12602 N N . ARG A 1 15 ? 2.361 9.603 5.197 1.00 0.00 303 ARG A N 14
ATOM 12603 C CA . ARG A 1 15 ? 0.974 9.661 5.697 1.00 0.00 303 ARG A CA 14
ATOM 12604 C C . ARG A 1 15 ? 0.009 10.311 4.691 1.00 0.00 303 ARG A C 14
ATOM 12605 O O . ARG A 1 15 ? -1.198 10.355 4.930 1.00 0.00 303 ARG A O 14
ATOM 12626 N N . ASP A 1 16 ? 0.532 10.815 3.586 1.00 0.00 304 ASP A N 14
ATOM 12627 C CA . ASP A 1 16 ? -0.280 11.576 2.632 1.00 0.00 304 ASP A CA 14
ATOM 12628 C C . ASP A 1 16 ? -0.910 10.672 1.586 1.00 0.00 304 ASP A C 14
ATOM 12629 O O . ASP A 1 16 ? -0.583 9.492 1.491 1.00 0.00 304 ASP A O 14
ATOM 12638 N N . GLY A 1 17 ? -1.814 11.240 0.805 1.00 0.00 305 GLY A N 14
ATOM 12639 C CA . GLY A 1 17 ? -2.432 10.511 -0.278 1.00 0.00 305 GLY A CA 14
ATOM 12640 C C . GLY A 1 17 ? -2.371 11.292 -1.567 1.00 0.00 305 GLY A C 14
ATOM 12641 O O . GLY A 1 17 ? -1.403 12.016 -1.815 1.00 0.00 305 GLY A O 14
ATOM 12645 N N . GLY A 1 18 ? -3.399 11.168 -2.391 1.00 0.00 306 GLY A N 14
ATOM 12646 C CA . GLY A 1 18 ? -3.425 11.895 -3.642 1.00 0.00 306 GLY A CA 14
ATOM 12647 C C . GLY A 1 18 ? -2.890 11.069 -4.795 1.00 0.00 306 GLY A C 14
ATOM 12648 O O . GLY A 1 18 ? -3.548 10.135 -5.248 1.00 0.00 306 GLY A O 14
ATOM 12652 N N . GLU A 1 19 ? -1.681 11.387 -5.246 1.00 0.00 307 GLU A N 14
ATOM 12653 C CA . GLU A 1 19 ? -1.069 10.675 -6.360 1.00 0.00 307 GLU A CA 14
ATOM 12654 C C . GLU A 1 19 ? -0.406 9.401 -5.863 1.00 0.00 307 GLU A C 14
ATOM 12655 O O . GLU A 1 19 ? 0.821 9.312 -5.781 1.00 0.00 307 GLU A O 14
ATOM 12667 N N . LEU A 1 20 ? -1.218 8.419 -5.514 1.00 0.00 308 LEU A N 14
ATOM 12668 C CA . LEU A 1 20 ? -0.718 7.197 -4.924 1.00 0.00 308 LEU A CA 14
ATOM 12669 C C . LEU A 1 20 ? -0.645 6.063 -5.926 1.00 0.00 308 LEU A C 14
ATOM 12670 O O . LEU A 1 20 ? -1.472 5.954 -6.830 1.00 0.00 308 LEU A O 14
ATOM 12686 N N . ILE A 1 21 ? 0.362 5.232 -5.751 1.00 0.00 309 ILE A N 14
ATOM 12687 C CA . ILE A 1 21 ? 0.475 3.992 -6.485 1.00 0.00 309 ILE A CA 14
ATOM 12688 C C . ILE A 1 21 ? 0.540 2.844 -5.486 1.00 0.00 309 ILE A C 14
ATOM 12689 O O . ILE A 1 21 ? 1.407 2.817 -4.612 1.00 0.00 309 ILE A O 14
ATOM 12705 N N . CYS A 1 22 ? -0.407 1.927 -5.577 1.00 0.00 310 CYS A N 14
ATOM 12706 C CA . CYS A 1 22 ? -0.487 0.829 -4.638 1.00 0.00 310 CYS A CA 14
ATOM 12707 C C . CYS A 1 22 ? 0.352 -0.340 -5.131 1.00 0.00 310 CYS A C 14
ATOM 12708 O O . CYS A 1 22 ? 0.580 -0.492 -6.333 1.00 0.00 310 CYS A O 14
ATOM 12716 N N . CYS A 1 23 ? 0.811 -1.161 -4.204 1.00 0.00 311 CYS A N 14
ATOM 12717 C CA . CYS A 1 23 ? 1.666 -2.279 -4.549 1.00 0.00 311 CYS A CA 14
ATOM 12718 C C . CYS A 1 23 ? 0.822 -3.532 -4.738 1.00 0.00 311 CYS A C 14
ATOM 12719 O O . CYS A 1 23 ? -0.182 -3.730 -4.060 1.00 0.00 311 CYS A O 14
ATOM 12726 N N . ASP A 1 24 ? 1.224 -4.377 -5.681 1.00 0.00 312 ASP A N 14
ATOM 12727 C CA . ASP A 1 24 ? 0.474 -5.590 -5.985 1.00 0.00 312 ASP A CA 14
ATOM 12728 C C . ASP A 1 24 ? 0.719 -6.645 -4.920 1.00 0.00 312 ASP A C 14
ATOM 12729 O O . ASP A 1 24 ? -0.081 -7.560 -4.735 1.00 0.00 312 ASP A O 14
ATOM 12738 N N . GLY A 1 25 ? 1.818 -6.495 -4.197 1.00 0.00 313 GLY A N 14
ATOM 12739 C CA . GLY A 1 25 ? 2.117 -7.410 -3.113 1.00 0.00 313 GLY A CA 14
ATOM 12740 C C . GLY A 1 25 ? 1.610 -6.894 -1.778 1.00 0.00 313 GLY A C 14
ATOM 12741 O O . GLY A 1 25 ? 1.096 -7.654 -0.957 1.00 0.00 313 GLY A O 14
ATOM 12745 N N . CYS A 1 26 ? 1.737 -5.590 -1.577 1.00 0.00 314 CYS A N 14
ATOM 12746 C CA . CYS A 1 26 ? 1.310 -4.959 -0.336 1.00 0.00 314 CYS A CA 14
ATOM 12747 C C . CYS A 1 26 ? 0.211 -3.946 -0.619 1.00 0.00 314 CYS A C 14
ATOM 12748 O O . CYS A 1 26 ? 0.407 -3.047 -1.434 1.00 0.00 314 CYS A O 14
ATOM 12755 N N . PRO A 1 27 ? -0.957 -4.069 0.043 1.00 0.00 315 PRO A N 14
ATOM 12756 C CA . PRO A 1 27 ? -2.100 -3.151 -0.156 1.00 0.00 315 PRO A CA 14
ATOM 12757 C C . PRO A 1 27 ? -1.766 -1.694 0.178 1.00 0.00 315 PRO A C 14
ATOM 12758 O O . PRO A 1 27 ? -2.550 -0.783 -0.103 1.00 0.00 315 PRO A O 14
ATOM 12769 N N . ARG A 1 28 ? -0.604 -1.499 0.785 1.00 0.00 316 ARG A N 14
ATOM 12770 C CA . ARG A 1 28 ? -0.103 -0.167 1.113 1.00 0.00 316 ARG A CA 14
ATOM 12771 C C . ARG A 1 28 ? 0.092 0.677 -0.145 1.00 0.00 316 ARG A C 14
ATOM 12772 O O . ARG A 1 28 ? 0.375 0.148 -1.228 1.00 0.00 316 ARG A O 14
ATOM 12793 N N . ALA A 1 29 ? -0.058 1.986 0.005 1.00 0.00 317 ALA A N 14
ATOM 12794 C CA . ALA A 1 29 ? 0.121 2.912 -1.095 1.00 0.00 317 ALA A CA 14
ATOM 12795 C C . ALA A 1 29 ? 1.381 3.744 -0.903 1.00 0.00 317 ALA A C 14
ATOM 12796 O O . ALA A 1 29 ? 1.840 3.938 0.226 1.00 0.00 317 ALA A O 14
ATOM 12803 N N . PHE A 1 30 ? 1.939 4.219 -1.999 1.00 0.00 318 PHE A N 14
ATOM 12804 C CA . PHE A 1 30 ? 3.180 4.984 -1.962 1.00 0.00 318 PHE A CA 14
ATOM 12805 C C . PHE A 1 30 ? 3.155 6.116 -2.981 1.00 0.00 318 PHE A C 14
ATOM 12806 O O . PHE A 1 30 ? 2.369 6.084 -3.929 1.00 0.00 318 PHE A O 14
ATOM 12823 N N . HIS A 1 31 ? 4.010 7.114 -2.773 1.00 0.00 319 HIS A N 14
ATOM 12824 C CA . HIS A 1 31 ? 4.188 8.193 -3.738 1.00 0.00 319 HIS A CA 14
ATOM 12825 C C . HIS A 1 31 ? 5.472 7.967 -4.517 1.00 0.00 319 HIS A C 14
ATOM 12826 O O . HIS A 1 31 ? 6.423 7.392 -3.971 1.00 0.00 319 HIS A O 14
ATOM 12840 N N . LEU A 1 32 ? 5.515 8.439 -5.751 1.00 0.00 320 LEU A N 14
ATOM 12841 C CA . LEU A 1 32 ? 6.642 8.167 -6.643 1.00 0.00 320 LEU A CA 14
ATOM 12842 C C . LEU A 1 32 ? 7.974 8.550 -6.003 1.00 0.00 320 LEU A C 14
ATOM 12843 O O . LEU A 1 32 ? 8.844 7.695 -5.817 1.00 0.00 320 LEU A O 14
ATOM 12859 N N . ALA A 1 33 ? 8.119 9.818 -5.629 1.00 0.00 321 ALA A N 14
ATOM 12860 C CA . ALA A 1 33 ? 9.380 10.310 -5.069 1.00 0.00 321 ALA A CA 14
ATOM 12861 C C . ALA A 1 33 ? 9.600 9.841 -3.640 1.00 0.00 321 ALA A C 14
ATOM 12862 O O . ALA A 1 33 ? 10.681 10.026 -3.082 1.00 0.00 321 ALA A O 14
ATOM 12869 N N . CYS A 1 34 ? 8.583 9.236 -3.043 1.00 0.00 322 CYS A N 14
ATOM 12870 C CA . CYS A 1 34 ? 8.702 8.734 -1.688 1.00 0.00 322 CYS A CA 14
ATOM 12871 C C . CYS A 1 34 ? 9.335 7.348 -1.679 1.00 0.00 322 CYS A C 14
ATOM 12872 O O . CYS A 1 34 ? 9.856 6.903 -0.653 1.00 0.00 322 CYS A O 14
ATOM 12879 N N . LEU A 1 35 ? 9.275 6.660 -2.817 1.00 0.00 323 LEU A N 14
ATOM 12880 C CA . LEU A 1 35 ? 9.984 5.390 -2.972 1.00 0.00 323 LEU A CA 14
ATOM 12881 C C . LEU A 1 35 ? 11.491 5.587 -2.865 1.00 0.00 323 LEU A C 14
ATOM 12882 O O . LEU A 1 35 ? 12.001 6.692 -3.062 1.00 0.00 323 LEU A O 14
ATOM 12898 N N . SER A 1 36 ? 12.189 4.519 -2.528 1.00 0.00 324 SER A N 14
ATOM 12899 C CA . SER A 1 36 ? 13.639 4.518 -2.520 1.00 0.00 324 SER A CA 14
ATOM 12900 C C . SER A 1 36 ? 14.165 3.241 -3.172 1.00 0.00 324 SER A C 14
ATOM 12901 O O . SER A 1 36 ? 14.001 2.147 -2.624 1.00 0.00 324 SER A O 14
ATOM 12909 N N . PRO A 1 37 ? 14.788 3.339 -4.362 1.00 0.00 325 PRO A N 14
ATOM 12910 C CA . PRO A 1 37 ? 15.008 4.608 -5.072 1.00 0.00 325 PRO A CA 14
ATOM 12911 C C . PRO A 1 37 ? 13.706 5.233 -5.576 1.00 0.00 325 PRO A C 14
ATOM 12912 O O . PRO A 1 37 ? 12.768 4.522 -5.950 1.00 0.00 325 PRO A O 14
ATOM 12923 N N . PRO A 1 38 ? 13.641 6.579 -5.595 1.00 0.00 326 PRO A N 14
ATOM 12924 C CA . PRO A 1 38 ? 12.433 7.319 -5.975 1.00 0.00 326 PRO A CA 14
ATOM 12925 C C . PRO A 1 38 ? 12.028 7.093 -7.427 1.00 0.00 326 PRO A C 14
ATOM 12926 O O . PRO A 1 38 ? 12.864 7.122 -8.338 1.00 0.00 326 PRO A O 14
ATOM 12937 N N . LEU A 1 39 ? 10.738 6.883 -7.629 1.00 0.00 327 LEU A N 14
ATOM 12938 C CA . LEU A 1 39 ? 10.193 6.678 -8.961 1.00 0.00 327 LEU A CA 14
ATOM 12939 C C . LEU A 1 39 ? 10.009 8.018 -9.657 1.00 0.00 327 LEU A C 14
ATOM 12940 O O . LEU A 1 39 ? 9.729 9.030 -9.013 1.00 0.00 327 LEU A O 14
ATOM 12956 N N . ARG A 1 40 ? 10.197 8.024 -10.967 1.00 0.00 328 ARG A N 14
ATOM 12957 C CA . ARG A 1 40 ? 10.055 9.239 -11.751 1.00 0.00 328 ARG A CA 14
ATOM 12958 C C . ARG A 1 40 ? 8.746 9.224 -12.520 1.00 0.00 328 ARG A C 14
ATOM 12959 O O . ARG A 1 40 ? 8.097 10.258 -12.682 1.00 0.00 328 ARG A O 14
ATOM 12980 N N . GLU A 1 41 ? 8.359 8.044 -12.987 1.00 0.00 329 GLU A N 14
ATOM 12981 C CA . GLU A 1 41 ? 7.181 7.886 -13.827 1.00 0.00 329 GLU A CA 14
ATOM 12982 C C . GLU A 1 41 ? 6.365 6.688 -13.345 1.00 0.00 329 GLU A C 14
ATOM 12983 O O . GLU A 1 41 ? 6.929 5.710 -12.850 1.00 0.00 329 GLU A O 14
ATOM 12995 N N . ILE A 1 42 ? 5.046 6.777 -13.483 1.00 0.00 330 ILE A N 14
ATOM 12996 C CA . ILE A 1 42 ? 4.148 5.738 -12.980 1.00 0.00 330 ILE A CA 14
ATOM 12997 C C . ILE A 1 42 ? 4.095 4.543 -13.932 1.00 0.00 330 ILE A C 14
ATOM 12998 O O . ILE A 1 42 ? 3.662 4.672 -15.077 1.00 0.00 330 ILE A O 14
ATOM 13014 N N . PRO A 1 43 ? 4.533 3.362 -13.462 1.00 0.00 331 PRO A N 14
ATOM 13015 C CA . PRO A 1 43 ? 4.485 2.124 -14.241 1.00 0.00 331 PRO A CA 14
ATOM 13016 C C . PRO A 1 43 ? 3.062 1.592 -14.378 1.00 0.00 331 PRO A C 14
ATOM 13017 O O . PRO A 1 43 ? 2.332 1.470 -13.391 1.00 0.00 331 PRO A O 14
ATOM 13028 N N . SER A 1 44 ? 2.673 1.276 -15.603 1.00 0.00 332 SER A N 14
ATOM 13029 C CA . SER A 1 44 ? 1.334 0.776 -15.876 1.00 0.00 332 SER A CA 14
ATOM 13030 C C . SER A 1 44 ? 1.293 -0.749 -15.764 1.00 0.00 332 SER A C 14
ATOM 13031 O O . SER A 1 44 ? 1.574 -1.463 -16.732 1.00 0.00 332 SER A O 14
ATOM 13039 N N . GLY A 1 45 ? 0.955 -1.245 -14.586 1.00 0.00 333 GLY A N 14
ATOM 13040 C CA . GLY A 1 45 ? 0.838 -2.677 -14.390 1.00 0.00 333 GLY A CA 14
ATOM 13041 C C . GLY A 1 45 ? 1.027 -3.081 -12.944 1.00 0.00 333 GLY A C 14
ATOM 13042 O O . GLY A 1 45 ? 0.899 -2.249 -12.044 1.00 0.00 333 GLY A O 14
ATOM 13046 N N . THR A 1 46 ? 1.327 -4.353 -12.723 1.00 0.00 334 THR A N 14
ATOM 13047 C CA . THR A 1 46 ? 1.560 -4.859 -11.383 1.00 0.00 334 THR A CA 14
ATOM 13048 C C . THR A 1 46 ? 2.927 -4.421 -10.870 1.00 0.00 334 THR A C 14
ATOM 13049 O O . THR A 1 46 ? 3.964 -4.883 -11.346 1.00 0.00 334 THR A O 14
ATOM 13060 N N . TRP A 1 47 ? 2.908 -3.514 -9.906 1.00 0.00 335 TRP A N 14
ATOM 13061 C CA . TRP A 1 47 ? 4.124 -2.931 -9.374 1.00 0.00 335 TRP A CA 14
ATOM 13062 C C . TRP A 1 47 ? 4.476 -3.578 -8.027 1.00 0.00 335 TRP A C 14
ATOM 13063 O O . TRP A 1 47 ? 3.588 -3.943 -7.253 1.00 0.00 335 TRP A O 14
ATOM 13084 N N . ARG A 1 48 ? 5.770 -3.715 -7.760 1.00 0.00 336 ARG A N 14
ATOM 13085 C CA . ARG A 1 48 ? 6.235 -4.322 -6.524 1.00 0.00 336 ARG A CA 14
ATOM 13086 C C . ARG A 1 48 ? 7.152 -3.345 -5.802 1.00 0.00 336 ARG A C 14
ATOM 13087 O O . ARG A 1 48 ? 8.119 -2.855 -6.380 1.00 0.00 336 ARG A O 14
ATOM 13108 N N . CYS A 1 49 ? 6.836 -3.043 -4.561 1.00 0.00 337 CYS A N 14
ATOM 13109 C CA . CYS A 1 49 ? 7.662 -2.137 -3.768 1.00 0.00 337 CYS A CA 14
ATOM 13110 C C . CYS A 1 49 ? 8.968 -2.811 -3.352 1.00 0.00 337 CYS A C 14
ATOM 13111 O O . CYS A 1 49 ? 9.138 -4.016 -3.558 1.00 0.00 337 CYS A O 14
ATOM 13118 N N . SER A 1 50 ? 9.867 -2.047 -2.750 1.00 0.00 338 SER A N 14
ATOM 13119 C CA . SER A 1 50 ? 11.185 -2.557 -2.379 1.00 0.00 338 SER A CA 14
ATOM 13120 C C . SER A 1 50 ? 11.056 -3.745 -1.433 1.00 0.00 338 SER A C 14
ATOM 13121 O O . SER A 1 50 ? 11.759 -4.747 -1.570 1.00 0.00 338 SER A O 14
ATOM 13129 N N . SER A 1 51 ? 10.128 -3.634 -0.493 1.00 0.00 339 SER A N 14
ATOM 13130 C CA . SER A 1 51 ? 9.843 -4.703 0.456 1.00 0.00 339 SER A CA 14
ATOM 13131 C C . SER A 1 51 ? 9.542 -6.022 -0.267 1.00 0.00 339 SER A C 14
ATOM 13132 O O . SER A 1 51 ? 10.004 -7.085 0.137 1.00 0.00 339 SER A O 14
ATOM 13140 N N . CYS A 1 52 ? 8.767 -5.940 -1.349 1.00 0.00 340 CYS A N 14
ATOM 13141 C CA . CYS A 1 52 ? 8.440 -7.115 -2.152 1.00 0.00 340 CYS A CA 14
ATOM 13142 C C . CYS A 1 52 ? 9.635 -7.576 -2.988 1.00 0.00 340 CYS A C 14
ATOM 13143 O O . CYS A 1 52 ? 9.867 -8.778 -3.140 1.00 0.00 340 CYS A O 14
ATOM 13150 N N . LEU A 1 53 ? 10.394 -6.621 -3.515 1.00 0.00 341 LEU A N 14
ATOM 13151 C CA . LEU A 1 53 ? 11.537 -6.924 -4.378 1.00 0.00 341 LEU A CA 14
ATOM 13152 C C . LEU A 1 53 ? 12.583 -7.754 -3.644 1.00 0.00 341 LEU A C 14
ATOM 13153 O O . LEU A 1 53 ? 13.149 -8.687 -4.205 1.00 0.00 341 LEU A O 14
ATOM 13169 N N . GLN A 1 54 ? 12.825 -7.421 -2.387 1.00 0.00 342 GLN A N 14
ATOM 13170 C CA . GLN A 1 54 ? 13.823 -8.129 -1.594 1.00 0.00 342 GLN A CA 14
ATOM 13171 C C . GLN A 1 54 ? 13.248 -9.405 -0.983 1.00 0.00 342 GLN A C 14
ATOM 13172 O O . GLN A 1 54 ? 13.955 -10.151 -0.296 1.00 0.00 342 GLN A O 14
ATOM 13186 N N . ALA A 1 55 ? 11.968 -9.653 -1.222 1.00 0.00 343 ALA A N 14
ATOM 13187 C CA . ALA A 1 55 ? 11.309 -10.838 -0.694 1.00 0.00 343 ALA A CA 14
ATOM 13188 C C . ALA A 1 55 ? 11.139 -11.884 -1.785 1.00 0.00 343 ALA A C 14
ATOM 13189 O O . ALA A 1 55 ? 10.909 -13.060 -1.508 1.00 0.00 343 ALA A O 14
ATOM 13196 N N . THR A 1 56 ? 11.240 -11.450 -3.034 1.00 0.00 344 THR A N 14
ATOM 13197 C CA . THR A 1 56 ? 11.118 -12.350 -4.165 1.00 0.00 344 THR A CA 14
ATOM 13198 C C . THR A 1 56 ? 12.448 -12.469 -4.905 1.00 0.00 344 THR A C 14
ATOM 13199 O O . THR A 1 56 ? 13.167 -11.482 -5.069 1.00 0.00 344 THR A O 14
ATOM 13210 N N . VAL A 1 57 ? 12.789 -13.677 -5.327 1.00 0.00 345 VAL A N 14
ATOM 13211 C CA . VAL A 1 57 ? 14.009 -13.888 -6.085 1.00 0.00 345 VAL A CA 14
ATOM 13212 C C . VAL A 1 57 ? 13.787 -13.539 -7.542 1.00 0.00 345 VAL A C 14
ATOM 13213 O O . VAL A 1 57 ? 12.989 -14.172 -8.237 1.00 0.00 345 VAL A O 14
ATOM 13226 N N . GLN A 1 58 ? 14.481 -12.514 -7.989 1.00 0.00 346 GLN A N 14
ATOM 13227 C CA . GLN A 1 58 ? 14.397 -12.050 -9.356 1.00 0.00 346 GLN A CA 14
ATOM 13228 C C . GLN A 1 58 ? 15.794 -11.897 -9.943 1.00 0.00 346 GLN A C 14
ATOM 13229 O O . GLN A 1 58 ? 15.982 -11.937 -11.157 1.00 0.00 346 GLN A O 14
ATOM 13243 N N . GLU A 1 59 ? 16.767 -11.725 -9.059 1.00 0.00 347 GLU A N 14
ATOM 13244 C CA . GLU A 1 59 ? 18.145 -11.518 -9.470 1.00 0.00 347 GLU A CA 14
ATOM 13245 C C . GLU A 1 59 ? 18.843 -12.860 -9.685 1.00 0.00 347 GLU A C 14
ATOM 13246 O O . GLU A 1 59 ? 18.693 -13.785 -8.896 1.00 0.00 347 GLU A O 14
ATOM 13258 N N . VAL A 1 60 ? 19.582 -12.961 -10.782 1.00 0.00 348 VAL A N 14
ATOM 13259 C CA . VAL A 1 60 ? 20.264 -14.200 -11.125 1.00 0.00 348 VAL A CA 14
ATOM 13260 C C . VAL A 1 60 ? 21.772 -14.044 -10.957 1.00 0.00 348 VAL A C 14
ATOM 13261 O O . VAL A 1 60 ? 22.341 -13.002 -11.294 1.00 0.00 348 VAL A O 14
ATOM 13274 N N . GLN A 1 61 ? 22.407 -15.071 -10.420 1.00 0.00 349 GLN A N 14
ATOM 13275 C CA . GLN A 1 61 ? 23.845 -15.052 -10.220 1.00 0.00 349 GLN A CA 14
ATOM 13276 C C . GLN A 1 61 ? 24.543 -15.824 -11.335 1.00 0.00 349 GLN A C 14
ATOM 13277 O O . GLN A 1 61 ? 23.993 -16.790 -11.872 1.00 0.00 349 GLN A O 14
ATOM 13291 N N . PRO A 1 62 ? 25.752 -15.397 -11.721 1.00 0.00 350 PRO A N 14
ATOM 13292 C CA . PRO A 1 62 ? 26.555 -16.090 -12.729 1.00 0.00 350 PRO A CA 14
ATOM 13293 C C . PRO A 1 62 ? 27.068 -17.433 -12.215 1.00 0.00 350 PRO A C 14
ATOM 13294 O O . PRO A 1 62 ? 28.235 -17.566 -11.849 1.00 0.00 350 PRO A O 14
ATOM 13305 N N . ARG A 1 63 ? 26.183 -18.417 -12.157 1.00 0.00 351 ARG A N 14
ATOM 13306 C CA . ARG A 1 63 ? 26.550 -19.748 -11.698 1.00 0.00 351 ARG A CA 14
ATOM 13307 C C . ARG A 1 63 ? 26.529 -20.737 -12.861 1.00 0.00 351 ARG A C 14
ATOM 13308 O O . ARG A 1 63 ? 27.295 -21.699 -12.878 1.00 0.00 351 ARG A O 14
ATOM 13329 N N . ALA A 1 64 ? 25.658 -20.487 -13.836 1.00 0.00 352 ALA A N 14
ATOM 13330 C CA . ALA A 1 64 ? 25.500 -21.390 -14.968 1.00 0.00 352 ALA A CA 14
ATOM 13331 C C . ALA A 1 64 ? 26.559 -21.113 -16.033 1.00 0.00 352 ALA A C 14
ATOM 13332 O O . ALA A 1 64 ? 26.245 -20.802 -17.180 1.00 0.00 352 ALA A O 14
ATOM 13339 N N . GLU A 1 65 ? 27.815 -21.241 -15.639 1.00 0.00 353 GLU A N 14
ATOM 13340 C CA . GLU A 1 65 ? 28.929 -20.938 -16.525 1.00 0.00 353 GLU A CA 14
ATOM 13341 C C . GLU A 1 65 ? 29.247 -22.134 -17.425 1.00 0.00 353 GLU A C 14
ATOM 13342 O O . GLU A 1 65 ? 30.331 -22.713 -17.354 1.00 0.00 353 GLU A O 14
ATOM 13354 N N . GLU A 1 66 ? 28.290 -22.503 -18.256 1.00 0.00 354 GLU A N 14
ATOM 13355 C CA . GLU A 1 66 ? 28.452 -23.616 -19.189 1.00 0.00 354 GLU A CA 14
ATOM 13356 C C . GLU A 1 66 ? 27.567 -23.415 -20.407 1.00 0.00 354 GLU A C 14
ATOM 13357 O O . GLU A 1 66 ? 26.933 -22.364 -20.556 1.00 0.00 354 GLU A O 14
ATOM 13371 N N . GLY A 1 1 ? -8.835 -0.875 -12.463 1.00 0.00 289 GLY A N 15
ATOM 13372 C CA . GLY A 1 1 ? -7.738 0.122 -12.420 1.00 0.00 289 GLY A CA 15
ATOM 13373 C C . GLY A 1 1 ? -6.544 -0.386 -11.635 1.00 0.00 289 GLY A C 15
ATOM 13374 O O . GLY A 1 1 ? -6.249 -1.579 -11.656 1.00 0.00 289 GLY A O 15
ATOM 13379 N N . ALA A 1 2 ? -5.866 0.516 -10.934 1.00 0.00 290 ALA A N 15
ATOM 13380 C CA . ALA A 1 2 ? -4.681 0.154 -10.165 1.00 0.00 290 ALA A CA 15
ATOM 13381 C C . ALA A 1 2 ? -5.064 -0.534 -8.858 1.00 0.00 290 ALA A C 15
ATOM 13382 O O . ALA A 1 2 ? -4.389 -1.456 -8.406 1.00 0.00 290 ALA A O 15
ATOM 13389 N N . MET A 1 3 ? -6.157 -0.080 -8.257 1.00 0.00 291 MET A N 15
ATOM 13390 C CA . MET A 1 3 ? -6.656 -0.683 -7.032 1.00 0.00 291 MET A CA 15
ATOM 13391 C C . MET A 1 3 ? -7.543 -1.867 -7.382 1.00 0.00 291 MET A C 15
ATOM 13392 O O . MET A 1 3 ? -8.729 -1.702 -7.668 1.00 0.00 291 MET A O 15
ATOM 13406 N N . ALA A 1 4 ? -6.949 -3.054 -7.374 1.00 0.00 292 ALA A N 15
ATOM 13407 C CA . ALA A 1 4 ? -7.647 -4.276 -7.755 1.00 0.00 292 ALA A CA 15
ATOM 13408 C C . ALA A 1 4 ? -8.847 -4.540 -6.852 1.00 0.00 292 ALA A C 15
ATOM 13409 O O . ALA A 1 4 ? -9.978 -4.642 -7.334 1.00 0.00 292 ALA A O 15
ATOM 13416 N N . GLN A 1 5 ? -8.594 -4.660 -5.560 1.00 0.00 293 GLN A N 15
ATOM 13417 C CA . GLN A 1 5 ? -9.660 -4.880 -4.589 1.00 0.00 293 GLN A CA 15
ATOM 13418 C C . GLN A 1 5 ? -9.506 -3.945 -3.395 1.00 0.00 293 GLN A C 15
ATOM 13419 O O . GLN A 1 5 ? -10.337 -3.062 -3.166 1.00 0.00 293 GLN A O 15
ATOM 13433 N N . LYS A 1 6 ? -8.432 -4.140 -2.657 1.00 0.00 294 LYS A N 15
ATOM 13434 C CA . LYS A 1 6 ? -8.208 -3.402 -1.422 1.00 0.00 294 LYS A CA 15
ATOM 13435 C C . LYS A 1 6 ? -6.907 -2.619 -1.503 1.00 0.00 294 LYS A C 15
ATOM 13436 O O . LYS A 1 6 ? -5.933 -3.080 -2.106 1.00 0.00 294 LYS A O 15
ATOM 13455 N N . ASN A 1 7 ? -6.895 -1.432 -0.918 1.00 0.00 295 ASN A N 15
ATOM 13456 C CA . ASN A 1 7 ? -5.717 -0.579 -0.945 1.00 0.00 295 ASN A CA 15
ATOM 13457 C C . ASN A 1 7 ? -5.735 0.371 0.242 1.00 0.00 295 ASN A C 15
ATOM 13458 O O . ASN A 1 7 ? -6.799 0.835 0.657 1.00 0.00 295 ASN A O 15
ATOM 13469 N N . GLU A 1 8 ? -4.567 0.640 0.805 1.00 0.00 296 GLU A N 15
ATOM 13470 C CA . GLU A 1 8 ? -4.446 1.635 1.853 1.00 0.00 296 GLU A CA 15
ATOM 13471 C C . GLU A 1 8 ? -4.293 3.017 1.234 1.00 0.00 296 GLU A C 15
ATOM 13472 O O . GLU A 1 8 ? -3.454 3.218 0.366 1.00 0.00 296 GLU A O 15
ATOM 13484 N N . ASP A 1 9 ? -5.092 3.962 1.696 1.00 0.00 297 ASP A N 15
ATOM 13485 C CA . ASP A 1 9 ? -5.024 5.329 1.191 1.00 0.00 297 ASP A CA 15
ATOM 13486 C C . ASP A 1 9 ? -3.949 6.128 1.908 1.00 0.00 297 ASP A C 15
ATOM 13487 O O . ASP A 1 9 ? -4.096 7.335 2.114 1.00 0.00 297 ASP A O 15
ATOM 13496 N N . GLU A 1 10 ? -2.873 5.468 2.294 1.00 0.00 298 GLU A N 15
ATOM 13497 C CA . GLU A 1 10 ? -1.821 6.115 3.053 1.00 0.00 298 GLU A CA 15
ATOM 13498 C C . GLU A 1 10 ? -0.474 5.886 2.383 1.00 0.00 298 GLU A C 15
ATOM 13499 O O . GLU A 1 10 ? -0.136 4.759 2.022 1.00 0.00 298 GLU A O 15
ATOM 13511 N N . CYS A 1 11 ? 0.278 6.951 2.191 1.00 0.00 299 CYS A N 15
ATOM 13512 C CA . CYS A 1 11 ? 1.670 6.812 1.823 1.00 0.00 299 CYS A CA 15
ATOM 13513 C C . CYS A 1 11 ? 2.494 6.672 3.083 1.00 0.00 299 CYS A C 15
ATOM 13514 O O . CYS A 1 11 ? 2.695 7.645 3.812 1.00 0.00 299 CYS A O 15
ATOM 13521 N N . ALA A 1 12 ? 2.924 5.445 3.353 1.00 0.00 300 ALA A N 15
ATOM 13522 C CA . ALA A 1 12 ? 3.708 5.112 4.546 1.00 0.00 300 ALA A CA 15
ATOM 13523 C C . ALA A 1 12 ? 4.820 6.121 4.844 1.00 0.00 300 ALA A C 15
ATOM 13524 O O . ALA A 1 12 ? 5.182 6.322 5.999 1.00 0.00 300 ALA A O 15
ATOM 13531 N N . VAL A 1 13 ? 5.351 6.759 3.804 1.00 0.00 301 VAL A N 15
ATOM 13532 C CA . VAL A 1 13 ? 6.441 7.709 3.978 1.00 0.00 301 VAL A CA 15
ATOM 13533 C C . VAL A 1 13 ? 5.970 9.027 4.609 1.00 0.00 301 VAL A C 15
ATOM 13534 O O . VAL A 1 13 ? 6.414 9.387 5.698 1.00 0.00 301 VAL A O 15
ATOM 13547 N N . CYS A 1 14 ? 5.075 9.743 3.934 1.00 0.00 302 CYS A N 15
ATOM 13548 C CA . CYS A 1 14 ? 4.702 11.092 4.364 1.00 0.00 302 CYS A CA 15
ATOM 13549 C C . CYS A 1 14 ? 3.315 11.157 5.011 1.00 0.00 302 CYS A C 15
ATOM 13550 O O . CYS A 1 14 ? 2.868 12.231 5.413 1.00 0.00 302 CYS A O 15
ATOM 13557 N N . ARG A 1 15 ? 2.645 10.006 5.114 1.00 0.00 303 ARG A N 15
ATOM 13558 C CA . ARG A 1 15 ? 1.323 9.912 5.751 1.00 0.00 303 ARG A CA 15
ATOM 13559 C C . ARG A 1 15 ? 0.282 10.766 5.006 1.00 0.00 303 ARG A C 15
ATOM 13560 O O . ARG A 1 15 ? -0.616 11.351 5.607 1.00 0.00 303 ARG A O 15
ATOM 13581 N N . ASP A 1 16 ? 0.401 10.821 3.682 1.00 0.00 304 ASP A N 15
ATOM 13582 C CA . ASP A 1 16 ? -0.542 11.577 2.857 1.00 0.00 304 ASP A CA 15
ATOM 13583 C C . ASP A 1 16 ? -1.095 10.666 1.758 1.00 0.00 304 ASP A C 15
ATOM 13584 O O . ASP A 1 16 ? -0.593 9.556 1.564 1.00 0.00 304 ASP A O 15
ATOM 13593 N N . GLY A 1 17 ? -2.126 11.123 1.050 1.00 0.00 305 GLY A N 15
ATOM 13594 C CA . GLY A 1 17 ? -2.737 10.319 0.008 1.00 0.00 305 GLY A CA 15
ATOM 13595 C C . GLY A 1 17 ? -2.717 11.021 -1.327 1.00 0.00 305 GLY A C 15
ATOM 13596 O O . GLY A 1 17 ? -1.778 11.754 -1.638 1.00 0.00 305 GLY A O 15
ATOM 13600 N N . GLY A 1 18 ? -3.746 10.813 -2.133 1.00 0.00 306 GLY A N 15
ATOM 13601 C CA . GLY A 1 18 ? -3.822 11.488 -3.420 1.00 0.00 306 GLY A CA 15
ATOM 13602 C C . GLY A 1 18 ? -3.280 10.650 -4.552 1.00 0.00 306 GLY A C 15
ATOM 13603 O O . GLY A 1 18 ? -3.866 9.630 -4.914 1.00 0.00 306 GLY A O 15
ATOM 13607 N N . GLU A 1 19 ? -2.147 11.072 -5.111 1.00 0.00 307 GLU A N 15
ATOM 13608 C CA . GLU A 1 19 ? -1.528 10.365 -6.225 1.00 0.00 307 GLU A CA 15
ATOM 13609 C C . GLU A 1 19 ? -0.719 9.182 -5.722 1.00 0.00 307 GLU A C 15
ATOM 13610 O O . GLU A 1 19 ? 0.514 9.202 -5.711 1.00 0.00 307 GLU A O 15
ATOM 13622 N N . LEU A 1 20 ? -1.421 8.150 -5.293 1.00 0.00 308 LEU A N 15
ATOM 13623 C CA . LEU A 1 20 ? -0.785 6.980 -4.711 1.00 0.00 308 LEU A CA 15
ATOM 13624 C C . LEU A 1 20 ? -0.666 5.854 -5.729 1.00 0.00 308 LEU A C 15
ATOM 13625 O O . LEU A 1 20 ? -1.500 5.704 -6.621 1.00 0.00 308 LEU A O 15
ATOM 13641 N N . ILE A 1 21 ? 0.374 5.059 -5.566 1.00 0.00 309 ILE A N 15
ATOM 13642 C CA . ILE A 1 21 ? 0.566 3.860 -6.357 1.00 0.00 309 ILE A CA 15
ATOM 13643 C C . ILE A 1 21 ? 0.609 2.661 -5.417 1.00 0.00 309 ILE A C 15
ATOM 13644 O O . ILE A 1 21 ? 1.479 2.571 -4.547 1.00 0.00 309 ILE A O 15
ATOM 13660 N N . CYS A 1 22 ? -0.362 1.771 -5.550 1.00 0.00 310 CYS A N 15
ATOM 13661 C CA . CYS A 1 22 ? -0.4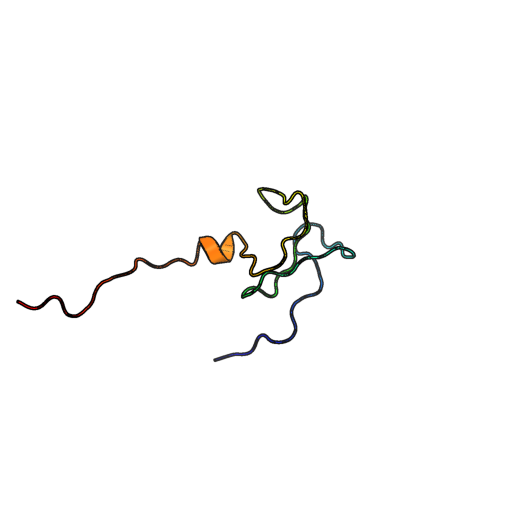71 0.625 -4.663 1.00 0.00 310 CYS A CA 15
ATOM 13662 C C . CYS A 1 22 ? 0.234 -0.583 -5.253 1.00 0.00 310 CYS A C 15
ATOM 13663 O O . CYS A 1 22 ? 0.093 -0.881 -6.441 1.00 0.00 310 CYS A O 15
ATOM 13671 N N . CYS A 1 23 ? 1.008 -1.259 -4.418 1.00 0.00 311 CYS A N 15
ATOM 13672 C CA . CYS A 1 23 ? 1.713 -2.458 -4.835 1.00 0.00 311 CYS A CA 15
ATOM 13673 C C . CYS A 1 23 ? 0.742 -3.587 -5.188 1.00 0.00 311 CYS A C 15
ATOM 13674 O O . CYS A 1 23 ? -0.339 -3.706 -4.610 1.00 0.00 311 CYS A O 15
ATOM 13681 N N . ASP A 1 24 ? 1.163 -4.415 -6.134 1.00 0.00 312 ASP A N 15
ATOM 13682 C CA . ASP A 1 24 ? 0.364 -5.547 -6.616 1.00 0.00 312 ASP A CA 15
ATOM 13683 C C . ASP A 1 24 ? 0.428 -6.714 -5.624 1.00 0.00 312 ASP A C 15
ATOM 13684 O O . ASP A 1 24 ? -0.373 -7.647 -5.680 1.00 0.00 312 ASP A O 15
ATOM 13693 N N . GLY A 1 25 ? 1.374 -6.633 -4.709 1.00 0.00 313 GLY A N 15
ATOM 13694 C CA . GLY A 1 25 ? 1.546 -7.685 -3.730 1.00 0.00 313 GLY A CA 15
ATOM 13695 C C . GLY A 1 25 ? 1.145 -7.243 -2.330 1.00 0.00 313 GLY A C 15
ATOM 13696 O O . GLY A 1 25 ? 0.588 -8.018 -1.555 1.00 0.00 313 GLY A O 15
ATOM 13700 N N . CYS A 1 26 ? 1.427 -5.988 -2.021 1.00 0.00 314 CYS A N 15
ATOM 13701 C CA . CYS A 1 26 ? 1.119 -5.428 -0.714 1.00 0.00 314 CYS A CA 15
ATOM 13702 C C . CYS A 1 26 ? 0.139 -4.271 -0.869 1.00 0.00 314 CYS A C 15
ATOM 13703 O O . CYS A 1 26 ? 0.319 -3.428 -1.748 1.00 0.00 314 CYS A O 15
ATOM 13710 N N . PRO A 1 27 ? -0.902 -4.205 -0.029 1.00 0.00 315 PRO A N 15
ATOM 13711 C CA . PRO A 1 27 ? -1.917 -3.140 -0.098 1.00 0.00 315 PRO A CA 15
ATOM 13712 C C . PRO A 1 27 ? -1.386 -1.770 0.343 1.00 0.00 315 PRO A C 15
ATOM 13713 O O . PRO A 1 27 ? -2.150 -0.815 0.479 1.00 0.00 315 PRO A O 15
ATOM 13724 N N . ARG A 1 28 ? -0.084 -1.687 0.579 1.00 0.00 316 ARG A N 15
ATOM 13725 C CA . ARG A 1 28 ? 0.549 -0.423 0.931 1.00 0.00 316 ARG A CA 15
ATOM 13726 C C . ARG A 1 28 ? 0.667 0.483 -0.286 1.00 0.00 316 ARG A C 15
ATOM 13727 O O . ARG A 1 28 ? 1.027 0.032 -1.384 1.00 0.00 316 ARG A O 15
ATOM 13748 N N . ALA A 1 29 ? 0.360 1.756 -0.090 1.00 0.00 317 ALA A N 15
ATOM 13749 C CA . ALA A 1 29 ? 0.462 2.741 -1.151 1.00 0.00 317 ALA A CA 15
ATOM 13750 C C . ALA A 1 29 ? 1.618 3.696 -0.884 1.00 0.00 317 ALA A C 15
ATOM 13751 O O . ALA A 1 29 ? 2.017 3.902 0.268 1.00 0.00 317 ALA A O 15
ATOM 13758 N N . PHE A 1 30 ? 2.153 4.268 -1.955 1.00 0.00 318 PHE A N 15
ATOM 13759 C CA . PHE A 1 30 ? 3.296 5.167 -1.853 1.00 0.00 318 PHE A CA 15
ATOM 13760 C C . PHE A 1 30 ? 3.199 6.259 -2.901 1.00 0.00 318 PHE A C 15
ATOM 13761 O O . PHE A 1 30 ? 2.461 6.124 -3.875 1.00 0.00 318 PHE A O 15
ATOM 13778 N N . HIS A 1 31 ? 3.920 7.351 -2.682 1.00 0.00 319 HIS A N 15
ATOM 13779 C CA . HIS A 1 31 ? 4.013 8.415 -3.672 1.00 0.00 319 HIS A CA 15
ATOM 13780 C C . HIS A 1 31 ? 5.253 8.223 -4.532 1.00 0.00 319 HIS A C 15
ATOM 13781 O O . HIS A 1 31 ? 6.256 7.677 -4.060 1.00 0.00 319 HIS A O 15
ATOM 13795 N N . LEU A 1 32 ? 5.185 8.689 -5.768 1.00 0.00 320 LEU A N 15
ATOM 13796 C CA . LEU A 1 32 ? 6.229 8.434 -6.760 1.00 0.00 320 LEU A CA 15
ATOM 13797 C C . LEU A 1 32 ? 7.614 8.838 -6.256 1.00 0.00 320 LEU A C 15
ATOM 13798 O O . LEU A 1 32 ? 8.520 8.005 -6.189 1.00 0.00 320 LEU A O 15
ATOM 13814 N N . ALA A 1 33 ? 7.771 10.103 -5.884 1.00 0.00 321 ALA A N 15
ATOM 13815 C CA . ALA A 1 33 ? 9.068 10.619 -5.471 1.00 0.00 321 ALA A CA 15
ATOM 13816 C C . ALA A 1 33 ? 9.377 10.260 -4.029 1.00 0.00 321 ALA A C 15
ATOM 13817 O O . ALA A 1 33 ? 10.528 10.315 -3.595 1.00 0.00 321 ALA A O 15
ATOM 13824 N N . CYS A 1 34 ? 8.349 9.892 -3.277 1.00 0.00 322 CYS A N 15
ATOM 13825 C CA . CYS A 1 34 ? 8.527 9.484 -1.898 1.00 0.00 322 CYS A CA 15
ATOM 13826 C C . CYS A 1 34 ? 9.150 8.093 -1.822 1.00 0.00 322 CYS A C 15
ATOM 13827 O O . CYS A 1 34 ? 9.659 7.683 -0.777 1.00 0.00 322 CYS A O 15
ATOM 13834 N N . LEU A 1 35 ? 9.095 7.368 -2.927 1.00 0.00 323 LEU A N 15
ATOM 13835 C CA . LEU A 1 35 ? 9.757 6.075 -3.041 1.00 0.00 323 LEU A CA 15
ATOM 13836 C C . LEU A 1 35 ? 11.272 6.241 -3.084 1.00 0.00 323 LEU A C 15
ATOM 13837 O O . LEU A 1 35 ? 11.784 7.321 -3.391 1.00 0.00 323 LEU A O 15
ATOM 13853 N N . SER A 1 36 ? 11.980 5.183 -2.725 1.00 0.00 324 SER A N 15
ATOM 13854 C CA . SER A 1 36 ? 13.416 5.119 -2.917 1.00 0.00 324 SER A CA 15
ATOM 13855 C C . SER A 1 36 ? 13.785 3.750 -3.489 1.00 0.00 324 SER A C 15
ATOM 13856 O O . SER A 1 36 ? 13.645 2.736 -2.798 1.00 0.00 324 SER A O 15
ATOM 13864 N N . PRO A 1 37 ? 14.227 3.682 -4.756 1.00 0.00 325 PRO A N 15
ATOM 13865 C CA . PRO A 1 37 ? 14.374 4.852 -5.625 1.00 0.00 325 PRO A CA 15
ATOM 13866 C C . PRO A 1 37 ? 13.030 5.453 -6.037 1.00 0.00 325 PRO A C 15
ATOM 13867 O O . PRO A 1 37 ? 12.043 4.736 -6.217 1.00 0.00 325 PRO A O 15
ATOM 13878 N N . PRO A 1 38 ? 12.983 6.786 -6.177 1.00 0.00 326 PRO A N 15
ATOM 13879 C CA . PRO A 1 38 ? 11.762 7.505 -6.540 1.00 0.00 326 PRO A CA 15
ATOM 13880 C C . PRO A 1 38 ? 11.413 7.363 -8.016 1.00 0.00 326 PRO A C 15
ATOM 13881 O O . PRO A 1 38 ? 12.291 7.403 -8.885 1.00 0.00 326 PRO A O 15
ATOM 13892 N N . LEU A 1 39 ? 10.133 7.193 -8.304 1.00 0.00 327 LEU A N 15
ATOM 13893 C CA . LEU A 1 39 ? 9.668 7.085 -9.672 1.00 0.00 327 LEU A CA 15
ATOM 13894 C C . LEU A 1 39 ? 9.385 8.469 -10.242 1.00 0.00 327 LEU A C 15
ATOM 13895 O O . LEU A 1 39 ? 8.729 9.295 -9.605 1.00 0.00 327 LEU A O 15
ATOM 13911 N N . ARG A 1 40 ? 9.890 8.717 -11.438 1.00 0.00 328 ARG A N 15
ATOM 13912 C CA . ARG A 1 40 ? 9.702 10.004 -12.091 1.00 0.00 328 ARG A CA 15
ATOM 13913 C C . ARG A 1 40 ? 8.362 10.044 -12.808 1.00 0.00 328 ARG A C 15
ATOM 13914 O O . ARG A 1 40 ? 7.745 11.101 -12.933 1.00 0.00 328 ARG A O 15
ATOM 13935 N N . GLU A 1 41 ? 7.916 8.883 -13.263 1.00 0.00 329 GLU A N 15
ATOM 13936 C CA . GLU A 1 41 ? 6.632 8.761 -13.930 1.00 0.00 329 GLU A CA 15
ATOM 13937 C C . GLU A 1 41 ? 5.946 7.473 -13.472 1.00 0.00 329 GLU A C 15
ATOM 13938 O O . GLU A 1 41 ? 6.613 6.536 -13.036 1.00 0.00 329 GLU A O 15
ATOM 13950 N N . ILE A 1 42 ? 4.624 7.441 -13.572 1.00 0.00 330 ILE A N 15
ATOM 13951 C CA . ILE A 1 42 ? 3.852 6.272 -13.182 1.00 0.00 330 ILE A CA 15
ATOM 13952 C C . ILE A 1 42 ? 4.026 5.154 -14.207 1.00 0.00 330 ILE A C 15
ATOM 13953 O O . ILE A 1 42 ? 3.720 5.333 -15.393 1.00 0.00 330 ILE A O 15
ATOM 13969 N N . PRO A 1 43 ? 4.539 3.999 -13.775 1.00 0.00 331 PRO A N 15
ATOM 13970 C CA . PRO A 1 43 ? 4.800 2.863 -14.657 1.00 0.00 331 PRO A CA 15
ATOM 13971 C C . PRO A 1 43 ? 3.544 2.062 -14.985 1.00 0.00 331 PRO A C 15
ATOM 13972 O O . PRO A 1 43 ? 2.587 2.026 -14.208 1.00 0.00 331 PRO A O 15
ATOM 13983 N N . SER A 1 44 ? 3.556 1.431 -16.146 1.00 0.00 332 SER A N 15
ATOM 13984 C CA . SER A 1 44 ? 2.482 0.545 -16.547 1.00 0.00 332 SER A CA 15
ATOM 13985 C C . SER A 1 44 ? 2.901 -0.902 -16.297 1.00 0.00 332 SER A C 15
ATOM 13986 O O . SER A 1 44 ? 3.956 -1.336 -16.762 1.00 0.00 332 SER A O 15
ATOM 13994 N N . GLY A 1 45 ? 2.088 -1.634 -15.554 1.00 0.00 333 GLY A N 15
ATOM 13995 C CA . GLY A 1 45 ? 2.415 -3.005 -15.237 1.00 0.00 333 GLY A CA 15
ATOM 13996 C C . GLY A 1 45 ? 2.359 -3.266 -13.746 1.00 0.00 333 GLY A C 15
ATOM 13997 O O . GLY A 1 45 ? 2.071 -2.359 -12.969 1.00 0.00 333 GLY A O 15
ATOM 14001 N N . THR A 1 46 ? 2.625 -4.501 -13.355 1.00 0.00 334 THR A N 15
ATOM 14002 C CA . THR A 1 46 ? 2.603 -4.880 -11.951 1.00 0.00 334 THR A CA 15
ATOM 14003 C C . THR A 1 46 ? 3.824 -4.343 -11.202 1.00 0.00 334 THR A C 15
ATOM 14004 O O . THR A 1 46 ? 4.971 -4.687 -11.502 1.00 0.00 334 THR A O 15
ATOM 14015 N N . TRP A 1 47 ? 3.559 -3.486 -10.219 1.00 0.00 335 TRP A N 15
ATOM 14016 C CA . TRP A 1 47 ? 4.607 -2.877 -9.416 1.00 0.00 335 TRP A CA 15
ATOM 14017 C C . TRP A 1 47 ? 4.701 -3.564 -8.060 1.00 0.00 335 TRP A C 15
ATOM 14018 O O . TRP A 1 47 ? 3.685 -3.874 -7.436 1.00 0.00 335 TRP A O 15
ATOM 14039 N N . ARG A 1 48 ? 5.923 -3.804 -7.606 1.00 0.00 336 ARG A N 15
ATOM 14040 C CA . ARG A 1 48 ? 6.162 -4.510 -6.355 1.00 0.00 336 ARG A CA 15
ATOM 14041 C C . ARG A 1 48 ? 7.057 -3.676 -5.451 1.00 0.00 336 ARG A C 15
ATOM 14042 O O . ARG A 1 48 ? 8.064 -3.131 -5.897 1.00 0.00 336 ARG A O 15
ATOM 14063 N N . CYS A 1 49 ? 6.684 -3.566 -4.188 1.00 0.00 337 CYS A N 15
ATOM 14064 C CA . CYS A 1 49 ? 7.450 -2.772 -3.242 1.00 0.00 337 CYS A CA 15
ATOM 14065 C C . CYS A 1 49 ? 8.583 -3.593 -2.611 1.00 0.00 337 CYS A C 15
ATOM 14066 O O . CYS A 1 49 ? 8.790 -4.756 -2.975 1.00 0.00 337 CYS A O 15
ATOM 14073 N N . SER A 1 50 ? 9.294 -2.998 -1.653 1.00 0.00 338 SER A N 15
ATOM 14074 C CA . SER A 1 50 ? 10.505 -3.600 -1.104 1.00 0.00 338 SER A CA 15
ATOM 14075 C C . SER A 1 50 ? 10.214 -4.946 -0.430 1.00 0.00 338 SER A C 15
ATOM 14076 O O . SER A 1 50 ? 10.962 -5.906 -0.608 1.00 0.00 338 SER A O 15
ATOM 14084 N N . SER A 1 51 ? 9.112 -5.015 0.303 1.00 0.00 339 SER A N 15
ATOM 14085 C CA . SER A 1 51 ? 8.724 -6.241 0.988 1.00 0.00 339 SER A CA 15
ATOM 14086 C C . SER A 1 51 ? 8.525 -7.397 0.007 1.00 0.00 339 SER A C 15
ATOM 14087 O O . SER A 1 51 ? 8.914 -8.531 0.284 1.00 0.00 339 SER A O 15
ATOM 14095 N N . CYS A 1 52 ? 7.920 -7.106 -1.139 1.00 0.00 340 CYS A N 15
ATOM 14096 C CA . CYS A 1 52 ? 7.746 -8.105 -2.196 1.00 0.00 340 CYS A CA 15
ATOM 14097 C C . CYS A 1 52 ? 9.090 -8.536 -2.776 1.00 0.00 340 CYS A C 15
ATOM 14098 O O . CYS A 1 52 ? 9.310 -9.713 -3.056 1.00 0.00 340 CYS A O 15
ATOM 14105 N N . LEU A 1 53 ? 9.990 -7.579 -2.947 1.00 0.00 341 LEU A N 15
ATOM 14106 C CA . LEU A 1 53 ? 11.318 -7.867 -3.481 1.00 0.00 341 LEU A CA 15
ATOM 14107 C C . LEU A 1 53 ? 12.144 -8.662 -2.474 1.00 0.00 341 LEU A C 15
ATOM 14108 O O . LEU A 1 53 ? 12.947 -9.520 -2.848 1.00 0.00 341 LEU A O 15
ATOM 14124 N N . GLN A 1 54 ? 11.920 -8.389 -1.188 1.00 0.00 342 GLN A N 15
ATOM 14125 C CA . GLN A 1 54 ? 12.635 -9.062 -0.110 1.00 0.00 342 GLN A CA 15
ATOM 14126 C C . GLN A 1 54 ? 12.078 -10.470 0.100 1.00 0.00 342 GLN A C 15
ATOM 14127 O O . GLN A 1 54 ? 12.625 -11.257 0.879 1.00 0.00 342 GLN A O 15
ATOM 14141 N N . ALA A 1 55 ? 10.997 -10.795 -0.599 1.00 0.00 343 ALA A N 15
ATOM 14142 C CA . ALA A 1 55 ? 10.351 -12.091 -0.454 1.00 0.00 343 ALA A CA 15
ATOM 14143 C C . ALA A 1 55 ? 11.064 -13.156 -1.274 1.00 0.00 343 ALA A C 15
ATOM 14144 O O . ALA A 1 55 ? 10.640 -14.312 -1.317 1.00 0.00 343 ALA A O 15
ATOM 14151 N N . THR A 1 56 ? 12.140 -12.761 -1.939 1.00 0.00 344 THR A N 15
ATOM 14152 C CA . THR A 1 56 ? 12.939 -13.699 -2.704 1.00 0.00 344 THR A CA 15
ATOM 14153 C C . THR A 1 56 ? 13.776 -14.562 -1.761 1.00 0.00 344 THR A C 15
ATOM 14154 O O . THR A 1 56 ? 14.730 -14.086 -1.144 1.00 0.00 344 THR A O 15
ATOM 14165 N N . VAL A 1 57 ? 13.411 -15.828 -1.662 1.00 0.00 345 VAL A N 15
ATOM 14166 C CA . VAL A 1 57 ? 14.020 -16.721 -0.690 1.00 0.00 345 VAL A CA 15
ATOM 14167 C C . VAL A 1 57 ? 15.270 -17.385 -1.246 1.00 0.00 345 VAL A C 15
ATOM 14168 O O . VAL A 1 57 ? 15.270 -17.894 -2.372 1.00 0.00 345 VAL A O 15
ATOM 14181 N N . GLN A 1 58 ? 16.336 -17.339 -0.472 1.00 0.00 346 GLN A N 15
ATOM 14182 C CA . GLN A 1 58 ? 17.558 -18.059 -0.791 1.00 0.00 346 GLN A CA 15
ATOM 14183 C C . GLN A 1 58 ? 17.356 -19.547 -0.514 1.00 0.00 346 GLN A C 15
ATOM 14184 O O . GLN A 1 58 ? 17.012 -19.945 0.600 1.00 0.00 346 GLN A O 15
ATOM 14198 N N . GLU A 1 59 ? 17.540 -20.366 -1.538 1.00 0.00 347 GLU A N 15
ATOM 14199 C CA . GLU A 1 59 ? 17.209 -21.777 -1.441 1.00 0.00 347 GLU A CA 15
ATOM 14200 C C . GLU A 1 59 ? 18.264 -22.562 -0.666 1.00 0.00 347 GLU A C 15
ATOM 14201 O O . GLU A 1 59 ? 19.381 -22.773 -1.147 1.00 0.00 347 GLU A O 15
ATOM 14213 N N . VAL A 1 60 ? 17.891 -22.974 0.530 1.00 0.00 348 VAL A N 15
ATOM 14214 C CA . VAL A 1 60 ? 18.719 -23.843 1.345 1.00 0.00 348 VAL A CA 15
ATOM 14215 C C . VAL A 1 60 ? 18.421 -25.304 1.020 1.00 0.00 348 VAL A C 15
ATOM 14216 O O . VAL A 1 60 ? 17.334 -25.629 0.542 1.00 0.00 348 VAL A O 15
ATOM 14229 N N . GLN A 1 61 ? 19.391 -26.173 1.248 1.00 0.00 349 GLN A N 15
ATOM 14230 C CA . GLN A 1 61 ? 19.241 -27.587 0.931 1.00 0.00 349 GLN A CA 15
ATOM 14231 C C . GLN A 1 61 ? 18.564 -28.333 2.077 1.00 0.00 349 GLN A C 15
ATOM 14232 O O . GLN A 1 61 ? 19.063 -28.345 3.202 1.00 0.00 349 GLN A O 15
ATOM 14246 N N . PRO A 1 62 ? 17.406 -28.954 1.798 1.00 0.00 350 PRO A N 15
ATOM 14247 C CA . PRO A 1 62 ? 16.628 -29.683 2.795 1.00 0.00 350 PRO A CA 15
ATOM 14248 C C . PRO A 1 62 ? 17.292 -30.995 3.209 1.00 0.00 350 PRO A C 15
ATOM 14249 O O . PRO A 1 62 ? 17.915 -31.677 2.385 1.00 0.00 350 PRO A O 15
ATOM 14260 N N . ARG A 1 63 ? 17.154 -31.343 4.473 1.00 0.00 351 ARG A N 15
ATOM 14261 C CA . ARG A 1 63 ? 17.717 -32.576 5.003 1.00 0.00 351 ARG A CA 15
ATOM 14262 C C . ARG A 1 63 ? 16.586 -33.526 5.394 1.00 0.00 351 ARG A C 15
ATOM 14263 O O . ARG A 1 63 ? 16.188 -33.591 6.558 1.00 0.00 351 ARG A O 15
ATOM 14284 N N . ALA A 1 64 ? 16.068 -34.254 4.416 1.00 0.00 352 ALA A N 15
ATOM 14285 C CA . ALA A 1 64 ? 14.917 -35.115 4.634 1.00 0.00 352 ALA A CA 15
ATOM 14286 C C . ALA A 1 64 ? 15.322 -36.439 5.268 1.00 0.00 352 ALA A C 15
ATOM 14287 O O . ALA A 1 64 ? 16.147 -37.180 4.731 1.00 0.00 352 ALA A O 15
ATOM 14294 N N . GLU A 1 65 ? 14.744 -36.724 6.425 1.00 0.00 353 GLU A N 15
ATOM 14295 C CA . GLU A 1 65 ? 14.970 -37.985 7.112 1.00 0.00 353 GLU A CA 15
ATOM 14296 C C . GLU A 1 65 ? 13.861 -38.968 6.774 1.00 0.00 353 GLU A C 15
ATOM 14297 O O . GLU A 1 65 ? 12.954 -39.216 7.569 1.00 0.00 353 GLU A O 15
ATOM 14309 N N . GLU A 1 66 ? 13.936 -39.509 5.565 1.00 0.00 354 GLU A N 15
ATOM 14310 C CA . GLU A 1 66 ? 12.895 -40.381 5.043 1.00 0.00 354 GLU A CA 15
ATOM 14311 C C . GLU A 1 66 ? 13.008 -41.778 5.640 1.00 0.00 354 GLU A C 15
ATOM 14312 O O . GLU A 1 66 ? 14.016 -42.120 6.255 1.00 0.00 354 GLU A O 15
ATOM 14326 N N . GLY A 1 1 ? -9.863 -0.645 -9.637 1.00 0.00 289 GLY A N 16
ATOM 14327 C CA . GLY A 1 1 ? -10.662 -0.118 -8.501 1.00 0.00 289 GLY A CA 16
ATOM 14328 C C . GLY A 1 1 ? -11.722 -1.097 -8.060 1.00 0.00 289 GLY A C 16
ATOM 14329 O O . GLY A 1 1 ? -11.827 -2.191 -8.627 1.00 0.00 289 GLY A O 16
ATOM 14334 N N . ALA A 1 2 ? -12.503 -0.699 -7.056 1.00 0.00 290 ALA A N 16
ATOM 14335 C CA . ALA A 1 2 ? -13.577 -1.525 -6.495 1.00 0.00 290 ALA A CA 16
ATOM 14336 C C . ALA A 1 2 ? -13.019 -2.736 -5.737 1.00 0.00 290 ALA A C 16
ATOM 14337 O O . ALA A 1 2 ? -12.048 -3.364 -6.171 1.00 0.00 290 ALA A O 16
ATOM 14344 N N . MET A 1 3 ? -13.650 -3.047 -4.613 1.00 0.00 291 MET A N 16
ATOM 14345 C CA . MET A 1 3 ? -13.234 -4.156 -3.758 1.00 0.00 291 MET A CA 16
ATOM 14346 C C . MET A 1 3 ? -11.777 -4.000 -3.325 1.00 0.00 291 MET A C 16
ATOM 14347 O O . MET A 1 3 ? -10.913 -4.802 -3.690 1.00 0.00 291 MET A O 16
ATOM 14361 N N . ALA A 1 4 ? -11.507 -2.957 -2.563 1.00 0.00 292 ALA A N 16
ATOM 14362 C CA . ALA A 1 4 ? -10.175 -2.718 -2.046 1.00 0.00 292 ALA A CA 16
ATOM 14363 C C . ALA A 1 4 ? -10.068 -3.229 -0.613 1.00 0.00 292 ALA A C 16
ATOM 14364 O O . ALA A 1 4 ? -9.941 -2.445 0.330 1.00 0.00 292 ALA A O 16
ATOM 14371 N N . GLN A 1 5 ? -10.135 -4.553 -0.464 1.00 0.00 293 GLN A N 16
ATOM 14372 C CA . GLN A 1 5 ? -10.038 -5.202 0.839 1.00 0.00 293 GLN A CA 16
ATOM 14373 C C . GLN A 1 5 ? -8.787 -4.744 1.570 1.00 0.00 293 GLN A C 16
ATOM 14374 O O . GLN A 1 5 ? -8.853 -4.170 2.654 1.00 0.00 293 GLN A O 16
ATOM 14388 N N . LYS A 1 6 ? -7.644 -5.012 0.963 1.00 0.00 294 LYS A N 16
ATOM 14389 C CA . LYS A 1 6 ? -6.378 -4.626 1.538 1.00 0.00 294 LYS A CA 16
ATOM 14390 C C . LYS A 1 6 ? -5.621 -3.724 0.579 1.00 0.00 294 LYS A C 16
ATOM 14391 O O . LYS A 1 6 ? -4.642 -4.138 -0.039 1.00 0.00 294 LYS A O 16
ATOM 14410 N N . ASN A 1 7 ? -6.090 -2.492 0.463 1.00 0.00 295 ASN A N 16
ATOM 14411 C CA . ASN A 1 7 ? -5.431 -1.483 -0.357 1.00 0.00 295 ASN A CA 16
ATOM 14412 C C . ASN A 1 7 ? -5.554 -0.151 0.362 1.00 0.00 295 ASN A C 16
ATOM 14413 O O . ASN A 1 7 ? -6.639 0.428 0.424 1.00 0.00 295 ASN A O 16
ATOM 14424 N N . GLU A 1 8 ? -4.453 0.332 0.901 1.00 0.00 296 GLU A N 16
ATOM 14425 C CA . GLU A 1 8 ? -4.478 1.548 1.697 1.00 0.00 296 GLU A CA 16
ATOM 14426 C C . GLU A 1 8 ? -4.293 2.777 0.828 1.00 0.00 296 GLU A C 16
ATOM 14427 O O . GLU A 1 8 ? -3.400 2.833 -0.010 1.00 0.00 296 GLU A O 16
ATOM 14439 N N . ASP A 1 9 ? -5.158 3.751 1.033 1.00 0.00 297 ASP A N 16
ATOM 14440 C CA . ASP A 1 9 ? -5.056 5.038 0.361 1.00 0.00 297 ASP A CA 16
ATOM 14441 C C . ASP A 1 9 ? -4.189 5.980 1.188 1.00 0.00 297 ASP A C 16
ATOM 14442 O O . ASP A 1 9 ? -4.401 7.191 1.205 1.00 0.00 297 ASP A O 16
ATOM 14451 N N . GLU A 1 10 ? -3.197 5.406 1.851 1.00 0.00 298 GLU A N 16
ATOM 14452 C CA . GLU A 1 10 ? -2.318 6.150 2.736 1.00 0.00 298 GLU A CA 16
ATOM 14453 C C . GLU A 1 10 ? -0.872 5.932 2.310 1.00 0.00 298 GLU A C 16
ATOM 14454 O O . GLU A 1 10 ? -0.457 4.793 2.096 1.00 0.00 298 GLU A O 16
ATOM 14466 N N . CYS A 1 11 ? -0.110 7.003 2.172 1.00 0.00 299 CYS A N 16
ATOM 14467 C CA . CYS A 1 11 ? 1.308 6.872 1.887 1.00 0.00 299 CYS A CA 16
ATOM 14468 C C . CYS A 1 11 ? 2.058 6.514 3.169 1.00 0.00 299 CYS A C 16
ATOM 14469 O O . CYS A 1 11 ? 2.227 7.355 4.052 1.00 0.00 299 CYS A O 16
ATOM 14476 N N . ALA A 1 12 ? 2.488 5.262 3.253 1.00 0.00 300 ALA A N 16
ATOM 14477 C CA . ALA A 1 12 ? 3.225 4.758 4.420 1.00 0.00 300 ALA A CA 16
ATOM 14478 C C . ALA A 1 12 ? 4.576 5.456 4.618 1.00 0.00 300 ALA A C 16
ATOM 14479 O O . ALA A 1 12 ? 5.386 5.023 5.441 1.00 0.00 300 ALA A O 16
ATOM 14486 N N . VAL A 1 13 ? 4.827 6.524 3.872 1.00 0.00 301 VAL A N 16
ATOM 14487 C CA . VAL A 1 13 ? 6.034 7.311 4.052 1.00 0.00 301 VAL A CA 16
ATOM 14488 C C . VAL A 1 13 ? 5.701 8.682 4.630 1.00 0.00 301 VAL A C 16
ATOM 14489 O O . VAL A 1 13 ? 6.166 9.041 5.703 1.00 0.00 301 VAL A O 16
ATOM 14502 N N . CYS A 1 14 ? 4.885 9.445 3.908 1.00 0.00 302 CYS A N 16
ATOM 14503 C CA . CYS A 1 14 ? 4.601 10.825 4.290 1.00 0.00 302 CYS A CA 16
ATOM 14504 C C . CYS A 1 14 ? 3.255 10.976 4.996 1.00 0.00 302 CYS A C 16
ATOM 14505 O O . CYS A 1 14 ? 2.874 12.084 5.368 1.00 0.00 302 CYS A O 16
ATOM 14512 N N . ARG A 1 15 ? 2.548 9.856 5.179 1.00 0.00 303 ARG A N 16
ATOM 14513 C CA . ARG A 1 15 ? 1.247 9.851 5.852 1.00 0.00 303 ARG A CA 16
ATOM 14514 C C . ARG A 1 15 ? 0.255 10.769 5.144 1.00 0.00 303 ARG A C 16
ATOM 14515 O O . ARG A 1 15 ? -0.508 11.498 5.776 1.00 0.00 303 ARG A O 16
ATOM 14536 N N . ASP A 1 16 ? 0.280 10.725 3.814 1.00 0.00 304 ASP A N 16
ATOM 14537 C CA . ASP A 1 16 ? -0.521 11.627 3.000 1.00 0.00 304 ASP A CA 16
ATOM 14538 C C . ASP A 1 16 ? -1.098 10.878 1.801 1.00 0.00 304 ASP A C 16
ATOM 14539 O O . ASP A 1 16 ? -0.609 9.807 1.444 1.00 0.00 304 ASP A O 16
ATOM 14548 N N . GLY A 1 17 ? -2.143 11.427 1.195 1.00 0.00 305 GLY A N 16
ATOM 14549 C CA . GLY A 1 17 ? -2.742 10.794 0.041 1.00 0.00 305 GLY A CA 16
ATOM 14550 C C . GLY A 1 17 ? -2.457 11.568 -1.224 1.00 0.00 305 GLY A C 16
ATOM 14551 O O . GLY A 1 17 ? -1.523 12.367 -1.272 1.00 0.00 305 GLY A O 16
ATOM 14555 N N . GLY A 1 18 ? -3.250 11.340 -2.264 1.00 0.00 306 GLY A N 16
ATOM 14556 C CA . GLY A 1 18 ? -3.054 12.057 -3.502 1.00 0.00 306 GLY A CA 16
ATOM 14557 C C . GLY A 1 18 ? -2.541 11.164 -4.613 1.00 0.00 306 GLY A C 16
ATOM 14558 O O . GLY A 1 18 ? -3.193 10.183 -4.974 1.00 0.00 306 GLY A O 16
ATOM 14562 N N . GLU A 1 19 ? -1.377 11.502 -5.148 1.00 0.00 307 GLU A N 16
ATOM 14563 C CA . GLU A 1 19 ? -0.760 10.719 -6.207 1.00 0.00 307 GLU A CA 16
ATOM 14564 C C . GLU A 1 19 ? -0.142 9.455 -5.629 1.00 0.00 307 GLU A C 16
ATOM 14565 O O . GLU A 1 19 ? 1.073 9.362 -5.467 1.00 0.00 307 GLU A O 16
ATOM 14577 N N . LEU A 1 20 ? -0.982 8.484 -5.318 1.00 0.00 308 LEU A N 16
ATOM 14578 C CA . LEU A 1 20 ? -0.524 7.267 -4.685 1.00 0.00 308 LEU A CA 16
ATOM 14579 C C . LEU A 1 20 ? -0.476 6.129 -5.675 1.00 0.00 308 LEU A C 16
ATOM 14580 O O . LEU A 1 20 ? -1.242 6.093 -6.642 1.00 0.00 308 LEU A O 16
ATOM 14596 N N . ILE A 1 21 ? 0.425 5.206 -5.428 1.00 0.00 309 ILE A N 16
ATOM 14597 C CA . ILE A 1 21 ? 0.497 3.982 -6.192 1.00 0.00 309 ILE A CA 16
ATOM 14598 C C . ILE A 1 21 ? 0.454 2.799 -5.234 1.00 0.00 309 ILE A C 16
ATOM 14599 O O . ILE A 1 21 ? 1.310 2.668 -4.357 1.00 0.00 309 ILE A O 16
ATOM 14615 N N . CYS A 1 22 ? -0.576 1.976 -5.354 1.00 0.00 310 CYS A N 16
ATOM 14616 C CA . CYS A 1 22 ? -0.760 0.850 -4.463 1.00 0.00 310 CYS A CA 16
ATOM 14617 C C . CYS A 1 22 ? -0.135 -0.394 -5.067 1.00 0.00 310 CYS A C 16
ATOM 14618 O O . CYS A 1 22 ? -0.361 -0.704 -6.237 1.00 0.00 310 CYS A O 16
ATOM 14626 N N . CYS A 1 23 ? 0.673 -1.074 -4.275 1.00 0.00 311 CYS A N 16
ATOM 14627 C CA . CYS A 1 23 ? 1.368 -2.271 -4.717 1.00 0.00 311 CYS A CA 16
ATOM 14628 C C . CYS A 1 23 ? 0.395 -3.393 -5.074 1.00 0.00 311 CYS A C 16
ATOM 14629 O O . CYS A 1 23 ? -0.673 -3.534 -4.483 1.00 0.00 311 CYS A O 16
ATOM 14636 N N . ASP A 1 24 ? 0.800 -4.195 -6.050 1.00 0.00 312 ASP A N 16
ATOM 14637 C CA . ASP A 1 24 ? -0.006 -5.313 -6.514 1.00 0.00 312 ASP A CA 16
ATOM 14638 C C . ASP A 1 24 ? 0.137 -6.516 -5.587 1.00 0.00 312 ASP A C 16
ATOM 14639 O O . ASP A 1 24 ? -0.563 -7.515 -5.744 1.00 0.00 312 ASP A O 16
ATOM 14648 N N . GLY A 1 25 ? 1.061 -6.425 -4.641 1.00 0.00 313 GLY A N 16
ATOM 14649 C CA . GLY A 1 25 ? 1.287 -7.525 -3.718 1.00 0.00 313 GLY A CA 16
ATOM 14650 C C . GLY A 1 25 ? 0.981 -7.166 -2.280 1.00 0.00 313 GLY A C 16
ATOM 14651 O O . GLY A 1 25 ? 0.508 -8.010 -1.512 1.00 0.00 313 GLY A O 16
ATOM 14655 N N . CYS A 1 26 ? 1.260 -5.930 -1.893 1.00 0.00 314 CYS A N 16
ATOM 14656 C CA . CYS A 1 26 ? 1.048 -5.494 -0.524 1.00 0.00 314 CYS A CA 16
ATOM 14657 C C . CYS A 1 26 ? -0.008 -4.394 -0.480 1.00 0.00 314 CYS A C 16
ATOM 14658 O O . CYS A 1 26 ? -0.217 -3.697 -1.474 1.00 0.00 314 CYS A O 16
ATOM 14665 N N . PRO A 1 27 ? -0.689 -4.223 0.667 1.00 0.00 315 PRO A N 16
ATOM 14666 C CA . PRO A 1 27 ? -1.730 -3.199 0.832 1.00 0.00 315 PRO A CA 16
ATOM 14667 C C . PRO A 1 27 ? -1.165 -1.782 0.931 1.00 0.00 315 PRO A C 16
ATOM 14668 O O . PRO A 1 27 ? -1.916 -0.811 0.992 1.00 0.00 315 PRO A O 16
ATOM 14679 N N . ARG A 1 28 ? 0.157 -1.680 0.944 1.00 0.00 316 ARG A N 16
ATOM 14680 C CA . ARG A 1 28 ? 0.829 -0.398 1.109 1.00 0.00 316 ARG A CA 16
ATOM 14681 C C . ARG A 1 28 ? 0.767 0.450 -0.155 1.00 0.00 316 ARG A C 16
ATOM 14682 O O . ARG A 1 28 ? 0.805 -0.073 -1.273 1.00 0.00 316 ARG A O 16
ATOM 14703 N N . ALA A 1 29 ? 0.670 1.759 0.039 1.00 0.00 317 ALA A N 16
ATOM 14704 C CA . ALA A 1 29 ? 0.706 2.714 -1.048 1.00 0.00 317 ALA A CA 16
ATOM 14705 C C . ALA A 1 29 ? 1.738 3.791 -0.757 1.00 0.00 317 ALA A C 16
ATOM 14706 O O . ALA A 1 29 ? 2.047 4.067 0.404 1.00 0.00 317 ALA A O 16
ATOM 14713 N N . PHE A 1 30 ? 2.268 4.395 -1.813 1.00 0.00 318 PHE A N 16
ATOM 14714 C CA . PHE A 1 30 ? 3.337 5.377 -1.663 1.00 0.00 318 PHE A CA 16
ATOM 14715 C C . PHE A 1 30 ? 3.225 6.459 -2.731 1.00 0.00 318 PHE A C 16
ATOM 14716 O O . PHE A 1 30 ? 2.529 6.279 -3.725 1.00 0.00 318 PHE A O 16
ATOM 14733 N N . HIS A 1 31 ? 3.899 7.583 -2.499 1.00 0.00 319 HIS A N 16
ATOM 14734 C CA . HIS A 1 31 ? 4.039 8.614 -3.520 1.00 0.00 319 HIS A CA 16
ATOM 14735 C C . HIS A 1 31 ? 5.264 8.318 -4.375 1.00 0.00 319 HIS A C 16
ATOM 14736 O O . HIS A 1 31 ? 6.231 7.721 -3.892 1.00 0.00 319 HIS A O 16
ATOM 14750 N N . LEU A 1 32 ? 5.225 8.749 -5.628 1.00 0.00 320 LEU A N 16
ATOM 14751 C CA . LEU A 1 32 ? 6.263 8.417 -6.604 1.00 0.00 320 LEU A CA 16
ATOM 14752 C C . LEU A 1 32 ? 7.669 8.749 -6.093 1.00 0.00 320 LEU A C 16
ATOM 14753 O O . LEU A 1 32 ? 8.520 7.861 -5.971 1.00 0.00 320 LEU A O 16
ATOM 14769 N N . ALA A 1 33 ? 7.897 10.010 -5.736 1.00 0.00 321 ALA A N 16
ATOM 14770 C CA . ALA A 1 33 ? 9.228 10.465 -5.334 1.00 0.00 321 ALA A CA 16
ATOM 14771 C C . ALA A 1 33 ? 9.543 10.078 -3.892 1.00 0.00 321 ALA A C 16
ATOM 14772 O O . ALA A 1 33 ? 10.688 10.167 -3.447 1.00 0.00 321 ALA A O 16
ATOM 14779 N N . CYS A 1 34 ? 8.518 9.675 -3.160 1.00 0.00 322 CYS A N 16
ATOM 14780 C CA . CYS A 1 34 ? 8.690 9.238 -1.781 1.00 0.00 322 CYS A CA 16
ATOM 14781 C C . CYS A 1 34 ? 9.204 7.805 -1.734 1.00 0.00 322 CYS A C 16
ATOM 14782 O O . CYS A 1 34 ? 9.677 7.338 -0.693 1.00 0.00 322 CYS A O 16
ATOM 14789 N N . LEU A 1 35 ? 9.091 7.104 -2.853 1.00 0.00 323 LEU A N 16
ATOM 14790 C CA . LEU A 1 35 ? 9.647 5.764 -2.979 1.00 0.00 323 LEU A CA 16
ATOM 14791 C C . LEU A 1 35 ? 11.171 5.790 -2.977 1.00 0.00 323 LEU A C 16
ATOM 14792 O O . LEU A 1 35 ? 11.782 6.814 -3.281 1.00 0.00 323 LEU A O 16
ATOM 14808 N N . SER A 1 36 ? 11.776 4.670 -2.603 1.00 0.00 324 SER A N 16
ATOM 14809 C CA . SER A 1 36 ? 13.216 4.494 -2.691 1.00 0.00 324 SER A CA 16
ATOM 14810 C C . SER A 1 36 ? 13.519 3.131 -3.318 1.00 0.00 324 SER A C 16
ATOM 14811 O O . SER A 1 36 ? 13.273 2.096 -2.695 1.00 0.00 324 SER A O 16
ATOM 14819 N N . PRO A 1 37 ? 14.040 3.093 -4.561 1.00 0.00 325 PRO A N 16
ATOM 14820 C CA . PRO A 1 37 ? 14.373 4.294 -5.338 1.00 0.00 325 PRO A CA 16
ATOM 14821 C C . PRO A 1 37 ? 13.133 5.053 -5.806 1.00 0.00 325 PRO A C 16
ATOM 14822 O O . PRO A 1 37 ? 12.094 4.457 -6.095 1.00 0.00 325 PRO A O 16
ATOM 14833 N N . PRO A 1 38 ? 13.236 6.390 -5.876 1.00 0.00 326 PRO A N 16
ATOM 14834 C CA . PRO A 1 38 ? 12.118 7.261 -6.240 1.00 0.00 326 PRO A CA 16
ATOM 14835 C C . PRO A 1 38 ? 11.611 7.006 -7.651 1.00 0.00 326 PRO A C 16
ATOM 14836 O O . PRO A 1 38 ? 12.314 7.266 -8.635 1.00 0.00 326 PRO A O 16
ATOM 14847 N N . LEU A 1 39 ? 10.399 6.490 -7.745 1.00 0.00 327 LEU A N 16
ATOM 14848 C CA . LEU A 1 39 ? 9.744 6.269 -9.028 1.00 0.00 327 LEU A CA 16
ATOM 14849 C C . LEU A 1 39 ? 9.297 7.610 -9.600 1.00 0.00 327 LEU A C 16
ATOM 14850 O O . LEU A 1 39 ? 8.718 8.425 -8.891 1.00 0.00 327 LEU A O 16
ATOM 14866 N N . ARG A 1 40 ? 9.578 7.852 -10.869 1.00 0.00 328 ARG A N 16
ATOM 14867 C CA . ARG A 1 40 ? 9.290 9.158 -11.451 1.00 0.00 328 ARG A CA 16
ATOM 14868 C C . ARG A 1 40 ? 7.965 9.160 -12.214 1.00 0.00 328 ARG A C 16
ATOM 14869 O O . ARG A 1 40 ? 7.270 10.175 -12.258 1.00 0.00 328 ARG A O 16
ATOM 14890 N N . GLU A 1 41 ? 7.607 8.024 -12.808 1.00 0.00 329 GLU A N 16
ATOM 14891 C CA . GLU A 1 41 ? 6.377 7.911 -13.575 1.00 0.00 329 GLU A CA 16
ATOM 14892 C C . GLU A 1 41 ? 5.715 6.577 -13.288 1.00 0.00 329 GLU A C 16
ATOM 14893 O O . GLU A 1 41 ? 6.387 5.617 -12.915 1.00 0.00 329 GLU A O 16
ATOM 14905 N N . ILE A 1 42 ? 4.403 6.522 -13.453 1.00 0.00 330 ILE A N 16
ATOM 14906 C CA . ILE A 1 42 ? 3.656 5.288 -13.226 1.00 0.00 330 ILE A CA 16
ATOM 14907 C C . ILE A 1 42 ? 3.898 4.317 -14.382 1.00 0.00 330 ILE A C 16
ATOM 14908 O O . ILE A 1 42 ? 3.465 4.561 -15.507 1.00 0.00 330 ILE A O 16
ATOM 14924 N N . PRO A 1 43 ? 4.598 3.203 -14.108 1.00 0.00 331 PRO A N 16
ATOM 14925 C CA . PRO A 1 43 ? 4.967 2.224 -15.126 1.00 0.00 331 PRO A CA 16
ATOM 14926 C C . PRO A 1 43 ? 3.763 1.454 -15.650 1.00 0.00 331 PRO A C 16
ATOM 14927 O O . PRO A 1 43 ? 2.811 1.189 -14.909 1.00 0.00 331 PRO A O 16
ATOM 14938 N N . SER A 1 44 ? 3.806 1.099 -16.922 1.00 0.00 332 SER A N 16
ATOM 14939 C CA . SER A 1 44 ? 2.725 0.366 -17.545 1.00 0.00 332 SER A CA 16
ATOM 14940 C C . SER A 1 44 ? 2.867 -1.131 -17.260 1.00 0.00 332 SER A C 16
ATOM 14941 O O . SER A 1 44 ? 3.420 -1.881 -18.066 1.00 0.00 332 SER A O 16
ATOM 14949 N N . GLY A 1 45 ? 2.384 -1.552 -16.105 1.00 0.00 333 GLY A N 16
ATOM 14950 C CA . GLY A 1 45 ? 2.458 -2.946 -15.729 1.00 0.00 333 GLY A CA 16
ATOM 14951 C C . GLY A 1 45 ? 2.022 -3.171 -14.298 1.00 0.00 333 GLY A C 16
ATOM 14952 O O . GLY A 1 45 ? 1.100 -2.512 -13.816 1.00 0.00 333 GLY A O 16
ATOM 14956 N N . THR A 1 46 ? 2.683 -4.098 -13.622 1.00 0.00 334 THR A N 16
ATOM 14957 C CA . THR A 1 46 ? 2.389 -4.386 -12.224 1.00 0.00 334 THR A CA 16
ATOM 14958 C C . THR A 1 46 ? 3.545 -3.928 -11.345 1.00 0.00 334 THR A C 16
ATOM 14959 O O . THR A 1 46 ? 4.709 -4.205 -11.649 1.00 0.00 334 THR A O 16
ATOM 14970 N N . TRP A 1 47 ? 3.245 -3.230 -10.262 1.00 0.00 335 TRP A N 16
ATOM 14971 C CA . TRP A 1 47 ? 4.289 -2.681 -9.406 1.00 0.00 335 TRP A CA 16
ATOM 14972 C C . TRP A 1 47 ? 4.370 -3.425 -8.080 1.00 0.00 335 TRP A C 16
ATOM 14973 O O . TRP A 1 47 ? 3.351 -3.757 -7.470 1.00 0.00 335 TRP A O 16
ATOM 14994 N N . ARG A 1 48 ? 5.591 -3.687 -7.628 1.00 0.00 336 ARG A N 16
ATOM 14995 C CA . ARG A 1 48 ? 5.815 -4.367 -6.362 1.00 0.00 336 ARG A CA 16
ATOM 14996 C C . ARG A 1 48 ? 6.748 -3.523 -5.505 1.00 0.00 336 ARG A C 16
ATOM 14997 O O . ARG A 1 48 ? 7.787 -3.064 -5.975 1.00 0.00 336 ARG A O 16
ATOM 15018 N N . CYS A 1 49 ? 6.364 -3.301 -4.258 1.00 0.00 337 CYS A N 16
ATOM 15019 C CA . CYS A 1 49 ? 7.122 -2.423 -3.373 1.00 0.00 337 CYS A CA 16
ATOM 15020 C C . CYS A 1 49 ? 8.449 -3.053 -2.943 1.00 0.00 337 CYS A C 16
ATOM 15021 O O . CYS A 1 49 ? 8.726 -4.211 -3.270 1.00 0.00 337 CYS A O 16
ATOM 15028 N N . SER A 1 50 ? 9.243 -2.305 -2.186 1.00 0.00 338 SER A N 16
ATOM 15029 C CA . SER A 1 50 ? 10.559 -2.762 -1.761 1.00 0.00 338 SER A CA 16
ATOM 15030 C C . SER A 1 50 ? 10.455 -4.042 -0.926 1.00 0.00 338 SER A C 16
ATOM 15031 O O . SER A 1 50 ? 11.252 -4.964 -1.094 1.00 0.00 338 SER A O 16
ATOM 15039 N N . SER A 1 51 ? 9.454 -4.098 -0.052 1.00 0.00 339 SER A N 16
ATOM 15040 C CA . SER A 1 51 ? 9.179 -5.298 0.733 1.00 0.00 339 SER A CA 16
ATOM 15041 C C . SER A 1 51 ? 9.034 -6.523 -0.173 1.00 0.00 339 SER A C 16
ATOM 15042 O O . SER A 1 51 ? 9.587 -7.583 0.111 1.00 0.00 339 SER A O 16
ATOM 15050 N N . CYS A 1 52 ? 8.305 -6.360 -1.271 1.00 0.00 340 CYS A N 16
ATOM 15051 C CA . CYS A 1 52 ? 8.087 -7.451 -2.210 1.00 0.00 340 CYS A CA 16
ATOM 15052 C C . CYS A 1 52 ? 9.365 -7.759 -2.996 1.00 0.00 340 CYS A C 16
ATOM 15053 O O . CYS A 1 52 ? 9.649 -8.917 -3.299 1.00 0.00 340 CYS A O 16
ATOM 15060 N N . LEU A 1 53 ? 10.140 -6.723 -3.301 1.00 0.00 341 LEU A N 16
ATOM 15061 C CA . LEU A 1 53 ? 11.392 -6.891 -4.035 1.00 0.00 341 LEU A CA 16
ATOM 15062 C C . LEU A 1 53 ? 12.439 -7.593 -3.180 1.00 0.00 341 LEU A C 16
ATOM 15063 O O . LEU A 1 53 ? 13.247 -8.378 -3.681 1.00 0.00 341 LEU A O 16
ATOM 15079 N N . GLN A 1 54 ? 12.424 -7.308 -1.883 1.00 0.00 342 GLN A N 16
ATOM 15080 C CA . GLN A 1 54 ? 13.361 -7.924 -0.951 1.00 0.00 342 GLN A CA 16
ATOM 15081 C C . GLN A 1 54 ? 12.879 -9.318 -0.558 1.00 0.00 342 GLN A C 16
ATOM 15082 O O . GLN A 1 54 ? 13.645 -10.125 -0.026 1.00 0.00 342 GLN A O 16
ATOM 15096 N N . ALA A 1 55 ? 11.617 -9.606 -0.857 1.00 0.00 343 ALA A N 16
ATOM 15097 C CA . ALA A 1 55 ? 11.026 -10.902 -0.535 1.00 0.00 343 ALA A CA 16
ATOM 15098 C C . ALA A 1 55 ? 11.310 -11.912 -1.641 1.00 0.00 343 ALA A C 16
ATOM 15099 O O . ALA A 1 55 ? 10.459 -12.728 -1.994 1.00 0.00 343 ALA A O 16
ATOM 15106 N N . THR A 1 56 ? 12.510 -11.851 -2.179 1.00 0.00 344 THR A N 16
ATOM 15107 C CA . THR A 1 56 ? 12.908 -12.741 -3.244 1.00 0.00 344 THR A CA 16
ATOM 15108 C C . THR A 1 56 ? 13.784 -13.862 -2.711 1.00 0.00 344 THR A C 16
ATOM 15109 O O . THR A 1 56 ? 14.713 -13.624 -1.935 1.00 0.00 344 THR A O 16
ATOM 15120 N N . VAL A 1 57 ? 13.478 -15.089 -3.103 1.00 0.00 345 VAL A N 16
ATOM 15121 C CA . VAL A 1 57 ? 14.209 -16.243 -2.623 1.00 0.00 345 VAL A CA 16
ATOM 15122 C C . VAL A 1 57 ? 15.510 -16.425 -3.399 1.00 0.00 345 VAL A C 16
ATOM 15123 O O . VAL A 1 57 ? 15.586 -17.159 -4.383 1.00 0.00 345 VAL A O 16
ATOM 15136 N N . GLN A 1 58 ? 16.540 -15.749 -2.929 1.00 0.00 346 GLN A N 16
ATOM 15137 C CA . GLN A 1 58 ? 17.852 -15.838 -3.539 1.00 0.00 346 GLN A CA 16
ATOM 15138 C C . GLN A 1 58 ? 18.801 -16.558 -2.594 1.00 0.00 346 GLN A C 16
ATOM 15139 O O . GLN A 1 58 ? 19.644 -17.344 -3.018 1.00 0.00 346 GLN A O 16
ATOM 15153 N N . GLU A 1 59 ? 18.647 -16.276 -1.314 1.00 0.00 347 GLU A N 16
ATOM 15154 C CA . GLU A 1 59 ? 19.397 -16.966 -0.271 1.00 0.00 347 GLU A CA 16
ATOM 15155 C C . GLU A 1 59 ? 18.453 -17.412 0.836 1.00 0.00 347 GLU A C 16
ATOM 15156 O O . GLU A 1 59 ? 17.571 -16.658 1.247 1.00 0.00 347 GLU A O 16
ATOM 15168 N N . VAL A 1 60 ? 18.624 -18.641 1.292 1.00 0.00 348 VAL A N 16
ATOM 15169 C CA . VAL A 1 60 ? 17.819 -19.170 2.381 1.00 0.00 348 VAL A CA 16
ATOM 15170 C C . VAL A 1 60 ? 18.712 -19.782 3.449 1.00 0.00 348 VAL A C 16
ATOM 15171 O O . VAL A 1 60 ? 19.612 -20.569 3.148 1.00 0.00 348 VAL A O 16
ATOM 15184 N N . GLN A 1 61 ? 18.481 -19.405 4.703 1.00 0.00 349 GLN A N 16
ATOM 15185 C CA . GLN A 1 61 ? 19.319 -19.857 5.799 1.00 0.00 349 GLN A CA 16
ATOM 15186 C C . GLN A 1 61 ? 18.616 -20.924 6.631 1.00 0.00 349 GLN A C 16
ATOM 15187 O O . GLN A 1 61 ? 17.580 -20.660 7.246 1.00 0.00 349 GLN A O 16
ATOM 15201 N N . PRO A 1 62 ? 19.162 -22.148 6.658 1.00 0.00 350 PRO A N 16
ATOM 15202 C CA . PRO A 1 62 ? 18.690 -23.203 7.552 1.00 0.00 350 PRO A CA 16
ATOM 15203 C C . PRO A 1 62 ? 19.187 -22.961 8.969 1.00 0.00 350 PRO A C 16
ATOM 15204 O O . PRO A 1 62 ? 20.248 -22.355 9.168 1.00 0.00 350 PRO A O 16
ATOM 15215 N N . ARG A 1 63 ? 18.435 -23.433 9.955 1.00 0.00 351 ARG A N 16
ATOM 15216 C CA . ARG A 1 63 ? 18.782 -23.200 11.357 1.00 0.00 351 ARG A CA 16
ATOM 15217 C C . ARG A 1 63 ? 19.929 -24.109 11.787 1.00 0.00 351 ARG A C 16
ATOM 15218 O O . ARG A 1 63 ? 19.741 -25.082 12.524 1.00 0.00 351 ARG A O 16
ATOM 15239 N N . ALA A 1 64 ? 21.116 -23.779 11.306 1.00 0.00 352 ALA A N 16
ATOM 15240 C CA . ALA A 1 64 ? 22.335 -24.499 11.646 1.00 0.00 352 ALA A CA 16
ATOM 15241 C C . ALA A 1 64 ? 23.525 -23.555 11.547 1.00 0.00 352 ALA A C 16
ATOM 15242 O O . ALA A 1 64 ? 24.444 -23.594 12.363 1.00 0.00 352 ALA A O 16
ATOM 15249 N N . GLU A 1 65 ? 23.486 -22.697 10.535 1.00 0.00 353 GLU A N 16
ATOM 15250 C CA . GLU A 1 65 ? 24.497 -21.670 10.359 1.00 0.00 353 GLU A CA 16
ATOM 15251 C C . GLU A 1 65 ? 24.251 -20.501 11.307 1.00 0.00 353 GLU A C 16
ATOM 15252 O O . GLU A 1 65 ? 24.943 -20.359 12.313 1.00 0.00 353 GLU A O 16
ATOM 15264 N N . GLU A 1 66 ? 23.248 -19.685 10.979 1.00 0.00 354 GLU A N 16
ATOM 15265 C CA . GLU A 1 66 ? 22.867 -18.524 11.786 1.00 0.00 354 GLU A CA 16
ATOM 15266 C C . GLU A 1 66 ? 24.080 -17.670 12.157 1.00 0.00 354 GLU A C 16
ATOM 15267 O O . GLU A 1 66 ? 24.407 -17.500 13.336 1.00 0.00 354 GLU A O 16
ATOM 15281 N N . GLY A 1 1 ? -3.016 -16.446 4.268 1.00 0.00 289 GLY A N 17
ATOM 15282 C CA . GLY A 1 1 ? -3.802 -15.448 5.032 1.00 0.00 289 GLY A CA 17
ATOM 15283 C C . GLY A 1 1 ? -3.525 -14.034 4.576 1.00 0.00 289 GLY A C 17
ATOM 15284 O O . GLY A 1 1 ? -2.880 -13.836 3.547 1.00 0.00 289 GLY A O 17
ATOM 15289 N N . ALA A 1 2 ? -4.007 -13.062 5.355 1.00 0.00 290 ALA A N 17
ATOM 15290 C CA . ALA A 1 2 ? -3.845 -11.643 5.028 1.00 0.00 290 ALA A CA 17
ATOM 15291 C C . ALA A 1 2 ? -4.358 -11.336 3.626 1.00 0.00 290 ALA A C 17
ATOM 15292 O O . ALA A 1 2 ? -3.576 -11.105 2.702 1.00 0.00 290 ALA A O 17
ATOM 15299 N N . MET A 1 3 ? -5.674 -11.329 3.474 1.00 0.00 291 MET A N 17
ATOM 15300 C CA . MET A 1 3 ? -6.289 -11.116 2.169 1.00 0.00 291 MET A CA 17
ATOM 15301 C C . MET A 1 3 ? -6.239 -9.638 1.772 1.00 0.00 291 MET A C 17
ATOM 15302 O O . MET A 1 3 ? -7.020 -8.818 2.259 1.00 0.00 291 MET A O 17
ATOM 15316 N N . ALA A 1 4 ? -5.304 -9.306 0.893 1.00 0.00 292 ALA A N 17
ATOM 15317 C CA . ALA A 1 4 ? -5.157 -7.945 0.408 1.00 0.00 292 ALA A CA 17
ATOM 15318 C C . ALA A 1 4 ? -6.132 -7.684 -0.729 1.00 0.00 292 ALA A C 17
ATOM 15319 O O . ALA A 1 4 ? -5.759 -7.703 -1.901 1.00 0.00 292 ALA A O 17
ATOM 15326 N N . GLN A 1 5 ? -7.387 -7.457 -0.374 1.00 0.00 293 GLN A N 17
ATOM 15327 C CA . GLN A 1 5 ? -8.437 -7.247 -1.352 1.00 0.00 293 GLN A CA 17
ATOM 15328 C C . GLN A 1 5 ? -8.449 -5.792 -1.799 1.00 0.00 293 GLN A C 17
ATOM 15329 O O . GLN A 1 5 ? -8.405 -5.492 -2.992 1.00 0.00 293 GLN A O 17
ATOM 15343 N N . LYS A 1 6 ? -8.503 -4.895 -0.830 1.00 0.00 294 LYS A N 17
ATOM 15344 C CA . LYS A 1 6 ? -8.521 -3.471 -1.098 1.00 0.00 294 LYS A CA 17
ATOM 15345 C C . LYS A 1 6 ? -7.147 -2.879 -0.834 1.00 0.00 294 LYS A C 17
ATOM 15346 O O . LYS A 1 6 ? -6.416 -3.362 0.039 1.00 0.00 294 LYS A O 17
ATOM 15365 N N . ASN A 1 7 ? -6.797 -1.839 -1.570 1.00 0.00 295 ASN A N 17
ATOM 15366 C CA . ASN A 1 7 ? -5.540 -1.145 -1.338 1.00 0.00 295 ASN A CA 17
ATOM 15367 C C . ASN A 1 7 ? -5.706 -0.162 -0.193 1.00 0.00 295 ASN A C 17
ATOM 15368 O O . ASN A 1 7 ? -6.790 0.383 0.021 1.00 0.00 295 ASN A O 17
ATOM 15379 N N . GLU A 1 8 ? -4.642 0.042 0.560 1.00 0.00 296 GLU A N 17
ATOM 15380 C CA . GLU A 1 8 ? -4.632 1.067 1.584 1.00 0.00 296 GLU A CA 17
ATOM 15381 C C . GLU A 1 8 ? -4.361 2.405 0.908 1.00 0.00 296 GLU A C 17
ATOM 15382 O O . GLU A 1 8 ? -3.422 2.529 0.126 1.00 0.00 296 GLU A O 17
ATOM 15394 N N . ASP A 1 9 ? -5.185 3.394 1.204 1.00 0.00 297 ASP A N 17
ATOM 15395 C CA . ASP A 1 9 ? -5.107 4.672 0.512 1.00 0.00 297 ASP A CA 17
ATOM 15396 C C . ASP A 1 9 ? -4.275 5.665 1.301 1.00 0.00 297 ASP A C 17
ATOM 15397 O O . ASP A 1 9 ? -4.522 6.873 1.274 1.00 0.00 297 ASP A O 17
ATOM 15406 N N . GLU A 1 10 ? -3.282 5.150 2.012 1.00 0.00 298 GLU A N 17
ATOM 15407 C CA . GLU A 1 10 ? -2.420 5.960 2.830 1.00 0.00 298 GLU A CA 17
ATOM 15408 C C . GLU A 1 10 ? -0.962 5.693 2.462 1.00 0.00 298 GLU A C 17
ATOM 15409 O O . GLU A 1 10 ? -0.561 4.538 2.307 1.00 0.00 298 GLU A O 17
ATOM 15421 N N . CYS A 1 11 ? -0.181 6.752 2.295 1.00 0.00 299 CYS A N 17
ATOM 15422 C CA . CYS A 1 11 ? 1.234 6.600 1.997 1.00 0.00 299 CYS A CA 17
ATOM 15423 C C . CYS A 1 11 ? 2.008 6.283 3.258 1.00 0.00 299 CYS A C 17
ATOM 15424 O O . CYS A 1 11 ? 2.221 7.153 4.105 1.00 0.00 299 CYS A O 17
ATOM 15431 N N . ALA A 1 12 ? 2.401 5.023 3.392 1.00 0.00 300 ALA A N 17
ATOM 15432 C CA . ALA A 1 12 ? 3.186 4.557 4.527 1.00 0.00 300 ALA A CA 17
ATOM 15433 C C . ALA A 1 12 ? 4.429 5.416 4.792 1.00 0.00 300 ALA A C 17
ATOM 15434 O O . ALA A 1 12 ? 4.959 5.429 5.896 1.00 0.00 300 ALA A O 17
ATOM 15441 N N . VAL A 1 13 ? 4.885 6.141 3.774 1.00 0.00 301 VAL A N 17
ATOM 15442 C CA . VAL A 1 13 ? 6.080 6.962 3.909 1.00 0.00 301 VAL A CA 17
ATOM 15443 C C . VAL A 1 13 ? 5.786 8.285 4.617 1.00 0.00 301 VAL A C 17
ATOM 15444 O O . VAL A 1 13 ? 6.281 8.524 5.715 1.00 0.00 301 VAL A O 17
ATOM 15457 N N . CYS A 1 14 ? 4.972 9.133 4.007 1.00 0.00 302 CYS A N 17
ATOM 15458 C CA . CYS A 1 14 ? 4.794 10.496 4.500 1.00 0.00 302 CYS A CA 17
ATOM 15459 C C . CYS A 1 14 ? 3.375 10.772 4.999 1.00 0.00 302 CYS A C 17
ATOM 15460 O O . CYS A 1 14 ? 3.024 11.920 5.269 1.00 0.00 302 CYS A O 17
ATOM 15467 N N . ARG A 1 15 ? 2.570 9.714 5.123 1.00 0.00 303 ARG A N 17
ATOM 15468 C CA . ARG A 1 15 ? 1.190 9.827 5.608 1.00 0.00 303 ARG A CA 17
ATOM 15469 C C . ARG A 1 15 ? 0.378 10.829 4.781 1.00 0.00 303 ARG A C 17
ATOM 15470 O O . ARG A 1 15 ? -0.389 11.620 5.335 1.00 0.00 303 ARG A O 17
ATOM 15491 N N . ASP A 1 16 ? 0.562 10.802 3.473 1.00 0.00 304 ASP A N 17
ATOM 15492 C CA . ASP A 1 16 ? -0.161 11.696 2.571 1.00 0.00 304 ASP A CA 17
ATOM 15493 C C . ASP A 1 16 ? -0.897 10.869 1.524 1.00 0.00 304 ASP A C 17
ATOM 15494 O O . ASP A 1 16 ? -0.561 9.703 1.304 1.00 0.00 304 ASP A O 17
ATOM 15503 N N . GLY A 1 17 ? -1.900 11.457 0.886 1.00 0.00 305 GLY A N 17
ATOM 15504 C CA . GLY A 1 17 ? -2.666 10.734 -0.108 1.00 0.00 305 GLY A CA 17
ATOM 15505 C C . GLY A 1 17 ? -2.632 11.408 -1.454 1.00 0.00 305 GLY A C 17
ATOM 15506 O O . GLY A 1 17 ? -1.588 11.892 -1.889 1.00 0.00 305 GLY A O 17
ATOM 15510 N N . GLY A 1 18 ? -3.776 11.457 -2.124 1.00 0.00 306 GLY A N 17
ATOM 15511 C CA . GLY A 1 18 ? -3.841 12.059 -3.437 1.00 0.00 306 GLY A CA 17
ATOM 15512 C C . GLY A 1 18 ? -3.493 11.073 -4.530 1.00 0.00 306 GLY A C 17
ATOM 15513 O O . GLY A 1 18 ? -4.157 10.046 -4.679 1.00 0.00 306 GLY A O 17
ATOM 15517 N N . GLU A 1 19 ? -2.440 11.371 -5.277 1.00 0.00 307 GLU A N 17
ATOM 15518 C CA . GLU A 1 19 ? -2.020 10.515 -6.381 1.00 0.00 307 GLU A CA 17
ATOM 15519 C C . GLU A 1 19 ? -1.079 9.422 -5.889 1.00 0.00 307 GLU A C 17
ATOM 15520 O O . GLU A 1 19 ? 0.138 9.487 -6.080 1.00 0.00 307 GLU A O 17
ATOM 15532 N N . LEU A 1 20 ? -1.665 8.433 -5.242 1.00 0.00 308 LEU A N 17
ATOM 15533 C CA . LEU A 1 20 ? -0.913 7.309 -4.707 1.00 0.00 308 LEU A CA 17
ATOM 15534 C C . LEU A 1 20 ? -0.840 6.157 -5.692 1.00 0.00 308 LEU A C 17
ATOM 15535 O O . LEU A 1 20 ? -1.721 5.985 -6.539 1.00 0.00 308 LEU A O 17
ATOM 15551 N N . ILE A 1 21 ? 0.207 5.366 -5.560 1.00 0.00 309 ILE A N 17
ATOM 15552 C CA . ILE A 1 21 ? 0.356 4.153 -6.342 1.00 0.00 309 ILE A CA 17
ATOM 15553 C C . ILE A 1 21 ? 0.454 2.968 -5.389 1.00 0.00 309 ILE A C 17
ATOM 15554 O O . ILE A 1 21 ? 1.365 2.900 -4.555 1.00 0.00 309 ILE A O 17
ATOM 15570 N N . CYS A 1 22 ? -0.513 2.069 -5.457 1.00 0.00 310 CYS A N 17
ATOM 15571 C CA . CYS A 1 22 ? -0.561 0.930 -4.559 1.00 0.00 310 CYS A CA 17
ATOM 15572 C C . CYS A 1 22 ? 0.166 -0.263 -5.162 1.00 0.00 310 CYS A C 17
ATOM 15573 O O . CYS A 1 22 ? 0.053 -0.544 -6.358 1.00 0.00 310 CYS A O 17
ATOM 15581 N N . CYS A 1 23 ? 0.938 -0.942 -4.332 1.00 0.00 311 CYS A N 17
ATOM 15582 C CA . CYS A 1 23 ? 1.640 -2.142 -4.750 1.00 0.00 311 CYS A CA 17
ATOM 15583 C C . CYS A 1 23 ? 0.662 -3.293 -4.994 1.00 0.00 311 CYS A C 17
ATOM 15584 O O . CYS A 1 23 ? -0.373 -3.402 -4.338 1.00 0.00 311 CYS A O 17
ATOM 15591 N N . ASP A 1 24 ? 1.014 -4.144 -5.952 1.00 0.00 312 ASP A N 17
ATOM 15592 C CA . ASP A 1 24 ? 0.191 -5.295 -6.318 1.00 0.00 312 ASP A CA 17
ATOM 15593 C C . ASP A 1 24 ? 0.353 -6.420 -5.303 1.00 0.00 312 ASP A C 17
ATOM 15594 O O . ASP A 1 24 ? -0.506 -7.290 -5.170 1.00 0.00 312 ASP A O 17
ATOM 15603 N N . GLY A 1 25 ? 1.451 -6.374 -4.566 1.00 0.00 313 GLY A N 17
ATOM 15604 C CA . GLY A 1 25 ? 1.720 -7.396 -3.567 1.00 0.00 313 GLY A CA 17
ATOM 15605 C C . GLY A 1 25 ? 1.358 -6.935 -2.174 1.00 0.00 313 GLY A C 17
ATOM 15606 O O . GLY A 1 25 ? 0.827 -7.704 -1.370 1.00 0.00 313 GLY A O 17
ATOM 15610 N N . CYS A 1 26 ? 1.630 -5.674 -1.888 1.00 0.00 314 CYS A N 17
ATOM 15611 C CA . CYS A 1 26 ? 1.344 -5.099 -0.585 1.00 0.00 314 CYS A CA 17
ATOM 15612 C C . CYS A 1 26 ? 0.317 -3.983 -0.746 1.00 0.00 314 CYS A C 17
ATOM 15613 O O . CYS A 1 26 ? 0.467 -3.133 -1.618 1.00 0.00 314 CYS A O 17
ATOM 15620 N N . PRO A 1 27 ? -0.736 -3.969 0.085 1.00 0.00 315 PRO A N 17
ATOM 15621 C CA . PRO A 1 27 ? -1.817 -2.977 -0.016 1.00 0.00 315 PRO A CA 17
ATOM 15622 C C . PRO A 1 27 ? -1.344 -1.548 0.263 1.00 0.00 315 PRO A C 17
ATOM 15623 O O . PRO A 1 27 ? -2.062 -0.590 0.000 1.00 0.00 315 PRO A O 17
ATOM 15634 N N . ARG A 1 28 ? -0.139 -1.429 0.801 1.00 0.00 316 ARG A N 17
ATOM 15635 C CA . ARG A 1 28 ? 0.466 -0.130 1.089 1.00 0.00 316 ARG A CA 17
ATOM 15636 C C . ARG A 1 28 ? 0.603 0.717 -0.172 1.00 0.00 316 ARG A C 17
ATOM 15637 O O . ARG A 1 28 ? 0.974 0.218 -1.241 1.00 0.00 316 ARG A O 17
ATOM 15658 N N . ALA A 1 29 ? 0.292 2.000 -0.036 1.00 0.00 317 ALA A N 17
ATOM 15659 C CA . ALA A 1 29 ? 0.418 2.947 -1.133 1.00 0.00 317 ALA A CA 17
ATOM 15660 C C . ALA A 1 29 ? 1.595 3.880 -0.889 1.00 0.00 317 ALA A C 17
ATOM 15661 O O . ALA A 1 29 ? 1.993 4.116 0.251 1.00 0.00 317 ALA A O 17
ATOM 15668 N N . PHE A 1 30 ? 2.143 4.408 -1.978 1.00 0.00 318 PHE A N 17
ATOM 15669 C CA . PHE A 1 30 ? 3.323 5.260 -1.906 1.00 0.00 318 PHE A CA 17
ATOM 15670 C C . PHE A 1 30 ? 3.249 6.365 -2.945 1.00 0.00 318 PHE A C 17
ATOM 15671 O O . PHE A 1 30 ? 2.432 6.302 -3.866 1.00 0.00 318 PHE A O 17
ATOM 15688 N N . HIS A 1 31 ? 4.090 7.381 -2.788 1.00 0.00 319 HIS A N 17
ATOM 15689 C CA . HIS A 1 31 ? 4.245 8.418 -3.800 1.00 0.00 319 HIS A CA 17
ATOM 15690 C C . HIS A 1 31 ? 5.524 8.173 -4.583 1.00 0.00 319 HIS A C 17
ATOM 15691 O O . HIS A 1 31 ? 6.471 7.582 -4.049 1.00 0.00 319 HIS A O 17
ATOM 15705 N N . LEU A 1 32 ? 5.561 8.656 -5.814 1.00 0.00 320 LEU A N 17
ATOM 15706 C CA . LEU A 1 32 ? 6.673 8.380 -6.735 1.00 0.00 320 LEU A CA 17
ATOM 15707 C C . LEU A 1 32 ? 8.034 8.678 -6.108 1.00 0.00 320 LEU A C 17
ATOM 15708 O O . LEU A 1 32 ? 8.881 7.784 -5.998 1.00 0.00 320 LEU A O 17
ATOM 15724 N N . ALA A 1 33 ? 8.235 9.913 -5.661 1.00 0.00 321 ALA A N 17
ATOM 15725 C CA . ALA A 1 33 ? 9.520 10.327 -5.100 1.00 0.00 321 ALA A CA 17
ATOM 15726 C C . ALA A 1 33 ? 9.638 9.957 -3.624 1.00 0.00 321 ALA A C 17
ATOM 15727 O O . ALA A 1 33 ? 10.598 10.338 -2.961 1.00 0.00 321 ALA A O 17
ATOM 15734 N N . CYS A 1 34 ? 8.662 9.224 -3.115 1.00 0.00 322 CYS A N 17
ATOM 15735 C CA . CYS A 1 34 ? 8.705 8.764 -1.746 1.00 0.00 322 CYS A CA 17
ATOM 15736 C C . CYS A 1 34 ? 9.321 7.375 -1.683 1.00 0.00 322 CYS A C 17
ATOM 15737 O O . CYS A 1 34 ? 9.772 6.933 -0.620 1.00 0.00 322 CYS A O 17
ATOM 15744 N N . LEU A 1 35 ? 9.327 6.679 -2.814 1.00 0.00 323 LEU A N 17
ATOM 15745 C CA . LEU A 1 35 ? 10.081 5.436 -2.931 1.00 0.00 323 LEU A CA 17
ATOM 15746 C C . LEU A 1 35 ? 11.583 5.705 -2.864 1.00 0.00 323 LEU A C 17
ATOM 15747 O O . LEU A 1 35 ? 12.050 6.804 -3.177 1.00 0.00 323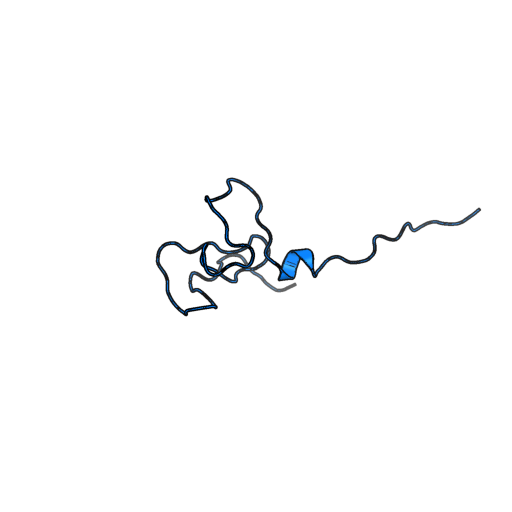 LEU A O 17
ATOM 15763 N N . SER A 1 36 ? 12.326 4.709 -2.413 1.00 0.00 324 SER A N 17
ATOM 15764 C CA . SER A 1 36 ? 13.778 4.761 -2.418 1.00 0.00 324 SER A CA 17
ATOM 15765 C C . SER A 1 36 ? 14.336 3.425 -2.924 1.00 0.00 324 SER A C 17
ATOM 15766 O O . SER A 1 36 ? 14.332 2.438 -2.182 1.00 0.00 324 SER A O 17
ATOM 15774 N N . PRO A 1 37 ? 14.820 3.351 -4.183 1.00 0.00 325 PRO A N 17
ATOM 15775 C CA . PRO A 1 37 ? 14.909 4.493 -5.108 1.00 0.00 325 PRO A CA 17
ATOM 15776 C C . PRO A 1 37 ? 13.543 4.995 -5.573 1.00 0.00 325 PRO A C 17
ATOM 15777 O O . PRO A 1 37 ? 12.591 4.221 -5.705 1.00 0.00 325 PRO A O 17
ATOM 15788 N N . PRO A 1 38 ? 13.439 6.307 -5.832 1.00 0.00 326 PRO A N 17
ATOM 15789 C CA . PRO A 1 38 ? 12.176 6.941 -6.205 1.00 0.00 326 PRO A CA 17
ATOM 15790 C C . PRO A 1 38 ? 11.802 6.714 -7.666 1.00 0.00 326 PRO A C 17
ATOM 15791 O O . PRO A 1 38 ? 12.663 6.681 -8.547 1.00 0.00 326 PRO A O 17
ATOM 15802 N N . LEU A 1 39 ? 10.510 6.579 -7.911 1.00 0.00 327 LEU A N 17
ATOM 15803 C CA . LEU A 1 39 ? 9.997 6.387 -9.257 1.00 0.00 327 LEU A CA 17
ATOM 15804 C C . LEU A 1 39 ? 9.864 7.730 -9.964 1.00 0.00 327 LEU A C 17
ATOM 15805 O O . LEU A 1 39 ? 9.560 8.748 -9.344 1.00 0.00 327 LEU A O 17
ATOM 15821 N N . ARG A 1 40 ? 10.114 7.729 -11.270 1.00 0.00 328 ARG A N 17
ATOM 15822 C CA . ARG A 1 40 ? 10.002 8.937 -12.073 1.00 0.00 328 ARG A CA 17
ATOM 15823 C C . ARG A 1 40 ? 8.565 9.137 -12.545 1.00 0.00 328 ARG A C 17
ATOM 15824 O O . ARG A 1 40 ? 8.044 10.252 -12.538 1.00 0.00 328 ARG A O 17
ATOM 15845 N N . GLU A 1 41 ? 7.939 8.051 -12.973 1.00 0.00 329 GLU A N 17
ATOM 15846 C CA . GLU A 1 41 ? 6.556 8.082 -13.415 1.00 0.00 329 GLU A CA 17
ATOM 15847 C C . GLU A 1 41 ? 5.845 6.807 -12.958 1.00 0.00 329 GLU A C 17
ATOM 15848 O O . GLU A 1 41 ? 6.495 5.877 -12.468 1.00 0.00 329 GLU A O 17
ATOM 15860 N N . ILE A 1 42 ? 4.526 6.767 -13.107 1.00 0.00 330 ILE A N 17
ATOM 15861 C CA . ILE A 1 42 ? 3.746 5.580 -12.771 1.00 0.00 330 ILE A CA 17
ATOM 15862 C C . ILE A 1 42 ? 3.972 4.491 -13.819 1.00 0.00 330 ILE A C 17
ATOM 15863 O O . ILE A 1 42 ? 3.608 4.655 -14.978 1.00 0.00 330 ILE A O 17
ATOM 15879 N N . PRO A 1 43 ? 4.592 3.369 -13.420 1.00 0.00 331 PRO A N 17
ATOM 15880 C CA . PRO A 1 43 ? 4.850 2.251 -14.326 1.00 0.00 331 PRO A CA 17
ATOM 15881 C C . PRO A 1 43 ? 3.566 1.508 -14.675 1.00 0.00 331 PRO A C 17
ATOM 15882 O O . PRO A 1 43 ? 2.783 1.147 -13.794 1.00 0.00 331 PRO A O 17
ATOM 15893 N N . SER A 1 44 ? 3.348 1.296 -15.961 1.00 0.00 332 SER A N 17
ATOM 15894 C CA . SER A 1 44 ? 2.169 0.590 -16.440 1.00 0.00 332 SER A CA 17
ATOM 15895 C C . SER A 1 44 ? 2.330 -0.911 -16.211 1.00 0.00 332 SER A C 17
ATOM 15896 O O . SER A 1 44 ? 3.256 -1.532 -16.741 1.00 0.00 332 SER A O 17
ATOM 15904 N N . GLY A 1 45 ? 1.437 -1.477 -15.418 1.00 0.00 333 GLY A N 17
ATOM 15905 C CA . GLY A 1 45 ? 1.468 -2.900 -15.156 1.00 0.00 333 GLY A CA 17
ATOM 15906 C C . GLY A 1 45 ? 1.239 -3.225 -13.693 1.00 0.00 333 GLY A C 17
ATOM 15907 O O . GLY A 1 45 ? 0.467 -2.547 -13.015 1.00 0.00 333 GLY A O 17
ATOM 15911 N N . THR A 1 46 ? 1.909 -4.261 -13.217 1.00 0.00 334 THR A N 17
ATOM 15912 C CA . THR A 1 46 ? 1.813 -4.661 -11.827 1.00 0.00 334 THR A CA 17
ATOM 15913 C C . THR A 1 46 ? 3.082 -4.266 -11.083 1.00 0.00 334 THR A C 17
ATOM 15914 O O . THR A 1 46 ? 4.171 -4.778 -11.360 1.00 0.00 334 THR A O 17
ATOM 15925 N N . TRP A 1 47 ? 2.938 -3.346 -10.142 1.00 0.00 335 TRP A N 17
ATOM 15926 C CA . TRP A 1 47 ? 4.081 -2.772 -9.463 1.00 0.00 335 TRP A CA 17
ATOM 15927 C C . TRP A 1 47 ? 4.319 -3.463 -8.124 1.00 0.00 335 TRP A C 17
ATOM 15928 O O . TRP A 1 47 ? 3.376 -3.816 -7.413 1.00 0.00 335 TRP A O 17
ATOM 15949 N N . ARG A 1 48 ? 5.587 -3.652 -7.776 1.00 0.00 336 ARG A N 17
ATOM 15950 C CA . ARG A 1 48 ? 5.957 -4.268 -6.514 1.00 0.00 336 ARG A CA 17
ATOM 15951 C C . ARG A 1 48 ? 6.884 -3.338 -5.756 1.00 0.00 336 ARG A C 17
ATOM 15952 O O . ARG A 1 48 ? 7.881 -2.868 -6.304 1.00 0.00 336 ARG A O 17
ATOM 15973 N N . CYS A 1 49 ? 6.538 -3.054 -4.523 1.00 0.00 337 CYS A N 17
ATOM 15974 C CA . CYS A 1 49 ? 7.331 -2.147 -3.706 1.00 0.00 337 CYS A CA 17
ATOM 15975 C C . CYS A 1 49 ? 8.623 -2.814 -3.237 1.00 0.00 337 CYS A C 17
ATOM 15976 O O . CYS A 1 49 ? 8.832 -4.008 -3.468 1.00 0.00 337 CYS A O 17
ATOM 15983 N N . SER A 1 50 ? 9.464 -2.052 -2.556 1.00 0.00 338 SER A N 17
ATOM 15984 C CA . SER A 1 50 ? 10.760 -2.547 -2.104 1.00 0.00 338 SER A CA 17
ATOM 15985 C C . SER A 1 50 ? 10.587 -3.754 -1.181 1.00 0.00 338 SER A C 17
ATOM 15986 O O . SER A 1 50 ? 11.329 -4.733 -1.272 1.00 0.00 338 SER A O 17
ATOM 15994 N N . SER A 1 51 ? 9.586 -3.681 -0.311 1.00 0.00 339 SER A N 17
ATOM 15995 C CA . SER A 1 51 ? 9.250 -4.779 0.588 1.00 0.00 339 SER A CA 17
ATOM 15996 C C . SER A 1 51 ? 9.042 -6.087 -0.186 1.00 0.00 339 SER A C 17
ATOM 15997 O O . SER A 1 51 ? 9.538 -7.136 0.221 1.00 0.00 339 SER A O 17
ATOM 16005 N N . CYS A 1 52 ? 8.327 -6.011 -1.303 1.00 0.00 340 CYS A N 17
ATOM 16006 C CA . CYS A 1 52 ? 8.072 -7.187 -2.141 1.00 0.00 340 CYS A CA 17
ATOM 16007 C C . CYS A 1 52 ? 9.358 -7.688 -2.790 1.00 0.00 340 CYS A C 17
ATOM 16008 O O . CYS A 1 52 ? 9.572 -8.893 -2.922 1.00 0.00 340 CYS A O 17
ATOM 16015 N N . LEU A 1 53 ? 10.211 -6.759 -3.195 1.00 0.00 341 LEU A N 17
ATOM 16016 C CA . LEU A 1 53 ? 11.467 -7.107 -3.848 1.00 0.00 341 LEU A CA 17
ATOM 16017 C C . LEU A 1 53 ? 12.433 -7.751 -2.853 1.00 0.00 341 LEU A C 17
ATOM 16018 O O . LEU A 1 53 ? 13.210 -8.633 -3.214 1.00 0.00 341 LEU A O 17
ATOM 16034 N N . GLN A 1 54 ? 12.373 -7.311 -1.607 1.00 0.00 342 GLN A N 17
ATOM 16035 C CA . GLN A 1 54 ? 13.228 -7.847 -0.556 1.00 0.00 342 GLN A CA 17
ATOM 16036 C C . GLN A 1 54 ? 12.626 -9.121 0.044 1.00 0.00 342 GLN A C 17
ATOM 16037 O O . GLN A 1 54 ? 13.309 -9.887 0.725 1.00 0.00 342 GLN A O 17
ATOM 16051 N N . ALA A 1 55 ? 11.354 -9.359 -0.242 1.00 0.00 343 ALA A N 17
ATOM 16052 C CA . ALA A 1 55 ? 10.643 -10.517 0.295 1.00 0.00 343 ALA A CA 17
ATOM 16053 C C . ALA A 1 55 ? 10.948 -11.773 -0.508 1.00 0.00 343 ALA A C 17
ATOM 16054 O O . ALA A 1 55 ? 10.040 -12.451 -1.001 1.00 0.00 343 ALA A O 17
ATOM 16061 N N . THR A 1 56 ? 12.221 -12.086 -0.643 1.00 0.00 344 THR A N 17
ATOM 16062 C CA . THR A 1 56 ? 12.641 -13.225 -1.421 1.00 0.00 344 THR A CA 17
ATOM 16063 C C . THR A 1 56 ? 12.985 -14.408 -0.520 1.00 0.00 344 THR A C 17
ATOM 16064 O O . THR A 1 56 ? 13.989 -14.406 0.192 1.00 0.00 344 THR A O 17
ATOM 16075 N N . VAL A 1 57 ? 12.128 -15.416 -0.561 1.00 0.00 345 VAL A N 17
ATOM 16076 C CA . VAL A 1 57 ? 12.243 -16.571 0.318 1.00 0.00 345 VAL A CA 17
ATOM 16077 C C . VAL A 1 57 ? 13.288 -17.554 -0.212 1.00 0.00 345 VAL A C 17
ATOM 16078 O O . VAL A 1 57 ? 13.603 -17.557 -1.405 1.00 0.00 345 VAL A O 17
ATOM 16091 N N . GLN A 1 58 ? 13.844 -18.359 0.690 1.00 0.00 346 GLN A N 17
ATOM 16092 C CA . GLN A 1 58 ? 14.800 -19.401 0.334 1.00 0.00 346 GLN A CA 17
ATOM 16093 C C . GLN A 1 58 ? 14.149 -20.407 -0.616 1.00 0.00 346 GLN A C 17
ATOM 16094 O O . GLN A 1 58 ? 13.212 -21.112 -0.238 1.00 0.00 346 GLN A O 17
ATOM 16108 N N . GLU A 1 59 ? 14.649 -20.464 -1.840 1.00 0.00 347 GLU A N 17
ATOM 16109 C CA . GLU A 1 59 ? 14.063 -21.311 -2.862 1.00 0.00 347 GLU A CA 17
ATOM 16110 C C . GLU A 1 59 ? 14.729 -22.684 -2.860 1.00 0.00 347 GLU A C 17
ATOM 16111 O O . GLU A 1 59 ? 15.758 -22.892 -3.510 1.00 0.00 347 GLU A O 17
ATOM 16123 N N . VAL A 1 60 ? 14.150 -23.613 -2.117 1.00 0.00 348 VAL A N 17
ATOM 16124 C CA . VAL A 1 60 ? 14.692 -24.958 -2.025 1.00 0.00 348 VAL A CA 17
ATOM 16125 C C . VAL A 1 60 ? 14.270 -25.792 -3.239 1.00 0.00 348 VAL A C 17
ATOM 16126 O O . VAL A 1 60 ? 13.153 -25.654 -3.742 1.00 0.00 348 VAL A O 17
ATOM 16139 N N . GLN A 1 61 ? 15.176 -26.636 -3.704 1.00 0.00 349 GLN A N 17
ATOM 16140 C CA . GLN A 1 61 ? 14.891 -27.517 -4.823 1.00 0.00 349 GLN A CA 17
ATOM 16141 C C . GLN A 1 61 ? 14.818 -28.960 -4.334 1.00 0.00 349 GLN A C 17
ATOM 16142 O O . GLN A 1 61 ? 15.846 -29.583 -4.053 1.00 0.00 349 GLN A O 17
ATOM 16156 N N . PRO A 1 62 ? 13.600 -29.498 -4.173 1.00 0.00 350 PRO A N 17
ATOM 16157 C CA . PRO A 1 62 ? 13.389 -30.880 -3.737 1.00 0.00 350 PRO A CA 17
ATOM 16158 C C . PRO A 1 62 ? 13.730 -31.889 -4.836 1.00 0.00 350 PRO A C 17
ATOM 16159 O O . PRO A 1 62 ? 14.029 -31.508 -5.971 1.00 0.00 350 PRO A O 17
ATOM 16170 N N . ARG A 1 63 ? 13.664 -33.176 -4.474 1.00 0.00 351 ARG A N 17
ATOM 16171 C CA . ARG A 1 63 ? 13.942 -34.283 -5.392 1.00 0.00 351 ARG A CA 17
ATOM 16172 C C . ARG A 1 63 ? 15.407 -34.297 -5.803 1.00 0.00 351 ARG A C 17
ATOM 16173 O O . ARG A 1 63 ? 15.777 -33.833 -6.889 1.00 0.00 351 ARG A O 17
ATOM 16194 N N . ALA A 1 64 ? 16.239 -34.843 -4.932 1.00 0.00 352 ALA A N 17
ATOM 16195 C CA . ALA A 1 64 ? 17.668 -34.915 -5.178 1.00 0.00 352 ALA A CA 17
ATOM 16196 C C . ALA A 1 64 ? 18.138 -36.360 -5.102 1.00 0.00 352 ALA A C 17
ATOM 16197 O O . ALA A 1 64 ? 19.090 -36.687 -4.390 1.00 0.00 352 ALA A O 17
ATOM 16204 N N . GLU A 1 65 ? 17.446 -37.229 -5.816 1.00 0.00 353 GLU A N 17
ATOM 16205 C CA . GLU A 1 65 ? 17.809 -38.636 -5.876 1.00 0.00 353 GLU A CA 17
ATOM 16206 C C . GLU A 1 65 ? 18.454 -38.947 -7.222 1.00 0.00 353 GLU A C 17
ATOM 16207 O O . GLU A 1 65 ? 18.887 -38.036 -7.928 1.00 0.00 353 GLU A O 17
ATOM 16219 N N . GLU A 1 66 ? 18.531 -40.237 -7.550 1.00 0.00 354 GLU A N 17
ATOM 16220 C CA . GLU A 1 66 ? 19.033 -40.690 -8.855 1.00 0.00 354 GLU A CA 17
ATOM 16221 C C . GLU A 1 66 ? 20.511 -40.348 -9.025 1.00 0.00 354 GLU A C 17
ATOM 16222 O O . GLU A 1 66 ? 21.244 -40.198 -8.039 1.00 0.00 354 GLU A O 17
ATOM 16236 N N . GLY A 1 1 ? -12.379 4.462 -13.101 1.00 0.00 289 GLY A N 18
ATOM 16237 C CA . GLY A 1 1 ? -11.554 3.233 -13.153 1.00 0.00 289 GLY A CA 18
ATOM 16238 C C . GLY A 1 1 ? -12.097 2.156 -12.248 1.00 0.00 289 GLY A C 18
ATOM 16239 O O . GLY A 1 1 ? -12.679 2.452 -11.200 1.00 0.00 289 GLY A O 18
ATOM 16244 N N . ALA A 1 2 ? -11.922 0.904 -12.644 1.00 0.00 290 ALA A N 18
ATOM 16245 C CA . ALA A 1 2 ? -12.398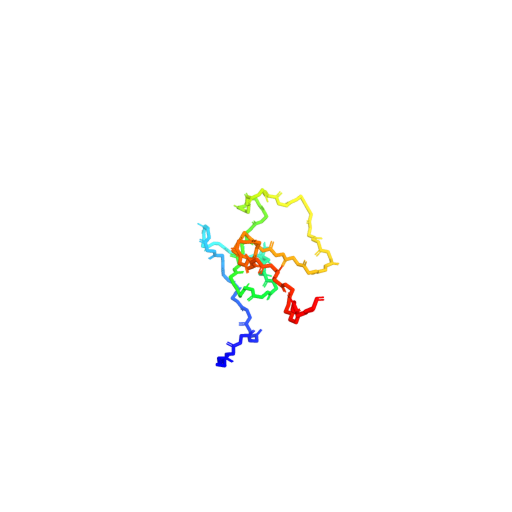 -0.222 -11.862 1.00 0.00 290 ALA A CA 18
ATOM 16246 C C . ALA A 1 2 ? -11.528 -0.429 -10.630 1.00 0.00 290 ALA A C 18
ATOM 16247 O O . ALA A 1 2 ? -10.449 -1.013 -10.707 1.00 0.00 290 ALA A O 18
ATOM 16254 N N . MET A 1 3 ? -12.002 0.055 -9.486 1.00 0.00 291 MET A N 18
ATOM 16255 C CA . MET A 1 3 ? -11.287 -0.102 -8.234 1.00 0.00 291 MET A CA 18
ATOM 16256 C C . MET A 1 3 ? -11.738 -1.383 -7.545 1.00 0.00 291 MET A C 18
ATOM 16257 O O . MET A 1 3 ? -12.587 -1.363 -6.655 1.00 0.00 291 MET A O 18
ATOM 16271 N N . ALA A 1 4 ? -11.180 -2.500 -7.978 1.00 0.00 292 ALA A N 18
ATOM 16272 C CA . ALA A 1 4 ? -11.568 -3.796 -7.454 1.00 0.00 292 ALA A CA 18
ATOM 16273 C C . ALA A 1 4 ? -10.409 -4.441 -6.706 1.00 0.00 292 ALA A C 18
ATOM 16274 O O . ALA A 1 4 ? -10.231 -5.660 -6.740 1.00 0.00 292 ALA A O 18
ATOM 16281 N N . GLN A 1 5 ? -9.617 -3.614 -6.041 1.00 0.00 293 GLN A N 18
ATOM 16282 C CA . GLN A 1 5 ? -8.496 -4.097 -5.257 1.00 0.00 293 GLN A CA 18
ATOM 16283 C C . GLN A 1 5 ? -8.443 -3.374 -3.916 1.00 0.00 293 GLN A C 18
ATOM 16284 O O . GLN A 1 5 ? -8.809 -2.203 -3.818 1.00 0.00 293 GLN A O 18
ATOM 16298 N N . LYS A 1 6 ? -8.016 -4.085 -2.898 1.00 0.00 294 LYS A N 18
ATOM 16299 C CA . LYS A 1 6 ? -7.908 -3.517 -1.562 1.00 0.00 294 LYS A CA 18
ATOM 16300 C C . LYS A 1 6 ? -6.509 -2.961 -1.339 1.00 0.00 294 LYS A C 18
ATOM 16301 O O . LYS A 1 6 ? -5.515 -3.580 -1.724 1.00 0.00 294 LYS A O 18
ATOM 16320 N N . ASN A 1 7 ? -6.440 -1.790 -0.728 1.00 0.00 295 ASN A N 18
ATOM 16321 C CA . ASN A 1 7 ? -5.169 -1.108 -0.525 1.00 0.00 295 ASN A CA 18
ATOM 16322 C C . ASN A 1 7 ? -5.286 -0.060 0.571 1.00 0.00 295 ASN A C 18
ATOM 16323 O O . ASN A 1 7 ? -6.390 0.311 0.976 1.00 0.00 295 ASN A O 18
ATOM 16334 N N . GLU A 1 8 ? -4.142 0.375 1.079 1.00 0.00 296 GLU A N 18
ATOM 16335 C CA . GLU A 1 8 ? -4.107 1.475 2.025 1.00 0.00 296 GLU A CA 18
ATOM 16336 C C . GLU A 1 8 ? -4.135 2.796 1.269 1.00 0.00 296 GLU A C 18
ATOM 16337 O O . GLU A 1 8 ? -3.333 3.015 0.368 1.00 0.00 296 GLU A O 18
ATOM 16349 N N . ASP A 1 9 ? -5.052 3.673 1.647 1.00 0.00 297 ASP A N 18
ATOM 16350 C CA . ASP A 1 9 ? -5.184 4.977 1.004 1.00 0.00 297 ASP A CA 18
ATOM 16351 C C . ASP A 1 9 ? -4.210 5.981 1.598 1.00 0.00 297 ASP A C 18
ATOM 16352 O O . ASP A 1 9 ? -4.396 7.190 1.470 1.00 0.00 297 ASP A O 18
ATOM 16361 N N . GLU A 1 10 ? -3.161 5.480 2.231 1.00 0.00 298 GLU A N 18
ATOM 16362 C CA . GLU A 1 10 ? -2.210 6.327 2.923 1.00 0.00 298 GLU A CA 18
ATOM 16363 C C . GLU A 1 10 ? -0.805 5.982 2.466 1.00 0.00 298 GLU A C 18
ATOM 16364 O O . GLU A 1 10 ? -0.438 4.808 2.406 1.00 0.00 298 GLU A O 18
ATOM 16376 N N . CYS A 1 11 ? -0.028 6.993 2.116 1.00 0.00 299 CYS A N 18
ATOM 16377 C CA . CYS A 1 11 ? 1.367 6.772 1.780 1.00 0.00 299 CYS A CA 18
ATOM 16378 C C . CYS A 1 11 ? 2.131 6.383 3.034 1.00 0.00 299 CYS A C 18
ATOM 16379 O O . CYS A 1 11 ? 2.309 7.194 3.944 1.00 0.00 299 CYS A O 18
ATOM 16386 N N . ALA A 1 12 ? 2.562 5.129 3.090 1.00 0.00 300 ALA A N 18
ATOM 16387 C CA . ALA A 1 12 ? 3.285 4.588 4.241 1.00 0.00 300 ALA A CA 18
ATOM 16388 C C . ALA A 1 12 ? 4.563 5.371 4.568 1.00 0.00 300 ALA A C 18
ATOM 16389 O O . ALA A 1 12 ? 5.200 5.116 5.593 1.00 0.00 300 ALA A O 18
ATOM 16396 N N . VAL A 1 13 ? 4.938 6.316 3.720 1.00 0.00 301 VAL A N 18
ATOM 16397 C CA . VAL A 1 13 ? 6.126 7.124 3.956 1.00 0.00 301 VAL A CA 18
ATOM 16398 C C . VAL A 1 13 ? 5.787 8.418 4.699 1.00 0.00 301 VAL A C 18
ATOM 16399 O O . VAL A 1 13 ? 6.279 8.647 5.805 1.00 0.00 301 VAL A O 18
ATOM 16412 N N . CYS A 1 14 ? 4.951 9.261 4.100 1.00 0.00 302 CYS A N 18
ATOM 16413 C CA . CYS A 1 14 ? 4.677 10.588 4.655 1.00 0.00 302 CYS A CA 18
ATOM 16414 C C . CYS A 1 14 ? 3.216 10.762 5.091 1.00 0.00 302 CYS A C 18
ATOM 16415 O O . CYS A 1 14 ? 2.798 11.864 5.443 1.00 0.00 302 CYS A O 18
ATOM 16422 N N . ARG A 1 15 ? 2.450 9.671 5.071 1.00 0.00 303 ARG A N 18
ATOM 16423 C CA . ARG A 1 15 ? 1.044 9.684 5.494 1.00 0.00 303 ARG A CA 18
ATOM 16424 C C . ARG A 1 15 ? 0.177 10.635 4.666 1.00 0.00 303 ARG A C 18
ATOM 16425 O O . ARG A 1 15 ? -0.764 11.234 5.187 1.00 0.00 303 ARG A O 18
ATOM 16446 N N . ASP A 1 16 ? 0.484 10.774 3.386 1.00 0.00 304 ASP A N 18
ATOM 16447 C CA . ASP A 1 16 ? -0.326 11.601 2.494 1.00 0.00 304 ASP A CA 18
ATOM 16448 C C . ASP A 1 16 ? -0.966 10.741 1.413 1.00 0.00 304 ASP A C 18
ATOM 16449 O O . ASP A 1 16 ? -0.618 9.569 1.263 1.00 0.00 304 ASP A O 18
ATOM 16458 N N . GLY A 1 17 ? -1.903 11.316 0.671 1.00 0.00 305 GLY A N 18
ATOM 16459 C CA . GLY A 1 17 ? -2.549 10.595 -0.403 1.00 0.00 305 GLY A CA 18
ATOM 16460 C C . GLY A 1 17 ? -2.477 11.358 -1.702 1.00 0.00 305 GLY A C 18
ATOM 16461 O O . GLY A 1 17 ? -1.514 12.081 -1.948 1.00 0.00 305 GLY A O 18
ATOM 16465 N N . GLY A 1 18 ? -3.494 11.214 -2.545 1.00 0.00 306 GLY A N 18
ATOM 16466 C CA . GLY A 1 18 ? -3.504 11.897 -3.821 1.00 0.00 306 GLY A CA 18
ATOM 16467 C C . GLY A 1 18 ? -2.857 11.076 -4.914 1.00 0.00 306 GLY A C 18
ATOM 16468 O O . GLY A 1 18 ? -3.457 10.123 -5.420 1.00 0.00 306 GLY A O 18
ATOM 16472 N N . GLU A 1 19 ? -1.624 11.425 -5.262 1.00 0.00 307 GLU A N 18
ATOM 16473 C CA . GLU A 1 19 ? -0.899 10.731 -6.317 1.00 0.00 307 GLU A CA 18
ATOM 16474 C C . GLU A 1 19 ? -0.246 9.468 -5.760 1.00 0.00 307 GLU A C 18
ATOM 16475 O O . GLU A 1 19 ? 0.973 9.406 -5.597 1.00 0.00 307 GLU A O 18
ATOM 16487 N N . LEU A 1 20 ? -1.059 8.463 -5.472 1.00 0.00 308 LEU A N 18
ATOM 16488 C CA . LEU A 1 20 ? -0.564 7.239 -4.868 1.00 0.00 308 LEU A CA 18
ATOM 16489 C C . LEU A 1 20 ? -0.481 6.108 -5.880 1.00 0.00 308 LEU A C 18
ATOM 16490 O O . LEU A 1 20 ? -1.211 6.085 -6.875 1.00 0.00 308 LEU A O 18
ATOM 16506 N N . ILE A 1 21 ? 0.419 5.181 -5.620 1.00 0.00 309 ILE A N 18
ATOM 16507 C CA . ILE A 1 21 ? 0.523 3.959 -6.388 1.00 0.00 309 ILE A CA 18
ATOM 16508 C C . ILE A 1 21 ? 0.481 2.766 -5.444 1.00 0.00 309 ILE A C 18
ATOM 16509 O O . ILE A 1 21 ? 1.250 2.698 -4.481 1.00 0.00 309 ILE A O 18
ATOM 16525 N N . CYS A 1 22 ? -0.446 1.852 -5.678 1.00 0.00 310 CYS A N 18
ATOM 16526 C CA . CYS A 1 22 ? -0.562 0.672 -4.847 1.00 0.00 310 CYS A CA 18
ATOM 16527 C C . CYS A 1 22 ? 0.252 -0.464 -5.436 1.00 0.00 310 CYS A C 18
ATOM 16528 O O . CYS A 1 22 ? 0.153 -0.763 -6.632 1.00 0.00 310 CYS A O 18
ATOM 16536 N N . CYS A 1 23 ? 1.065 -1.077 -4.598 1.00 0.00 311 CYS A N 18
ATOM 16537 C CA . CYS A 1 23 ? 1.843 -2.236 -4.990 1.00 0.00 311 CYS A CA 18
ATOM 16538 C C . CYS A 1 23 ? 0.936 -3.403 -5.374 1.00 0.00 311 CYS A C 18
ATOM 16539 O O . CYS A 1 23 ? -0.203 -3.485 -4.914 1.00 0.00 311 CYS A O 18
ATOM 16546 N N . ASP A 1 24 ? 1.434 -4.276 -6.232 1.00 0.00 312 ASP A N 18
ATOM 16547 C CA . ASP A 1 24 ? 0.660 -5.422 -6.692 1.00 0.00 312 ASP A CA 18
ATOM 16548 C C . ASP A 1 24 ? 0.347 -6.381 -5.541 1.00 0.00 312 ASP A C 18
ATOM 16549 O O . ASP A 1 24 ? -0.804 -6.499 -5.117 1.00 0.00 312 ASP A O 18
ATOM 16558 N N . GLY A 1 25 ? 1.373 -7.062 -5.041 1.00 0.00 313 GLY A N 18
ATOM 16559 C CA . GLY A 1 25 ? 1.177 -8.035 -3.971 1.00 0.00 313 GLY A CA 18
ATOM 16560 C C . GLY A 1 25 ? 0.967 -7.417 -2.601 1.00 0.00 313 GLY A C 18
ATOM 16561 O O . GLY A 1 25 ? 0.456 -8.071 -1.692 1.00 0.00 313 GLY A O 18
ATOM 16565 N N . CYS A 1 26 ? 1.363 -6.168 -2.440 1.00 0.00 314 CYS A N 18
ATOM 16566 C CA . CYS A 1 26 ? 1.239 -5.509 -1.149 1.00 0.00 314 CYS A CA 18
ATOM 16567 C C . CYS A 1 26 ? 0.286 -4.322 -1.238 1.00 0.00 314 CYS A C 18
ATOM 16568 O O . CYS A 1 26 ? 0.364 -3.542 -2.173 1.00 0.00 314 CYS A O 18
ATOM 16575 N N . PRO A 1 27 ? -0.605 -4.159 -0.241 1.00 0.00 315 PRO A N 18
ATOM 16576 C CA . PRO A 1 27 ? -1.596 -3.068 -0.213 1.00 0.00 315 PRO A CA 18
ATOM 16577 C C . PRO A 1 27 ? -0.957 -1.715 0.097 1.00 0.00 315 PRO A C 18
ATOM 16578 O O . PRO A 1 27 ? -1.648 -0.717 0.300 1.00 0.00 315 PRO A O 18
ATOM 16589 N N . ARG A 1 28 ? 0.367 -1.715 0.162 1.00 0.00 316 ARG A N 18
ATOM 16590 C CA . ARG A 1 28 ? 1.147 -0.517 0.427 1.00 0.00 316 ARG A CA 18
ATOM 16591 C C . ARG A 1 28 ? 1.002 0.512 -0.696 1.00 0.00 316 ARG A C 18
ATOM 16592 O O . ARG A 1 28 ? 1.191 0.190 -1.871 1.00 0.00 316 ARG A O 18
ATOM 16613 N N . ALA A 1 29 ? 0.678 1.741 -0.315 1.00 0.00 317 ALA A N 18
ATOM 16614 C CA . ALA A 1 29 ? 0.621 2.846 -1.262 1.00 0.00 317 ALA A CA 18
ATOM 16615 C C . ALA A 1 29 ? 1.732 3.853 -0.981 1.00 0.00 317 ALA A C 18
ATOM 16616 O O . ALA A 1 29 ? 2.071 4.112 0.176 1.00 0.00 317 ALA A O 18
ATOM 16623 N N . PHE A 1 30 ? 2.301 4.406 -2.047 1.00 0.00 318 PHE A N 18
ATOM 16624 C CA . PHE A 1 30 ? 3.425 5.329 -1.924 1.00 0.00 318 PHE A CA 18
ATOM 16625 C C . PHE A 1 30 ? 3.330 6.431 -2.966 1.00 0.00 318 PHE A C 18
ATOM 16626 O O . PHE A 1 30 ? 2.617 6.288 -3.963 1.00 0.00 318 PHE A O 18
ATOM 16643 N N . HIS A 1 31 ? 4.028 7.537 -2.725 1.00 0.00 319 HIS A N 18
ATOM 16644 C CA . HIS A 1 31 ? 4.169 8.586 -3.725 1.00 0.00 319 HIS A CA 18
ATOM 16645 C C . HIS A 1 31 ? 5.399 8.326 -4.580 1.00 0.00 319 HIS A C 18
ATOM 16646 O O . HIS A 1 31 ? 6.355 7.711 -4.098 1.00 0.00 319 HIS A O 18
ATOM 16660 N N . LEU A 1 32 ? 5.389 8.796 -5.811 1.00 0.00 320 LEU A N 18
ATOM 16661 C CA . LEU A 1 32 ? 6.471 8.507 -6.746 1.00 0.00 320 LEU A CA 18
ATOM 16662 C C . LEU A 1 32 ? 7.824 8.974 -6.211 1.00 0.00 320 LEU A C 18
ATOM 16663 O O . LEU A 1 32 ? 8.750 8.174 -6.073 1.00 0.00 320 LEU A O 18
ATOM 16679 N N . ALA A 1 33 ? 7.935 10.261 -5.888 1.00 0.00 321 ALA A N 18
ATOM 16680 C CA . ALA A 1 33 ? 9.202 10.830 -5.439 1.00 0.00 321 ALA A CA 18
ATOM 16681 C C . ALA A 1 33 ? 9.513 10.440 -3.995 1.00 0.00 321 ALA A C 18
ATOM 16682 O O . ALA A 1 33 ? 10.657 10.530 -3.547 1.00 0.00 321 ALA A O 18
ATOM 16689 N N . CYS A 1 34 ? 8.491 10.025 -3.263 1.00 0.00 322 CYS A N 18
ATOM 16690 C CA . CYS A 1 34 ? 8.678 9.573 -1.896 1.00 0.00 322 CYS A CA 18
ATOM 16691 C C . CYS A 1 34 ? 9.208 8.143 -1.862 1.00 0.00 322 CYS A C 18
ATOM 16692 O O . CYS A 1 34 ? 9.665 7.661 -0.828 1.00 0.00 322 CYS A O 18
ATOM 16699 N N . LEU A 1 35 ? 9.119 7.463 -2.999 1.00 0.00 323 LEU A N 18
ATOM 16700 C CA . LEU A 1 35 ? 9.667 6.125 -3.135 1.00 0.00 323 LEU A CA 18
ATOM 16701 C C . LEU A 1 35 ? 11.181 6.177 -3.252 1.00 0.00 323 LEU A C 18
ATOM 16702 O O . LEU A 1 35 ? 11.755 7.228 -3.540 1.00 0.00 323 LEU A O 18
ATOM 16718 N N . SER A 1 36 ? 11.821 5.050 -3.027 1.00 0.00 324 SER A N 18
ATOM 16719 C CA . SER A 1 36 ? 13.256 4.930 -3.204 1.00 0.00 324 SER A CA 18
ATOM 16720 C C . SER A 1 36 ? 13.558 3.638 -3.969 1.00 0.00 324 SER A C 18
ATOM 16721 O O . SER A 1 36 ? 13.328 2.545 -3.448 1.00 0.00 324 SER A O 18
ATOM 16729 N N . PRO A 1 37 ? 14.060 3.725 -5.208 1.00 0.00 325 PRO A N 18
ATOM 16730 C CA . PRO A 1 37 ? 14.366 4.994 -5.876 1.00 0.00 325 PRO A CA 18
ATOM 16731 C C . PRO A 1 37 ? 13.110 5.763 -6.279 1.00 0.00 325 PRO A C 18
ATOM 16732 O O . PRO A 1 37 ? 12.090 5.166 -6.626 1.00 0.00 325 PRO A O 18
ATOM 16743 N N . PRO A 1 38 ? 13.179 7.100 -6.230 1.00 0.00 326 PRO A N 18
ATOM 16744 C CA . PRO A 1 38 ? 12.046 7.970 -6.558 1.00 0.00 326 PRO A CA 18
ATOM 16745 C C . PRO A 1 38 ? 11.664 7.883 -8.032 1.00 0.00 326 PRO A C 18
ATOM 16746 O O . PRO A 1 38 ? 12.496 8.098 -8.918 1.00 0.00 326 PRO A O 18
ATOM 16757 N N . LEU A 1 39 ? 10.408 7.562 -8.278 1.00 0.00 327 LEU A N 18
ATOM 16758 C CA . LEU A 1 39 ? 9.905 7.423 -9.636 1.00 0.00 327 LEU A CA 18
ATOM 16759 C C . LEU A 1 39 ? 9.552 8.786 -10.225 1.00 0.00 327 LEU A C 18
ATOM 16760 O O . LEU A 1 39 ? 9.270 9.736 -9.495 1.00 0.00 327 LEU A O 18
ATOM 16776 N N . ARG A 1 40 ? 9.594 8.871 -11.545 1.00 0.00 328 ARG A N 18
ATOM 16777 C CA . ARG A 1 40 ? 9.251 10.101 -12.251 1.00 0.00 328 ARG A CA 18
ATOM 16778 C C . ARG A 1 40 ? 7.808 10.045 -12.727 1.00 0.00 328 ARG A C 18
ATOM 16779 O O . ARG A 1 40 ? 7.113 11.060 -12.782 1.00 0.00 328 ARG A O 18
ATOM 16800 N N . GLU A 1 41 ? 7.371 8.846 -13.085 1.00 0.00 329 GLU A N 18
ATOM 16801 C CA . GLU A 1 41 ? 6.030 8.618 -13.598 1.00 0.00 329 GLU A CA 18
ATOM 16802 C C . GLU A 1 41 ? 5.478 7.325 -13.000 1.00 0.00 329 GLU A C 18
ATOM 16803 O O . GLU A 1 41 ? 6.245 6.463 -12.567 1.00 0.00 329 GLU A O 18
ATOM 16815 N N . ILE A 1 42 ? 4.157 7.208 -12.959 1.00 0.00 330 ILE A N 18
ATOM 16816 C CA . ILE A 1 42 ? 3.511 6.016 -12.432 1.00 0.00 330 ILE A CA 18
ATOM 16817 C C . ILE A 1 42 ? 3.655 4.847 -13.401 1.00 0.00 330 ILE A C 18
ATOM 16818 O O . ILE A 1 42 ? 3.159 4.900 -14.533 1.00 0.00 330 ILE A O 18
ATOM 16834 N N . PRO A 1 43 ? 4.362 3.786 -12.977 1.00 0.00 331 PRO A N 18
ATOM 16835 C CA . PRO A 1 43 ? 4.573 2.589 -13.797 1.00 0.00 331 PRO A CA 18
ATOM 16836 C C . PRO A 1 43 ? 3.265 1.886 -14.136 1.00 0.00 331 PRO A C 18
ATOM 16837 O O . PRO A 1 43 ? 2.404 1.692 -13.278 1.00 0.00 331 PRO A O 18
ATOM 16848 N N . SER A 1 44 ? 3.125 1.511 -15.394 1.00 0.00 332 SER A N 18
ATOM 16849 C CA . SER A 1 44 ? 1.935 0.832 -15.866 1.00 0.00 332 SER A CA 18
ATOM 16850 C C . SER A 1 44 ? 2.171 -0.679 -15.898 1.00 0.00 332 SER A C 18
ATOM 16851 O O . SER A 1 44 ? 2.853 -1.190 -16.787 1.00 0.00 332 SER A O 18
ATOM 16859 N N . GLY A 1 45 ? 1.628 -1.383 -14.9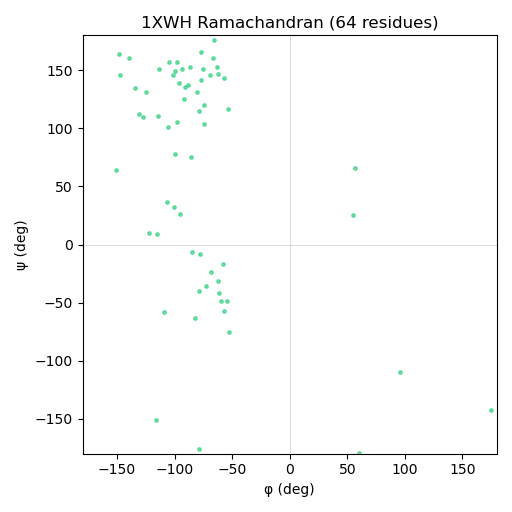19 1.00 0.00 333 GLY A N 18
ATOM 16860 C CA . GLY A 1 45 ? 1.783 -2.823 -14.864 1.00 0.00 333 GLY A CA 18
ATOM 16861 C C . GLY A 1 45 ? 1.817 -3.347 -13.441 1.00 0.00 333 GLY A C 18
ATOM 16862 O O . GLY A 1 45 ? 1.113 -2.836 -12.573 1.00 0.00 333 GLY A O 18
ATOM 16866 N N . THR A 1 46 ? 2.639 -4.356 -13.210 1.00 0.00 334 THR A N 18
ATOM 16867 C CA . THR A 1 46 ? 2.754 -4.963 -11.896 1.00 0.00 334 THR A CA 18
ATOM 16868 C C . THR A 1 46 ? 3.973 -4.423 -11.154 1.00 0.00 334 THR A C 18
ATOM 16869 O O . THR A 1 46 ? 5.113 -4.790 -11.449 1.00 0.00 334 THR A O 18
ATOM 16880 N N . TRP A 1 47 ? 3.726 -3.548 -10.192 1.00 0.00 335 TRP A N 18
ATOM 16881 C CA . TRP A 1 47 ? 4.794 -2.932 -9.430 1.00 0.00 335 TRP A CA 18
ATOM 16882 C C . TRP A 1 47 ? 4.955 -3.641 -8.091 1.00 0.00 335 TRP A C 18
ATOM 16883 O O . TRP A 1 47 ? 3.968 -4.021 -7.455 1.00 0.00 335 TRP A O 18
ATOM 16904 N N . ARG A 1 48 ? 6.199 -3.824 -7.660 1.00 0.00 336 ARG A N 18
ATOM 16905 C CA . ARG A 1 48 ? 6.483 -4.545 -6.427 1.00 0.00 336 ARG A CA 18
ATOM 16906 C C . ARG A 1 48 ? 7.320 -3.673 -5.492 1.00 0.00 336 ARG A C 18
ATOM 16907 O O . ARG A 1 48 ? 8.356 -3.149 -5.898 1.00 0.00 336 ARG A O 18
ATOM 16928 N N . CYS A 1 49 ? 6.861 -3.506 -4.271 1.00 0.00 337 CYS A N 18
ATOM 16929 C CA . CYS A 1 49 ? 7.569 -2.677 -3.305 1.00 0.00 337 CYS A CA 18
ATOM 16930 C C . CYS A 1 49 ? 8.671 -3.470 -2.600 1.00 0.00 337 CYS A C 18
ATOM 16931 O O . CYS A 1 49 ? 8.936 -4.623 -2.955 1.00 0.00 337 CYS A O 18
ATOM 16938 N N . SER A 1 50 ? 9.284 -2.868 -1.581 1.00 0.00 338 SER A N 18
ATOM 16939 C CA . SER A 1 50 ? 10.418 -3.473 -0.893 1.00 0.00 338 SER A CA 18
ATOM 16940 C C . SER A 1 50 ? 10.017 -4.802 -0.246 1.00 0.00 338 SER A C 18
ATOM 16941 O O . SER A 1 50 ? 10.767 -5.779 -0.298 1.00 0.00 338 SER A O 18
ATOM 16949 N N . SER A 1 51 ? 8.824 -4.832 0.341 1.00 0.00 339 SER A N 18
ATOM 16950 C CA . SER A 1 51 ? 8.313 -6.041 0.978 1.00 0.00 339 SER A CA 18
ATOM 16951 C C . SER A 1 51 ? 8.319 -7.217 -0.002 1.00 0.00 339 SER A C 18
ATOM 16952 O O . SER A 1 51 ? 8.783 -8.305 0.329 1.00 0.00 339 SER A O 18
ATOM 16960 N N . CYS A 1 52 ? 7.827 -6.980 -1.218 1.00 0.00 340 CYS A N 18
ATOM 16961 C CA . CYS A 1 52 ? 7.773 -8.016 -2.251 1.00 0.00 340 CYS A CA 18
ATOM 16962 C C . CYS A 1 52 ? 9.167 -8.545 -2.575 1.00 0.00 340 CYS A C 18
ATOM 16963 O O . CYS A 1 52 ? 9.363 -9.746 -2.766 1.00 0.00 340 CYS A O 18
ATOM 16970 N N . LEU A 1 53 ? 10.132 -7.636 -2.622 1.00 0.00 341 LEU A N 18
ATOM 16971 C CA . LEU A 1 53 ? 11.511 -7.988 -2.946 1.00 0.00 341 LEU A CA 18
ATOM 16972 C C . LEU A 1 53 ? 12.113 -8.883 -1.867 1.00 0.00 341 LEU A C 18
ATOM 16973 O O . LEU A 1 53 ? 12.970 -9.725 -2.143 1.00 0.00 341 LEU A O 18
ATOM 16989 N N . GLN A 1 54 ? 11.657 -8.696 -0.642 1.00 0.00 342 GLN A N 18
ATOM 16990 C CA . GLN A 1 54 ? 12.173 -9.452 0.496 1.00 0.00 342 GLN A CA 18
ATOM 16991 C C . GLN A 1 54 ? 11.279 -10.657 0.804 1.00 0.00 342 GLN A C 18
ATOM 16992 O O . GLN A 1 54 ? 11.627 -11.509 1.620 1.00 0.00 342 GLN A O 18
ATOM 17006 N N . ALA A 1 55 ? 10.135 -10.730 0.133 1.00 0.00 343 ALA A N 18
ATOM 17007 C CA . ALA A 1 55 ? 9.181 -11.814 0.357 1.00 0.00 343 ALA A CA 18
ATOM 17008 C C . ALA A 1 55 ? 9.416 -12.951 -0.629 1.00 0.00 343 ALA A C 18
ATOM 17009 O O . ALA A 1 55 ? 8.564 -13.825 -0.812 1.00 0.00 343 ALA A O 18
ATOM 17016 N N . THR A 1 56 ? 10.569 -12.923 -1.277 1.00 0.00 344 THR A N 18
ATOM 17017 C CA . THR A 1 56 ? 10.935 -13.943 -2.235 1.00 0.00 344 THR A CA 18
ATOM 17018 C C . THR A 1 56 ? 11.543 -15.149 -1.532 1.00 0.00 344 THR A C 18
ATOM 17019 O O . THR A 1 56 ? 12.526 -15.032 -0.796 1.00 0.00 344 THR A O 18
ATOM 17030 N N . VAL A 1 57 ? 10.930 -16.303 -1.739 1.00 0.00 345 VAL A N 18
ATOM 17031 C CA . VAL A 1 57 ? 11.374 -17.529 -1.106 1.00 0.00 345 VAL A CA 18
ATOM 17032 C C . VAL A 1 57 ? 12.304 -18.297 -2.035 1.00 0.00 345 VAL A C 18
ATOM 17033 O O . VAL A 1 57 ? 11.971 -18.547 -3.197 1.00 0.00 345 VAL A O 18
ATOM 17046 N N . GLN A 1 58 ? 13.468 -18.662 -1.520 1.00 0.00 346 GLN A N 18
ATOM 17047 C CA . GLN A 1 58 ? 14.450 -19.404 -2.293 1.00 0.00 346 GLN A CA 18
ATOM 17048 C C . GLN A 1 58 ? 14.578 -20.830 -1.766 1.00 0.00 346 GLN A C 18
ATOM 17049 O O . GLN A 1 58 ? 15.318 -21.642 -2.321 1.00 0.00 346 GLN A O 18
ATOM 17063 N N . GLU A 1 59 ? 13.857 -21.121 -0.695 1.00 0.00 347 GLU A N 18
ATOM 17064 C CA . GLU A 1 59 ? 13.826 -22.466 -0.129 1.00 0.00 347 GLU A CA 18
ATOM 17065 C C . GLU A 1 59 ? 12.754 -23.288 -0.844 1.00 0.00 347 GLU A C 18
ATOM 17066 O O . GLU A 1 59 ? 11.567 -23.185 -0.534 1.00 0.00 347 GLU A O 18
ATOM 17078 N N . VAL A 1 60 ? 13.180 -24.082 -1.819 1.00 0.00 348 VAL A N 18
ATOM 17079 C CA . VAL A 1 60 ? 12.256 -24.838 -2.650 1.00 0.00 348 VAL A CA 18
ATOM 17080 C C . VAL A 1 60 ? 11.998 -26.232 -2.094 1.00 0.00 348 VAL A C 18
ATOM 17081 O O . VAL A 1 60 ? 12.817 -26.786 -1.356 1.00 0.00 348 VAL A O 18
ATOM 17094 N N . GLN A 1 61 ? 10.841 -26.780 -2.435 1.00 0.00 349 GLN A N 18
ATOM 17095 C CA . GLN A 1 61 ? 10.469 -28.126 -2.032 1.00 0.00 349 GLN A CA 18
ATOM 17096 C C . GLN A 1 61 ? 10.934 -29.138 -3.075 1.00 0.00 349 GLN A C 18
ATOM 17097 O O . GLN A 1 61 ? 10.691 -28.964 -4.267 1.00 0.00 349 GLN A O 18
ATOM 17111 N N . PRO A 1 62 ? 11.611 -30.208 -2.629 1.00 0.00 350 PRO A N 18
ATOM 17112 C CA . PRO A 1 62 ? 12.093 -31.276 -3.513 1.00 0.00 350 PRO A CA 18
ATOM 17113 C C . PRO A 1 62 ? 10.949 -32.149 -4.032 1.00 0.00 350 PRO A C 18
ATOM 17114 O O . PRO A 1 62 ? 10.827 -33.318 -3.659 1.00 0.00 350 PRO A O 18
ATOM 17125 N N . ARG A 1 63 ? 10.114 -31.567 -4.882 1.00 0.00 351 ARG A N 18
ATOM 17126 C CA . ARG A 1 63 ? 8.968 -32.270 -5.451 1.00 0.00 351 ARG A CA 18
ATOM 17127 C C . ARG A 1 63 ? 9.399 -33.376 -6.409 1.00 0.00 351 ARG A C 18
ATOM 17128 O O . ARG A 1 63 ? 8.834 -34.474 -6.394 1.00 0.00 351 ARG A O 18
ATOM 17149 N N . ALA A 1 64 ? 10.401 -33.093 -7.223 1.00 0.00 352 ALA A N 18
ATOM 17150 C CA . ALA A 1 64 ? 10.849 -34.045 -8.228 1.00 0.00 352 ALA A CA 18
ATOM 17151 C C . ALA A 1 64 ? 11.660 -35.168 -7.587 1.00 0.00 352 ALA A C 18
ATOM 17152 O O . ALA A 1 64 ? 11.184 -36.295 -7.481 1.00 0.00 352 ALA A O 18
ATOM 17159 N N . GLU A 1 65 ? 12.876 -34.852 -7.154 1.00 0.00 353 GLU A N 18
ATOM 17160 C CA . GLU A 1 65 ? 13.743 -35.854 -6.529 1.00 0.00 353 GLU A CA 18
ATOM 17161 C C . GLU A 1 65 ? 14.911 -35.215 -5.781 1.00 0.00 353 GLU A C 18
ATOM 17162 O O . GLU A 1 65 ? 15.558 -35.870 -4.956 1.00 0.00 353 GLU A O 18
ATOM 17174 N N . GLU A 1 66 ? 15.178 -33.940 -6.072 1.00 0.00 354 GLU A N 18
ATOM 17175 C CA . GLU A 1 66 ? 16.265 -33.198 -5.428 1.00 0.00 354 GLU A CA 18
ATOM 17176 C C . GLU A 1 66 ? 17.614 -33.832 -5.750 1.00 0.00 354 GLU A C 18
ATOM 17177 O O . GLU A 1 66 ? 17.855 -34.248 -6.890 1.00 0.00 354 GLU A O 18
ATOM 17191 N N . GLY A 1 1 ? -2.063 -13.755 -10.332 1.00 0.00 289 GLY A N 19
ATOM 17192 C CA . GLY A 1 1 ? -0.743 -13.691 -9.656 1.00 0.00 289 GLY A CA 19
ATOM 17193 C C . GLY A 1 1 ? -0.831 -13.092 -8.267 1.00 0.00 289 GLY A C 19
ATOM 17194 O O . GLY A 1 1 ? -0.032 -13.421 -7.392 1.00 0.00 289 GLY A O 19
ATOM 17199 N N . ALA A 1 2 ? -1.793 -12.202 -8.064 1.00 0.00 290 ALA A N 19
ATOM 17200 C CA . ALA A 1 2 ? -2.001 -11.586 -6.766 1.00 0.00 290 ALA A CA 19
ATOM 17201 C C . ALA A 1 2 ? -3.478 -11.284 -6.541 1.00 0.00 290 ALA A C 19
ATOM 17202 O O . ALA A 1 2 ? -4.170 -10.807 -7.437 1.00 0.00 290 ALA A O 19
ATOM 17209 N N . MET A 1 3 ? -3.956 -11.566 -5.342 1.00 0.00 291 MET A N 19
ATOM 17210 C CA . MET A 1 3 ? -5.346 -11.301 -4.991 1.00 0.00 291 MET A CA 19
ATOM 17211 C C . MET A 1 3 ? -5.465 -9.956 -4.293 1.00 0.00 291 MET A C 19
ATOM 17212 O O . MET A 1 3 ? -5.683 -9.888 -3.079 1.00 0.00 291 MET A O 19
ATOM 17226 N N . ALA A 1 4 ? -5.307 -8.892 -5.056 1.00 0.00 292 ALA A N 19
ATOM 17227 C CA . ALA A 1 4 ? -5.351 -7.545 -4.511 1.00 0.00 292 ALA A CA 19
ATOM 17228 C C . ALA A 1 4 ? -6.749 -6.956 -4.619 1.00 0.00 292 ALA A C 19
ATOM 17229 O O . ALA A 1 4 ? -7.150 -6.469 -5.681 1.00 0.00 292 ALA A O 19
ATOM 17236 N N . GLN A 1 5 ? -7.489 -7.013 -3.534 1.00 0.00 293 GLN A N 19
ATOM 17237 C CA . GLN A 1 5 ? -8.827 -6.445 -3.475 1.00 0.00 293 GLN A CA 19
ATOM 17238 C C . GLN A 1 5 ? -8.807 -5.130 -2.719 1.00 0.00 293 GLN A C 19
ATOM 17239 O O . GLN A 1 5 ? -9.716 -4.307 -2.839 1.00 0.00 293 GLN A O 19
ATOM 17253 N N . LYS A 1 6 ? -7.764 -4.950 -1.920 1.00 0.00 294 LYS A N 19
ATOM 17254 C CA . LYS A 1 6 ? -7.649 -3.781 -1.070 1.00 0.00 294 LYS A CA 19
ATOM 17255 C C . LYS A 1 6 ? -6.323 -3.075 -1.305 1.00 0.00 294 LYS A C 19
ATOM 17256 O O . LYS A 1 6 ? -5.281 -3.722 -1.438 1.00 0.00 294 LYS A O 19
ATOM 17275 N N . ASN A 1 7 ? -6.369 -1.757 -1.369 1.00 0.00 295 ASN A N 19
ATOM 17276 C CA . ASN A 1 7 ? -5.166 -0.947 -1.425 1.00 0.00 295 ASN A CA 19
ATOM 17277 C C . ASN A 1 7 ? -5.310 0.212 -0.453 1.00 0.00 295 ASN A C 19
ATOM 17278 O O . ASN A 1 7 ? -6.365 0.846 -0.382 1.00 0.00 295 ASN A O 19
ATOM 17289 N N . GLU A 1 8 ? -4.272 0.461 0.318 1.00 0.00 296 GLU A N 19
ATOM 17290 C CA . GLU A 1 8 ? -4.327 1.481 1.346 1.00 0.00 296 GLU A CA 19
ATOM 17291 C C . GLU A 1 8 ? -4.177 2.860 0.719 1.00 0.00 296 GLU A C 19
ATOM 17292 O O . GLU A 1 8 ? -3.292 3.085 -0.098 1.00 0.00 296 GLU A O 19
ATOM 17304 N N . ASP A 1 9 ? -5.039 3.779 1.117 1.00 0.00 297 ASP A N 19
ATOM 17305 C CA . ASP A 1 9 ? -5.017 5.126 0.552 1.00 0.00 297 ASP A CA 19
ATOM 17306 C C . ASP A 1 9 ? -4.164 6.050 1.403 1.00 0.00 297 ASP A C 19
ATOM 17307 O O . ASP A 1 9 ? -4.389 7.263 1.435 1.00 0.00 297 ASP A O 19
ATOM 17316 N N . GLU A 1 10 ? -3.159 5.484 2.043 1.00 0.00 298 GLU A N 19
ATOM 17317 C CA . GLU A 1 10 ? -2.261 6.240 2.894 1.00 0.00 298 GLU A CA 19
ATOM 17318 C C . GLU A 1 10 ? -0.826 5.943 2.482 1.00 0.00 298 GLU A C 19
ATOM 17319 O O . GLU A 1 10 ? -0.458 4.781 2.324 1.00 0.00 298 GLU A O 19
ATOM 17331 N N . CYS A 1 11 ? -0.026 6.975 2.288 1.00 0.00 299 CYS A N 19
ATOM 17332 C CA . CYS A 1 11 ? 1.375 6.783 1.951 1.00 0.00 299 CYS A CA 19
ATOM 17333 C C . CYS A 1 11 ? 2.149 6.306 3.169 1.00 0.00 299 CYS A C 19
ATOM 17334 O O . CYS A 1 11 ? 2.307 7.047 4.142 1.00 0.00 299 CYS A O 19
ATOM 17341 N N . ALA A 1 12 ? 2.619 5.066 3.111 1.00 0.00 300 ALA A N 19
ATOM 17342 C CA . ALA A 1 12 ? 3.401 4.465 4.199 1.00 0.00 300 ALA A CA 19
ATOM 17343 C C . ALA A 1 12 ? 4.656 5.279 4.539 1.00 0.00 300 ALA A C 19
ATOM 17344 O O . ALA A 1 12 ? 5.324 5.009 5.530 1.00 0.00 300 ALA A O 19
ATOM 17351 N N . VAL A 1 13 ? 4.980 6.265 3.716 1.00 0.00 301 VAL A N 19
ATOM 17352 C CA . VAL A 1 13 ? 6.122 7.125 3.986 1.00 0.00 301 VAL A CA 19
ATOM 17353 C C . VAL A 1 13 ? 5.728 8.304 4.878 1.00 0.00 301 VAL A C 19
ATOM 17354 O O . VAL A 1 13 ? 6.175 8.404 6.023 1.00 0.00 301 VAL A O 19
ATOM 17367 N N . CYS A 1 14 ? 4.859 9.172 4.373 1.00 0.00 302 CYS A N 19
ATOM 17368 C CA . CYS A 1 14 ? 4.571 10.437 5.047 1.00 0.00 302 CYS A CA 19
ATOM 17369 C C . CYS A 1 14 ? 3.191 10.459 5.707 1.00 0.00 302 CYS A C 19
ATOM 17370 O O . CYS A 1 14 ? 2.834 11.438 6.360 1.00 0.00 302 CYS A O 19
ATOM 17377 N N . ARG A 1 15 ? 2.435 9.367 5.559 1.00 0.00 303 ARG A N 19
ATOM 17378 C CA . ARG A 1 15 ? 1.055 9.290 6.065 1.00 0.00 303 ARG A CA 19
ATOM 17379 C C . ARG A 1 15 ? 0.137 10.280 5.342 1.00 0.00 303 ARG A C 19
ATOM 17380 O O . ARG A 1 15 ? -0.868 10.718 5.902 1.00 0.00 303 ARG A O 19
ATOM 17401 N N . ASP A 1 16 ? 0.493 10.636 4.119 1.00 0.00 304 ASP A N 19
ATOM 17402 C CA . ASP A 1 16 ? -0.327 11.528 3.306 1.00 0.00 304 ASP A CA 19
ATOM 17403 C C . ASP A 1 16 ? -0.934 10.761 2.142 1.00 0.00 304 ASP A C 19
ATOM 17404 O O . ASP A 1 16 ? -0.558 9.614 1.888 1.00 0.00 304 ASP A O 19
ATOM 17413 N N . GLY A 1 17 ? -1.872 11.381 1.441 1.00 0.00 305 GLY A N 19
ATOM 17414 C CA . GLY A 1 17 ? -2.484 10.738 0.300 1.00 0.00 305 GLY A CA 19
ATOM 17415 C C . GLY A 1 17 ? -2.288 11.534 -0.967 1.00 0.00 305 GLY A C 19
ATOM 17416 O O . GLY A 1 17 ? -1.411 12.397 -1.032 1.00 0.00 305 GLY A O 19
ATOM 17420 N N . GLY A 1 18 ? -3.103 11.257 -1.975 1.00 0.00 306 GLY A N 19
ATOM 17421 C CA . GLY A 1 18 ? -2.986 11.959 -3.233 1.00 0.00 306 GLY A CA 19
ATOM 17422 C C . GLY A 1 18 ? -2.725 11.019 -4.392 1.00 0.00 306 GLY A C 19
ATOM 17423 O O . GLY A 1 18 ? -3.386 9.983 -4.515 1.00 0.00 306 GLY A O 19
ATOM 17427 N N . GLU A 1 19 ? -1.758 11.365 -5.226 1.00 0.00 307 GLU A N 19
ATOM 17428 C CA . GLU A 1 19 ? -1.389 10.522 -6.358 1.00 0.00 307 GLU A CA 19
ATOM 17429 C C . GLU A 1 19 ? -0.500 9.383 -5.866 1.00 0.00 307 GLU A C 19
ATOM 17430 O O . GLU A 1 19 ? 0.724 9.417 -6.006 1.00 0.00 307 GLU A O 19
ATOM 17442 N N . LEU A 1 20 ? -1.135 8.391 -5.273 1.00 0.00 308 LEU A N 19
ATOM 17443 C CA . LEU A 1 20 ? -0.434 7.256 -4.716 1.00 0.00 308 LEU A CA 19
ATOM 17444 C C . LEU A 1 20 ? -0.336 6.124 -5.718 1.00 0.00 308 LEU A C 19
ATOM 17445 O O . LEU A 1 20 ? -1.172 6.003 -6.624 1.00 0.00 308 LEU A O 19
ATOM 17461 N N . ILE A 1 21 ? 0.681 5.306 -5.567 1.00 0.00 309 ILE A N 19
ATOM 17462 C CA . ILE A 1 21 ? 0.823 4.102 -6.355 1.00 0.00 309 ILE A CA 19
ATOM 17463 C C . ILE A 1 21 ? 0.917 2.906 -5.422 1.00 0.00 309 ILE A C 19
ATOM 17464 O O . ILE A 1 21 ? 1.803 2.845 -4.567 1.00 0.00 309 ILE A O 19
ATOM 17480 N N . CYS A 1 22 ? -0.026 1.985 -5.533 1.00 0.00 310 CYS A N 19
ATOM 17481 C CA . CYS A 1 22 ? -0.056 0.824 -4.659 1.00 0.00 310 CYS A CA 19
ATOM 17482 C C . CYS A 1 22 ? 0.675 -0.333 -5.315 1.00 0.00 310 CYS A C 19
ATOM 17483 O O . CYS A 1 22 ? 0.573 -0.549 -6.526 1.00 0.00 310 CYS A O 19
ATOM 17491 N N . CYS A 1 23 ? 1.435 -1.061 -4.504 1.00 0.00 311 CYS A N 19
ATOM 17492 C CA . CYS A 1 23 ? 2.131 -2.243 -4.976 1.00 0.00 311 CYS A CA 19
ATOM 17493 C C . CYS A 1 23 ? 1.134 -3.301 -5.446 1.00 0.00 311 CYS A C 19
ATOM 17494 O O . CYS A 1 23 ? 0.027 -3.392 -4.913 1.00 0.00 311 CYS A O 19
ATOM 17501 N N . ASP A 1 24 ? 1.531 -4.081 -6.447 1.00 0.00 312 ASP A N 19
ATOM 17502 C CA . ASP A 1 24 ? 0.629 -5.039 -7.092 1.00 0.00 312 ASP A CA 19
ATOM 17503 C C . ASP A 1 24 ? -0.067 -5.945 -6.077 1.00 0.00 312 ASP A C 19
ATOM 17504 O O . ASP A 1 24 ? -1.293 -5.913 -5.946 1.00 0.00 312 ASP A O 19
ATOM 17513 N N . GLY A 1 25 ? 0.709 -6.757 -5.373 1.00 0.00 313 GLY A N 19
ATOM 17514 C CA . GLY A 1 25 ? 0.131 -7.651 -4.389 1.00 0.00 313 GLY A CA 19
ATOM 17515 C C . GLY A 1 25 ? 0.226 -7.126 -2.968 1.00 0.00 313 GLY A C 19
ATOM 17516 O O . GLY A 1 25 ? -0.221 -7.784 -2.028 1.00 0.00 313 GLY A O 19
ATOM 17520 N N . CYS A 1 26 ? 0.804 -5.947 -2.801 1.00 0.00 314 CYS A N 19
ATOM 17521 C CA . CYS A 1 26 ? 0.960 -5.357 -1.475 1.00 0.00 314 CYS A CA 19
ATOM 17522 C C . CYS A 1 26 ? 0.155 -4.071 -1.372 1.00 0.00 314 CYS A C 19
ATOM 17523 O O . CYS A 1 26 ? 0.352 -3.149 -2.161 1.00 0.00 314 CYS A O 19
ATOM 17530 N N . PRO A 1 27 ? -0.748 -3.986 -0.381 1.00 0.00 315 PRO A N 19
ATOM 17531 C CA . PRO A 1 27 ? -1.671 -2.850 -0.235 1.00 0.00 315 PRO A CA 19
ATOM 17532 C C . PRO A 1 27 ? -0.981 -1.542 0.156 1.00 0.00 315 PRO A C 19
ATOM 17533 O O . PRO A 1 27 ? -1.629 -0.502 0.240 1.00 0.00 315 PRO A O 19
ATOM 17544 N N . ARG A 1 28 ? 0.322 -1.601 0.424 1.00 0.00 316 ARG A N 19
ATOM 17545 C CA . ARG A 1 28 ? 1.077 -0.408 0.792 1.00 0.00 316 ARG A CA 19
ATOM 17546 C C . ARG A 1 28 ? 1.182 0.557 -0.381 1.00 0.00 316 ARG A C 19
ATOM 17547 O O . ARG A 1 28 ? 1.636 0.187 -1.472 1.00 0.00 316 ARG A O 19
ATOM 17568 N N . ALA A 1 29 ? 0.762 1.793 -0.154 1.00 0.00 317 ALA A N 19
ATOM 17569 C CA . ALA A 1 29 ? 0.827 2.827 -1.173 1.00 0.00 317 ALA A CA 19
ATOM 17570 C C . ALA A 1 29 ? 1.937 3.818 -0.861 1.00 0.00 317 ALA A C 19
ATOM 17571 O O . ALA A 1 29 ? 2.273 4.056 0.307 1.00 0.00 317 ALA A O 19
ATOM 17578 N N . PHE A 1 30 ? 2.492 4.392 -1.912 1.00 0.00 318 PHE A N 19
ATOM 17579 C CA . PHE A 1 30 ? 3.611 5.319 -1.794 1.00 0.00 318 PHE A CA 19
ATOM 17580 C C . PHE A 1 30 ? 3.480 6.421 -2.833 1.00 0.00 318 PHE A C 19
ATOM 17581 O O . PHE A 1 30 ? 2.790 6.250 -3.837 1.00 0.00 318 PHE A O 19
ATOM 17598 N N . HIS A 1 31 ? 4.118 7.556 -2.578 1.00 0.00 319 HIS A N 19
ATOM 17599 C CA . HIS A 1 31 ? 4.203 8.619 -3.565 1.00 0.00 319 HIS A CA 19
ATOM 17600 C C . HIS A 1 31 ? 5.421 8.388 -4.448 1.00 0.00 319 HIS A C 19
ATOM 17601 O O . HIS A 1 31 ? 6.393 7.781 -4.000 1.00 0.00 319 HIS A O 19
ATOM 17615 N N . LEU A 1 32 ? 5.375 8.866 -5.681 1.00 0.00 320 LEU A N 19
ATOM 17616 C CA . LEU A 1 32 ? 6.436 8.605 -6.652 1.00 0.00 320 LEU A CA 19
ATOM 17617 C C . LEU A 1 32 ? 7.812 8.994 -6.115 1.00 0.00 320 LEU A C 19
ATOM 17618 O O . LEU A 1 32 ? 8.713 8.156 -6.041 1.00 0.00 320 LEU A O 19
ATOM 17634 N N . ALA A 1 33 ? 7.961 10.251 -5.713 1.00 0.00 321 ALA A N 19
ATOM 17635 C CA . ALA A 1 33 ? 9.247 10.766 -5.250 1.00 0.00 321 ALA A CA 19
ATOM 17636 C C . ALA A 1 33 ? 9.587 10.280 -3.848 1.00 0.00 321 ALA A C 19
ATOM 17637 O O . ALA A 1 33 ? 10.748 10.310 -3.434 1.00 0.00 321 ALA A O 19
ATOM 17644 N N . CYS A 1 34 ? 8.581 9.838 -3.104 1.00 0.00 322 CYS A N 19
ATOM 17645 C CA . CYS A 1 34 ? 8.799 9.347 -1.758 1.00 0.00 322 CYS A CA 19
ATOM 17646 C C . CYS A 1 34 ? 9.375 7.938 -1.785 1.00 0.00 322 CYS A C 19
ATOM 17647 O O . CYS A 1 34 ? 10.005 7.488 -0.822 1.00 0.00 322 CYS A O 19
ATOM 17654 N N . LEU A 1 35 ? 9.141 7.240 -2.890 1.00 0.00 323 LEU A N 19
ATOM 17655 C CA . LEU A 1 35 ? 9.704 5.918 -3.094 1.00 0.00 323 LEU A CA 19
ATOM 17656 C C . LEU A 1 35 ? 11.227 6.016 -3.182 1.00 0.00 323 LEU A C 19
ATOM 17657 O O . LEU A 1 35 ? 11.765 7.031 -3.610 1.00 0.00 323 LEU A O 19
ATOM 17673 N N . SER A 1 36 ? 11.918 4.978 -2.739 1.00 0.00 324 SER A N 19
ATOM 17674 C CA . SER A 1 36 ? 13.359 4.902 -2.890 1.00 0.00 324 SER A CA 19
ATOM 17675 C C . SER A 1 36 ? 13.724 3.553 -3.502 1.00 0.00 324 SER A C 19
ATOM 17676 O O . SER A 1 36 ? 13.543 2.515 -2.859 1.00 0.00 324 SER A O 19
ATOM 17684 N N . PRO A 1 37 ? 14.224 3.535 -4.756 1.00 0.00 325 PRO A N 19
ATOM 17685 C CA . PRO A 1 37 ? 14.475 4.748 -5.545 1.00 0.00 325 PRO A CA 19
ATOM 17686 C C . PRO A 1 37 ? 13.187 5.396 -6.067 1.00 0.00 325 PRO A C 19
ATOM 17687 O O . PRO A 1 37 ? 12.227 4.704 -6.406 1.00 0.00 325 PRO A O 19
ATOM 17698 N N . PRO A 1 38 ? 13.169 6.740 -6.133 1.00 0.00 326 PRO A N 19
ATOM 17699 C CA . PRO A 1 38 ? 11.984 7.512 -6.534 1.00 0.00 326 PRO A CA 19
ATOM 17700 C C . PRO A 1 38 ? 11.549 7.227 -7.961 1.00 0.00 326 PRO A C 19
ATOM 17701 O O . PRO A 1 38 ? 12.350 7.299 -8.900 1.00 0.00 326 PRO A O 19
ATOM 17712 N N . LEU A 1 39 ? 10.273 6.914 -8.133 1.00 0.00 327 LEU A N 19
ATOM 17713 C CA . LEU A 1 39 ? 9.711 6.638 -9.439 1.00 0.00 327 LEU A CA 19
ATOM 17714 C C . LEU A 1 39 ? 9.410 7.937 -10.171 1.00 0.00 327 LEU A C 19
ATOM 17715 O O . LEU A 1 39 ? 9.013 8.931 -9.566 1.00 0.00 327 LEU A O 19
ATOM 17731 N N . ARG A 1 40 ? 9.607 7.920 -11.484 1.00 0.00 328 ARG A N 19
ATOM 17732 C CA . ARG A 1 40 ? 9.311 9.073 -12.314 1.00 0.00 328 ARG A CA 19
ATOM 17733 C C . ARG A 1 40 ? 7.840 9.094 -12.708 1.00 0.00 328 ARG A C 19
ATOM 17734 O O . ARG A 1 40 ? 7.160 10.109 -12.558 1.00 0.00 328 ARG A O 19
ATOM 17755 N N . GLU A 1 41 ? 7.358 7.964 -13.203 1.00 0.00 329 GLU A N 19
ATOM 17756 C CA . GLU A 1 41 ? 5.993 7.845 -13.689 1.00 0.00 329 GLU A CA 19
ATOM 17757 C C . GLU A 1 41 ? 5.411 6.509 -13.256 1.00 0.00 329 GLU A C 19
ATOM 17758 O O . GLU A 1 41 ? 6.154 5.564 -12.991 1.00 0.00 329 GLU A O 19
ATOM 17770 N N . ILE A 1 42 ? 4.090 6.441 -13.167 1.00 0.00 330 ILE A N 19
ATOM 17771 C CA . ILE A 1 42 ? 3.409 5.225 -12.741 1.00 0.00 330 ILE A CA 19
ATOM 17772 C C . ILE A 1 42 ? 3.389 4.191 -13.866 1.00 0.00 330 ILE A C 19
ATOM 17773 O O . ILE A 1 42 ? 2.789 4.420 -14.916 1.00 0.00 330 ILE A O 19
ATOM 17789 N N . PRO A 1 43 ? 4.052 3.041 -13.658 1.00 0.00 331 PRO A N 19
ATOM 17790 C CA . PRO A 1 43 ? 4.123 1.982 -14.660 1.00 0.00 331 PRO A CA 19
ATOM 17791 C C . PRO A 1 43 ? 2.802 1.230 -14.814 1.00 0.00 331 PRO A C 19
ATOM 17792 O O . PRO A 1 43 ? 2.153 0.867 -13.832 1.00 0.00 331 PRO A O 19
ATOM 17803 N N . SER A 1 44 ? 2.414 1.003 -16.056 1.00 0.00 332 SER A N 19
ATOM 17804 C CA . SER A 1 44 ? 1.189 0.277 -16.353 1.00 0.00 332 SER A CA 19
ATOM 17805 C C . SER A 1 44 ? 1.457 -1.230 -16.309 1.00 0.00 332 SER A C 19
ATOM 17806 O O . SER A 1 44 ? 1.739 -1.852 -17.340 1.00 0.00 332 SER A O 19
ATOM 17814 N N . GLY A 1 45 ? 1.396 -1.802 -15.120 1.00 0.00 333 GLY A N 19
ATOM 17815 C CA . GLY A 1 45 ? 1.640 -3.219 -14.968 1.00 0.00 333 GLY A CA 19
ATOM 17816 C C . GLY A 1 45 ? 1.810 -3.616 -13.517 1.00 0.00 333 GLY A C 19
ATOM 17817 O O . GLY A 1 45 ? 1.130 -3.079 -12.646 1.00 0.00 333 GLY A O 19
ATOM 17821 N N . THR A 1 46 ? 2.718 -4.539 -13.261 1.00 0.00 334 THR A N 19
ATOM 17822 C CA . THR A 1 46 ? 2.940 -5.032 -11.912 1.00 0.00 334 THR A CA 19
ATOM 17823 C C . THR A 1 46 ? 4.125 -4.322 -11.257 1.00 0.00 334 THR A C 19
ATOM 17824 O O . THR A 1 46 ? 5.279 -4.558 -11.625 1.00 0.00 334 THR A O 19
ATOM 17835 N N . TRP A 1 47 ? 3.841 -3.431 -10.321 1.00 0.00 335 TRP A N 19
ATOM 17836 C CA . TRP A 1 47 ? 4.892 -2.746 -9.586 1.00 0.00 335 TRP A CA 19
ATOM 17837 C C . TRP A 1 47 ? 5.111 -3.419 -8.237 1.00 0.00 335 TRP A C 19
ATOM 17838 O O . TRP A 1 47 ? 4.155 -3.858 -7.594 1.00 0.00 335 TRP A O 19
ATOM 17859 N N . ARG A 1 48 ? 6.364 -3.501 -7.815 1.00 0.00 336 ARG A N 19
ATOM 17860 C CA . ARG A 1 48 ? 6.707 -4.145 -6.558 1.00 0.00 336 ARG A CA 19
ATOM 17861 C C . ARG A 1 48 ? 7.431 -3.165 -5.647 1.00 0.00 336 ARG A C 19
ATOM 17862 O O . ARG A 1 48 ? 8.397 -2.525 -6.053 1.00 0.00 336 ARG A O 19
ATOM 17883 N N . CYS A 1 49 ? 6.955 -3.039 -4.424 1.00 0.00 337 CYS A N 19
ATOM 17884 C CA . CYS A 1 49 ? 7.580 -2.147 -3.455 1.00 0.00 337 CYS A CA 19
ATOM 17885 C C . CYS A 1 49 ? 8.658 -2.882 -2.653 1.00 0.00 337 CYS A C 19
ATOM 17886 O O . CYS A 1 49 ? 9.007 -4.020 -2.979 1.00 0.00 337 CYS A O 19
ATOM 17893 N N . SER A 1 50 ? 9.147 -2.243 -1.595 1.00 0.00 338 SER A N 19
ATOM 17894 C CA . SER A 1 50 ? 10.218 -2.799 -0.782 1.00 0.00 338 SER A CA 19
ATOM 17895 C C . SER A 1 50 ? 9.815 -4.149 -0.190 1.00 0.00 338 SER A C 19
ATOM 17896 O O . SER A 1 50 ? 10.612 -5.086 -0.162 1.00 0.00 338 SER A O 19
ATOM 17904 N N . SER A 1 51 ? 8.564 -4.237 0.248 1.00 0.00 339 SER A N 19
ATOM 17905 C CA . SER A 1 51 ? 8.030 -5.464 0.832 1.00 0.00 339 SER A CA 19
ATOM 17906 C C . SER A 1 51 ? 8.238 -6.654 -0.108 1.00 0.00 339 SER A C 19
ATOM 17907 O O . SER A 1 51 ? 8.709 -7.704 0.318 1.00 0.00 339 SER A O 19
ATOM 17915 N N . CYS A 1 52 ? 7.907 -6.481 -1.379 1.00 0.00 340 CYS A N 19
ATOM 17916 C CA . CYS A 1 52 ? 8.062 -7.552 -2.359 1.00 0.00 340 CYS A CA 19
ATOM 17917 C C . CYS A 1 52 ? 9.530 -7.870 -2.613 1.00 0.00 340 CYS A C 19
ATOM 17918 O O . CYS A 1 52 ? 9.904 -9.032 -2.768 1.00 0.00 340 CYS A O 19
ATOM 17925 N N . LEU A 1 53 ? 10.362 -6.837 -2.634 1.00 0.00 341 LEU A N 19
ATOM 17926 C CA . LEU A 1 53 ? 11.780 -7.006 -2.925 1.00 0.00 341 LEU A CA 19
ATOM 17927 C C . LEU A 1 53 ? 12.474 -7.793 -1.818 1.00 0.00 341 LEU A C 19
ATOM 17928 O O . LEU A 1 53 ? 13.323 -8.647 -2.080 1.00 0.00 341 LEU A O 19
ATOM 17944 N N . GLN A 1 54 ? 12.098 -7.517 -0.577 1.00 0.00 342 GLN A N 19
ATOM 17945 C CA . GLN A 1 54 ? 12.710 -8.179 0.573 1.00 0.00 342 GLN A CA 19
ATOM 17946 C C . GLN A 1 54 ? 11.912 -9.419 0.990 1.00 0.00 342 GLN A C 19
ATOM 17947 O O . GLN A 1 54 ? 12.264 -10.097 1.951 1.00 0.00 342 GLN A O 19
ATOM 17961 N N . ALA A 1 55 ? 10.838 -9.704 0.264 1.00 0.00 343 ALA A N 19
ATOM 17962 C CA . ALA A 1 55 ? 9.999 -10.862 0.562 1.00 0.00 343 ALA A CA 19
ATOM 17963 C C . ALA A 1 55 ? 10.718 -12.161 0.233 1.00 0.00 343 ALA A C 19
ATOM 17964 O O . ALA A 1 55 ? 10.527 -13.180 0.904 1.00 0.00 343 ALA A O 19
ATOM 17971 N N . THR A 1 56 ? 11.545 -12.122 -0.790 1.00 0.00 344 THR A N 19
ATOM 17972 C CA . THR A 1 56 ? 12.307 -13.288 -1.188 1.00 0.00 344 THR A CA 19
ATOM 17973 C C . THR A 1 56 ? 13.629 -13.326 -0.420 1.00 0.00 344 THR A C 19
ATOM 17974 O O . THR A 1 56 ? 14.534 -12.526 -0.679 1.00 0.00 344 THR A O 19
ATOM 17985 N N . VAL A 1 57 ? 13.726 -14.242 0.527 1.00 0.00 345 VAL A N 19
ATOM 17986 C CA . VAL A 1 57 ? 14.894 -14.316 1.396 1.00 0.00 345 VAL A CA 19
ATOM 17987 C C . VAL A 1 57 ? 15.645 -15.632 1.243 1.00 0.00 345 VAL A C 19
ATOM 17988 O O . VAL A 1 57 ? 15.041 -16.700 1.131 1.00 0.00 345 VAL A O 19
ATOM 18001 N N . GLN A 1 58 ? 16.966 -15.531 1.235 1.00 0.00 346 GLN A N 19
ATOM 18002 C CA . GLN A 1 58 ? 17.849 -16.684 1.309 1.00 0.00 346 GLN A CA 19
ATOM 18003 C C . GLN A 1 58 ? 19.157 -16.264 1.950 1.00 0.00 346 GLN A C 19
ATOM 18004 O O . GLN A 1 58 ? 20.011 -15.648 1.312 1.00 0.00 346 GLN A O 19
ATOM 18018 N N . GLU A 1 59 ? 19.289 -16.576 3.228 1.00 0.00 347 GLU A N 19
ATOM 18019 C CA . GLU A 1 59 ? 20.432 -16.139 4.021 1.00 0.00 347 GLU A CA 19
ATOM 18020 C C . GLU A 1 59 ? 21.671 -16.969 3.705 1.00 0.00 347 GLU A C 19
ATOM 18021 O O . GLU A 1 59 ? 21.749 -18.147 4.052 1.00 0.00 347 GLU A O 19
ATOM 18033 N N . VAL A 1 60 ? 22.629 -16.346 3.035 1.00 0.00 348 VAL A N 19
ATOM 18034 C CA . VAL A 1 60 ? 23.890 -16.997 2.722 1.00 0.00 348 VAL A CA 19
ATOM 18035 C C . VAL A 1 60 ? 24.832 -16.889 3.909 1.00 0.00 348 VAL A C 19
ATOM 18036 O O . VAL A 1 60 ? 25.495 -15.866 4.104 1.00 0.00 348 VAL A O 19
ATOM 18049 N N . GLN A 1 61 ? 24.858 -17.940 4.717 1.00 0.00 349 GLN A N 19
ATOM 18050 C CA . GLN A 1 61 ? 25.659 -17.962 5.931 1.00 0.00 349 GLN A CA 19
ATOM 18051 C C . GLN A 1 61 ? 27.142 -18.161 5.605 1.00 0.00 349 GLN A C 19
ATOM 18052 O O . GLN A 1 61 ? 27.513 -19.097 4.887 1.00 0.00 349 GLN A O 19
ATOM 18066 N N . PRO A 1 62 ? 28.003 -17.253 6.095 1.00 0.00 350 PRO A N 19
ATOM 18067 C CA . PRO A 1 62 ? 29.450 -17.311 5.864 1.00 0.00 350 PRO A CA 19
ATOM 18068 C C . PRO A 1 62 ? 30.087 -18.496 6.581 1.00 0.00 350 PRO A C 19
ATOM 18069 O O . PRO A 1 62 ? 30.228 -18.483 7.807 1.00 0.00 350 PRO A O 19
ATOM 18080 N N . ARG A 1 63 ? 30.466 -19.516 5.805 1.00 0.00 351 ARG A N 19
ATOM 18081 C CA . ARG A 1 63 ? 30.998 -20.779 6.321 1.00 0.00 351 ARG A CA 19
ATOM 18082 C C . ARG A 1 63 ? 29.906 -21.563 7.051 1.00 0.00 351 ARG A C 19
ATOM 18083 O O . ARG A 1 63 ? 29.558 -22.680 6.661 1.00 0.00 351 ARG A O 19
ATOM 18104 N N . ALA A 1 64 ? 29.375 -20.961 8.098 1.00 0.00 352 ALA A N 19
ATOM 18105 C CA . ALA A 1 64 ? 28.265 -21.511 8.859 1.00 0.00 352 ALA A CA 19
ATOM 18106 C C . ALA A 1 64 ? 27.715 -20.425 9.769 1.00 0.00 352 ALA A C 19
ATOM 18107 O O . ALA A 1 64 ? 26.598 -19.941 9.583 1.00 0.00 352 ALA A O 19
ATOM 18114 N N . GLU A 1 65 ? 28.526 -20.031 10.735 1.00 0.00 353 GLU A N 19
ATOM 18115 C CA . GLU A 1 65 ? 28.207 -18.919 11.611 1.00 0.00 353 GLU A CA 19
ATOM 18116 C C . GLU A 1 65 ? 29.440 -18.043 11.749 1.00 0.00 353 GLU A C 19
ATOM 18117 O O . GLU A 1 65 ? 30.482 -18.358 11.167 1.00 0.00 353 GLU A O 19
ATOM 18129 N N . GLU A 1 66 ? 29.323 -16.955 12.506 1.00 0.00 354 GLU A N 19
ATOM 18130 C CA . GLU A 1 66 ? 30.444 -16.035 12.715 1.00 0.00 354 GLU A CA 19
ATOM 18131 C C . GLU A 1 66 ? 30.854 -15.370 11.405 1.00 0.00 354 GLU A C 19
ATOM 18132 O O . GLU A 1 66 ? 30.022 -15.166 10.510 1.00 0.00 354 GLU A O 19
ATOM 18146 N N . GLY A 1 1 ? -11.526 -10.234 -3.033 1.00 0.00 289 GLY A N 20
ATOM 18147 C CA . GLY A 1 1 ? -10.171 -10.134 -3.624 1.00 0.00 289 GLY A CA 20
ATOM 18148 C C . GLY A 1 1 ? -9.086 -10.279 -2.578 1.00 0.00 289 GLY A C 20
ATOM 18149 O O . GLY A 1 1 ? -9.185 -9.702 -1.494 1.00 0.00 289 GLY A O 20
ATOM 18154 N N . ALA A 1 2 ? -8.055 -11.043 -2.906 1.00 0.00 290 ALA A N 20
ATOM 18155 C CA . ALA A 1 2 ? -6.943 -11.260 -1.994 1.00 0.00 290 ALA A CA 20
ATOM 18156 C C . ALA A 1 2 ? -5.966 -10.092 -2.073 1.00 0.00 290 ALA A C 20
ATOM 18157 O O . ALA A 1 2 ? -4.950 -10.165 -2.769 1.00 0.00 290 ALA A O 20
ATOM 18164 N N . MET A 1 3 ? -6.299 -9.012 -1.367 1.00 0.00 291 MET A N 20
ATOM 18165 C CA . MET A 1 3 ? -5.525 -7.771 -1.395 1.00 0.00 291 MET A CA 20
ATOM 18166 C C . MET A 1 3 ? -5.603 -7.141 -2.782 1.00 0.00 291 MET A C 20
ATOM 18167 O O . MET A 1 3 ? -6.409 -7.575 -3.616 1.00 0.00 291 MET A O 20
ATOM 18181 N N . ALA A 1 4 ? -4.821 -6.079 -3.013 1.00 0.00 292 ALA A N 20
ATOM 18182 C CA . ALA A 1 4 ? -4.772 -5.368 -4.288 1.00 0.00 292 ALA A CA 20
ATOM 18183 C C . ALA A 1 4 ? -6.026 -4.522 -4.512 1.00 0.00 292 ALA A C 20
ATOM 18184 O O . ALA A 1 4 ? -5.978 -3.497 -5.196 1.00 0.00 292 ALA A O 20
ATOM 18191 N N . GLN A 1 5 ? -7.148 -4.958 -3.959 1.00 0.00 293 GLN A N 20
ATOM 18192 C CA . GLN A 1 5 ? -8.376 -4.177 -3.980 1.00 0.00 293 GLN A CA 20
ATOM 18193 C C . GLN A 1 5 ? -8.461 -3.290 -2.747 1.00 0.00 293 GLN A C 20
ATOM 18194 O O . GLN A 1 5 ? -8.700 -2.088 -2.843 1.00 0.00 293 GLN A O 20
ATOM 18208 N N . LYS A 1 6 ? -8.263 -3.888 -1.583 1.00 0.00 294 LYS A N 20
ATOM 18209 C CA . LYS A 1 6 ? -8.285 -3.135 -0.339 1.00 0.00 294 LYS A CA 20
ATOM 18210 C C . LYS A 1 6 ? -6.914 -2.544 -0.033 1.00 0.00 294 LYS A C 20
ATOM 18211 O O . LYS A 1 6 ? -6.133 -3.108 0.735 1.00 0.00 294 LYS A O 20
ATOM 18230 N N . ASN A 1 7 ? -6.623 -1.411 -0.647 1.00 0.00 295 ASN A N 20
ATOM 18231 C CA . ASN A 1 7 ? -5.373 -0.710 -0.409 1.00 0.00 295 ASN A CA 20
ATOM 18232 C C . ASN A 1 7 ? -5.655 0.538 0.400 1.00 0.00 295 ASN A C 20
ATOM 18233 O O . ASN A 1 7 ? -6.687 1.182 0.205 1.00 0.00 295 ASN A O 20
ATOM 18244 N N . GLU A 1 8 ? -4.757 0.879 1.306 1.00 0.00 296 GLU A N 20
ATOM 18245 C CA . GLU A 1 8 ? -4.914 2.090 2.095 1.00 0.00 296 GLU A CA 20
ATOM 18246 C C . GLU A 1 8 ? -4.587 3.299 1.235 1.00 0.00 296 GLU A C 20
ATOM 18247 O O . GLU A 1 8 ? -3.570 3.315 0.541 1.00 0.00 296 GLU A O 20
ATOM 18259 N N . ASP A 1 9 ? -5.441 4.309 1.283 1.00 0.00 297 ASP A N 20
ATOM 18260 C CA . ASP A 1 9 ? -5.268 5.505 0.465 1.00 0.00 297 ASP A CA 20
ATOM 18261 C C . ASP A 1 9 ? -4.251 6.455 1.090 1.00 0.00 297 ASP A C 20
ATOM 18262 O O . ASP A 1 9 ? -4.344 7.675 0.944 1.00 0.00 297 ASP A O 20
ATOM 18271 N N . GLU A 1 10 ? -3.257 5.892 1.765 1.00 0.00 298 GLU A N 20
ATOM 18272 C CA . GLU A 1 10 ? -2.269 6.678 2.479 1.00 0.00 298 GLU A CA 20
ATOM 18273 C C . GLU A 1 10 ? -0.879 6.179 2.119 1.00 0.00 298 GLU A C 20
ATOM 18274 O O . GLU A 1 10 ? -0.627 4.974 2.122 1.00 0.00 298 GLU A O 20
ATOM 18286 N N . CYS A 1 11 ? 0.011 7.097 1.809 1.00 0.00 299 CYS A N 20
ATOM 18287 C CA . CYS A 1 11 ? 1.398 6.755 1.550 1.00 0.00 299 CYS A CA 20
ATOM 18288 C C . CYS A 1 11 ? 2.070 6.323 2.847 1.00 0.00 299 CYS A C 20
ATOM 18289 O O . CYS A 1 11 ? 2.202 7.120 3.781 1.00 0.00 299 CYS A O 20
ATOM 18296 N N . ALA A 1 12 ? 2.473 5.052 2.914 1.00 0.00 300 ALA A N 20
ATOM 18297 C CA . ALA A 1 12 ? 3.166 4.490 4.095 1.00 0.00 300 ALA A CA 20
ATOM 18298 C C . ALA A 1 12 ? 4.554 5.111 4.320 1.00 0.00 300 ALA A C 20
ATOM 18299 O O . ALA A 1 12 ? 5.484 4.443 4.780 1.00 0.00 300 ALA A O 20
ATOM 18306 N N . VAL A 1 13 ? 4.676 6.384 3.986 1.00 0.00 301 VAL A N 20
ATOM 18307 C CA . VAL A 1 13 ? 5.878 7.156 4.253 1.00 0.00 301 VAL A CA 20
ATOM 18308 C C . VAL A 1 13 ? 5.516 8.449 4.977 1.00 0.00 301 VAL A C 20
ATOM 18309 O O . VAL A 1 13 ? 6.039 8.744 6.054 1.00 0.00 301 VAL A O 20
ATOM 18322 N N . CYS A 1 14 ? 4.601 9.209 4.387 1.00 0.00 302 CYS A N 20
ATOM 18323 C CA . CYS A 1 14 ? 4.222 10.509 4.922 1.00 0.00 302 CYS A CA 20
ATOM 18324 C C . CYS A 1 14 ? 2.761 10.548 5.375 1.00 0.00 302 CYS A C 20
ATOM 18325 O O . CYS A 1 14 ? 2.288 11.576 5.852 1.00 0.00 302 CYS A O 20
ATOM 18332 N N . ARG A 1 15 ? 2.052 9.427 5.216 1.00 0.00 303 ARG A N 20
ATOM 18333 C CA . ARG A 1 15 ? 0.624 9.330 5.564 1.00 0.00 303 ARG A CA 20
ATOM 18334 C C . ARG A 1 15 ? -0.259 10.200 4.666 1.00 0.00 303 ARG A C 20
ATOM 18335 O O . ARG A 1 15 ? -1.473 10.270 4.866 1.00 0.00 303 ARG A O 20
ATOM 18356 N N . ASP A 1 16 ? 0.337 10.852 3.676 1.00 0.00 304 ASP A N 20
ATOM 18357 C CA . ASP A 1 16 ? -0.425 11.684 2.742 1.00 0.00 304 ASP A CA 20
ATOM 18358 C C . ASP A 1 16 ? -1.000 10.828 1.627 1.00 0.00 304 ASP A C 20
ATOM 18359 O O . ASP A 1 16 ? -0.537 9.711 1.389 1.00 0.00 304 ASP A O 20
ATOM 18368 N N . GLY A 1 17 ? -2.006 11.349 0.951 1.00 0.00 305 GLY A N 20
ATOM 18369 C CA . GLY A 1 17 ? -2.626 10.625 -0.133 1.00 0.00 305 GLY A CA 20
ATOM 18370 C C . GLY A 1 17 ? -2.588 11.407 -1.419 1.00 0.00 305 GLY A C 20
ATOM 18371 O O . GLY A 1 17 ? -1.594 12.074 -1.717 1.00 0.00 305 GLY A O 20
ATOM 18375 N N . GLY A 1 18 ? -3.665 11.339 -2.193 1.00 0.00 306 GLY A N 20
ATOM 18376 C CA . GLY A 1 18 ? -3.714 12.038 -3.461 1.00 0.00 306 GLY A CA 20
ATOM 18377 C C . GLY A 1 18 ? -3.223 11.176 -4.601 1.00 0.00 306 GLY A C 20
ATOM 18378 O O . GLY A 1 18 ? -3.857 10.177 -4.947 1.00 0.00 306 GLY A O 20
ATOM 18382 N N . GLU A 1 19 ? -2.085 11.541 -5.167 1.00 0.00 307 GLU A N 20
ATOM 18383 C CA . GLU A 1 19 ? -1.509 10.794 -6.277 1.00 0.00 307 GLU A CA 20
ATOM 18384 C C . GLU A 1 19 ? -0.682 9.640 -5.728 1.00 0.00 307 GLU A C 20
ATOM 18385 O O . GLU A 1 19 ? 0.451 9.832 -5.285 1.00 0.00 307 GLU A O 20
ATOM 18397 N N . LEU A 1 20 ? -1.257 8.449 -5.744 1.00 0.00 308 LEU A N 20
ATOM 18398 C CA . LEU A 1 20 ? -0.646 7.303 -5.097 1.00 0.00 308 LEU A CA 20
ATOM 18399 C C . LEU A 1 20 ? -0.478 6.132 -6.045 1.00 0.00 308 LEU A C 20
ATOM 18400 O O . LEU A 1 20 ? -1.235 5.972 -7.006 1.00 0.00 308 LEU A O 20
ATOM 18416 N N . ILE A 1 21 ? 0.511 5.310 -5.761 1.00 0.00 309 ILE A N 20
ATOM 18417 C CA . ILE A 1 21 ? 0.704 4.066 -6.466 1.00 0.00 309 ILE A CA 20
ATOM 18418 C C . ILE A 1 21 ? 0.636 2.909 -5.472 1.00 0.00 309 ILE A C 20
ATOM 18419 O O . ILE A 1 21 ? 1.468 2.808 -4.565 1.00 0.00 309 ILE A O 20
ATOM 18435 N N . CYS A 1 22 ? -0.388 2.078 -5.596 1.00 0.00 310 CYS A N 20
ATOM 18436 C CA . CYS A 1 22 ? -0.569 0.962 -4.674 1.00 0.00 310 CYS A CA 20
ATOM 18437 C C . CYS A 1 22 ? 0.089 -0.285 -5.240 1.00 0.00 310 CYS A C 20
ATOM 18438 O O . CYS A 1 22 ? -0.101 -0.622 -6.414 1.00 0.00 310 CYS A O 20
ATOM 18446 N N . CYS A 1 23 ? 0.883 -0.949 -4.414 1.00 0.00 311 CYS A N 20
ATOM 18447 C CA . CYS A 1 23 ? 1.574 -2.161 -4.828 1.00 0.00 311 CYS A CA 20
ATOM 18448 C C . CYS A 1 23 ? 0.584 -3.274 -5.170 1.00 0.00 311 CYS A C 20
ATOM 18449 O O . CYS A 1 23 ? -0.503 -3.362 -4.601 1.00 0.00 311 CYS A O 20
ATOM 18456 N N . ASP A 1 24 ? 0.976 -4.117 -6.114 1.00 0.00 312 ASP A N 20
ATOM 18457 C CA . ASP A 1 24 ? 0.125 -5.210 -6.568 1.00 0.00 312 ASP A CA 20
ATOM 18458 C C . ASP A 1 24 ? 0.347 -6.456 -5.716 1.00 0.00 312 ASP A C 20
ATOM 18459 O O . ASP A 1 24 ? -0.331 -7.467 -5.901 1.00 0.00 312 ASP A O 20
ATOM 18468 N N . GLY A 1 25 ? 1.314 -6.384 -4.820 1.00 0.00 313 GLY A N 20
ATOM 18469 C CA . GLY A 1 25 ? 1.559 -7.487 -3.909 1.00 0.00 313 GLY A CA 20
ATOM 18470 C C . GLY A 1 25 ? 1.095 -7.178 -2.503 1.00 0.00 313 GLY A C 20
ATOM 18471 O O . GLY A 1 25 ? 0.524 -8.033 -1.822 1.00 0.00 313 GLY A O 20
ATOM 18475 N N . CYS A 1 26 ? 1.348 -5.953 -2.058 1.00 0.00 314 CYS A N 20
ATOM 18476 C CA . CYS A 1 26 ? 0.967 -5.524 -0.716 1.00 0.00 314 CYS A CA 20
ATOM 18477 C C . CYS A 1 26 ? -0.002 -4.349 -0.819 1.00 0.00 314 CYS A C 20
ATOM 18478 O O . CYS A 1 26 ? 0.043 -3.604 -1.795 1.00 0.00 314 CYS A O 20
ATOM 18485 N N . PRO A 1 27 ? -0.877 -4.149 0.186 1.00 0.00 315 PRO A N 20
ATOM 18486 C CA . PRO A 1 27 ? -1.848 -3.041 0.187 1.00 0.00 315 PRO A CA 20
ATOM 18487 C C . PRO A 1 27 ? -1.198 -1.694 0.518 1.00 0.00 315 PRO A C 20
ATOM 18488 O O . PRO A 1 27 ? -1.880 -0.708 0.815 1.00 0.00 315 PRO A O 20
ATOM 18499 N N . ARG A 1 28 ? 0.126 -1.683 0.492 1.00 0.00 316 ARG A N 20
ATOM 18500 C CA . ARG A 1 28 ? 0.904 -0.477 0.732 1.00 0.00 316 ARG A CA 20
ATOM 18501 C C . ARG A 1 28 ? 0.798 0.499 -0.433 1.00 0.00 316 ARG A C 20
ATOM 18502 O O . ARG A 1 28 ? 0.998 0.125 -1.594 1.00 0.00 316 ARG A O 20
ATOM 18523 N N . ALA A 1 29 ? 0.483 1.749 -0.122 1.00 0.00 317 ALA A N 20
ATOM 18524 C CA . ALA A 1 29 ? 0.457 2.806 -1.119 1.00 0.00 317 ALA A CA 20
ATOM 18525 C C . ALA A 1 29 ? 1.576 3.804 -0.847 1.00 0.00 317 ALA A C 20
ATOM 18526 O O . ALA A 1 29 ? 1.950 4.019 0.306 1.00 0.00 317 ALA A O 20
ATOM 18533 N N . PHE A 1 30 ? 2.111 4.400 -1.905 1.00 0.00 318 PHE A N 20
ATOM 18534 C CA . PHE A 1 30 ? 3.252 5.302 -1.780 1.00 0.00 318 PHE A CA 20
ATOM 18535 C C . PHE A 1 30 ? 3.190 6.407 -2.818 1.00 0.00 318 PHE A C 20
ATOM 18536 O O . PHE A 1 30 ? 2.453 6.308 -3.798 1.00 0.00 318 PHE A O 20
ATOM 18553 N N . HIS A 1 31 ? 3.960 7.466 -2.585 1.00 0.00 319 HIS A N 20
ATOM 18554 C CA . HIS A 1 31 ? 4.160 8.516 -3.572 1.00 0.00 319 HIS A CA 20
ATOM 18555 C C . HIS A 1 31 ? 5.414 8.212 -4.376 1.00 0.00 319 HIS A C 20
ATOM 18556 O O . HIS A 1 31 ? 6.375 7.660 -3.829 1.00 0.00 319 HIS A O 20
ATOM 18570 N N . LEU A 1 32 ? 5.409 8.580 -5.651 1.00 0.00 320 LEU A N 20
ATOM 18571 C CA . LEU A 1 32 ? 6.482 8.209 -6.569 1.00 0.00 320 LEU A CA 20
ATOM 18572 C C . LEU A 1 32 ? 7.857 8.608 -6.035 1.00 0.00 320 LEU A C 20
ATOM 18573 O O . LEU A 1 32 ? 8.736 7.757 -5.870 1.00 0.00 320 LEU A O 20
ATOM 18589 N N . ALA A 1 33 ? 8.037 9.894 -5.746 1.00 0.00 321 ALA A N 20
ATOM 18590 C CA . ALA A 1 33 ? 9.329 10.405 -5.302 1.00 0.00 321 ALA A CA 20
ATOM 18591 C C . ALA A 1 33 ? 9.630 10.029 -3.858 1.00 0.00 321 ALA A C 20
ATOM 18592 O O . ALA A 1 33 ? 10.791 9.990 -3.448 1.00 0.00 321 ALA A O 20
ATOM 18599 N N . CYS A 1 34 ? 8.591 9.752 -3.076 1.00 0.00 322 CYS A N 20
ATOM 18600 C CA . CYS A 1 34 ? 8.773 9.368 -1.681 1.00 0.00 322 CYS A CA 20
ATOM 18601 C C . CYS A 1 34 ? 9.358 7.970 -1.586 1.00 0.00 322 CYS A C 20
ATOM 18602 O O . CYS A 1 34 ? 9.928 7.591 -0.557 1.00 0.00 322 CYS A O 20
ATOM 18609 N N . LEU A 1 35 ? 9.208 7.203 -2.654 1.00 0.00 323 LEU A N 20
ATOM 18610 C CA . LEU A 1 35 ? 9.788 5.870 -2.733 1.00 0.00 323 LEU A CA 20
ATOM 18611 C C . LEU A 1 35 ? 11.309 5.928 -2.793 1.00 0.00 323 LEU A C 20
ATOM 18612 O O . LEU A 1 35 ? 11.891 6.940 -3.188 1.00 0.00 323 LEU A O 20
ATOM 18628 N N . SER A 1 36 ? 11.943 4.847 -2.374 1.00 0.00 324 SER A N 20
ATOM 18629 C CA . SER A 1 36 ? 13.379 4.689 -2.516 1.00 0.00 324 SER A CA 20
ATOM 18630 C C . SER A 1 36 ? 13.683 3.313 -3.110 1.00 0.00 324 SER A C 20
ATOM 18631 O O . SER A 1 36 ? 13.417 2.292 -2.473 1.00 0.00 324 SER A O 20
ATOM 18639 N N . PRO A 1 37 ? 14.225 3.254 -4.340 1.00 0.00 325 PRO A N 20
ATOM 18640 C CA . PRO A 1 37 ? 14.524 4.437 -5.152 1.00 0.00 325 PRO A CA 20
ATOM 18641 C C . PRO A 1 37 ? 13.258 5.109 -5.682 1.00 0.00 325 PRO A C 20
ATOM 18642 O O . PRO A 1 37 ? 12.255 4.444 -5.943 1.00 0.00 325 PRO A O 20
ATOM 18653 N N . PRO A 1 38 ? 13.297 6.443 -5.838 1.00 0.00 326 PRO A N 20
ATOM 18654 C CA . PRO A 1 38 ? 12.136 7.232 -6.267 1.00 0.00 326 PRO A CA 20
ATOM 18655 C C . PRO A 1 38 ? 11.756 6.978 -7.720 1.00 0.00 326 PRO A C 20
ATOM 18656 O O . PRO A 1 38 ? 12.619 6.926 -8.601 1.00 0.00 326 PRO A O 20
ATOM 18667 N N . LEU A 1 39 ? 10.464 6.812 -7.965 1.00 0.00 327 LEU A N 20
ATOM 18668 C CA . LEU A 1 39 ? 9.953 6.644 -9.315 1.00 0.00 327 LEU A CA 20
ATOM 18669 C C . LEU A 1 39 ? 9.662 8.003 -9.921 1.00 0.00 327 LEU A C 20
ATOM 18670 O O . LEU A 1 39 ? 9.238 8.928 -9.229 1.00 0.00 327 LEU A O 20
ATOM 18686 N N . ARG A 1 40 ? 9.904 8.121 -11.217 1.00 0.00 328 ARG A N 20
ATOM 18687 C CA . ARG A 1 40 ? 9.693 9.377 -11.916 1.00 0.00 328 ARG A CA 20
ATOM 18688 C C . ARG A 1 40 ? 8.356 9.366 -12.642 1.00 0.00 328 ARG A C 20
ATOM 18689 O O . ARG A 1 40 ? 7.749 10.417 -12.863 1.00 0.00 328 ARG A O 20
ATOM 18710 N N . GLU A 1 41 ? 7.902 8.176 -13.008 1.00 0.00 329 GLU A N 20
ATOM 18711 C CA . GLU A 1 41 ? 6.619 8.006 -13.674 1.00 0.00 329 GLU A CA 20
ATOM 18712 C C . GLU A 1 41 ? 5.915 6.782 -13.110 1.00 0.00 329 GLU A C 20
ATOM 18713 O O . GLU A 1 41 ? 6.553 5.908 -12.527 1.00 0.00 329 GLU A O 20
ATOM 18725 N N . ILE A 1 42 ? 4.603 6.740 -13.272 1.00 0.00 330 ILE A N 20
ATOM 18726 C CA . ILE A 1 42 ? 3.819 5.592 -12.842 1.00 0.00 330 ILE A CA 20
ATOM 18727 C C . ILE A 1 42 ? 4.014 4.424 -13.808 1.00 0.00 330 ILE A C 20
ATOM 18728 O O . ILE A 1 42 ? 3.654 4.511 -14.987 1.00 0.00 330 ILE A O 20
ATOM 18744 N N . PRO A 1 43 ? 4.614 3.325 -13.330 1.00 0.00 331 PRO A N 20
ATOM 18745 C CA . PRO A 1 43 ? 4.863 2.136 -14.145 1.00 0.00 331 PRO A CA 20
ATOM 18746 C C . PRO A 1 43 ? 3.573 1.397 -14.483 1.00 0.00 331 PRO A C 20
ATOM 18747 O O . PRO A 1 43 ? 2.757 1.108 -13.607 1.00 0.00 331 PRO A O 20
ATOM 18758 N N . SER A 1 44 ? 3.395 1.098 -15.761 1.00 0.00 332 SER A N 20
ATOM 18759 C CA . SER A 1 44 ? 2.210 0.399 -16.236 1.00 0.00 332 SER A CA 20
ATOM 18760 C C . SER A 1 44 ? 2.355 -1.108 -16.036 1.00 0.00 332 SER A C 20
ATOM 18761 O O . SER A 1 44 ? 3.205 -1.749 -16.659 1.00 0.00 332 SER A O 20
ATOM 18769 N N . GLY A 1 45 ? 1.530 -1.663 -15.166 1.00 0.00 333 GLY A N 20
ATOM 18770 C CA . GLY A 1 45 ? 1.574 -3.084 -14.903 1.00 0.00 333 GLY A CA 20
ATOM 18771 C C . GLY A 1 45 ? 1.630 -3.379 -13.418 1.00 0.00 333 GLY A C 20
ATOM 18772 O O . GLY A 1 45 ? 1.380 -2.491 -12.605 1.00 0.00 333 GLY A O 20
ATOM 18776 N N . THR A 1 46 ? 1.937 -4.616 -13.078 1.00 0.00 334 THR A N 20
ATOM 18777 C CA . THR A 1 46 ? 2.053 -5.009 -11.685 1.00 0.00 334 THR A CA 20
ATOM 18778 C C . THR A 1 46 ? 3.362 -4.510 -11.076 1.00 0.00 334 THR A C 20
ATOM 18779 O O . THR A 1 46 ? 4.453 -4.867 -11.523 1.00 0.00 334 THR A O 20
ATOM 18790 N N . TRP A 1 47 ? 3.240 -3.676 -10.055 1.00 0.00 335 TRP A N 20
ATOM 18791 C CA . TRP A 1 47 ? 4.396 -3.093 -9.390 1.00 0.00 335 TRP A CA 20
ATOM 18792 C C . TRP A 1 47 ? 4.585 -3.734 -8.021 1.00 0.00 335 TRP A C 20
ATOM 18793 O O . TRP A 1 47 ? 3.607 -4.036 -7.334 1.00 0.00 335 TRP A O 20
ATOM 18814 N N . ARG A 1 48 ? 5.834 -3.938 -7.629 1.00 0.00 336 ARG A N 20
ATOM 18815 C CA . ARG A 1 48 ? 6.138 -4.568 -6.352 1.00 0.00 336 ARG A CA 20
ATOM 18816 C C . ARG A 1 48 ? 7.070 -3.670 -5.546 1.00 0.00 336 ARG A C 20
ATOM 18817 O O . ARG A 1 48 ? 8.086 -3.200 -6.057 1.00 0.00 336 ARG A O 20
ATOM 18838 N N . CYS A 1 49 ? 6.710 -3.413 -4.297 1.00 0.00 337 CYS A N 20
ATOM 18839 C CA . CYS A 1 49 ? 7.508 -2.547 -3.443 1.00 0.00 337 CYS A CA 20
ATOM 18840 C C . CYS A 1 49 ? 8.813 -3.231 -3.037 1.00 0.00 337 CYS A C 20
ATOM 18841 O O . CYS A 1 49 ? 8.994 -4.423 -3.288 1.00 0.00 337 CYS A O 20
ATOM 18848 N N . SER A 1 50 ? 9.695 -2.493 -2.369 1.00 0.00 338 SER A N 20
ATOM 18849 C CA . SER A 1 50 ? 11.002 -3.016 -1.987 1.00 0.00 338 SER A CA 20
ATOM 18850 C C . SER A 1 50 ? 10.862 -4.235 -1.067 1.00 0.00 338 SER A C 20
ATOM 18851 O O . SER A 1 50 ? 11.590 -5.220 -1.217 1.00 0.00 338 SER A O 20
ATOM 18859 N N . SER A 1 51 ? 9.907 -4.164 -0.151 1.00 0.00 339 SER A N 20
ATOM 18860 C CA . SER A 1 51 ? 9.599 -5.283 0.739 1.00 0.00 339 SER A CA 20
ATOM 18861 C C . SER A 1 51 ? 9.322 -6.553 -0.068 1.00 0.00 339 SER A C 20
ATOM 18862 O O . SER A 1 51 ? 9.807 -7.634 0.260 1.00 0.00 339 SER A O 20
ATOM 18870 N N . CYS A 1 52 ? 8.554 -6.411 -1.148 1.00 0.00 340 CYS A N 20
ATOM 18871 C CA . CYS A 1 52 ? 8.260 -7.537 -2.029 1.00 0.00 340 CYS A CA 20
ATOM 18872 C C . CYS A 1 52 ? 9.481 -7.915 -2.868 1.00 0.00 340 CYS A C 20
ATOM 18873 O O . CYS A 1 52 ? 9.756 -9.098 -3.075 1.00 0.00 340 CYS A O 20
ATOM 18880 N N . LEU A 1 53 ? 10.213 -6.906 -3.333 1.00 0.00 341 LEU A N 20
ATOM 18881 C CA . LEU A 1 53 ? 11.376 -7.122 -4.193 1.00 0.00 341 LEU A CA 20
ATOM 18882 C C . LEU A 1 53 ? 12.433 -7.990 -3.512 1.00 0.00 341 LEU A C 20
ATOM 18883 O O . LEU A 1 53 ? 12.946 -8.932 -4.120 1.00 0.00 341 LEU A O 20
ATOM 18899 N N . GLN A 1 54 ? 12.747 -7.687 -2.258 1.00 0.00 342 GLN A N 20
ATOM 18900 C CA . GLN A 1 54 ? 13.792 -8.416 -1.556 1.00 0.00 342 GLN A CA 20
ATOM 18901 C C . GLN A 1 54 ? 13.244 -9.688 -0.915 1.00 0.00 342 GLN A C 20
ATOM 18902 O O . GLN A 1 54 ? 13.980 -10.437 -0.271 1.00 0.00 342 GLN A O 20
ATOM 18916 N N . ALA A 1 55 ? 11.956 -9.937 -1.091 1.00 0.00 343 ALA A N 20
ATOM 18917 C CA . ALA A 1 55 ? 11.354 -11.175 -0.623 1.00 0.00 343 ALA A CA 20
ATOM 18918 C C . ALA A 1 55 ? 11.481 -12.242 -1.701 1.00 0.00 343 ALA A C 20
ATOM 18919 O O . ALA A 1 55 ? 11.522 -13.442 -1.412 1.00 0.00 343 ALA A O 20
ATOM 18926 N N . THR A 1 56 ? 11.547 -11.789 -2.941 1.00 0.00 344 THR A N 20
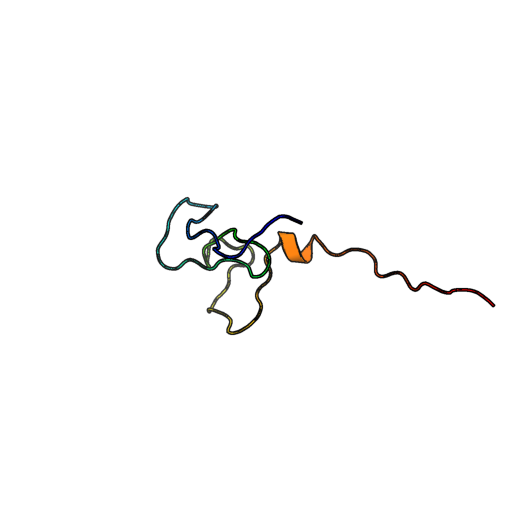ATOM 18927 C CA . THR A 1 56 ? 11.735 -12.671 -4.076 1.00 0.00 344 THR A CA 20
ATOM 18928 C C . THR A 1 56 ? 13.210 -12.743 -4.451 1.00 0.00 344 THR A C 20
ATOM 18929 O O . THR A 1 56 ? 13.951 -11.770 -4.291 1.00 0.00 344 THR A O 20
ATOM 18940 N N . VAL A 1 57 ? 13.639 -13.894 -4.941 1.00 0.00 345 VAL A N 20
ATOM 18941 C CA . VAL A 1 57 ? 15.024 -14.071 -5.329 1.00 0.00 345 VAL A CA 20
ATOM 18942 C C . VAL A 1 57 ? 15.259 -13.536 -6.728 1.00 0.00 345 VAL A C 20
ATOM 18943 O O . VAL A 1 57 ? 14.675 -14.011 -7.703 1.00 0.00 345 VAL A O 20
ATOM 18956 N N . GLN A 1 58 ? 16.106 -12.535 -6.806 1.00 0.00 346 GLN A N 20
ATOM 18957 C CA . GLN A 1 58 ? 16.484 -11.926 -8.070 1.00 0.00 346 GLN A CA 20
ATOM 18958 C C . GLN A 1 58 ? 18.001 -11.966 -8.182 1.00 0.00 346 GLN A C 20
ATOM 18959 O O . GLN A 1 58 ? 18.699 -11.593 -7.240 1.00 0.00 346 GLN A O 20
ATOM 18973 N N . GLU A 1 59 ? 18.502 -12.442 -9.309 1.00 0.00 347 GLU A N 20
ATOM 18974 C CA . GLU A 1 59 ? 19.921 -12.752 -9.445 1.00 0.00 347 GLU A CA 20
ATOM 18975 C C . GLU A 1 59 ? 20.772 -11.489 -9.473 1.00 0.00 347 GLU A C 20
ATOM 18976 O O . GLU A 1 59 ? 20.912 -10.843 -10.512 1.00 0.00 347 GLU A O 20
ATOM 18988 N N . VAL A 1 60 ? 21.316 -11.137 -8.333 1.00 0.00 348 VAL A N 20
ATOM 18989 C CA . VAL A 1 60 ? 22.270 -10.045 -8.218 1.00 0.00 348 VAL A CA 20
ATOM 18990 C C . VAL A 1 60 ? 23.443 -10.515 -7.363 1.00 0.00 348 VAL A C 20
ATOM 18991 O O . VAL A 1 60 ? 23.345 -10.567 -6.141 1.00 0.00 348 VAL A O 20
ATOM 19004 N N . GLN A 1 61 ? 24.530 -10.892 -8.019 1.00 0.00 349 GLN A N 20
ATOM 19005 C CA . GLN A 1 61 ? 25.675 -11.453 -7.317 1.00 0.00 349 GLN A CA 20
ATOM 19006 C C . GLN A 1 61 ? 26.438 -10.366 -6.571 1.00 0.00 349 GLN A C 20
ATOM 19007 O O . GLN A 1 61 ? 26.784 -9.338 -7.152 1.00 0.00 349 GLN A O 20
ATOM 19021 N N . PRO A 1 62 ? 26.689 -10.580 -5.273 1.00 0.00 350 PRO A N 20
ATOM 19022 C CA . PRO A 1 62 ? 27.461 -9.648 -4.442 1.00 0.00 350 PRO A CA 20
ATOM 19023 C C . PRO A 1 62 ? 28.870 -9.452 -4.987 1.00 0.00 350 PRO A C 20
ATOM 19024 O O . PRO A 1 62 ? 29.591 -10.417 -5.246 1.00 0.00 350 PRO A O 20
ATOM 19035 N N . ARG A 1 63 ? 29.255 -8.203 -5.153 1.00 0.00 351 ARG A N 20
ATOM 19036 C CA . ARG A 1 63 ? 30.532 -7.867 -5.759 1.00 0.00 351 ARG A CA 20
ATOM 19037 C C . ARG A 1 63 ? 31.374 -7.070 -4.769 1.00 0.00 351 ARG A C 20
ATOM 19038 O O . ARG A 1 63 ? 31.826 -5.958 -5.056 1.00 0.00 351 ARG A O 20
ATOM 19059 N N . ALA A 1 64 ? 31.566 -7.655 -3.595 1.00 0.00 352 ALA A N 20
ATOM 19060 C CA . ALA A 1 64 ? 32.300 -7.013 -2.517 1.00 0.00 352 ALA A CA 20
ATOM 19061 C C . ALA A 1 64 ? 33.791 -6.954 -2.824 1.00 0.00 352 ALA A C 20
ATOM 19062 O O . ALA A 1 64 ? 34.354 -7.880 -3.415 1.00 0.00 352 ALA A O 20
ATOM 19069 N N . GLU A 1 65 ? 34.421 -5.860 -2.421 1.00 0.00 353 GLU A N 20
ATOM 19070 C CA . GLU A 1 65 ? 35.835 -5.648 -2.682 1.00 0.00 353 GLU A CA 20
ATOM 19071 C C . GLU A 1 65 ? 36.486 -4.939 -1.503 1.00 0.00 353 GLU A C 20
ATOM 19072 O O . GLU A 1 65 ? 36.134 -3.802 -1.182 1.00 0.00 353 GLU A O 20
ATOM 19084 N N . GLU A 1 66 ? 37.416 -5.611 -0.840 1.00 0.00 354 GLU A N 20
ATOM 19085 C CA . GLU A 1 66 ? 38.167 -4.995 0.249 1.00 0.00 354 GLU A CA 20
ATOM 19086 C C . GLU A 1 66 ? 39.482 -4.414 -0.261 1.00 0.00 354 GLU A C 20
ATOM 19087 O O . GLU A 1 66 ? 39.487 -3.530 -1.119 1.00 0.00 354 GLU A O 20
#

Nearest PDB structures (foldseek):
  2ke1-assembly1_A  TM=7.832E-01  e=1.205E-11  Homo sapiens
  1xwh-assembly1_A  TM=7.731E-01  e=1.297E-11  Homo sapiens
  6ieu-assembly1_A  TM=9.581E-01  e=2.729E-06  Homo sapiens
  4yab-assembly1_A  TM=8.480E-01  e=7.671E-06  Homo sapiens
  6ryu-assembly1_V  TM=8.601E-01  e=6.618E-06  Homo sapiens

Radius of gyration: 15.88 Å; Cα contacts (8 Å, |Δi|>4): 70; chains: 1; bounding box: 29×52×22 Å

Organism: Homo sapiens (NCBI:txid9606)

Solvent-accessible surface area: 6079 Å² total; per-residue (Å²): 128,101,164,77,156,183,59,78,121,74,4,63,84,57,206,77,45,80,155,44,25,45,2,105,58,20,52,105,0,28,29,47,88,45,24,95,108,78,49,238,134,98,58,127,66,111,36,150,4,70,41,27,116,154,76,103,137,172,179,120,148,84,225,92,128,224

Sequence (66 aa):
GAMAQKNEDECAVCRDGGELICCDGCPRAFHLACLSPPLREIPSGTWRCSSCLQATVQEVQPRAEEGAMAQKNEDECAVCRDGGELICCDGCPRAFHLACLSPPLREIPSGTWRCSSCLQATVQEVQPRAEEGAMAQKNEDECAVCRDGGELICCDGCPRAFHLACLSPPLREIPSGTWRCSSCLQATVQEVQPRAEEGAMAQKNEDECAVCRDGGELICCDGCPRAFHLACLSPPLREIPSGTWRCSSCLQATVQEVQPRAEEGAMAQKNEDECAVCRDGGELICCDGCPRAFHLACLSPPLREIPSGTWRCSSCLQATVQEVQPRAEEGAMAQKNEDECAVCRDGGELICCDGCPRAFHLACLSPPLREIPSGTWRCSSCLQATVQEVQPRAEEGAMAQKNEDECAVCRDGGELICCDGCPRAFHLACLSPPLREIPSGTWRCSSCLQATVQEVQPRAEEGAMAQKNEDECAVCRDGGELICCDGCPRAFHLACLSPPLREIPSGTWRCSSCLQATVQEVQPRAEEGAMAQKNEDECAVCRDGGELICCDGCPRAFHLACLSPPLREIPSGTWRCSSCLQATVQEVQPRAEEGAMAQKNEDECAVCRDGGELICCDGCPRAFHLACLSPPLREIPSGTWRCSSCLQATVQEVQPRAEEGAMAQKNEDECAVCRDGGELICCDGCPRAFHLACLSPPLREIPSGTWRCSSCLQATVQEVQPRAEEGAMAQKNEDECAVCRDGGELICCDGCPRAFHLACLSPPLREIPSGTWRCSSCLQATVQEVQPRAEEGAMAQKNEDECAVCRDGGELICCDGCPRAFHLACLSPPLREIPSGTWRCSSCLQATVQEVQPRAEEGAMAQKNEDECAVCRDGGELICCDGCPRAFHLACLSPPLREIPSGTWRCSSCLQATVQEVQPRAEEGAMAQKNEDECAVCRDGGELICCDGCPRAFHLACLSPPLREIPSGTWRCSSCLQATVQEVQPRAEEGAMAQKNEDECAVCRDGGELICCDGCPRAFHLACLSPPLREIPSGTWRCSSCLQATVQEVQPRAEEGAMAQKNEDECAVCRDGGELICCDGCPRAFHLACLSPPLREIPSGTWRCSSCLQATVQEVQPRAEEGAMAQKNEDECAVCRDGGELICCDGCPRAFHLACLSPPLREIPSGTWRCSSCLQATVQEVQPRAEEGAMAQKNEDECAVCRDGGELICCDGCPRAFHLACLSPPLREIPSGTWRCSSCLQATVQEVQPRAEEGAMAQKNEDECAVCRDGGELICCDGCPRAFHLACLSPPLREIPSGTWRCSSCLQATVQEVQPRAEE

CATH classification: 3.30.40.10

GO terms:
  GO:0000977 RNA polymerase II transcription regulatory region sequence-specific DNA binding (F, IDA)
  GO:0045944 positive regulation of transcription by RNA polymerase II (P, IMP)
  GO:0005634 nucleus (C, EXP)
  GO:0005737 cytoplasm (C, EXP)
  GO:0002509 central tolerance induction to self antigen (P, IMP)
  GO:0045893 positive regulation of DNA-templated transcription (P, IMP)
  GO:0005634 nucleus (C, TAS)
  GO:0006955 immune response (P, TAS)
  GO:0042802 identical protein binding (F, IPI)
  GO:0005515 protein binding (F, IPI)
  GO:0003682 chromatin binding (F, IDA)
  GO:0008270 zinc ion binding (F, IDA)
  GO:0045893 positive regulation of DNA-templated transcription (P, IDA)
  GO:0042393 histone binding (F, IDA)
  GO:0006355 regulation of DNA-templated transcription (P, IDA)

InterPro domains:
  IPR000770 SAND domain [PF01342] (204-244)
  IPR000770 SAND domain [PS50864] (181-280)
  IPR000770 SAND domain [SM00258] (197-262)
  IPR001965 Zinc finger, PHD-type [SM00249] (298-341)
  IPR001965 Zinc finger, PHD-type [SM00249] (433-476)
  IPR004865 HSR domain [PF03172] (4-102)
  IPR004865 HSR domain [PS51414] (1-105)
  IPR008087 Autoimmune regulator, AIRE [PR01711] (8-19)
  IPR008087 Autoimmune regulator, AIRE [PR01711] (23-36)
  IPR008087 Autoimmune regulator, AIRE [PR01711] (39-57)
  IPR008087 Autoimmune regulator, AIRE [PR01711] (76-90)
  IPR008087 Autoimmune regulator, AIRE [PR01711] (169-183)
  IPR008087 Autoimmune regulator, AIRE [PR01711] (196-218)
  IPR008087 Autoimmune regulator, AIRE [PR01711] (220-238)
  IPR008087 Autoimmune regulator, AIRE [PR01711] (329-338)
  IPR010919 SAND-like domain superfamily [G3DSA:3.10.390.10] (188-262)
  IPR010919 SAND-like domain superfamily [SSF63763] (184-244)
  IPR011011 Zinc finger, FYVE/PHD-type [SSF57903] (294-346)
  IPR011011 Zinc finger, FYVE/PHD-type [SSF57903] (431-481)
  IPR013083 Zinc finger, RING/FYVE/PHD-type [G3DSA:3.30.40.10] (290-354)